Protein 4BHU (pdb70)

CATH classification: 2.60.40.3490

Solvent-accessible surface area: 53343 Å² total

Radius of gyration: 34.55 Å; Cα contacts (8 Å, |Δi|>4): 3605; chains: 10; bounding box: 108×102×121 Å

B-factor: mean 30.97, std 11.99, range [11.9, 98.25]

Sequence (1221 aa):
GPLGSASLFATTITGASTEWSFSDIELTYRPNTLLSSLGVEFTLPSGFTANTKDTNGNALRTTQILNNGKTVRVPLALDLLGAGEFLKLNNKTLPAAGTYTFRAEENKSLSIGNFYAEASSIDVAKRGPLGSASLFATTITGASTEWSFSDIELTYRPNTLLSSLGVEFTLPSGFTANTKDTNGNALRTTQILNNGKTVRVPLALDLLGAGEFLKLNNKTLPAAGTYTFRAENKSLSIGNFYAEASIDVAKRSGPLGSASLFATTITGASTEWSFSDIELTYRPNTLLLSLGVEFTLPSGFTANTKDTNGNALRTTQILNNGKTVRVPLALDLLGAGEFLKLNNKTLPAAGTYTFRAENKSLSIGNFYAEASIDVAKRSTGPLGSASLFATTITGASTEWSFSDIELTYRPNTLLSLGVEFTLPSGFTANTKDTNGNALRTTQILNNGKTVRVPLALDLLGAGEFLKLNNKTLPAAGTYTFRAENKSLSIGNFYAEASIDVAKRSGPLGSASLFATITGASTEWSFSDIELTYRPNTLLSLGVEFTLPSGFTANTKDTNGNALRTTQILNNGKTVRVPLALDLLGAGEFLKLNNKTLPAAGTYTFRAENKSLSIGNFYAEASIDVAKRSTGPLGSASLFATITGASTEWSFSDIELTYRPNTLLSLGVEFTLPSGFTANTKDTNGNALRTTQILNNGKTVRVPLALDLLGAGEFLKLNNKTLPAAGTYTFRAENKSLSIGNFYAEASIDVAKRSTGPLGSASLFATTITGASTEWSFSDIELTYRPNTLLSLGVEFTLPSGFTANTKDTNGNALRTTQILNNGKTVRVPLALDLLGAGEFLKLNNKTLPAAGTYTFRAENKSLSIGNFYAEASIDVAKRGPLGSASLFATTITGASTEWSFSDIELTYRPNTLLSLGVEFTLPSGFTANTKDTNGNALRTTQILNNGKTVRVPLALDLLGAGEFLKLNNKTLPAAGTYTFRAENKSLSIGNFYAEASIDVAKRSASLFATTITGASTEWSFSDIELTYRPDTLLSLGVEFTLPSGFTANTKDTNGNALRTTQILNNGKTVRVPLALDLLGAGEFLKLNNKTLPAAGTYTFRAENKSLSYAEASIDVAKRSASLFATTITGASTEWSFSDIELTYRPNTLLSLGVEFTLPSGFTANTKDTNGNALRTTQILNNGKTVRVPLALDLLGAGEFLKLNNKTLPAAGTYTFRAENKSFYAEASIDVAKR

Foldseek 3Di:
DPWDAKEKEKDFPAPAAAQAWTKMDIKIFFQFQWFFAKWKFWFPQDFADQVKQVNHGADPVQADDRRRIGMDGTAIDHNRPGMDIMGHGGGGHHFDKTKMKDWGDDGTHDVIMYMYIDTHDHD/DPWAAKEKEKDFPAPAAAQAWTKIDIKIFFQFQWFFAKWKFWDPQAFADQVKQVPHGADPVQGDDRRGIGMDGTFTDHNRPGMDIMRHTGRGHHFDKTKMKDWGDDRTHDVIMYMYIDTHDHDD/DDFDAKAKEKDFPAPAAAQFWTKIDIKIFRQAQKWWFKWKFWFPQDFDDQVKQLPHGADPVQADDRRGIGMDGTFIDHNRPDMDIMHHGGRGHDFDKTKMKDDGPTPGRHDDIYMYIDTHDHDDD/DDFDAKAKEKDFPAPAAAQFWTKIDIKIFRQAQKWWFKWKFWFPQDFDDQVKQVPHGADPVQADDRRGIGMDGTFIDHNRPDMDIMHHTGGGHHFDKTKMKDDGPTPGHHDDIYMYIDTHDHDD/DPWDAKEKDKEWPAPAFAQFWTKIDIKIFFQFQWAFAKWKFWDPQDFDDQVKQVPHGQDPVQADDRRGIGMDGTAIDHNRPDMDIMRHTGRGHHFDKTKMKDWGDDRTHDVIMYMDIDTGDHPPD/DPWDAKEKDKDWPAPAAAQFWTKIDIKIFFQFQWAFAKWKFWFPQAFDDQVKQVPHGQDPVQADDRRGIGMDGTAIDHNRPGMDIMRHGGRGHHFDKTKMKDWGDDGTHDVIMYMDIDTHDHPPD/DDFDAKAKEKDFPAPAAAQAWTKIDIKIFRQAQKWWFKWKFWDPQDFDDQVKQVPHGADPVQADDRRGIGMDGTAIDHNRPGMDIMRHGGRGHAFDKTKMKDDGPTPGRHDDIYMYIDTHDHD/DDFDAKAKEKDFPAPAAAQFWTKIDIKIFRQAQKWWFKWKFWDPQDFDDQVKQVPHGADPVQADDRRGIGMDGTAIDHNSPDMDIMGHTGGGHHFDKTKMKDDGPTPGHHDDIYMYIDTGDHD/DKEWDKDWDAPAAAFDWTKIDIKIFDVDFADFAKWKFWFPQDFADQVKQVPHGADPVQADPRRGIGMGGQDPVRRGDRMDIMRHGGTGHHFDKTKMWDDGDDPVIYIDIDTHHHD/DKEKDKDWDAPAAAQDWTKIDIKIFLVDFADAAKWKFWFPQDFADQCKAVPHGADPVQADPRRGIGMGGQDPVNRGDRMDIMGHGDGGHHFDKTKMWDDGVCGIYMDIDTGDHD

Organism: Bacillus subtilis (strain 168) (NCBI:txid224308)

GO terms:
  GO:0005576 extracellular region (C, EXP)

Secondary structure (DSSP, 8-state):
--B---EEEEEE-S---TTSEEEEEEEEE---SEEEE--EEPPTT----TT----SPPPGGGEETTTTEE--SSEEEETT-----EEEEEE--SSEEEEEEEE--SSEE---EEEEEEEEPP-/--B---EEEEEE-S---TTSEEEEEEEEE---SEEEE--EEPPTT----TT----SPPPGGGEEGGGTEE--SSEEEETT-----EEEEEE--SSEEEEEEEE--SSEE---EEEEEEEEPPP-/--B---EEEEEE-S---TTSEEEEEEEEE---SEEEE--EE--TT----TT----SPPPGGGEETTTTEE--TTEEEETT-----EEEEEE--SSEEEEEEE---EEEE----EEEEEEEPPPP-/--B---EEEEEE-S---TTSEEEEEEEEE---SEEEE--EEPPTT----TT----SPPPGGGEETTTTEE--TTEEEETT-----EEEEEE--SSEEEEEEE---EEEE----EEEEEEEPPP-/--B---EEEEEE-S---TTSEEEEEEEEE---SEEEE--EEPPTT----TT----SPPPGGGEETTTTEE--SSEEEETT-----EEEEEE--SSEEEEEEEE--SSEE---EEEEEEEEPPS--/--B---EEEEEE-S---TTSEEEEEEEEE---SEEEE--EEPPTT----TT----SPPPGGGEETTTTEE--SSEEEETT-----EEEEEE--SSEEEEEEEE--SSEE---EEEEEEEEPPS--/--B---EEEEEE-S---TTSEEEEEEEEE---SEEEE--EEPPTT----TT----SPPPGGGEETTTTEE--TTEEEETT-----EEEEEE--SSEEEEEEE---EEEE----EEEEEEEPP-/--B---EEEEEE-S---TTSEEEEEEEEE---SEEEE--EEPPTT----TT----SPPPGGGEETTTTEE--TTEEEETT-----EEEEEE--SSEEEEEEE---EEEE----EEEEEEEPP-/--EEEEEE-S---TT-EEEEEEEEE-SSPPPS---EEPPTT----TT----SPPPGGGEETTTTEE-----TTTTT-S---EEEEEE--SSEEEEEEE-------EEEEEEEPP-/--EEEEEE-S---TT-EEEEEEEEE-SS---S---EEPPTT----TT----SPPPGGGEETTTTEE-----TTTTT-S---EEEEEEP-SSEEEEEEE------EEEEEEEPP-

Nearest PDB structures (foldseek):
  4bhu-assembly1_C  TM=9.791E-01  e=5.771E-20  Bacillus subtilis subsp. subtilis NCIB 3610 = ATCC 6051 = DSM 10
  5mkd-assembly4_D  TM=8.952E-01  e=5.011E-12  Bacillus subtilis
  5mkd-assembly3_C  TM=8.638E-01  e=1.071E-11  Bacillus subtilis
  3s3p-assembly1_A  TM=5.030E-01  e=2.161E-02  Homo sapiens
  6a8p-assembly2_B  TM=4.887E-01  e=6.394E-02  Homo sapiens

InterPro domains:
  IPR034650 YuaB-like [PF17735] (51-170)
  IPR034650 YuaB-like [cd14670] (47-166)
  IPR038480 YuaB-like superfamily [G3DSA:2.60.40.3490] (43-172)

Structure (mmCIF, N/CA/C/O backbone):
data_4BHU
#
_entry.id   4BHU
#
_cell.length_a   69.700
_cell.length_b   95.980
_cell.length_c   259.810
_cell.angle_alpha   90.00
_cell.angle_beta   90.00
_cell.angle_gamma   90.00
#
_symmetry.space_group_name_H-M   'P 21 21 21'
#
loop_
_entity.id
_entity.type
_entity.pdbx_description
1 polymer 'UNCHARACTERIZED PROTEIN YUAB'
2 polymer 'UNCHARACTERIZED PROTEIN YUAB'
3 non-polymer GLYCEROL
4 non-polymer 'CHLORIDE ION'
5 water water
#
loop_
_atom_site.group_PDB
_atom_site.id
_atom_site.type_symbol
_atom_site.label_atom_id
_atom_site.label_alt_id
_atom_site.label_comp_id
_atom_site.label_asym_id
_atom_site.label_entity_id
_atom_site.label_seq_id
_atom_site.pdbx_PDB_ins_code
_atom_site.Cartn_x
_atom_site.Cartn_y
_atom_site.Cartn_z
_atom_site.occupancy
_atom_site.B_iso_or_equiv
_atom_site.auth_seq_id
_atom_site.auth_comp_id
_atom_site.auth_asym_id
_atom_site.auth_atom_id
_atom_site.pdbx_PDB_model_num
ATOM 1 N N . GLY A 1 1 ? 21.004 -8.909 100.740 1.00 21.42 43 GLY A N 1
ATOM 2 C CA . GLY A 1 1 ? 21.352 -7.508 100.409 1.00 18.16 43 GLY A CA 1
ATOM 3 C C . GLY A 1 1 ? 22.709 -7.237 99.752 1.00 18.77 43 GLY A C 1
ATOM 4 O O . GLY A 1 1 ? 23.502 -8.145 99.524 1.00 17.72 43 GLY A O 1
ATOM 7 N N . PRO A 1 2 ? 22.990 -5.966 99.438 1.00 17.03 44 PRO A N 1
ATOM 8 C CA . PRO A 1 2 ? 24.164 -5.584 98.637 1.00 16.96 44 PRO A CA 1
ATOM 9 C C . PRO A 1 2 ? 25.470 -5.471 99.411 1.00 18.51 44 PRO A C 1
ATOM 10 O O . PRO A 1 2 ? 26.527 -5.302 98.795 1.00 19.67 44 PRO A O 1
ATOM 21 N N . LEU A 1 3 ? 25.425 -5.581 100.734 1.00 15.03 45 LEU A N 1
ATOM 22 C CA . LEU A 1 3 ? 26.659 -5.517 101.512 1.00 20.30 45 LEU A CA 1
ATOM 23 C C . LEU A 1 3 ? 27.235 -6.909 101.833 1.00 17.86 45 LEU A C 1
ATOM 24 O O . LEU A 1 3 ? 26.572 -7.919 101.654 1.00 16.28 45 LEU A O 1
ATOM 40 N N . GLY A 1 4 ? 28.466 -6.933 102.337 1.00 16.26 46 GLY A N 1
ATOM 41 C CA . GLY A 1 4 ? 29.103 -8.171 102.742 1.00 22.57 46 GLY A CA 1
ATOM 42 C C . GLY A 1 4 ? 28.716 -8.655 104.125 1.00 19.14 46 GLY A C 1
ATOM 43 O O . GLY A 1 4 ? 27.805 -8.132 104.757 1.00 15.77 46 GLY A O 1
ATOM 47 N N . SER A 1 5 ? 29.440 -9.662 104.596 1.00 16.03 47 SER A N 1
ATOM 48 C CA . SER A 1 5 ? 29.208 -10.251 105.907 1.00 19.26 47 SER A CA 1
ATOM 49 C C . SER A 1 5 ? 29.588 -9.297 107.057 1.00 17.90 47 SER A C 1
ATOM 50 O O . SER A 1 5 ? 30.501 -8.483 106.938 1.00 14.64 47 SER A O 1
ATOM 58 N N . ALA A 1 6 ? 28.904 -9.454 108.186 1.00 15.56 48 ALA A N 1
ATOM 59 C CA . ALA A 1 6 ? 29.292 -8.786 109.409 1.00 15.13 48 ALA A CA 1
ATOM 60 C C . ALA A 1 6 ? 30.767 -9.125 109.674 1.00 17.57 48 ALA A C 1
ATOM 61 O O . ALA A 1 6 ? 31.280 -10.193 109.246 1.00 16.98 48 ALA A O 1
ATOM 68 N N . SER A 1 7 ? 31.462 -8.224 110.348 1.00 15.30 49 SER A N 1
ATOM 69 C CA . SER A 1 7 ? 32.836 -8.488 110.756 1.00 19.37 49 SER A CA 1
ATOM 70 C C . SER A 1 7 ? 33.052 -8.210 112.228 1.00 18.12 49 SER A C 1
ATOM 71 O O . SER A 1 7 ? 32.400 -7.350 112.828 1.00 18.05 49 SER A O 1
ATOM 79 N N . LEU A 1 8 ? 34.004 -8.943 112.797 1.00 17.86 50 LEU A N 1
ATOM 80 C CA . LEU A 1 8 ? 34.415 -8.744 114.181 1.00 15.51 50 LEU A CA 1
ATOM 81 C C . LEU A 1 8 ? 35.925 -8.805 114.229 1.00 18.37 50 LEU A C 1
ATOM 82 O O . LEU A 1 8 ? 36.516 -9.698 113.646 1.00 15.64 50 LEU A O 1
ATOM 98 N N . PHE A 1 9 ? 36.517 -7.821 114.891 1.00 16.87 51 PHE A N 1
ATOM 99 C CA . PHE A 1 9 ? 37.933 -7.813 115.204 1.00 20.98 51 PHE A CA 1
ATOM 100 C C . PHE A 1 9 ? 38.056 -7.915 116.716 1.00 19.39 51 PHE A C 1
ATOM 101 O O . PHE A 1 9 ? 37.298 -7.289 117.454 1.00 17.55 51 PHE A O 1
ATOM 118 N N . ALA A 1 10 ? 39.012 -8.712 117.180 1.00 18.19 52 ALA A N 1
ATOM 119 C CA . ALA A 1 10 ? 39.220 -8.884 118.605 1.00 19.14 52 ALA A CA 1
ATOM 120 C C . ALA A 1 10 ? 40.716 -8.785 118.869 1.00 24.13 52 ALA A C 1
ATOM 121 O O . ALA A 1 10 ? 41.510 -9.526 118.277 1.00 20.11 52 ALA A O 1
ATOM 128 N N A THR A 1 11 ? 41.116 -7.863 119.731 0.38 20.33 53 THR A N 1
ATOM 129 N N B THR A 1 11 ? 41.078 -7.884 119.779 0.62 20.26 53 THR A N 1
ATOM 130 C CA A THR A 1 11 ? 42.527 -7.743 120.044 0.38 23.93 53 THR A CA 1
ATOM 131 C CA B THR A 1 11 ? 42.470 -7.566 120.047 0.62 23.95 53 THR A CA 1
ATOM 132 C C A THR A 1 11 ? 42.763 -7.295 121.476 0.38 23.95 53 THR A C 1
ATOM 133 C C B THR A 1 11 ? 42.713 -7.326 121.538 0.62 23.95 53 THR A C 1
ATOM 134 O O A THR A 1 11 ? 41.994 -6.532 122.055 0.38 21.16 53 THR A O 1
ATOM 135 O O B THR A 1 11 ? 41.892 -6.730 122.224 0.62 20.72 53 THR A O 1
ATOM 156 N N . ILE A 1 12 ? 43.852 -7.805 122.034 1.00 23.37 54 ILE A N 1
ATOM 157 C CA . ILE A 1 12 ? 44.334 -7.392 123.334 1.00 20.90 54 ILE A CA 1
ATOM 158 C C . ILE A 1 12 ? 45.112 -6.119 123.131 1.00 24.68 54 ILE A C 1
ATOM 159 O O . ILE A 1 12 ? 46.179 -6.105 122.476 1.00 25.83 54 ILE A O 1
ATOM 176 N N . THR A 1 13 ? 44.577 -5.045 123.688 1.00 24.16 55 THR A N 1
ATOM 177 C CA . THR A 1 13 ? 45.147 -3.722 123.469 1.00 28.38 55 THR A CA 1
ATOM 178 C C . THR A 1 13 ? 46.045 -3.271 124.632 1.00 31.65 55 THR A C 1
ATOM 179 O O . THR A 1 13 ? 46.802 -2.334 124.492 1.00 27.43 55 THR A O 1
ATOM 190 N N . GLY A 1 14 ? 45.942 -3.910 125.787 1.00 24.92 56 GLY A N 1
ATOM 191 C CA . GLY A 1 14 ? 46.816 -3.550 126.888 1.00 31.30 56 GLY A CA 1
ATOM 192 C C . GLY A 1 14 ? 48.240 -3.998 126.592 1.00 26.94 56 GLY A C 1
ATOM 193 O O . GLY A 1 14 ? 48.488 -4.806 125.686 1.00 30.08 56 GLY A O 1
ATOM 197 N N . ALA A 1 15 ? 49.178 -3.506 127.385 1.00 31.09 57 ALA A N 1
ATOM 198 C CA . ALA A 1 15 ? 50.589 -3.810 127.188 1.00 26.88 57 ALA A CA 1
ATOM 199 C C . ALA A 1 15 ? 50.897 -5.295 127.396 1.00 32.67 57 ALA A C 1
ATOM 200 O O . ALA A 1 15 ? 51.712 -5.861 126.666 1.00 35.10 57 ALA A O 1
ATOM 207 N N . SER A 1 16 ? 50.232 -5.937 128.361 1.00 27.17 58 SER A N 1
ATOM 208 C CA . SER A 1 16 ? 50.425 -7.376 128.590 1.00 32.75 58 SER A CA 1
ATOM 209 C C . SER A 1 16 ? 49.418 -8.257 127.847 1.00 28.43 58 SER A C 1
ATOM 210 O O . SER A 1 16 ? 48.218 -7.914 127.767 1.00 28.55 58 SER A O 1
ATOM 244 N N . THR A 1 18 ? 49.840 -11.660 128.685 1.00 29.60 60 THR A N 1
ATOM 245 C CA . THR A 1 18 ? 50.175 -12.869 129.439 1.00 25.91 60 THR A CA 1
ATOM 246 C C . THR A 1 18 ? 49.100 -13.273 130.430 1.00 22.64 60 THR A C 1
ATOM 247 O O . THR A 1 18 ? 48.545 -12.442 131.156 1.00 25.87 60 THR A O 1
ATOM 258 N N . GLU A 1 19 ? 48.838 -14.574 130.493 1.00 27.79 61 GLU A N 1
ATOM 259 C CA . GLU A 1 19 ? 47.861 -15.113 131.424 1.00 26.61 61 GLU A CA 1
ATOM 260 C C . GLU A 1 19 ? 48.023 -14.565 132.847 1.00 29.71 61 GLU A C 1
ATOM 261 O O . GLU A 1 19 ? 49.134 -14.398 133.338 1.00 30.94 61 GLU A O 1
ATOM 273 N N . TRP A 1 20 ? 46.888 -14.347 133.506 1.00 29.25 62 TRP A N 1
ATOM 274 C CA . TRP A 1 20 ? 46.808 -13.862 134.891 1.00 30.89 62 TRP A CA 1
ATOM 275 C C . TRP A 1 20 ? 47.380 -12.459 135.145 1.00 33.44 62 TRP A C 1
ATOM 276 O O . TRP A 1 20 ? 47.601 -12.084 136.292 1.00 38.80 62 TRP A O 1
ATOM 297 N N . SER A 1 21 ? 47.607 -11.683 134.090 1.00 30.13 63 SER A N 1
ATOM 298 C CA . SER A 1 21 ? 48.034 -10.297 134.252 1.00 29.84 63 SER A CA 1
ATOM 299 C C . SER A 1 21 ? 46.882 -9.377 133.820 1.00 28.83 63 SER A C 1
ATOM 300 O O . SER A 1 21 ? 45.970 -9.812 133.134 1.00 28.98 63 SER A O 1
ATOM 308 N N . PHE A 1 22 ? 46.914 -8.121 134.237 1.00 28.55 64 PHE A N 1
ATOM 309 C CA . PHE A 1 22 ? 45.878 -7.173 133.845 1.00 28.70 64 PHE A CA 1
ATOM 310 C C . PHE A 1 22 ? 46.094 -6.683 132.423 1.00 30.00 64 PHE A C 1
ATOM 311 O O . PHE A 1 22 ? 47.226 -6.420 131.996 1.00 26.53 64 PHE A O 1
ATOM 328 N N . SER A 1 23 ? 44.992 -6.528 131.697 1.00 27.28 65 SER A N 1
ATOM 329 C CA . SER A 1 23 ? 45.050 -5.996 130.351 1.00 21.16 65 SER A CA 1
ATOM 330 C C . SER A 1 23 ? 43.648 -5.551 129.911 1.00 21.48 65 SER A C 1
ATOM 331 O O . SER A 1 23 ? 42.697 -5.596 130.705 1.00 22.56 65 SER A O 1
ATOM 339 N N . ASP A 1 24 ? 43.558 -5.081 128.674 1.00 24.03 66 ASP A N 1
ATOM 340 C CA . ASP A 1 24 ? 42.306 -4.587 128.082 1.00 21.79 66 ASP A CA 1
ATOM 341 C C . ASP A 1 24 ? 42.118 -5.315 126.756 1.00 22.95 66 ASP A C 1
ATOM 342 O O . ASP A 1 24 ? 43.106 -5.631 126.064 1.00 22.15 66 ASP A O 1
ATOM 351 N N . ILE A 1 25 ? 40.850 -5.559 126.413 1.00 20.89 67 ILE A N 1
ATOM 352 C CA . ILE A 1 25 ? 40.472 -6.232 125.185 1.00 19.80 67 ILE A CA 1
ATOM 353 C C . ILE A 1 25 ? 39.495 -5.323 124.466 1.00 19.99 67 ILE A C 1
ATOM 354 O O . ILE A 1 25 ? 38.573 -4.781 125.097 1.00 21.88 67 ILE A O 1
ATOM 370 N N . GLU A 1 26 ? 39.695 -5.145 123.163 1.00 16.94 68 GLU A N 1
ATOM 371 C CA . GLU A 1 26 ? 38.762 -4.346 122.359 1.00 18.40 68 GLU A CA 1
ATOM 372 C C . GLU A 1 26 ? 38.154 -5.225 121.282 1.00 20.46 68 GLU A C 1
ATOM 373 O O . GLU A 1 26 ? 38.866 -5.949 120.559 1.00 17.95 68 GLU A O 1
ATOM 385 N N . LEU A 1 27 ? 36.827 -5.170 121.187 1.00 18.40 69 LEU A N 1
ATOM 386 C CA . LEU A 1 27 ? 36.063 -5.991 120.247 1.00 18.01 69 LEU A CA 1
ATOM 387 C C . LEU A 1 27 ? 35.290 -5.040 119.353 1.00 17.68 69 LEU A C 1
ATOM 388 O O . LEU A 1 27 ? 34.452 -4.267 119.843 1.00 18.86 69 LEU A O 1
ATOM 404 N N . THR A 1 28 ? 35.579 -5.067 118.061 1.00 17.57 70 THR A N 1
ATOM 405 C CA . THR A 1 28 ? 34.999 -4.109 117.133 1.00 17.93 70 THR A CA 1
ATOM 406 C C . THR A 1 28 ? 34.114 -4.855 116.168 1.00 16.77 70 THR A C 1
ATOM 407 O O . THR A 1 28 ? 34.599 -5.638 115.332 1.00 16.86 70 THR A O 1
ATOM 418 N N . TYR A 1 29 ? 32.815 -4.611 116.279 1.00 15.71 71 TYR A N 1
ATOM 419 C CA . TYR A 1 29 ? 31.843 -5.285 115.445 1.00 15.15 71 TYR A CA 1
ATOM 420 C C . TYR A 1 29 ? 31.242 -4.328 114.421 1.00 15.15 71 TYR A C 1
ATOM 421 O O . TYR A 1 29 ? 30.767 -3.227 114.776 1.00 16.67 71 TYR A O 1
ATOM 439 N N . ARG A 1 30 ? 31.214 -4.771 113.170 1.00 13.61 72 ARG A N 1
ATOM 440 C CA . ARG A 1 30 ? 30.537 -4.048 112.094 1.00 13.21 72 ARG A CA 1
ATOM 441 C C . ARG A 1 30 ? 29.447 -4.926 111.486 1.00 16.03 72 ARG A C 1
ATOM 442 O O . ARG A 1 30 ? 29.739 -5.952 110.848 1.00 16.87 72 ARG A O 1
ATOM 463 N N . PRO A 1 31 ? 28.188 -4.552 111.697 1.00 16.02 73 PRO A N 1
ATOM 464 C CA . PRO A 1 31 ? 27.102 -5.423 111.218 1.00 12.77 73 PRO A CA 1
ATOM 465 C C . PRO A 1 31 ? 27.089 -5.586 109.703 1.00 13.82 73 PRO A C 1
ATOM 466 O O . PRO A 1 31 ? 26.680 -6.650 109.209 1.00 14.04 73 PRO A O 1
ATOM 477 N N . ASN A 1 32 ? 27.481 -4.535 108.990 1.00 14.65 74 ASN A N 1
ATOM 478 C CA . ASN A 1 32 ? 27.478 -4.521 107.522 1.00 15.25 74 ASN A CA 1
ATOM 479 C C . ASN A 1 32 ? 26.101 -4.884 106.959 1.00 15.00 74 ASN A C 1
ATOM 480 O O . ASN A 1 32 ? 25.954 -5.761 106.105 1.00 13.79 74 ASN A O 1
ATOM 491 N N . THR A 1 33 ? 25.087 -4.218 107.488 1.00 14.88 75 THR A N 1
ATOM 492 C CA . THR A 1 33 ? 23.705 -4.427 107.051 1.00 15.30 75 THR A CA 1
ATOM 493 C C . THR A 1 33 ? 23.177 -3.191 106.310 1.00 17.72 75 THR A C 1
ATOM 494 O O . THR A 1 33 ? 23.590 -2.051 106.570 1.00 13.63 75 THR A O 1
ATOM 505 N N . LEU A 1 34 ? 22.247 -3.416 105.392 1.00 14.52 76 LEU A N 1
ATOM 506 C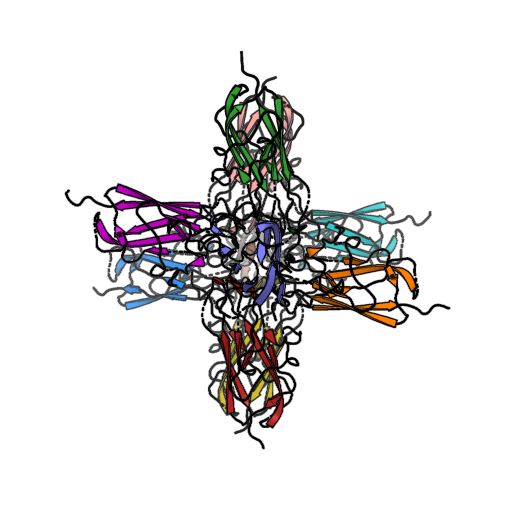 CA . LEU A 1 34 ? 21.604 -2.319 104.677 1.00 14.64 76 LEU A CA 1
ATOM 507 C C . LEU A 1 34 ? 20.856 -1.417 105.670 1.00 15.97 76 LEU A C 1
ATOM 508 O O . LEU A 1 34 ? 20.885 -0.180 105.575 1.00 15.18 76 LEU A O 1
ATOM 524 N N . LEU A 1 35 ? 20.225 -2.068 106.642 1.00 16.72 77 LEU A N 1
ATOM 525 C CA . LEU A 1 35 ? 19.493 -1.416 107.724 1.00 14.70 77 LEU A CA 1
ATOM 526 C C . LEU A 1 35 ? 19.350 -2.393 108.893 1.00 15.90 77 LEU A C 1
ATOM 527 O O . LEU A 1 35 ? 19.092 -3.573 108.691 1.00 15.14 77 LEU A O 1
ATOM 543 N N . SER A 1 36 ? 19.533 -1.876 110.098 1.00 15.20 78 SER A N 1
ATOM 544 C CA A SER A 1 36 ? 19.301 -2.617 111.318 0.50 16.30 78 SER A CA 1
ATOM 545 C CA B SER A 1 36 ? 19.301 -2.616 111.320 0.50 16.31 78 SER A CA 1
ATOM 546 C C . SER A 1 36 ? 18.544 -1.739 112.304 1.00 19.15 78 SER A C 1
ATOM 547 O O . SER A 1 36 ? 18.874 -0.536 112.470 1.00 15.52 78 SER A O 1
ATOM 562 N N . LEU A 1 37 ? 17.541 -2.337 112.942 1.00 18.10 79 LEU A N 1
ATOM 563 C CA . LEU A 1 37 ? 16.768 -1.696 114.015 1.00 15.70 79 LEU A CA 1
ATOM 564 C C . LEU A 1 37 ? 16.600 -2.647 115.192 1.00 18.55 79 LEU A C 1
ATOM 565 O O . LEU A 1 37 ? 15.698 -2.467 116.031 1.00 19.39 79 LEU A O 1
ATOM 581 N N . GLY A 1 38 ? 17.421 -3.678 115.243 1.00 15.43 80 GLY A N 1
ATOM 582 C CA . GLY A 1 38 ? 17.162 -4.781 116.147 1.00 16.21 80 GLY A CA 1
ATOM 583 C C . GLY A 1 38 ? 18.205 -4.960 117.232 1.00 17.52 80 GLY A C 1
ATOM 584 O O . GLY A 1 38 ? 18.969 -4.042 117.573 1.00 18.56 80 GLY A O 1
ATOM 588 N N . VAL A 1 39 ? 18.210 -6.150 117.807 1.00 15.97 81 VAL A N 1
ATOM 589 C CA . VAL A 1 39 ? 19.116 -6.482 118.892 1.00 14.19 81 VAL A CA 1
ATOM 590 C C . VAL A 1 39 ? 20.460 -6.911 118.368 1.00 16.50 81 VAL A C 1
ATOM 591 O O . VAL A 1 39 ? 20.549 -7.693 117.417 1.00 18.33 81 VAL A O 1
ATOM 621 N N . GLU A 1 41 ? 24.081 -8.509 119.996 1.00 15.93 83 GLU A N 1
ATOM 622 C CA . GLU A 1 41 ? 24.726 -9.035 121.193 1.00 18.76 83 GLU A CA 1
ATOM 623 C C . GLU A 1 41 ? 26.139 -9.498 120.923 1.00 17.81 83 GLU A C 1
ATOM 624 O O . GLU A 1 41 ? 26.409 -10.136 119.897 1.00 19.71 83 GLU A O 1
ATOM 636 N N . PHE A 1 42 ? 27.023 -9.207 121.877 1.00 16.03 84 PHE A N 1
ATOM 637 C CA . PHE A 1 42 ? 28.349 -9.815 121.950 1.00 15.98 84 PHE A CA 1
ATOM 638 C C . PHE A 1 42 ? 28.218 -11.008 122.886 1.00 19.76 84 PHE A C 1
ATOM 639 O O . PHE A 1 42 ? 27.490 -10.925 123.867 1.00 19.56 84 PHE A O 1
ATOM 656 N N . THR A 1 43 ? 28.900 -12.100 122.577 1.00 19.13 85 THR A N 1
ATOM 657 C CA . THR A 1 43 ? 28.987 -13.254 123.481 1.00 18.22 85 THR A CA 1
ATOM 658 C C . THR A 1 43 ? 30.449 -13.481 123.857 1.00 20.19 85 THR A C 1
ATOM 659 O O . THR A 1 43 ? 31.279 -13.696 122.982 1.00 21.11 85 THR A O 1
ATOM 670 N N . LEU A 1 44 ? 30.761 -13.437 125.154 1.00 19.83 86 LEU A N 1
ATOM 671 C CA . LEU A 1 44 ? 32.140 -13.549 125.609 1.00 21.74 86 LEU A CA 1
ATOM 672 C C . LEU A 1 44 ? 32.427 -14.978 126.046 1.00 26.52 86 LEU A C 1
ATOM 673 O O . LEU A 1 44 ? 31.578 -15.622 126.644 1.00 23.50 86 LEU A O 1
ATOM 689 N N . PRO A 1 45 ? 33.623 -15.479 125.736 1.00 20.82 87 PRO A N 1
ATOM 690 C CA . PRO A 1 45 ? 33.908 -16.876 126.106 1.00 26.80 87 PRO A CA 1
ATOM 691 C C . PRO A 1 45 ? 34.225 -16.972 127.587 1.00 26.56 87 PRO A C 1
ATOM 692 O O . PRO A 1 45 ? 34.582 -15.970 128.191 1.00 22.00 87 PRO A O 1
ATOM 703 N N . SER A 1 46 ? 34.090 -18.152 128.178 1.00 25.34 88 SER A N 1
ATOM 704 C CA . SER A 1 46 ? 34.525 -18.360 129.561 1.00 28.67 88 SER A CA 1
ATOM 705 C C . SER A 1 46 ? 35.930 -17.852 129.762 1.00 23.49 88 SER A C 1
ATOM 706 O O . SER A 1 46 ? 36.826 -18.132 128.953 1.00 26.57 88 SER A O 1
ATOM 714 N N . GLY A 1 47 ? 36.114 -17.109 130.848 1.00 26.92 89 GLY A N 1
ATOM 715 C CA . GLY A 1 47 ? 37.386 -16.468 131.127 1.00 28.61 89 GLY A CA 1
ATOM 716 C C . GLY A 1 47 ? 37.280 -14.959 131.022 1.00 28.91 89 GLY A C 1
ATOM 717 O O . GLY A 1 47 ? 38.174 -14.231 131.471 1.00 29.75 89 GLY A O 1
ATOM 721 N N . PHE A 1 48 ? 36.179 -14.480 130.437 1.00 23.39 90 PHE A N 1
ATOM 722 C CA . PHE A 1 48 ? 35.970 -13.043 130.249 1.00 22.09 90 PHE A CA 1
ATOM 723 C C . PHE A 1 48 ? 34.523 -12.730 130.529 1.00 25.67 90 PHE A C 1
ATOM 724 O O . PHE A 1 48 ? 33.629 -13.432 130.039 1.00 25.80 90 PHE A O 1
ATOM 741 N N . THR A 1 49 ? 34.296 -11.689 131.309 1.00 24.60 91 THR A N 1
ATOM 742 C CA . THR A 1 49 ? 32.960 -11.176 131.583 1.00 26.42 91 THR A CA 1
ATOM 743 C C . THR A 1 49 ? 32.981 -9.657 131.545 1.00 26.15 91 THR A C 1
ATOM 744 O O . THR A 1 49 ? 34.032 -9.036 131.719 1.00 25.26 91 THR A O 1
ATOM 755 N N . ALA A 1 50 ? 31.814 -9.061 131.333 1.00 22.61 92 ALA A N 1
ATOM 756 C CA . ALA A 1 50 ? 31.672 -7.624 131.266 1.00 26.36 92 ALA A CA 1
ATOM 757 C C . ALA A 1 50 ? 31.012 -7.095 132.540 1.00 24.26 92 ALA A C 1
ATOM 758 O O . ALA A 1 50 ? 30.258 -7.804 133.187 1.00 27.79 92 ALA A O 1
ATOM 765 N N . ASN A 1 51 ? 31.311 -5.855 132.902 1.00 25.65 93 ASN A N 1
ATOM 766 C CA . ASN A 1 51 ? 30.612 -5.170 134.000 1.00 26.33 93 ASN A CA 1
ATOM 767 C C . ASN A 1 51 ? 30.359 -3.720 133.618 1.00 24.44 93 ASN A C 1
ATOM 768 O O . ASN A 1 51 ? 30.681 -3.315 132.502 1.00 24.27 93 ASN A O 1
ATOM 779 N N . THR A 1 52 ? 29.767 -2.922 134.507 1.00 27.44 94 THR A N 1
ATOM 780 C CA . THR A 1 52 ? 29.363 -1.559 134.144 1.00 26.15 94 THR A CA 1
ATOM 781 C C . THR A 1 52 ? 30.501 -0.545 134.016 1.00 28.61 94 THR A C 1
ATOM 782 O O . THR A 1 52 ? 30.257 0.610 133.684 1.00 28.41 94 THR A O 1
ATOM 793 N N . LYS A 1 53 ? 31.737 -0.964 134.243 1.00 27.78 95 LYS A N 1
ATOM 794 C CA . LYS A 1 53 ? 32.863 -0.087 133.955 1.00 29.32 95 LYS A CA 1
ATOM 795 C C . LYS A 1 53 ? 33.435 -0.359 132.565 1.00 30.24 95 LYS A C 1
ATOM 796 O O . LYS A 1 53 ? 34.314 0.367 132.106 1.00 31.26 95 LYS A O 1
ATOM 815 N N . ASP A 1 54 ? 32.946 -1.403 131.889 1.00 23.89 96 ASP A N 1
ATOM 816 C CA . ASP A 1 54 ? 33.328 -1.624 130.500 1.00 21.16 96 ASP A CA 1
ATOM 817 C C . ASP A 1 54 ? 32.499 -0.717 129.642 1.00 19.58 96 ASP A C 1
ATOM 818 O O . ASP A 1 54 ? 31.482 -0.208 130.109 1.00 24.38 96 ASP A O 1
ATOM 827 N N . THR A 1 55 ? 32.907 -0.490 128.390 1.00 19.14 97 THR A N 1
ATOM 828 C CA . THR A 1 55 ? 32.236 0.509 127.556 1.00 22.61 97 THR A CA 1
ATOM 829 C C . THR A 1 55 ? 31.803 -0.003 126.170 1.00 22.15 97 THR A C 1
ATOM 830 O O . THR A 1 55 ? 32.436 -0.886 125.597 1.00 21.52 97 THR A O 1
ATOM 858 N N . ASN A 1 57 ? 31.157 1.834 122.574 1.00 20.88 99 ASN A N 1
ATOM 859 C CA . ASN A 1 57 ? 31.397 3.097 121.866 1.00 21.51 99 ASN A CA 1
ATOM 860 C C . ASN A 1 57 ? 31.696 4.247 122.839 1.00 26.03 99 ASN A C 1
ATOM 861 O O . ASN A 1 57 ? 31.234 5.365 122.661 1.00 27.92 99 ASN A O 1
ATOM 872 N N . GLY A 1 58 ? 32.453 3.934 123.883 1.00 27.67 100 GLY A N 1
ATOM 873 C CA . GLY A 1 58 ? 32.894 4.934 124.843 1.00 34.47 100 GLY A CA 1
ATOM 874 C C . GLY A 1 58 ? 31.962 5.181 126.021 1.00 34.43 100 GLY A C 1
ATOM 875 O O . GLY A 1 58 ? 32.338 5.862 126.972 1.00 35.38 100 GLY A O 1
ATOM 879 N N . ASN A 1 59 ? 30.744 4.659 125.953 1.00 26.40 101 ASN A N 1
ATOM 880 C CA . ASN A 1 59 ? 29.768 4.823 127.029 1.00 31.41 101 ASN A CA 1
ATOM 881 C C . ASN A 1 59 ? 29.759 3.610 127.959 1.00 30.15 101 ASN A C 1
ATOM 882 O O . ASN A 1 59 ? 29.745 2.472 127.496 1.00 24.46 101 ASN A O 1
ATOM 893 N N . ALA A 1 60 ? 29.765 3.854 129.266 1.00 26.45 102 ALA A N 1
ATOM 894 C CA . ALA A 1 60 ? 29.634 2.780 130.239 1.00 25.95 102 ALA A CA 1
ATOM 895 C C . ALA A 1 60 ? 28.417 1.905 129.937 1.00 24.86 102 ALA A C 1
ATOM 896 O O . ALA A 1 60 ? 27.351 2.394 129.567 1.00 23.71 102 ALA A O 1
ATOM 903 N N . LEU A 1 61 ? 28.599 0.610 130.099 1.00 23.02 103 LEU A N 1
ATOM 904 C CA . LEU A 1 61 ? 27.534 -0.343 129.886 1.00 23.90 103 LEU A CA 1
ATOM 905 C C . LEU A 1 61 ? 26.557 -0.147 131.005 1.00 31.22 103 LEU A C 1
ATOM 906 O O . LEU A 1 61 ? 26.956 0.057 132.147 1.00 26.66 103 LEU A O 1
ATOM 922 N N . ARG A 1 62 ? 25.278 -0.192 130.673 1.00 29.55 104 ARG A N 1
ATOM 923 C CA . ARG A 1 62 ? 24.240 -0.228 131.693 1.00 28.73 104 ARG A CA 1
ATOM 924 C C . ARG A 1 62 ? 24.007 -1.660 132.179 1.00 30.27 104 ARG A C 1
ATOM 925 O O . ARG A 1 62 ? 24.223 -2.626 131.437 1.00 25.49 104 ARG A O 1
ATOM 946 N N . THR A 1 63 ? 23.585 -1.802 133.433 1.00 28.21 105 THR A N 1
ATOM 947 C CA . THR A 1 63 ? 23.256 -3.115 133.973 1.00 31.89 105 THR A CA 1
ATOM 948 C C . THR A 1 63 ? 22.277 -3.887 133.081 1.00 24.08 105 THR A C 1
ATOM 949 O O . THR A 1 63 ? 22.396 -5.099 132.941 1.00 25.79 105 THR A O 1
ATOM 960 N N . THR A 1 64 ? 21.324 -3.190 132.469 1.00 26.26 106 THR A N 1
ATOM 961 C CA . THR A 1 64 ? 20.327 -3.857 131.632 1.00 31.88 106 THR A CA 1
ATOM 962 C C . THR A 1 64 ? 20.928 -4.432 130.350 1.00 29.58 106 THR A C 1
ATOM 963 O O . THR A 1 64 ? 20.334 -5.303 129.707 1.00 28.23 106 THR A O 1
ATOM 974 N N . GLN A 1 65 ? 22.122 -3.970 130.005 1.00 26.92 107 GLN A N 1
ATOM 975 C CA . GLN A 1 65 ? 22.820 -4.484 128.831 1.00 24.18 107 GLN A CA 1
ATOM 976 C C . GLN A 1 65 ? 23.640 -5.733 129.092 1.00 25.89 107 GLN A C 1
ATOM 977 O O . GLN A 1 65 ? 24.074 -6.390 128.158 1.00 24.32 107 GLN A O 1
ATOM 991 N N . ILE A 1 66 ? 23.901 -6.039 130.355 1.00 22.60 108 ILE A N 1
ATOM 992 C CA . ILE A 1 66 ? 24.750 -7.144 130.687 1.00 23.52 108 ILE A CA 1
ATOM 993 C C . ILE A 1 66 ? 23.902 -8.318 131.164 1.00 28.00 108 ILE A C 1
ATOM 994 O O . ILE A 1 66 ? 23.204 -8.218 132.165 1.00 29.24 108 ILE A O 1
ATOM 1010 N N . LEU A 1 67 ? 23.966 -9.426 130.427 1.00 26.59 109 LEU A N 1
ATOM 1011 C CA . LEU A 1 67 ? 23.064 -10.539 130.640 1.00 30.19 109 LEU A CA 1
ATOM 1012 C C . LEU A 1 67 ? 23.840 -11.825 130.818 1.00 27.53 109 LEU A C 1
ATOM 1013 O O . LEU A 1 67 ? 25.047 -11.898 130.540 1.00 24.37 109 LEU A O 1
ATOM 1029 N N . ASN A 1 68 ? 23.140 -12.840 131.312 1.00 27.55 110 ASN A N 1
ATOM 1030 C CA . ASN A 1 68 ? 23.696 -14.177 131.454 1.00 22.66 110 ASN A CA 1
ATOM 1031 C C . ASN A 1 68 ? 24.990 -14.181 132.264 1.00 30.43 110 ASN A C 1
ATOM 1032 O O . ASN A 1 68 ? 26.017 -14.743 131.857 1.00 28.11 110 ASN A O 1
ATOM 1043 N N . ASN A 1 69 ? 24.920 -13.543 133.422 1.00 28.90 111 ASN A N 1
ATOM 1044 C CA . ASN A 1 69 ? 26.045 -13.531 134.342 1.00 33.06 111 ASN A CA 1
ATOM 1045 C C . ASN A 1 69 ? 27.293 -12.928 133.690 1.00 34.75 111 ASN A C 1
ATOM 1046 O O . ASN A 1 69 ? 28.399 -13.390 133.921 1.00 30.59 111 ASN A O 1
ATOM 1057 N N . GLY A 1 70 ? 27.109 -11.900 132.865 1.00 29.58 112 GLY A N 1
ATOM 1058 C CA . GLY A 1 70 ? 28.235 -11.145 132.336 1.00 25.70 112 GLY A CA 1
ATOM 1059 C C . GLY A 1 70 ? 28.848 -11.693 131.066 1.00 25.90 112 GLY A C 1
ATOM 1060 O O . GLY A 1 70 ? 29.827 -11.147 130.554 1.00 24.58 112 GLY A O 1
ATOM 1064 N N . LYS A 1 71 ? 28.295 -12.788 130.568 1.00 23.99 113 LYS A N 1
ATOM 1065 C CA . LYS A 1 71 ? 28.743 -13.399 129.326 1.00 24.80 113 LYS A CA 1
ATOM 1066 C C . LYS A 1 71 ? 28.184 -12.696 128.068 1.00 22.90 113 LYS A C 1
ATOM 1067 O O . LYS A 1 71 ? 28.725 -12.828 126.974 1.00 24.41 113 LYS A O 1
ATOM 1086 N N . THR A 1 72 ? 27.091 -11.966 128.226 1.00 20.94 114 THR A N 1
ATOM 1087 C CA . THR A 1 72 ? 26.394 -11.385 127.091 1.00 19.80 114 THR A CA 1
ATOM 1088 C C . THR A 1 72 ? 26.265 -9.878 127.267 1.00 21.67 114 THR A C 1
ATOM 1089 O O . THR A 1 72 ? 25.871 -9.395 128.328 1.00 21.33 114 THR A O 1
ATOM 1100 N N . VAL A 1 73 ? 26.623 -9.138 126.223 1.00 20.32 115 VAL A N 1
ATOM 1101 C CA . VAL A 1 73 ? 26.434 -7.703 126.201 1.00 20.01 115 VAL A CA 1
ATOM 1102 C C . VAL A 1 73 ? 25.501 -7.336 125.047 1.00 19.58 115 VAL A C 1
ATOM 1103 O O . VAL A 1 73 ? 25.799 -7.602 123.893 1.00 20.23 115 VAL A O 1
ATOM 1116 N N . ARG A 1 74 ? 24.367 -6.726 125.389 1.00 19.21 116 ARG A N 1
ATOM 1117 C CA . ARG A 1 74 ? 23.321 -6.399 124.434 1.00 18.17 116 ARG A CA 1
ATOM 1118 C C . ARG A 1 74 ? 23.192 -4.891 124.190 1.00 20.93 116 ARG A C 1
ATOM 1119 O O . ARG A 1 74 ? 23.243 -4.059 125.111 1.00 21.26 116 ARG A O 1
ATOM 1140 N N . VAL A 1 75 ? 23.041 -4.544 122.924 1.00 18.60 117 VAL A N 1
ATOM 1141 C CA . VAL A 1 75 ? 22.485 -3.265 122.530 1.00 16.51 117 VAL A CA 1
ATOM 1142 C C . VAL A 1 75 ? 21.078 -3.574 122.035 1.00 20.04 117 VAL A C 1
ATOM 1143 O O . VAL A 1 75 ? 20.912 -4.245 120.998 1.00 18.38 117 VAL A O 1
ATOM 1156 N N . PRO A 1 76 ? 20.059 -3.117 122.776 1.00 21.02 118 PRO A N 1
ATOM 1157 C CA . PRO A 1 76 ? 18.708 -3.615 122.472 1.00 19.08 118 PRO A CA 1
ATOM 1158 C C . PRO A 1 76 ? 18.113 -3.029 121.209 1.00 20.69 118 PRO A C 1
ATOM 1159 O O . PRO A 1 76 ? 17.249 -3.664 120.642 1.00 18.63 118 PRO A O 1
ATOM 1170 N N . LEU A 1 77 ? 18.562 -1.845 120.794 1.00 18.48 119 LEU A N 1
ATOM 1171 C CA . LEU A 1 77 ? 18.160 -1.253 119.516 1.00 18.24 119 LEU A CA 1
ATOM 1172 C C . LEU A 1 77 ? 19.439 -0.735 118.859 1.00 19.42 119 LEU A C 1
ATOM 1173 O O . LEU A 1 77 ? 19.951 0.338 119.199 1.00 16.76 119 LEU A O 1
ATOM 1189 N N . ALA A 1 78 ? 19.961 -1.527 117.930 1.00 17.00 120 ALA A N 1
ATOM 1190 C CA . ALA A 1 78 ? 21.296 -1.316 117.388 1.00 19.45 120 ALA A CA 1
ATOM 1191 C C . ALA A 1 78 ? 21.217 -0.863 115.943 1.00 19.38 120 ALA A C 1
ATOM 1192 O O . ALA A 1 78 ? 20.976 -1.667 115.034 1.00 18.66 120 ALA A O 1
ATOM 1199 N N . LEU A 1 79 ? 21.408 0.428 115.728 1.00 15.09 121 LEU A N 1
ATOM 1200 C CA . LEU A 1 79 ? 21.227 1.009 114.413 1.00 18.33 121 LEU A CA 1
ATOM 1201 C C . LEU A 1 79 ? 22.338 0.658 113.428 1.00 17.54 121 LEU A C 1
ATOM 1202 O O . LEU A 1 79 ? 23.506 0.602 113.770 1.00 18.35 121 LEU A O 1
ATOM 1218 N N . ASP A 1 80 ? 21.956 0.471 112.179 1.00 15.24 122 ASP A N 1
ATOM 1219 C CA . ASP A 1 80 ? 22.904 0.443 111.090 1.00 16.97 122 ASP A CA 1
ATOM 1220 C C . ASP A 1 80 ? 22.197 0.968 109.868 1.00 13.92 122 ASP A C 1
ATOM 1221 O O . ASP A 1 80 ? 20.986 0.826 109.735 1.00 14.16 122 ASP A O 1
ATOM 1230 N N . LEU A 1 81 ? 22.952 1.618 109.000 1.00 14.98 123 LEU A N 1
ATOM 1231 C CA . LEU A 1 81 ? 22.461 2.069 107.720 1.00 15.08 123 LEU A CA 1
ATOM 1232 C C . LEU A 1 81 ? 23.628 1.943 106.739 1.00 14.96 123 LEU A C 1
ATOM 1233 O O . LEU A 1 81 ? 24.675 2.589 106.917 1.00 15.07 123 LEU A O 1
ATOM 1249 N N . LEU A 1 82 ? 23.424 1.117 105.726 1.00 16.20 124 LEU A N 1
ATOM 1250 C CA . LEU A 1 82 ? 24.419 0.807 104.716 1.00 16.72 124 LEU A CA 1
ATOM 1251 C C . LEU A 1 82 ? 25.797 0.548 105.294 1.00 17.48 124 LEU A C 1
ATOM 1252 O O . LEU A 1 82 ? 26.794 1.027 104.759 1.00 18.54 124 LEU A O 1
ATOM 1268 N N . GLY A 1 83 ? 25.868 -0.197 106.393 1.00 16.36 125 GLY A N 1
ATOM 1269 C CA . GLY A 1 83 ? 27.157 -0.614 106.936 1.00 15.55 125 GLY A CA 1
ATOM 1270 C C . GLY A 1 83 ? 27.945 0.492 107.624 1.00 19.81 125 GLY A C 1
ATOM 1271 O O . GLY A 1 83 ? 29.111 0.302 107.906 1.00 20.65 125 GLY A O 1
ATOM 1275 N N . ALA A 1 84 ? 27.325 1.646 107.877 1.00 15.85 126 ALA A N 1
ATOM 1276 C CA . ALA A 1 84 ? 27.986 2.762 108.559 1.00 18.39 126 ALA A CA 1
ATOM 1277 C C . ALA A 1 84 ? 28.091 2.531 110.078 1.00 20.81 126 ALA A C 1
ATOM 1278 O O . ALA A 1 84 ? 28.903 3.160 110.753 1.00 20.41 126 ALA A O 1
ATOM 1285 N N . GLY A 1 85 ? 27.310 1.594 110.599 1.00 18.17 127 GLY A N 1
ATOM 1286 C CA . GLY A 1 85 ? 27.284 1.340 112.029 1.00 20.54 127 GLY A CA 1
ATOM 1287 C C . GLY A 1 85 ? 28.475 0.577 112.548 1.00 19.17 127 GLY A C 1
ATOM 1288 O O . GLY A 1 85 ? 29.119 -0.182 111.808 1.00 17.04 127 GLY A O 1
ATOM 1292 N N . GLU A 1 86 ? 28.785 0.778 113.821 1.00 17.49 128 GLU A N 1
ATOM 1293 C CA . GLU A 1 86 ? 29.915 0.089 114.436 1.00 19.43 128 GLU A CA 1
ATOM 1294 C C . GLU A 1 86 ? 29.694 0.016 115.925 1.00 23.52 128 GLU A C 1
ATOM 1295 O O . GLU A 1 86 ? 29.227 0.975 116.533 1.00 20.16 128 GLU A O 1
ATOM 1307 N N . PHE A 1 87 ? 30.027 -1.131 116.503 1.00 18.33 129 PHE A N 1
ATOM 1308 C CA . PHE A 1 87 ? 29.921 -1.329 117.931 1.00 18.56 129 PHE A CA 1
ATOM 1309 C C . PHE A 1 87 ? 31.240 -1.830 118.474 1.00 17.65 129 PHE A C 1
ATOM 1310 O O . PHE A 1 87 ? 31.667 -2.937 118.168 1.00 17.20 129 PHE A O 1
ATOM 1354 N N . LEU A 1 89 ? 33.125 -2.717 121.799 1.00 16.15 131 LEU A N 1
ATOM 1355 C CA . LEU A 1 89 ? 33.052 -3.063 123.217 1.00 16.95 131 LEU A CA 1
ATOM 1356 C C . LEU A 1 89 ? 34.478 -3.136 123.761 1.00 19.83 131 LEU A C 1
ATOM 1357 O O . LEU A 1 89 ? 35.301 -3.901 123.245 1.00 18.83 131 LEU A O 1
ATOM 1373 N N . LYS A 1 90 ? 34.761 -2.347 124.792 1.00 16.64 132 LYS A N 1
ATOM 1374 C CA . LYS A 1 90 ? 36.078 -2.356 125.441 1.00 21.15 132 LYS A CA 1
ATOM 1375 C C . LYS A 1 90 ? 35.941 -2.959 126.816 1.00 18.97 132 LYS A C 1
ATOM 1376 O O . LYS A 1 90 ? 35.185 -2.450 127.666 1.00 21.47 132 LYS A O 1
ATOM 1395 N N . LEU A 1 91 ? 36.657 -4.060 127.005 1.00 17.56 133 LEU A N 1
ATOM 1396 C CA . LEU A 1 91 ? 36.720 -4.768 128.254 1.00 20.08 133 LEU A CA 1
ATOM 1397 C C . LEU A 1 91 ? 37.987 -4.261 128.948 1.00 21.83 133 LEU A C 1
ATOM 1398 O O . LEU A 1 91 ? 39.096 -4.536 128.500 1.00 20.27 133 LEU A O 1
ATOM 1414 N N . ASN A 1 92 ? 37.791 -3.504 130.017 1.00 21.82 134 ASN A N 1
ATOM 1415 C CA . ASN A 1 92 ? 38.848 -2.733 130.665 1.00 24.76 134 ASN A CA 1
ATOM 1416 C C . ASN A 1 92 ? 39.322 -3.361 131.968 1.00 24.33 134 ASN A C 1
ATOM 1417 O O . ASN A 1 92 ? 38.511 -3.845 132.752 1.00 23.63 134 ASN A O 1
ATOM 1428 N N . ASN A 1 93 ? 40.634 -3.333 132.201 1.00 22.77 135 ASN A N 1
ATOM 1429 C CA . ASN A 1 93 ? 41.192 -3.767 133.482 1.00 24.87 135 ASN A CA 1
ATOM 1430 C C . ASN A 1 93 ? 40.797 -5.187 133.820 1.00 27.16 135 ASN A C 1
ATOM 1431 O O . ASN A 1 93 ? 40.341 -5.469 134.916 1.00 29.04 135 ASN A O 1
ATOM 1442 N N . LYS A 1 94 ? 40.992 -6.087 132.871 1.00 24.18 136 LYS A N 1
ATOM 1443 C CA . LYS A 1 94 ? 40.643 -7.488 133.062 1.00 24.68 136 LYS A CA 1
ATOM 1444 C C . LYS A 1 94 ? 41.881 -8.280 133.439 1.00 25.32 136 LYS A C 1
ATOM 1445 O O . LYS A 1 94 ? 42.968 -8.013 132.946 1.00 25.04 136 LYS A O 1
ATOM 1464 N N . THR A 1 95 ? 41.702 -9.259 134.309 1.00 27.75 137 THR A N 1
ATOM 1465 C CA . THR A 1 95 ? 42.747 -10.235 134.575 1.00 29.54 137 THR A CA 1
ATOM 1466 C C . THR A 1 95 ? 42.630 -11.311 133.528 1.00 26.32 137 THR A C 1
ATOM 1467 O O . THR A 1 95 ? 41.625 -12.008 133.480 1.00 29.52 137 THR A O 1
ATOM 1478 N N . LEU A 1 96 ? 43.624 -11.420 132.657 1.00 21.48 138 LEU A N 1
ATOM 1479 C CA . LEU A 1 96 ? 43.556 -12.400 131.593 1.00 25.32 138 LEU A CA 1
ATOM 1480 C C . LEU A 1 96 ? 43.495 -13.823 132.169 1.00 31.25 138 LEU A C 1
ATOM 1481 O O . LEU A 1 96 ? 44.115 -14.114 133.183 1.00 29.58 138 LEU A O 1
ATOM 1497 N N . PRO A 1 97 ? 42.717 -14.705 131.528 1.00 30.61 139 PRO A N 1
ATOM 1498 C CA . PRO A 1 97 ? 42.624 -16.103 131.974 1.00 31.50 139 PRO A CA 1
ATOM 1499 C C . PRO A 1 97 ? 43.823 -16.951 131.554 1.00 29.15 139 PRO A C 1
ATOM 1500 O O . PRO A 1 97 ? 44.819 -16.454 131.027 1.00 27.69 139 PRO A O 1
ATOM 1511 N N . ALA A 1 98 ? 43.709 -18.254 131.759 1.00 31.03 140 ALA A N 1
ATOM 1512 C CA . ALA A 1 98 ? 44.804 -19.148 131.436 1.00 30.84 140 ALA A CA 1
ATOM 1513 C C . ALA A 1 98 ? 45.156 -19.056 129.967 1.00 34.18 140 ALA A C 1
ATOM 1514 O O . ALA A 1 98 ? 44.282 -18.819 129.114 1.00 30.35 140 ALA A O 1
ATOM 1521 N N . ALA A 1 99 ? 46.444 -19.250 129.681 1.00 30.21 141 ALA A N 1
ATOM 1522 C CA . ALA A 1 99 ? 46.947 -19.227 128.319 1.00 33.03 141 ALA A CA 1
ATOM 1523 C C . ALA A 1 99 ? 46.143 -20.134 127.389 1.00 31.45 141 ALA A C 1
ATOM 1524 O O . ALA A 1 99 ? 45.725 -21.230 127.764 1.00 32.65 141 ALA A O 1
ATOM 1531 N N . GLY A 1 100 ? 45.939 -19.669 126.162 1.00 31.48 142 GLY A N 1
ATOM 1532 C CA . GLY A 1 100 ? 45.152 -20.400 125.188 1.00 32.20 142 GLY A CA 1
ATOM 1533 C C . GLY A 1 100 ? 44.487 -19.435 124.213 1.00 29.81 142 GLY A C 1
ATOM 1534 O O . GLY A 1 100 ? 44.730 -18.226 124.255 1.00 27.51 142 GLY A O 1
ATOM 1538 N N . THR A 1 101 ? 43.642 -19.977 123.342 1.00 27.81 143 THR A N 1
ATOM 1539 C CA . THR A 1 101 ? 42.925 -19.165 122.357 1.00 27.33 143 THR A CA 1
ATOM 1540 C C . THR A 1 101 ? 41.476 -18.980 122.816 1.00 27.35 143 THR A C 1
ATOM 1541 O O . THR A 1 101 ? 40.844 -19.906 123.304 1.00 30.54 143 THR A O 1
ATOM 1552 N N . TYR A 1 102 ? 40.969 -17.763 122.680 1.00 23.22 144 TYR A N 1
ATOM 1553 C CA . TYR A 1 102 ? 39.666 -17.419 123.199 1.00 23.54 144 TYR A CA 1
ATOM 1554 C C . TYR A 1 102 ? 38.903 -16.757 122.077 1.00 22.19 144 TYR A C 1
ATOM 1555 O O . TYR A 1 102 ? 39.414 -15.807 121.479 1.00 24.37 144 TYR A O 1
ATOM 1573 N N . THR A 1 103 ? 37.698 -17.244 121.809 1.00 21.95 145 THR A N 1
ATOM 1574 C CA . THR A 1 103 ? 36.922 -16.775 120.660 1.00 21.69 145 THR A CA 1
ATOM 1575 C C . THR A 1 103 ? 35.690 -15.985 121.098 1.00 20.66 145 THR A C 1
ATOM 1576 O O . THR A 1 103 ? 34.910 -16.443 121.915 1.00 20.81 145 THR A O 1
ATOM 1587 N N . PHE A 1 104 ? 35.578 -14.770 120.566 1.00 18.49 146 PHE A N 1
ATOM 1588 C CA . PHE A 1 104 ? 34.468 -13.874 120.826 1.00 17.66 146 PHE A CA 1
ATOM 1589 C C . PHE A 1 104 ? 33.530 -13.906 119.631 1.00 20.30 146 PHE A C 1
ATOM 1590 O O . PHE A 1 104 ? 33.941 -14.210 118.514 1.00 17.80 146 PHE A O 1
ATOM 1607 N N . ARG A 1 105 ? 32.271 -13.587 119.886 1.00 16.38 147 ARG A N 1
ATOM 1608 C CA . ARG A 1 105 ? 31.251 -13.575 118.855 1.00 17.29 147 ARG A CA 1
ATOM 1609 C C . ARG A 1 105 ? 30.373 -12.326 119.024 1.00 19.22 147 ARG A C 1
ATOM 1610 O O . ARG A 1 105 ? 30.139 -11.874 120.138 1.00 16.88 147 ARG A O 1
ATOM 1631 N N . ALA A 1 106 ? 29.901 -11.787 117.905 1.00 16.86 148 ALA A N 1
ATOM 1632 C CA . ALA A 1 106 ? 28.936 -10.704 117.924 1.00 16.79 148 ALA A CA 1
ATOM 1633 C C . ALA A 1 106 ? 27.962 -10.969 116.789 1.00 18.31 148 ALA A C 1
ATOM 1634 O O . ALA A 1 106 ? 28.341 -11.539 115.748 1.00 18.44 148 ALA A O 1
ATOM 1641 N N . GLU A 1 107 ? 26.723 -10.541 116.985 1.00 19.12 149 GLU A N 1
ATOM 1642 C CA A GLU A 1 107 ? 25.658 -10.847 116.042 0.49 20.81 149 GLU A CA 1
ATOM 1643 C CA B GLU A 1 107 ? 25.671 -10.792 116.011 0.51 20.82 149 GLU A CA 1
ATOM 1644 C C . GLU A 1 107 ? 24.480 -9.869 116.131 1.00 17.66 149 GLU A C 1
ATOM 1645 O O . GLU A 1 107 ? 24.097 -9.445 117.223 1.00 19.46 149 GLU A O 1
ATOM 1668 N N . ASN A 1 108 ? 23.902 -9.555 114.979 1.00 17.72 150 ASN A N 1
ATOM 1669 C CA . ASN A 1 108 ? 22.563 -8.939 114.937 1.00 13.93 150 ASN A CA 1
ATOM 1670 C C . ASN A 1 108 ? 21.546 -10.061 114.971 1.00 18.53 150 ASN A C 1
ATOM 1671 O O . ASN A 1 108 ? 21.565 -10.930 114.088 1.00 21.24 150 ASN A O 1
ATOM 1682 N N . LYS A 1 109 ? 20.690 -10.056 115.989 1.00 16.36 151 LYS A N 1
ATOM 1683 C CA . LYS A 1 109 ? 19.766 -11.154 116.255 1.00 21.55 151 LYS A CA 1
ATOM 1684 C C . LYS A 1 109 ? 18.350 -10.920 115.784 1.00 22.55 151 LYS A C 1
ATOM 1685 O O . LYS A 1 109 ? 17.530 -11.842 115.795 1.00 20.12 151 LYS A O 1
ATOM 1704 N N . SER A 1 110 ? 18.069 -9.699 115.352 1.00 17.51 152 SER A N 1
ATOM 1705 C CA . SER A 1 110 ? 16.745 -9.321 114.901 1.00 16.86 152 SER A CA 1
ATOM 1706 C C . SER A 1 110 ? 16.784 -8.065 114.024 1.00 17.40 152 SER A C 1
ATOM 1707 O O . SER A 1 110 ? 17.753 -7.323 114.032 1.00 15.37 152 SER A O 1
ATOM 1715 N N . LEU A 1 111 ? 15.724 -7.892 113.244 1.00 16.51 153 LEU A N 1
ATOM 1716 C CA . LEU A 1 111 ? 15.432 -6.684 112.474 1.00 17.33 153 LEU A CA 1
ATOM 1717 C C . LEU A 1 111 ? 16.635 -6.103 111.718 1.00 16.23 153 LEU A C 1
ATOM 1718 O O . LEU A 1 111 ? 17.016 -4.949 111.927 1.00 16.89 153 LEU A O 1
ATOM 1734 N N . SER A 1 112 ? 17.223 -6.918 110.846 1.00 14.31 154 SER A N 1
ATOM 1735 C CA . SER A 1 112 ? 18.391 -6.514 110.087 1.00 13.32 154 SER A CA 1
ATOM 1736 C C . SER A 1 112 ? 18.271 -7.079 108.705 1.00 17.86 154 SER A C 1
ATOM 1737 O O . SER A 1 112 ? 17.821 -8.206 108.530 1.00 14.84 154 SER A O 1
ATOM 1745 N N . ILE A 1 113 ? 18.726 -6.309 107.734 1.00 14.22 155 ILE A N 1
ATOM 1746 C CA . ILE A 1 113 ? 18.845 -6.773 106.352 1.00 14.92 155 ILE A CA 1
ATOM 1747 C C . ILE A 1 113 ? 20.294 -7.074 106.064 1.00 16.93 155 ILE A C 1
ATOM 1748 O O . ILE A 1 113 ? 21.143 -6.231 106.281 1.00 14.78 155 ILE A O 1
ATOM 1764 N N . GLY A 1 114 ? 20.566 -8.280 105.580 1.00 16.29 156 GLY A N 1
ATOM 1765 C CA . GLY A 1 114 ? 21.906 -8.664 105.230 1.00 15.54 156 GLY A CA 1
ATOM 1766 C C . GLY A 1 114 ? 22.064 -10.138 104.921 1.00 15.46 156 GLY A C 1
ATOM 1767 O O . GLY A 1 114 ? 21.122 -10.913 105.000 1.00 14.86 156 GLY A O 1
ATOM 1771 N N . ASN A 1 115 ? 23.298 -10.530 104.579 1.00 13.33 157 ASN A N 1
ATOM 1772 C CA . ASN A 1 115 ? 23.534 -11.881 104.108 1.00 15.66 157 ASN A CA 1
ATOM 1773 C C . ASN A 1 115 ? 24.086 -12.821 105.148 1.00 16.62 157 ASN A C 1
ATOM 1774 O O . ASN A 1 115 ? 23.981 -14.035 105.012 1.00 17.78 157 ASN A O 1
ATOM 1811 N N . PHE A 1 117 ? 24.785 -12.442 109.537 1.00 15.31 159 PHE A N 1
ATOM 1812 C CA . PHE A 1 117 ? 24.580 -11.521 110.635 1.00 17.35 159 PHE A CA 1
ATOM 1813 C C . PHE A 1 117 ? 25.426 -11.758 111.858 1.00 20.38 159 PHE A C 1
ATOM 1814 O O . PHE A 1 117 ? 25.134 -11.199 112.898 1.00 20.62 159 PHE A O 1
ATOM 1831 N N . TYR A 1 118 ? 26.391 -12.665 111.793 1.00 19.29 160 TYR A N 1
ATOM 1832 C CA . TYR A 1 118 ? 27.259 -12.875 112.937 1.00 17.46 160 TYR A CA 1
ATOM 1833 C C . TYR A 1 118 ? 28.683 -12.957 112.493 1.00 16.73 160 TYR A C 1
ATOM 1834 O O . TYR A 1 118 ? 28.954 -13.141 111.314 1.00 15.21 160 TYR A O 1
ATOM 1852 N N . ALA A 1 119 ? 29.595 -12.795 113.450 1.00 18.48 161 ALA A N 1
ATOM 1853 C CA . ALA A 1 119 ? 31.021 -12.875 113.169 1.00 15.92 161 ALA A CA 1
ATOM 1854 C C . ALA A 1 119 ? 31.729 -13.271 114.447 1.00 21.84 161 ALA A C 1
ATOM 1855 O O . ALA A 1 119 ? 31.229 -13.037 115.559 1.00 18.15 161 ALA A O 1
ATOM 1862 N N . GLU A 1 120 ? 32.903 -13.862 114.258 1.00 20.85 162 GLU A N 1
ATOM 1863 C CA . GLU A 1 120 ? 33.724 -14.368 115.355 1.00 23.61 162 GLU A CA 1
ATOM 1864 C C . GLU A 1 120 ? 35.156 -13.929 115.132 1.00 19.17 162 GLU A C 1
ATOM 1865 O O . GLU A 1 120 ? 35.578 -13.730 113.997 1.00 19.22 162 GLU A O 1
ATOM 1877 N N . ALA A 1 121 ? 35.867 -13.722 116.232 1.00 20.39 163 ALA A N 1
ATOM 1878 C CA . ALA A 1 121 ? 37.288 -13.377 116.201 1.00 21.87 163 ALA A CA 1
ATOM 1879 C C . ALA A 1 121 ? 37.925 -13.867 117.492 1.00 20.27 163 ALA A C 1
ATOM 1880 O O . ALA A 1 121 ? 37.275 -13.930 118.532 1.00 21.79 163 ALA A O 1
ATOM 1887 N N . SER A 1 122 ? 39.207 -14.182 117.435 1.00 23.59 164 SER A N 1
ATOM 1888 C CA A SER A 1 122 ? 39.855 -14.752 118.602 0.63 23.21 164 SER A CA 1
ATOM 1889 C CA B SER A 1 122 ? 39.914 -14.812 118.547 0.37 23.23 164 SER A CA 1
ATOM 1890 C C . SER A 1 122 ? 41.089 -13.967 119.030 1.00 22.60 164 SER A C 1
ATOM 1891 O O . SER A 1 122 ? 41.624 -13.137 118.281 1.00 22.13 164 SER A O 1
ATOM 1906 N N . ILE A 1 123 ? 41.502 -14.204 120.276 1.00 21.60 165 ILE A N 1
ATOM 1907 C CA . ILE A 1 123 ? 42.753 -13.630 120.791 1.00 22.20 165 ILE A CA 1
ATOM 1908 C C . ILE A 1 123 ? 43.551 -14.792 121.377 1.00 23.90 165 ILE A C 1
ATOM 1909 O O . ILE A 1 123 ? 42.979 -15.834 121.756 1.00 22.01 165 ILE A O 1
ATOM 1925 N N . ASP A 1 124 ? 44.862 -14.598 121.442 1.00 25.86 166 ASP A N 1
ATOM 1926 C CA . ASP A 1 124 ? 45.784 -15.551 122.072 1.00 28.26 166 ASP A CA 1
ATOM 1927 C C . ASP A 1 124 ? 46.363 -14.949 123.358 1.00 21.36 166 ASP A C 1
ATOM 1928 O O . ASP A 1 124 ? 47.019 -13.916 123.319 1.00 24.19 166 ASP A O 1
ATOM 1937 N N . VAL A 1 125 ? 46.078 -15.597 124.479 1.00 25.94 167 VAL A N 1
ATOM 1938 C CA . VAL A 1 125 ? 46.656 -15.253 125.770 1.00 27.07 167 VAL A CA 1
ATOM 1939 C C . VAL A 1 125 ? 47.948 -16.079 125.951 1.00 28.23 167 VAL A C 1
ATOM 1940 O O . VAL A 1 125 ? 47.923 -17.306 125.892 1.00 31.09 167 VAL A O 1
ATOM 1953 N N . ALA A 1 126 ? 49.062 -15.392 126.152 1.00 30.49 168 ALA A N 1
ATOM 1954 C CA . ALA A 1 126 ? 50.378 -16.039 126.197 1.00 31.75 168 ALA A CA 1
ATOM 1955 C C . ALA A 1 126 ? 50.671 -16.738 127.521 1.00 34.55 168 ALA A C 1
ATOM 1956 O O . ALA A 1 126 ? 50.165 -16.364 128.584 1.00 32.17 168 ALA A O 1
ATOM 1963 N N . LYS A 1 127 ? 51.520 -17.749 127.444 1.00 35.81 169 LYS A N 1
ATOM 1964 C CA . LYS A 1 127 ? 51.964 -18.461 128.626 1.00 38.21 169 LYS A CA 1
ATOM 1965 C C . LYS A 1 127 ? 52.938 -17.620 129.463 1.00 39.24 169 LYS A C 1
ATOM 1966 O O . LYS A 1 127 ? 53.693 -16.811 128.929 1.00 37.02 169 LYS A O 1
ATOM 1985 N N . ARG A 1 128 ? 52.847 -17.807 130.779 1.00 43.73 170 ARG A N 1
ATOM 1986 C CA . ARG A 1 128 ? 53.913 -17.523 131.766 1.00 59.91 170 ARG A CA 1
ATOM 1987 C C . ARG A 1 128 ? 53.615 -16.279 132.583 1.00 53.94 170 ARG A C 1
ATOM 1988 O O . ARG A 1 128 ? 52.996 -16.386 133.649 1.00 55.72 170 ARG A O 1
ATOM 2009 N N . GLY B 1 1 ? 12.086 -5.622 91.255 1.00 28.58 43 GLY B N 1
ATOM 2010 C CA . GLY B 1 1 ? 11.815 -4.730 92.370 1.00 14.35 43 GLY B CA 1
ATOM 2011 C C . GLY B 1 1 ? 10.493 -4.919 93.041 1.00 17.10 43 GLY B C 1
ATOM 2012 O O . GLY B 1 1 ? 9.694 -5.774 92.623 1.00 17.12 43 GLY B O 1
ATOM 2015 N N . PRO B 1 2 ? 10.217 -4.083 94.064 1.00 19.85 44 PRO B N 1
ATOM 2016 C CA . PRO B 1 2 ? 9.052 -4.267 94.942 1.00 18.12 44 PRO B CA 1
ATOM 2017 C C . PRO B 1 2 ? 7.758 -3.664 94.421 1.00 16.30 44 PRO B C 1
ATOM 2018 O O . PRO B 1 2 ? 6.719 -3.869 95.057 1.00 15.94 44 PRO B O 1
ATOM 2029 N N . LEU B 1 3 ? 7.783 -2.978 93.282 1.00 13.92 45 LEU B N 1
ATOM 2030 C CA . LEU B 1 3 ? 6.536 -2.473 92.693 1.00 16.30 45 LEU B CA 1
ATOM 2031 C C . LEU B 1 3 ? 5.985 -3.420 91.616 1.00 19.71 45 LEU B C 1
ATOM 2032 O O . LEU B 1 3 ? 6.669 -4.345 91.142 1.00 16.52 45 LEU B O 1
ATOM 2048 N N . GLY B 1 4 ? 4.745 -3.174 91.207 1.00 19.01 46 GLY B N 1
ATOM 2049 C CA . GLY B 1 4 ? 4.136 -3.970 90.155 1.00 19.31 46 GLY B CA 1
ATOM 2050 C C . GLY B 1 4 ? 4.455 -3.484 88.760 1.00 18.71 46 GLY B C 1
ATOM 2051 O O . GLY B 1 4 ? 5.326 -2.635 88.563 1.00 15.32 46 GLY B O 1
ATOM 2055 N N . SER B 1 5 ? 3.739 -4.020 87.775 1.00 14.63 47 SER B N 1
ATOM 2056 C CA . SER B 1 5 ? 3.957 -3.651 86.380 1.00 15.64 47 SER B CA 1
ATOM 2057 C C . SER B 1 5 ? 3.618 -2.178 86.047 1.00 14.46 47 SER B C 1
ATOM 2058 O O . SER B 1 5 ? 2.766 -1.555 86.678 1.00 15.70 47 SER B O 1
ATOM 2066 N N . ALA B 1 6 ? 4.271 -1.673 85.015 1.00 15.27 48 ALA B N 1
ATOM 2067 C CA . ALA B 1 6 ? 3.924 -0.412 84.386 1.00 16.56 48 ALA B CA 1
ATOM 2068 C C . ALA B 1 6 ? 2.474 -0.504 83.979 1.00 17.06 48 ALA B C 1
ATOM 2069 O O . ALA B 1 6 ? 1.969 -1.587 83.665 1.00 16.40 48 ALA B O 1
ATOM 2076 N N . SER B 1 7 ? 1.783 0.622 84.009 1.00 17.29 49 SER B N 1
ATOM 2077 C CA . SER B 1 7 ? 0.407 0.645 83.535 1.00 16.83 49 SER B CA 1
ATOM 2078 C C . SER B 1 7 ? 0.189 1.719 82.486 1.00 15.84 49 SER B C 1
ATOM 2079 O O . SER B 1 7 ? 0.872 2.749 82.475 1.00 18.14 49 SER B O 1
ATOM 2087 N N . LEU B 1 8 ? -0.772 1.474 81.596 1.00 16.35 50 LEU B N 1
ATOM 2088 C CA . LEU B 1 8 ? -1.187 2.509 80.626 1.00 16.26 50 LEU B CA 1
ATOM 2089 C C . LEU B 1 8 ? -2.707 2.502 80.554 1.00 17.48 50 LEU B C 1
ATOM 2090 O O . LEU B 1 8 ? -3.320 1.437 80.495 1.00 18.55 50 LEU B O 1
ATOM 2106 N N . PHE B 1 9 ? -3.281 3.699 80.629 1.00 16.65 51 PHE B N 1
ATOM 2107 C CA . PHE B 1 9 ? -4.700 3.926 80.387 1.00 20.15 51 PHE B CA 1
ATOM 2108 C C . PHE B 1 9 ? -4.817 4.774 79.134 1.00 19.69 51 PHE B C 1
ATOM 2109 O O . PHE B 1 9 ? -4.086 5.738 78.982 1.00 18.45 51 PHE B O 1
ATOM 2126 N N . ALA B 1 10 ? -5.764 4.423 78.271 1.00 20.70 52 ALA B N 1
ATOM 2127 C CA . ALA B 1 10 ? -6.033 5.138 77.032 1.00 20.03 52 ALA B CA 1
ATOM 2128 C C . ALA B 1 10 ? -7.543 5.378 76.949 1.00 23.46 52 ALA B C 1
ATOM 2129 O O . ALA B 1 10 ? -8.341 4.428 77.036 1.00 23.41 52 ALA B O 1
ATOM 2136 N N A THR B 1 11 ? -7.929 6.635 76.812 0.37 23.78 53 THR B N 1
ATOM 2137 N N B THR B 1 11 ? -7.919 6.645 76.784 0.63 23.74 53 THR B N 1
ATOM 2138 C CA A THR B 1 11 ? -9.334 6.954 76.670 0.37 25.44 53 THR B CA 1
ATOM 2139 C CA B THR B 1 11 ? -9.319 7.072 76.824 0.63 25.33 53 THR B CA 1
ATOM 2140 C C A THR B 1 11 ? -9.524 8.129 75.738 0.37 26.44 53 THR B C 1
ATOM 2141 C C B THR B 1 11 ? -9.580 8.212 75.837 0.63 26.47 53 THR B C 1
ATOM 2142 O O A THR B 1 11 ? -8.680 9.020 75.640 0.37 24.39 53 THR B O 1
ATOM 2143 O O B THR B 1 11 ? -8.821 9.186 75.802 0.63 24.07 53 THR B O 1
ATOM 2164 N N . ILE B 1 12 ? -10.652 8.104 75.048 1.00 27.50 54 ILE B N 1
ATOM 2165 C CA . ILE B 1 12 ? -11.099 9.232 74.227 1.00 26.86 54 ILE B CA 1
ATOM 2166 C C . ILE B 1 12 ? -11.849 10.160 75.166 1.00 25.51 54 ILE B C 1
ATOM 2167 O O . ILE B 1 12 ? -12.871 9.783 75.715 1.00 27.54 54 ILE B O 1
ATOM 2184 N N . THR B 1 13 ? -11.320 11.352 75.396 1.00 24.28 55 THR B N 1
ATOM 2185 C CA . THR B 1 13 ? -11.886 12.243 76.393 1.00 26.61 55 THR B CA 1
ATOM 2186 C C . THR B 1 13 ? -12.706 13.385 75.798 1.00 36.16 55 THR B C 1
ATOM 2187 O O . THR B 1 13 ? -13.303 14.172 76.541 1.00 33.68 55 THR B O 1
ATOM 2198 N N . GLY B 1 14 ? -12.718 13.498 74.473 1.00 30.81 56 GLY B N 1
ATOM 2199 C CA . GLY B 1 14 ? -13.545 14.507 73.819 1.00 33.97 56 GLY B CA 1
ATOM 2200 C C . GLY B 1 14 ? -14.979 14.008 73.743 1.00 31.49 56 GLY B C 1
ATOM 2201 O O . GLY B 1 14 ? -15.246 12.849 74.035 1.00 35.26 56 GLY B O 1
ATOM 2205 N N . ALA B 1 15 ? -15.903 14.870 73.337 1.00 43.29 57 ALA B N 1
ATOM 2206 C CA . ALA B 1 15 ? -17.314 14.497 73.272 1.00 40.59 57 ALA B CA 1
ATOM 2207 C C . ALA B 1 15 ? -17.558 13.359 72.291 1.00 36.69 57 ALA B C 1
ATOM 2208 O O . ALA B 1 15 ? -18.390 12.457 72.546 1.00 37.97 57 ALA B O 1
ATOM 2215 N N . SER B 1 16 ? -16.827 13.362 71.180 1.00 28.98 58 SER B N 1
ATOM 2216 C CA . SER B 1 16 ? -17.085 12.348 70.169 1.00 27.71 58 SER B CA 1
ATOM 2217 C C . SER B 1 16 ? -16.125 11.148 70.195 1.00 28.81 58 SER B C 1
ATOM 2218 O O . SER B 1 16 ? -14.914 11.291 70.417 1.00 31.24 58 SER B O 1
ATOM 2253 N N . THR B 1 18 ? -16.656 9.003 67.498 1.00 31.95 60 THR B N 1
ATOM 2254 C CA . THR B 1 18 ? -17.027 8.488 66.181 1.00 27.15 60 THR B CA 1
ATOM 2255 C C . THR B 1 18 ? -15.949 8.691 65.126 1.00 24.36 60 THR B C 1
ATOM 2256 O O . THR B 1 18 ? -15.289 9.724 65.085 1.00 28.28 60 THR B O 1
ATOM 2267 N N . GLU B 1 19 ? -15.780 7.698 64.260 1.00 24.63 61 GLU B N 1
ATOM 2268 C CA . GLU B 1 19 ? -14.801 7.796 63.184 1.00 27.02 61 GLU B CA 1
ATOM 2269 C C . GLU B 1 19 ? -14.968 9.105 62.414 1.00 32.93 61 GLU B C 1
ATOM 2270 O O . GLU B 1 19 ? -16.088 9.544 62.135 1.00 34.79 61 GLU B O 1
ATOM 2282 N N . TRP B 1 20 ? -13.843 9.696 62.055 1.00 29.15 62 TRP B N 1
ATOM 2283 C CA . TRP B 1 20 ? -13.789 10.918 61.255 1.00 36.11 62 TRP B CA 1
ATOM 2284 C C . TRP B 1 20 ? -14.452 12.115 61.907 1.00 37.59 62 TRP B C 1
ATOM 2285 O O . TRP B 1 20 ? -14.957 12.980 61.197 1.00 39.19 62 TRP B O 1
ATOM 2306 N N . SER B 1 21 ? -14.481 12.158 63.236 1.00 33.05 63 SER B N 1
ATOM 2307 C CA . SER B 1 21 ? -14.944 13.339 63.970 1.00 33.96 63 SER B CA 1
ATOM 2308 C C . SER B 1 21 ? -13.833 13.838 64.893 1.00 36.76 63 SER B C 1
ATOM 2309 O O . SER B 1 21 ? -12.899 13.075 65.206 1.00 28.61 63 SER B O 1
ATOM 2317 N N . PHE B 1 22 ? -13.908 15.107 65.309 1.00 32.14 64 PHE B N 1
ATOM 2318 C CA . PHE B 1 22 ? -12.864 15.684 66.153 1.00 29.28 64 PHE B CA 1
ATOM 2319 C C . PHE B 1 22 ? -13.021 15.186 67.583 1.00 34.43 64 PHE B C 1
ATOM 2320 O O . PHE B 1 22 ? -14.140 15.001 68.093 1.00 27.78 64 PHE B O 1
ATOM 2337 N N . SER B 1 23 ? -11.891 14.938 68.235 1.00 28.06 65 SER B N 1
ATOM 2338 C CA . SER B 1 23 ? -11.931 14.543 69.621 1.00 25.61 65 SER B CA 1
ATOM 2339 C C . SER B 1 23 ? -10.531 14.641 70.237 1.00 28.90 65 SER B C 1
ATOM 2340 O O . SER B 1 23 ? -9.578 15.085 69.580 1.00 28.74 65 SER B O 1
ATOM 2348 N N . ASP B 1 24 ? -10.423 14.251 71.507 1.00 28.41 66 ASP B N 1
ATOM 2349 C CA . ASP B 1 24 ? -9.147 14.301 72.228 1.00 27.00 66 ASP B CA 1
ATOM 2350 C C . ASP B 1 24 ? -8.920 12.908 72.817 1.00 28.12 66 ASP B C 1
ATOM 2351 O O . ASP B 1 24 ? -9.878 12.216 73.183 1.00 24.13 66 ASP B O 1
ATOM 2360 N N . ILE B 1 25 ? -7.657 12.497 72.873 1.00 24.16 67 ILE B N 1
ATOM 2361 C CA . ILE B 1 25 ? -7.287 11.217 73.463 1.00 23.79 67 ILE B CA 1
ATOM 2362 C C . ILE B 1 25 ? -6.282 11.502 74.582 1.00 21.38 67 ILE B C 1
ATOM 2363 O O . ILE B 1 25 ? -5.435 12.382 74.457 1.00 24.29 67 ILE B O 1
ATOM 2379 N N . GLU B 1 26 ? -6.390 10.757 75.677 1.00 20.29 68 GLU B N 1
ATOM 2380 C CA . GLU B 1 26 ? -5.534 10.969 76.834 1.00 22.99 68 GLU B CA 1
ATOM 2381 C C . GLU B 1 26 ? -4.916 9.628 77.168 1.00 21.99 68 GLU B C 1
ATOM 2382 O O . GLU B 1 26 ? -5.633 8.634 77.362 1.00 22.23 68 GLU B O 1
ATOM 2394 N N . LEU B 1 27 ? -3.584 9.596 77.194 1.00 18.33 69 LEU B N 1
ATOM 2395 C CA . LEU B 1 27 ? -2.830 8.384 77.455 1.00 18.86 69 LEU B CA 1
ATOM 2396 C C . LEU B 1 27 ? -2.034 8.568 78.742 1.00 22.03 69 LEU B C 1
ATOM 2397 O O . LEU B 1 27 ? -1.168 9.428 78.812 1.00 21.31 69 LEU B O 1
ATOM 2413 N N . THR B 1 28 ? -2.344 7.777 79.765 1.00 18.18 70 THR B N 1
ATOM 2414 C CA . THR B 1 28 ? -1.740 7.972 81.072 1.00 17.25 70 THR B CA 1
ATOM 2415 C C . THR B 1 28 ? -0.848 6.792 81.423 1.00 21.65 70 THR B C 1
ATOM 2416 O O . THR B 1 28 ? -1.322 5.649 81.583 1.00 17.65 70 THR B O 1
ATOM 2427 N N . TYR B 1 29 ? 0.449 7.070 81.481 1.00 19.10 71 TYR B N 1
ATOM 2428 C CA . TYR B 1 29 ? 1.437 6.048 81.749 1.00 17.91 71 TYR B CA 1
ATOM 2429 C C . TYR B 1 29 ? 2.070 6.187 83.130 1.00 15.81 71 TYR B C 1
ATOM 2430 O O . TYR B 1 29 ? 2.527 7.260 83.519 1.00 17.15 71 TYR B O 1
ATOM 2448 N N . ARG B 1 30 ? 2.065 5.081 83.872 1.00 17.00 72 ARG B N 1
ATOM 2449 C CA . ARG B 1 30 ? 2.734 4.985 85.157 1.00 15.40 72 ARG B CA 1
ATOM 2450 C C . ARG B 1 30 ? 3.797 3.887 85.065 1.00 14.15 72 ARG B C 1
ATOM 2451 O O . ARG B 1 30 ? 3.468 2.691 84.918 1.00 15.92 72 ARG B O 1
ATOM 2472 N N . PRO B 1 31 ? 5.064 4.296 85.053 1.00 15.59 73 PRO B N 1
ATOM 2473 C CA . PRO B 1 31 ? 6.161 3.321 84.941 1.00 17.88 73 PRO B CA 1
ATOM 2474 C C . PRO B 1 31 ? 6.173 2.327 86.083 1.00 15.77 73 PRO B C 1
ATOM 2475 O O . PRO B 1 31 ? 6.596 1.178 85.884 1.00 15.04 73 PRO B O 1
ATOM 2486 N N . ASN B 1 32 ? 5.731 2.763 87.258 1.00 14.21 74 ASN B N 1
ATOM 2487 C CA . ASN B 1 32 ? 5.751 1.933 88.472 1.00 14.97 74 ASN B CA 1
ATOM 2488 C C . ASN B 1 32 ? 7.103 1.259 88.711 1.00 14.95 74 ASN B C 1
ATOM 2489 O O . ASN B 1 32 ? 7.203 0.041 88.831 1.00 13.74 74 ASN B O 1
ATOM 2500 N N . THR B 1 33 ? 8.126 2.096 88.777 1.00 13.95 75 THR B N 1
ATOM 2501 C CA . THR B 1 33 ? 9.499 1.664 88.962 1.00 13.50 75 THR B CA 1
ATOM 2502 C C . THR B 1 33 ? 10.040 2.193 90.281 1.00 16.23 75 THR B C 1
ATOM 2503 O O . THR B 1 33 ? 9.685 3.286 90.733 1.00 14.30 75 THR B O 1
ATOM 2514 N N . LEU B 1 34 ? 10.924 1.436 90.910 1.00 16.96 76 LEU B N 1
ATOM 2515 C CA . LEU B 1 34 ? 11.612 1.938 92.099 1.00 14.61 76 LEU B CA 1
ATOM 2516 C C . LEU B 1 34 ? 12.360 3.274 91.805 1.00 16.39 76 LEU B C 1
ATOM 2517 O O . LEU B 1 34 ? 12.344 4.217 92.594 1.00 15.79 76 LEU B O 1
ATOM 2533 N N . LEU B 1 35 ? 13.007 3.324 90.652 1.00 15.28 77 LEU B N 1
ATOM 2534 C CA . LEU B 1 35 ? 13.779 4.465 90.202 1.00 15.61 77 LEU B CA 1
ATOM 2535 C C . LEU B 1 35 ? 13.895 4.373 88.676 1.00 17.18 77 LEU B C 1
ATOM 2536 O O . LEU B 1 35 ? 14.119 3.275 88.125 1.00 16.18 77 LEU B O 1
ATOM 2552 N N . SER B 1 36 ? 13.683 5.506 88.001 1.00 15.68 78 SER B N 1
ATOM 2553 C CA A SER B 1 36 ? 13.969 5.637 86.585 0.46 15.98 78 SER B CA 1
ATOM 2554 C CA B SER B 1 36 ? 13.950 5.631 86.576 0.54 15.97 78 SER B CA 1
ATOM 2555 C C . SER B 1 36 ? 14.694 6.940 86.293 1.00 17.01 78 SER B C 1
ATOM 2556 O O . SER B 1 36 ? 14.358 8.008 86.866 1.00 15.86 78 SER B O 1
ATOM 2569 N N . LEU B 1 37 ? 15.664 6.857 85.383 1.00 16.63 79 LEU B N 1
ATOM 2570 C CA . LEU B 1 37 ? 16.460 7.983 84.957 1.00 17.58 79 LEU B CA 1
ATOM 2571 C C . LEU B 1 37 ? 16.616 7.932 83.443 1.00 18.29 79 LEU B C 1
ATOM 2572 O O . LEU B 1 37 ? 17.477 8.609 82.860 1.00 18.55 79 LEU B O 1
ATOM 2588 N N . GLY B 1 38 ? 15.775 7.138 82.792 1.00 14.23 80 GLY B N 1
ATOM 2589 C CA . GLY B 1 38 ? 15.984 6.818 81.402 1.00 16.12 80 GLY B CA 1
ATOM 2590 C C . GLY B 1 38 ? 14.985 7.350 80.405 1.00 18.80 80 GLY B C 1
ATOM 2591 O O . GLY B 1 38 ? 14.203 8.245 80.684 1.00 18.24 80 GLY B O 1
ATOM 2595 N N . VAL B 1 39 ? 15.036 6.766 79.220 1.00 18.52 81 VAL B N 1
ATOM 2596 C CA . VAL B 1 39 ? 14.134 7.112 78.142 1.00 17.58 81 VAL B CA 1
ATOM 2597 C C . VAL B 1 39 ? 12.776 6.439 78.326 1.00 18.82 81 VAL B C 1
ATOM 2598 O O . VAL B 1 39 ? 12.703 5.266 78.686 1.00 19.31 81 VAL B O 1
ATOM 2628 N N . GLU B 1 41 ? 9.076 6.185 76.054 1.00 18.74 83 GLU B N 1
ATOM 2629 C CA . GLU B 1 41 ? 8.446 6.467 74.756 1.00 20.88 83 GLU B CA 1
ATOM 2630 C C . GLU B 1 41 ? 7.031 5.909 74.686 1.00 22.70 83 GLU B C 1
ATOM 2631 O O . GLU B 1 41 ? 6.750 4.740 75.054 1.00 17.45 83 GLU B O 1
ATOM 2643 N N . PHE B 1 42 ? 6.148 6.753 74.180 1.00 18.45 84 PHE B N 1
ATOM 2644 C CA . PHE B 1 42 ? 4.865 6.320 73.707 1.00 18.76 84 PHE B CA 1
ATOM 2645 C C . PHE B 1 42 ? 4.998 5.963 72.234 1.00 20.52 84 PHE B C 1
ATOM 2646 O O . PHE B 1 42 ? 5.668 6.681 71.477 1.00 18.70 84 PHE B O 1
ATOM 2663 N N . THR B 1 43 ? 4.315 4.897 71.840 1.00 19.55 85 THR B N 1
ATOM 2664 C CA . THR B 1 43 ? 4.206 4.462 70.456 1.00 21.35 85 THR B CA 1
ATOM 2665 C C . THR B 1 43 ? 2.738 4.528 70.032 1.00 22.15 85 THR B C 1
ATOM 2666 O O . THR B 1 43 ? 1.857 3.880 70.615 1.00 20.56 85 THR B O 1
ATOM 2677 N N . LEU B 1 44 ? 2.464 5.342 69.024 1.00 23.31 86 LEU B N 1
ATOM 2678 C CA . LEU B 1 44 ? 1.083 5.545 68.576 1.00 23.18 86 LEU B CA 1
ATOM 2679 C C . LEU B 1 44 ? 0.765 4.649 67.379 1.00 27.53 86 LEU B C 1
ATOM 2680 O O . LEU B 1 44 ? 1.583 4.514 66.462 1.00 26.59 86 LEU B O 1
ATOM 2696 N N . PRO B 1 45 ? -0.425 4.039 67.372 1.00 22.83 87 PRO B N 1
ATOM 2697 C CA . PRO B 1 45 ? -0.798 3.195 66.236 1.00 27.88 87 PRO B CA 1
ATOM 2698 C C . PRO B 1 45 ? -1.162 4.020 65.005 1.00 29.69 87 PRO B C 1
ATOM 2699 O O . PRO B 1 45 ? -1.503 5.200 65.115 1.00 26.26 87 PRO B O 1
ATOM 2710 N N . SER B 1 46 ? -1.076 3.389 63.839 1.00 32.11 88 SER B N 1
ATOM 2711 C CA . SER B 1 46 ? -1.458 4.041 62.601 1.00 34.59 88 SER B CA 1
ATOM 2712 C C . SER B 1 46 ? -2.870 4.586 62.769 1.00 26.16 88 SER B C 1
ATOM 2713 O O . SER B 1 46 ? -3.760 3.897 63.249 1.00 27.07 88 SER B O 1
ATOM 2721 N N . GLY B 1 47 ? -3.043 5.850 62.425 1.00 30.37 89 GLY B N 1
ATOM 2722 C CA . GLY B 1 47 ? -4.315 6.513 62.603 1.00 32.03 89 GLY B CA 1
ATOM 2723 C C . GLY B 1 47 ? -4.166 7.693 63.537 1.00 32.26 89 GLY B C 1
ATOM 2724 O O . GLY B 1 47 ? -5.027 8.572 63.561 1.00 30.73 89 GLY B O 1
ATOM 2728 N N . PHE B 1 48 ? -3.078 7.695 64.321 1.00 25.72 90 PHE B N 1
ATOM 2729 C CA . PHE B 1 48 ? -2.790 8.773 65.268 1.00 29.31 90 PHE B CA 1
ATOM 2730 C C . PHE B 1 48 ? -1.337 9.141 65.196 1.00 29.82 90 PHE B C 1
ATOM 2731 O O . PHE B 1 48 ? -0.486 8.263 65.162 1.00 28.87 90 PHE B O 1
ATOM 2748 N N . THR B 1 49 ? -1.049 10.436 65.202 1.00 26.67 91 THR B N 1
ATOM 2749 C CA . THR B 1 49 ? 0.320 10.913 65.266 1.00 28.43 91 THR B CA 1
ATOM 2750 C C . THR B 1 49 ? 0.352 12.116 66.200 1.00 30.41 91 THR B C 1
ATOM 2751 O O . THR B 1 49 ? -0.693 12.727 66.476 1.00 27.93 91 THR B O 1
ATOM 2762 N N . ALA B 1 50 ? 1.546 12.455 66.682 1.00 26.26 92 ALA B N 1
ATOM 2763 C CA . ALA B 1 50 ? 1.714 13.563 67.609 1.00 28.38 92 ALA B CA 1
ATOM 2764 C C . ALA B 1 50 ? 2.268 14.778 66.885 1.00 31.52 92 ALA B C 1
ATOM 2765 O O . ALA B 1 50 ? 2.998 14.628 65.925 1.00 28.91 92 ALA B O 1
ATOM 2772 N N . ASN B 1 51 ? 1.938 15.970 67.368 1.00 27.80 93 ASN B N 1
ATOM 2773 C CA . ASN B 1 51 ? 2.624 17.192 66.938 1.00 29.22 93 ASN B CA 1
ATOM 2774 C C . ASN B 1 51 ? 2.800 18.133 68.117 1.00 27.49 93 ASN B C 1
ATOM 2775 O O . ASN B 1 51 ? 2.509 17.760 69.256 1.00 25.95 93 ASN B O 1
ATOM 2786 N N . THR B 1 52 ? 3.275 19.358 67.869 1.00 30.19 94 THR B N 1
ATOM 2787 C CA . THR B 1 52 ? 3.645 20.253 68.953 1.00 26.68 94 THR B CA 1
ATOM 2788 C C . THR B 1 52 ? 2.459 20.957 69.607 1.00 26.30 94 THR B C 1
ATOM 2789 O O . THR B 1 52 ? 2.654 21.737 70.527 1.00 29.18 94 THR B O 1
ATOM 2800 N N . LYS B 1 53 ? 1.243 20.667 69.169 1.00 28.99 95 LYS B N 1
ATOM 2801 C CA . LYS B 1 53 ? 0.079 21.143 69.903 1.00 26.24 95 LYS B CA 1
ATOM 2802 C C . LYS B 1 53 ? -0.404 20.091 70.904 1.00 29.34 95 LYS B C 1
ATOM 2803 O O . LYS B 1 53 ? -1.315 20.323 71.697 1.00 29.24 95 LYS B O 1
ATOM 2822 N N . ASP B 1 54 ? 0.220 18.928 70.884 1.00 24.36 96 ASP B N 1
ATOM 2823 C CA . ASP B 1 54 ? -0.110 17.920 71.880 1.00 29.48 96 ASP B CA 1
ATOM 2824 C C . ASP B 1 54 ? 0.720 18.191 73.127 1.00 25.63 96 ASP B C 1
ATOM 2825 O O . ASP B 1 54 ? 1.671 18.970 73.074 1.00 25.39 96 ASP B O 1
ATOM 2834 N N . THR B 1 55 ? 0.351 17.586 74.261 1.00 23.63 97 THR B N 1
ATOM 2835 C CA . THR B 1 55 ? 1.015 17.889 75.516 1.00 23.57 97 THR B CA 1
ATOM 2836 C C . THR B 1 55 ? 1.443 16.644 76.310 1.00 22.29 97 THR B C 1
ATOM 2837 O O . THR B 1 55 ? 0.828 15.579 76.219 1.00 20.18 97 THR B O 1
ATOM 2865 N N . ASN B 1 57 ? 2.112 15.966 80.216 1.00 20.06 99 ASN B N 1
ATOM 2866 C CA . ASN B 1 57 ? 1.874 16.564 81.527 1.00 21.51 99 ASN B CA 1
ATOM 2867 C C . ASN B 1 57 ? 1.538 18.056 81.431 1.00 27.26 99 ASN B C 1
ATOM 2868 O O . ASN B 1 57 ? 1.983 18.859 82.243 1.00 25.44 99 ASN B O 1
ATOM 2879 N N . GLY B 1 58 ? 0.731 18.411 80.441 1.00 27.24 100 GLY B N 1
ATOM 2880 C CA . GLY B 1 58 ? 0.265 19.782 80.308 1.00 30.80 100 GLY B CA 1
ATOM 2881 C C . GLY B 1 58 ? 1.197 20.698 79.527 1.00 28.97 100 GLY B C 1
ATOM 2882 O O . GLY B 1 58 ? 0.824 21.822 79.194 1.00 33.67 100 GLY B O 1
ATOM 2886 N N . ASN B 1 59 ? 2.405 20.226 79.228 1.00 26.70 101 ASN B N 1
ATOM 2887 C CA . ASN B 1 59 ? 3.363 21.010 78.443 1.00 29.85 101 ASN B CA 1
ATOM 2888 C C . ASN B 1 59 ? 3.386 20.639 76.962 1.00 30.17 101 ASN B C 1
ATOM 2889 O O . ASN B 1 59 ? 3.377 19.453 76.595 1.00 24.83 101 ASN B O 1
ATOM 2900 N N . ALA B 1 60 ? 3.419 21.651 76.097 1.00 27.61 102 ALA B N 1
ATOM 2901 C CA . ALA B 1 60 ? 3.520 21.381 74.669 1.00 27.33 102 ALA B CA 1
ATOM 2902 C C . ALA B 1 60 ? 4.733 20.492 74.383 1.00 23.25 102 ALA B C 1
ATOM 2903 O O . ALA B 1 60 ? 5.813 20.677 74.964 1.00 23.25 102 ALA B O 1
ATOM 2910 N N . LEU B 1 61 ? 4.548 19.519 73.505 1.00 22.93 103 LEU B N 1
ATOM 2911 C CA . LEU B 1 61 ? 5.644 18.666 73.066 1.00 24.69 103 LEU B CA 1
ATOM 2912 C C . LEU B 1 61 ? 6.646 19.506 72.282 1.00 30.45 103 LEU B C 1
ATOM 2913 O O . LEU B 1 61 ? 6.249 20.432 71.567 1.00 26.58 103 LEU B O 1
ATOM 2929 N N . ARG B 1 62 ? 7.933 19.213 72.450 1.00 30.12 104 ARG B N 1
ATOM 2930 C CA . ARG B 1 62 ? 8.966 19.842 71.639 1.00 27.74 104 ARG B CA 1
ATOM 2931 C C . ARG B 1 62 ? 9.237 18.972 70.443 1.00 30.43 104 ARG B C 1
ATOM 2932 O O . ARG B 1 62 ? 9.067 17.736 70.472 1.00 25.68 104 ARG B O 1
ATOM 2953 N N . THR B 1 63 ? 9.660 19.612 69.365 1.00 27.05 105 THR B N 1
ATOM 2954 C CA . THR B 1 63 ? 9.922 18.901 68.126 1.00 27.47 105 THR B CA 1
ATOM 2955 C C . THR B 1 63 ? 10.880 17.720 68.350 1.00 24.49 105 THR B C 1
ATOM 2956 O O . THR B 1 63 ? 10.732 16.669 67.745 1.00 29.21 105 THR B O 1
ATOM 2967 N N . THR B 1 64 ? 11.841 17.892 69.245 1.00 28.29 106 THR B N 1
ATOM 2968 C CA . THR B 1 64 ? 12.829 16.858 69.512 1.00 24.91 106 THR B CA 1
ATOM 2969 C C . THR B 1 64 ? 12.238 15.650 70.249 1.00 28.12 106 THR B C 1
ATOM 2970 O O . THR B 1 64 ? 12.857 14.588 70.306 1.00 28.34 106 THR B O 1
ATOM 2981 N N . GLN B 1 65 ? 11.033 15.803 70.796 1.00 27.03 107 GLN B N 1
ATOM 2982 C CA . GLN B 1 65 ? 10.345 14.687 71.464 1.00 27.16 107 GLN B CA 1
ATOM 2983 C C . GLN B 1 65 ? 9.536 13.837 70.506 1.00 26.97 107 GLN B C 1
ATOM 2984 O O . GLN B 1 65 ? 9.110 12.727 70.839 1.00 25.48 107 GLN B O 1
ATOM 2998 N N . ILE B 1 66 ? 9.278 14.370 69.322 1.00 23.78 108 ILE B N 1
ATOM 2999 C CA . ILE B 1 66 ? 8.434 13.683 68.369 1.00 23.20 108 ILE B CA 1
ATOM 3000 C C . ILE B 1 66 ? 9.314 13.031 67.309 1.00 28.55 108 ILE B C 1
ATOM 3001 O O . ILE B 1 66 ? 10.052 13.723 66.602 1.00 33.17 108 ILE B O 1
ATOM 3017 N N . LEU B 1 67 ? 9.229 11.706 67.210 1.00 26.10 109 LEU B N 1
ATOM 3018 C CA . LEU B 1 67 ? 10.115 10.931 66.363 1.00 26.35 109 LEU B CA 1
ATOM 3019 C C . LEU B 1 67 ? 9.315 10.043 65.425 1.00 27.80 109 LEU B C 1
ATOM 3020 O O . LEU B 1 67 ? 8.112 9.877 65.593 1.00 28.88 109 LEU B O 1
ATOM 3036 N N . ASN B 1 68 ? 10.001 9.468 64.442 1.00 29.11 110 ASN B N 1
ATOM 3037 C CA . ASN B 1 68 ? 9.422 8.466 63.553 1.00 34.26 110 ASN B CA 1
ATOM 3038 C C . ASN B 1 68 ? 8.146 8.979 62.902 1.00 31.46 110 ASN B C 1
ATOM 3039 O O . ASN B 1 68 ? 7.100 8.324 62.918 1.00 32.41 110 ASN B O 1
ATOM 3050 N N . ASN B 1 69 ? 8.252 10.175 62.344 1.00 35.11 111 ASN B N 1
ATOM 3051 C CA . ASN B 1 69 ? 7.137 10.834 61.667 1.00 37.28 111 ASN B CA 1
ATOM 3052 C C . ASN B 1 69 ? 5.866 10.911 62.486 1.00 33.96 111 ASN B C 1
ATOM 3053 O O . ASN B 1 69 ? 4.784 10.659 61.967 1.00 30.83 111 ASN B O 1
ATOM 3064 N N . GLY B 1 70 ? 5.992 11.271 63.760 1.00 32.36 112 GLY B N 1
ATOM 3065 C CA . GLY B 1 70 ? 4.822 11.542 64.588 1.00 27.74 112 GLY B CA 1
ATOM 3066 C C . GLY B 1 70 ? 4.263 10.337 65.318 1.00 27.01 112 GLY B C 1
ATOM 3067 O O . GLY B 1 70 ? 3.259 10.436 66.039 1.00 25.79 112 GLY B O 1
ATOM 3071 N N . LYS B 1 71 ? 4.912 9.195 65.122 1.00 24.21 113 LYS B N 1
ATOM 3072 C CA . LYS B 1 71 ? 4.472 7.915 65.653 1.00 26.48 113 LYS B CA 1
ATOM 3073 C C . LYS B 1 71 ? 4.998 7.705 67.078 1.00 23.12 113 LYS B C 1
ATOM 3074 O O . LYS B 1 71 ? 4.417 6.945 67.867 1.00 24.73 113 LYS B O 1
ATOM 3093 N N . THR B 1 72 ? 6.088 8.384 67.402 1.00 22.65 114 THR B N 1
ATOM 3094 C CA . THR B 1 72 ? 6.765 8.177 68.670 1.00 23.50 114 THR B CA 1
ATOM 3095 C C . THR B 1 72 ? 6.906 9.494 69.409 1.00 22.25 114 THR B C 1
ATOM 3096 O O . THR B 1 72 ? 7.278 10.519 68.832 1.00 26.75 114 THR B O 1
ATOM 3107 N N . VAL B 1 73 ? 6.576 9.466 70.699 1.00 19.27 115 VAL B N 1
ATOM 3108 C CA . VAL B 1 73 ? 6.786 10.607 71.569 1.00 20.74 115 VAL B CA 1
ATOM 3109 C C . VAL B 1 73 ? 7.714 10.176 72.689 1.00 23.25 115 VAL B C 1
ATOM 3110 O O . VAL B 1 73 ? 7.418 9.195 73.410 1.00 21.15 115 VAL B O 1
ATOM 3123 N N . ARG B 1 74 ? 8.842 10.876 72.811 1.00 21.87 116 ARG B N 1
ATOM 3124 C CA . ARG B 1 74 ? 9.872 10.525 73.780 1.00 19.95 116 ARG B CA 1
ATOM 3125 C C . ARG B 1 74 ? 10.026 11.525 74.913 1.00 18.98 116 ARG B C 1
ATOM 3126 O O . ARG B 1 74 ? 10.017 12.738 74.699 1.00 23.00 116 ARG B O 1
ATOM 3147 N N . VAL B 1 75 ? 10.208 11.012 76.126 1.00 19.03 117 VAL B N 1
ATOM 3148 C CA . VAL B 1 75 ? 10.737 11.802 77.232 1.00 18.57 117 VAL B CA 1
ATOM 3149 C C . VAL B 1 75 ? 12.146 11.277 77.471 1.00 20.30 117 VAL B C 1
ATOM 3150 O O . VAL B 1 75 ? 12.319 10.137 77.913 1.00 19.98 117 VAL B O 1
ATOM 3163 N N . PRO B 1 76 ? 13.172 12.080 77.142 1.00 19.08 118 PRO B N 1
ATOM 3164 C CA . PRO B 1 76 ? 14.520 11.510 77.091 1.00 18.36 118 PRO B CA 1
ATOM 3165 C C . PRO B 1 76 ? 15.119 11.211 78.470 1.00 20.79 118 PRO B C 1
ATOM 3166 O O . PRO B 1 76 ? 16.011 10.355 78.579 1.00 19.93 118 PRO B O 1
ATOM 3177 N N . LEU B 1 77 ? 14.666 11.929 79.497 1.00 18.23 119 LEU B N 1
ATOM 3178 C CA . LEU B 1 77 ? 15.043 11.626 80.863 1.00 17.78 119 LEU B CA 1
ATOM 3179 C C . LEU B 1 77 ? 13.764 11.678 81.689 1.00 21.96 119 LEU B C 1
ATOM 3180 O O . LEU B 1 77 ? 13.283 12.764 82.021 1.00 18.84 119 LEU B O 1
ATOM 3196 N N . ALA B 1 78 ? 13.241 10.490 81.992 1.00 15.82 120 ALA B N 1
ATOM 3197 C CA . ALA B 1 78 ? 11.886 10.283 82.522 1.00 18.80 120 ALA B CA 1
ATOM 3198 C C . ALA B 1 78 ? 11.997 9.820 83.959 1.00 16.87 120 ALA B C 1
ATOM 3199 O O . ALA B 1 78 ? 12.271 8.663 84.216 1.00 18.83 120 ALA B O 1
ATOM 3206 N N . LEU B 1 79 ? 11.803 10.734 84.899 1.00 17.55 121 LEU B N 1
ATOM 3207 C CA . LEU B 1 79 ? 11.998 10.441 86.305 1.00 17.31 121 LEU B CA 1
ATOM 3208 C C . LEU B 1 79 ? 10.874 9.583 86.890 1.00 19.77 121 LEU B C 1
ATOM 3209 O O . LEU B 1 79 ? 9.701 9.782 86.593 1.00 17.85 121 LEU B O 1
ATOM 3225 N N . ASP B 1 80 ? 11.258 8.651 87.754 1.00 16.09 122 ASP B N 1
ATOM 3226 C CA . ASP B 1 80 ? 10.324 7.960 88.613 1.00 18.62 122 ASP B CA 1
ATOM 3227 C C . ASP B 1 80 ? 11.055 7.654 89.905 1.00 18.30 122 ASP B C 1
ATOM 3228 O O . ASP B 1 80 ? 12.275 7.444 89.932 1.00 15.43 122 ASP B O 1
ATOM 3237 N N . LEU B 1 81 ? 10.294 7.656 90.983 1.00 13.29 123 LEU B N 1
ATOM 3238 C CA . LEU B 1 81 ? 10.784 7.249 92.276 1.00 16.15 123 LEU B CA 1
ATOM 3239 C C . LEU B 1 81 ? 9.651 6.561 92.989 1.00 15.93 123 LEU B C 1
ATOM 3240 O O . LEU B 1 81 ? 8.597 7.158 93.210 1.00 15.63 123 LEU B O 1
ATOM 3256 N N . LEU B 1 82 ? 9.841 5.289 93.315 1.00 15.86 124 LEU B N 1
ATOM 3257 C CA . LEU B 1 82 ? 8.788 4.496 93.957 1.00 14.73 124 LEU B CA 1
ATOM 3258 C C . LEU B 1 82 ? 7.389 4.650 93.323 1.00 17.01 124 LEU B C 1
ATOM 3259 O O . LEU B 1 82 ? 6.369 4.706 94.030 1.00 15.97 124 LEU B O 1
ATOM 3275 N N . GLY B 1 83 ? 7.331 4.633 92.005 1.00 15.84 125 GLY B N 1
ATOM 3276 C CA . GLY B 1 83 ? 6.053 4.660 91.316 1.00 17.59 125 GLY B CA 1
ATOM 3277 C C . GLY B 1 83 ? 5.295 5.980 91.391 1.00 17.67 125 GLY B C 1
ATOM 3278 O O . GLY B 1 83 ? 4.117 6.040 91.030 1.00 20.16 125 GLY B O 1
ATOM 3282 N N . ALA B 1 84 ? 5.953 7.044 91.841 1.00 19.03 126 ALA B N 1
ATOM 3283 C CA . ALA B 1 84 ? 5.286 8.351 91.946 1.00 18.35 126 ALA B CA 1
ATOM 3284 C C . ALA B 1 84 ? 5.180 9.060 90.604 1.00 20.17 126 ALA B C 1
ATOM 3285 O O . ALA B 1 84 ? 4.358 9.943 90.438 1.00 20.35 126 ALA B O 1
ATOM 3292 N N . GLY B 1 85 ? 5.970 8.641 89.633 1.00 18.51 127 GLY B N 1
ATOM 3293 C CA . GLY B 1 85 ? 6.000 9.307 88.339 1.00 19.36 127 GLY B CA 1
ATOM 3294 C C . GLY B 1 85 ? 4.786 8.987 87.492 1.00 20.72 127 GLY B C 1
ATOM 3295 O O . GLY B 1 85 ? 4.207 7.904 87.594 1.00 17.40 127 GLY B O 1
ATOM 3299 N N . GLU B 1 86 ? 4.414 9.934 86.639 1.00 18.11 128 GLU B N 1
ATOM 3300 C CA . GLU B 1 86 ? 3.310 9.748 85.735 1.00 18.81 128 GLU B CA 1
ATOM 3301 C C . GLU B 1 86 ? 3.541 10.590 84.506 1.00 22.65 128 GLU B C 1
ATOM 3302 O O . GLU B 1 86 ? 4.050 11.706 84.590 1.00 22.27 128 GLU B O 1
ATOM 3314 N N . PHE B 1 87 ? 3.179 10.039 83.355 1.00 18.24 129 PHE B N 1
ATOM 3315 C CA . PHE B 1 87 ? 3.348 10.727 82.080 1.00 18.30 129 PHE B CA 1
ATOM 3316 C C . PHE B 1 87 ? 2.016 10.674 81.324 1.00 20.54 129 PHE B C 1
ATOM 3317 O O . PHE B 1 87 ? 1.555 9.599 80.911 1.00 19.72 129 PHE B O 1
ATOM 3361 N N . LEU B 1 89 ? 0.159 11.923 78.117 1.00 21.31 131 LEU B N 1
ATOM 3362 C CA . LEU B 1 89 ? 0.216 12.459 76.768 1.00 20.48 131 LEU B CA 1
ATOM 3363 C C . LEU B 1 89 ? -1.213 12.732 76.322 1.00 19.96 131 LEU B C 1
ATOM 3364 O O . LEU B 1 89 ? -2.002 11.818 76.232 1.00 20.87 131 LEU B O 1
ATOM 3380 N N . LYS B 1 90 ? -1.527 13.985 76.016 1.00 23.18 132 LYS B N 1
ATOM 3381 C CA . LYS B 1 90 ? -2.853 14.325 75.534 1.00 22.59 132 LYS B CA 1
ATOM 3382 C C . LYS B 1 90 ? -2.731 14.641 74.046 1.00 20.75 132 LYS B C 1
ATOM 3383 O O . LYS B 1 90 ? -1.912 15.482 73.637 1.00 20.97 132 LYS B O 1
ATOM 3402 N N . LEU B 1 91 ? -3.479 13.900 73.240 1.00 23.97 133 LEU B N 1
ATOM 3403 C CA . LEU B 1 91 ? -3.535 14.157 71.812 1.00 23.18 133 LEU B CA 1
ATOM 3404 C C . LEU B 1 91 ? -4.767 15.052 71.598 1.00 25.31 133 LEU B C 1
ATOM 3405 O O . LEU B 1 91 ? -5.902 14.602 71.770 1.00 23.13 133 LEU B O 1
ATOM 3421 N N . ASN B 1 92 ? -4.518 16.314 71.263 1.00 25.40 134 ASN B N 1
ATOM 3422 C CA . ASN B 1 92 ? -5.564 17.339 71.232 1.00 29.26 134 ASN B CA 1
ATOM 3423 C C . ASN B 1 92 ? -6.145 17.567 69.854 1.00 30.23 134 ASN B C 1
ATOM 3424 O O . ASN B 1 92 ? -5.416 17.699 68.865 1.00 28.18 134 ASN B O 1
ATOM 3435 N N . ASN B 1 93 ? -7.469 17.630 69.807 1.00 27.90 135 ASN B N 1
ATOM 3436 C CA . ASN B 1 93 ? -8.181 18.021 68.597 1.00 31.72 135 ASN B CA 1
ATOM 3437 C C . ASN B 1 93 ? -7.778 17.224 67.363 1.00 29.62 135 ASN B C 1
ATOM 3438 O O . ASN B 1 93 ? -7.365 17.793 66.351 1.00 29.62 135 ASN B O 1
ATOM 3449 N N . LYS B 1 94 ? -7.948 15.909 67.441 1.00 28.48 136 LYS B N 1
ATOM 3450 C CA . LYS B 1 94 ? -7.562 15.010 66.372 1.00 27.80 136 LYS B CA 1
ATOM 3451 C C . LYS B 1 94 ? -8.794 14.557 65.629 1.00 27.60 136 LYS B C 1
ATOM 3452 O O . LYS B 1 94 ? -9.870 14.445 66.213 1.00 28.59 136 LYS B O 1
ATOM 3471 N N . THR B 1 95 ? -8.627 14.261 64.347 1.00 23.73 137 THR B N 1
ATOM 3472 C CA . THR B 1 95 ? -9.662 13.596 63.596 1.00 27.76 137 THR B CA 1
ATOM 3473 C C . THR B 1 95 ? -9.500 12.108 63.834 1.00 31.33 137 THR B C 1
ATOM 3474 O O . THR B 1 95 ? -8.491 11.531 63.427 1.00 32.80 137 THR B O 1
ATOM 3485 N N . LEU B 1 96 ? -10.463 11.500 64.511 1.00 25.10 138 LEU B N 1
ATOM 3486 C CA . LEU B 1 96 ? -10.434 10.069 64.769 1.00 28.44 138 LEU B CA 1
ATOM 3487 C C . LEU B 1 96 ? -10.399 9.345 63.439 1.00 34.07 138 LEU B C 1
ATOM 3488 O O . LEU B 1 96 ? -11.019 9.799 62.477 1.00 35.22 138 LEU B O 1
ATOM 3504 N N . PRO B 1 97 ? -9.656 8.227 63.368 1.00 32.34 139 PRO B N 1
ATOM 3505 C CA . PRO B 1 97 ? -9.576 7.476 62.114 1.00 32.00 139 PRO B CA 1
ATOM 3506 C C . PRO B 1 97 ? -10.769 6.540 61.944 1.00 33.58 139 PRO B C 1
ATOM 3507 O O . PRO B 1 97 ? -11.742 6.639 62.697 1.00 30.60 139 PRO B O 1
ATOM 3518 N N . ALA B 1 98 ? -10.676 5.621 60.987 1.00 29.76 140 ALA B N 1
ATOM 3519 C CA . ALA B 1 98 ? -11.769 4.697 60.695 1.00 36.04 140 ALA B CA 1
ATOM 3520 C C . ALA B 1 98 ? -12.119 3.844 61.903 1.00 36.83 140 ALA B C 1
ATOM 3521 O O . ALA B 1 98 ? -11.257 3.528 62.727 1.00 32.51 140 ALA B O 1
ATOM 3528 N N . ALA B 1 99 ? -13.388 3.460 61.979 1.00 31.85 141 ALA B N 1
ATOM 3529 C CA . ALA B 1 99 ? -13.909 2.708 63.104 1.00 31.98 141 ALA B CA 1
ATOM 3530 C C . ALA B 1 99 ? -13.084 1.469 63.352 1.00 34.65 141 ALA B C 1
ATOM 3531 O O . ALA B 1 99 ? -12.621 0.817 62.412 1.00 31.31 141 ALA B O 1
ATOM 3538 N N . GLY B 1 100 ? -12.901 1.144 64.626 1.00 31.77 142 GLY B N 1
ATOM 3539 C CA . GLY B 1 100 ? -12.158 -0.050 64.996 1.00 31.98 142 GLY B CA 1
ATOM 3540 C C . GLY B 1 100 ? -11.445 0.112 66.323 1.00 31.04 142 GLY B C 1
ATOM 3541 O O . GLY B 1 100 ? -11.624 1.114 67.016 1.00 29.99 142 GLY B O 1
ATOM 3545 N N . THR B 1 101 ? -10.629 -0.880 66.672 1.00 29.23 143 THR B N 1
ATOM 3546 C CA . THR B 1 101 ? -9.860 -0.840 67.910 1.00 29.91 143 THR B CA 1
ATOM 3547 C C . THR B 1 101 ? -8.416 -0.432 67.645 1.00 26.37 143 THR B C 1
ATOM 3548 O O . THR B 1 101 ? -7.747 -0.993 66.758 1.00 27.74 143 THR B O 1
ATOM 3559 N N . TYR B 1 102 ? -7.932 0.542 68.420 1.00 24.10 144 TYR B N 1
ATOM 3560 C CA . TYR B 1 102 ? -6.567 1.069 68.275 1.00 25.77 144 TYR B CA 1
ATOM 3561 C C . TYR B 1 102 ? -5.786 0.931 69.574 1.00 25.47 144 TYR B C 1
ATOM 3562 O O . TYR B 1 102 ? -6.268 1.342 70.631 1.00 23.30 144 TYR B O 1
ATOM 3580 N N . THR B 1 103 ? -4.591 0.354 69.468 1.00 25.70 145 THR B N 1
ATOM 3581 C CA . THR B 1 103 ? -3.766 0.046 70.629 1.00 22.61 145 THR B CA 1
ATOM 3582 C C . THR B 1 103 ? -2.559 0.943 70.730 1.00 22.67 145 THR B C 1
ATOM 3583 O O . THR B 1 103 ? -1.767 1.065 69.791 1.00 22.59 145 THR B O 1
ATOM 3594 N N . PHE B 1 104 ? -2.432 1.556 71.899 1.00 21.26 146 PHE B N 1
ATOM 3595 C CA . PHE B 1 104 ? -1.311 2.417 72.243 1.00 18.58 146 PHE B CA 1
ATOM 3596 C C . PHE B 1 104 ? -0.341 1.703 73.187 1.00 17.88 146 PHE B C 1
ATOM 3597 O O . PHE B 1 104 ? -0.728 0.792 73.929 1.00 19.65 146 PHE B O 1
ATOM 3614 N N . ARG B 1 105 ? 0.915 2.113 73.133 1.00 20.02 147 ARG B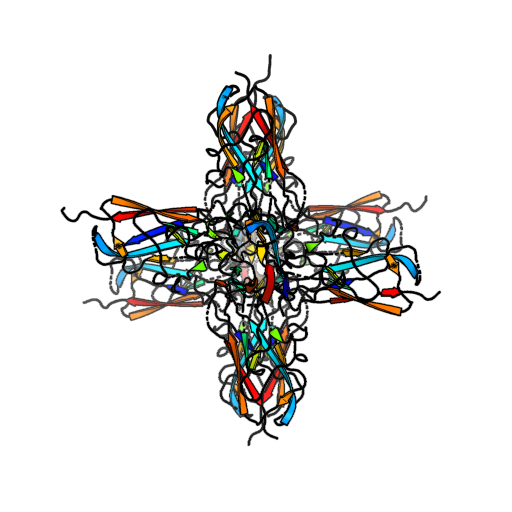 N 1
ATOM 3615 C CA . ARG B 1 105 ? 1.951 1.496 73.953 1.00 20.44 147 ARG B CA 1
ATOM 3616 C C . ARG B 1 105 ? 2.818 2.581 74.578 1.00 19.02 147 ARG B C 1
ATOM 3617 O O . ARG B 1 105 ? 3.016 3.647 73.988 1.00 17.38 147 ARG B O 1
ATOM 3638 N N . ALA B 1 106 ? 3.330 2.298 75.778 1.00 17.34 148 ALA B N 1
ATOM 3639 C CA . ALA B 1 106 ? 4.286 3.143 76.446 1.00 20.01 148 ALA B CA 1
ATOM 3640 C C . ALA B 1 106 ? 5.274 2.251 77.191 1.00 19.42 148 ALA B C 1
ATOM 3641 O O . ALA B 1 106 ? 4.908 1.177 77.662 1.00 17.40 148 ALA B O 1
ATOM 3648 N N . GLU B 1 107 ? 6.517 2.700 77.289 1.00 18.25 149 GLU B N 1
ATOM 3649 C CA . GLU B 1 107 ? 7.592 1.836 77.778 1.00 22.49 149 GLU B CA 1
ATOM 3650 C C . GLU B 1 107 ? 8.750 2.684 78.284 1.00 22.34 149 GLU B C 1
ATOM 3651 O O . GLU B 1 107 ? 9.096 3.675 77.662 1.00 19.57 149 GLU B O 1
ATOM 3663 N N . ASN B 1 108 ? 9.347 2.253 79.388 1.00 19.62 150 ASN B N 1
ATOM 3664 C CA . ASN B 1 108 ? 10.654 2.750 79.836 1.00 16.26 150 ASN B CA 1
ATOM 3665 C C . ASN B 1 108 ? 11.726 1.911 79.179 1.00 19.72 150 ASN B C 1
ATOM 3666 O O . ASN B 1 108 ? 11.775 0.696 79.372 1.00 18.89 150 ASN B O 1
ATOM 3677 N N . LYS B 1 109 ? 12.555 2.553 78.369 1.00 18.10 151 LYS B N 1
ATOM 3678 C CA . LYS B 1 109 ? 13.478 1.836 77.486 1.00 19.75 151 LYS B CA 1
ATOM 3679 C C . LYS B 1 109 ? 14.896 1.732 78.023 1.00 23.85 151 LYS B C 1
ATOM 3680 O O . LYS B 1 109 ? 15.725 0.999 77.476 1.00 20.12 151 LYS B O 1
ATOM 3699 N N . SER B 1 110 ? 15.188 2.471 79.085 1.00 17.16 152 SER B N 1
ATOM 3700 C CA . SER B 1 110 ? 16.501 2.425 79.663 1.00 17.08 152 SER B CA 1
ATOM 3701 C C . SER B 1 110 ? 16.470 2.909 81.091 1.00 18.23 152 SER B C 1
ATOM 3702 O O . SER B 1 110 ? 15.487 3.520 81.540 1.00 18.96 152 SER B O 1
ATOM 3710 N N . LEU B 1 111 ? 17.551 2.622 81.793 1.00 14.77 153 LEU B N 1
ATOM 3711 C CA . LEU B 1 111 ? 17.825 3.132 83.152 1.00 16.85 153 LEU B CA 1
ATOM 3712 C C . LEU B 1 111 ? 16.607 3.136 84.091 1.00 18.74 153 LEU B C 1
ATOM 3713 O O . LEU B 1 111 ? 16.279 4.162 84.676 1.00 15.05 153 LEU B O 1
ATOM 3729 N N . SER B 1 112 ? 16.001 1.965 84.262 1.00 16.03 154 SER B N 1
ATOM 3730 C CA . SER B 1 112 ? 14.853 1.783 85.148 1.00 12.58 154 SER B CA 1
ATOM 3731 C C . SER B 1 112 ? 14.929 0.499 85.917 1.00 17.38 154 SER B C 1
ATOM 3732 O O . SER B 1 112 ? 15.364 -0.531 85.387 1.00 18.05 154 SER B O 1
ATOM 3740 N N . ILE B 1 113 ? 14.517 0.548 87.177 1.00 14.89 155 ILE B N 1
ATOM 3741 C CA . ILE B 1 113 ? 14.427 -0.657 87.994 1.00 14.18 155 ILE B CA 1
ATOM 3742 C C . ILE B 1 113 ? 12.952 -1.062 88.071 1.00 15.66 155 ILE B C 1
ATOM 3743 O O . ILE B 1 113 ? 12.114 -0.281 88.483 1.00 14.04 155 ILE B O 1
ATOM 3759 N N . GLY B 1 114 ? 12.653 -2.281 87.663 1.00 16.86 156 GLY B N 1
ATOM 3760 C CA . GLY B 1 114 ? 11.276 -2.747 87.649 1.00 17.68 156 GLY B CA 1
ATOM 3761 C C . GLY B 1 114 ? 11.117 -4.149 87.102 1.00 17.20 156 GLY B C 1
ATOM 3762 O O . GLY B 1 114 ? 12.081 -4.755 86.616 1.00 17.10 156 GLY B O 1
ATOM 3766 N N . ASN B 1 115 ? 9.887 -4.666 87.185 1.00 14.99 157 ASN B N 1
ATOM 3767 C CA . ASN B 1 115 ? 9.606 -6.050 86.790 1.00 15.76 157 ASN B CA 1
ATOM 3768 C C . ASN B 1 115 ? 9.046 -6.180 85.392 1.00 18.27 157 ASN B C 1
ATOM 3769 O O . ASN B 1 115 ? 9.192 -7.227 84.739 1.00 16.90 157 ASN B O 1
ATOM 3806 N N . PHE B 1 117 ? 8.391 -3.231 82.105 1.00 15.48 159 PHE B N 1
ATOM 3807 C CA . PHE B 1 117 ? 8.626 -1.834 81.748 1.00 18.37 159 PHE B CA 1
ATOM 3808 C C . PHE B 1 117 ? 7.788 -1.294 80.597 1.00 22.65 159 PHE B C 1
ATOM 3809 O O . PHE B 1 117 ? 8.109 -0.210 80.059 1.00 25.12 159 PHE B O 1
ATOM 3826 N N . TYR B 1 118 ? 6.776 -2.039 80.179 1.00 18.98 160 TYR B N 1
ATOM 3827 C CA . TYR B 1 118 ? 5.931 -1.573 79.092 1.00 18.51 160 TYR B CA 1
ATOM 3828 C C . TYR B 1 118 ? 4.498 -1.882 79.433 1.00 20.24 160 TYR B C 1
ATOM 3829 O O . TYR B 1 118 ? 4.210 -2.709 80.300 1.00 17.09 160 TYR B O 1
ATOM 3847 N N . ALA B 1 119 ? 3.606 -1.173 78.759 1.00 19.49 161 ALA B N 1
ATOM 3848 C CA . ALA B 1 119 ? 2.179 -1.327 78.980 1.00 18.32 161 ALA B CA 1
ATOM 3849 C C . ALA B 1 119 ? 1.474 -0.931 77.693 1.00 21.06 161 ALA B C 1
ATOM 3850 O O . ALA B 1 119 ? 1.986 -0.109 76.911 1.00 19.03 161 ALA B O 1
ATOM 3857 N N . GLU B 1 120 ? 0.305 -1.531 77.482 1.00 21.41 162 GLU B N 1
ATOM 3858 C CA . GLU B 1 120 ? -0.521 -1.222 76.321 1.00 21.39 162 GLU B CA 1
ATOM 3859 C C . GLU B 1 120 ? -1.942 -1.006 76.769 1.00 22.94 162 GLU B C 1
ATOM 3860 O O . GLU B 1 120 ? -2.364 -1.509 77.807 1.00 21.20 162 GLU B O 1
ATOM 3872 N N . ALA B 1 121 ? -2.680 -0.239 75.982 1.00 21.20 163 ALA B N 1
ATOM 3873 C CA . ALA B 1 121 ? -4.081 0.006 76.268 1.00 21.97 163 ALA B CA 1
ATOM 3874 C C . ALA B 1 121 ? -4.759 0.417 74.966 1.00 21.05 163 ALA B C 1
ATOM 3875 O O . ALA B 1 121 ? -4.130 0.978 74.080 1.00 19.98 163 ALA B O 1
ATOM 3882 N N . SER B 1 122 ? -6.048 0.153 74.865 1.00 22.81 164 SER B N 1
ATOM 3883 C CA . SER B 1 122 ? -6.730 0.426 73.606 1.00 26.54 164 SER B CA 1
ATOM 3884 C C . SER B 1 122 ? -7.940 1.347 73.746 1.00 27.68 164 SER B C 1
ATOM 3885 O O . SER B 1 122 ? -8.463 1.609 74.855 1.00 22.36 164 SER B O 1
ATOM 3893 N N . ILE B 1 123 ? -8.326 1.899 72.600 1.00 25.92 165 ILE B N 1
ATOM 3894 C CA . ILE B 1 123 ? -9.583 2.631 72.494 1.00 24.77 165 ILE B CA 1
ATOM 3895 C C . ILE B 1 123 ? -10.411 2.035 71.358 1.00 27.51 165 ILE B C 1
ATOM 3896 O O . ILE B 1 123 ? -9.875 1.417 70.440 1.00 25.17 165 ILE B O 1
ATOM 3912 N N . ASP B 1 124 ? -11.723 2.227 71.439 1.00 28.81 166 ASP B N 1
ATOM 3913 C CA . ASP B 1 124 ? -12.639 1.834 70.372 1.00 30.96 166 ASP B CA 1
ATOM 3914 C C . ASP B 1 124 ? -13.236 3.068 69.692 1.00 29.72 166 ASP B C 1
ATOM 3915 O O . ASP B 1 124 ? -13.837 3.927 70.347 1.00 29.87 166 ASP B O 1
ATOM 3924 N N . VAL B 1 125 ? -13.048 3.154 68.380 1.00 29.37 167 VAL B N 1
ATOM 3925 C CA . VAL B 1 125 ? -13.581 4.255 67.588 1.00 30.57 167 VAL B CA 1
ATOM 3926 C C . VAL B 1 125 ? -14.856 3.742 66.892 1.00 32.46 167 VAL B C 1
ATOM 3927 O O . VAL B 1 125 ? -14.842 2.677 66.246 1.00 31.42 167 VAL B O 1
ATOM 3940 N N . ALA B 1 126 ? -15.957 4.465 67.083 1.00 32.14 168 ALA B N 1
ATOM 3941 C CA . ALA B 1 126 ? -17.282 3.963 66.673 1.00 34.58 168 ALA B CA 1
ATOM 3942 C C . ALA B 1 126 ? -17.616 4.259 65.206 1.00 34.94 168 ALA B C 1
ATOM 3943 O O . ALA B 1 126 ? -17.129 5.231 64.643 1.00 28.65 168 ALA B O 1
ATOM 3950 N N . LYS B 1 127 ? -18.439 3.402 64.599 1.00 37.23 169 LYS B N 1
ATOM 3951 C CA . LYS B 1 127 ? -18.930 3.631 63.238 1.00 38.37 169 LYS B CA 1
ATOM 3952 C C . LYS B 1 127 ? -19.896 4.808 63.210 1.00 34.15 169 LYS B C 1
ATOM 3953 O O . LYS B 1 127 ? -20.714 4.974 64.110 1.00 37.53 169 LYS B O 1
ATOM 3972 N N . ARG B 1 128 ? -19.786 5.623 62.167 1.00 34.61 170 ARG B N 1
ATOM 3973 C CA . ARG B 1 128 ? -20.815 6.595 61.840 1.00 38.80 170 ARG B CA 1
ATOM 3974 C C . ARG B 1 128 ? -22.116 5.860 61.568 1.00 37.10 170 ARG B C 1
ATOM 3975 O O . ARG B 1 128 ? -22.108 4.784 60.976 1.00 44.18 170 ARG B O 1
ATOM 3996 N N . SER B 1 129 ? -23.232 6.447 61.988 1.00 46.06 171 SER B N 1
ATOM 3997 C CA . SER B 1 129 ? -24.551 5.933 61.628 1.00 49.77 171 SER B CA 1
ATOM 3998 C C . SER B 1 129 ? -24.697 5.857 60.116 1.00 53.63 171 SER B C 1
ATOM 3999 O O . SER B 1 129 ? -24.633 6.881 59.437 1.00 56.28 171 SER B O 1
ATOM 4007 N N . GLY C 1 1 ? 1.629 10.407 97.821 1.00 35.02 43 GLY C N 1
ATOM 4008 C CA . GLY C 1 1 ? 0.405 11.173 97.922 1.00 34.35 43 GLY C CA 1
ATOM 4009 C C . GLY C 1 1 ? 0.775 12.633 97.759 1.00 29.64 43 GLY C C 1
ATOM 4010 O O . GLY C 1 1 ? 1.573 12.950 96.886 1.00 26.17 43 GLY C O 1
ATOM 4013 N N . PRO C 1 2 ? 0.227 13.508 98.616 1.00 24.52 44 PRO C N 1
ATOM 4014 C CA . PRO C 1 2 ? 0.531 14.938 98.524 1.00 22.13 44 PRO C CA 1
ATOM 4015 C C . PRO C 1 2 ? 2.013 15.211 98.821 1.00 23.88 44 PRO C C 1
ATOM 4016 O O . PRO C 1 2 ? 2.683 14.458 99.555 1.00 20.40 44 PRO C O 1
ATOM 4027 N N . LEU C 1 3 ? 2.497 16.293 98.245 1.00 19.16 45 LEU C N 1
ATOM 4028 C CA . LEU C 1 3 ? 3.888 16.689 98.381 1.00 21.77 45 LEU C CA 1
ATOM 4029 C C . LEU C 1 3 ? 4.083 17.874 99.340 1.00 20.54 45 LEU C C 1
ATOM 4030 O O . LEU C 1 3 ? 3.153 18.630 99.645 1.00 19.40 45 LEU C O 1
ATOM 4046 N N . GLY C 1 4 ? 5.316 18.009 99.823 1.00 17.21 46 GLY C N 1
ATOM 4047 C CA . GLY C 1 4 ? 5.702 19.113 100.676 1.00 20.63 46 GLY C CA 1
ATOM 4048 C C . GLY C 1 4 ? 6.126 20.293 99.823 1.00 19.25 46 GLY C C 1
ATOM 4049 O O . GLY C 1 4 ? 6.016 20.247 98.590 1.00 20.89 46 GLY C O 1
ATOM 4053 N N . SER C 1 5 ? 6.616 21.339 100.484 1.00 18.35 47 SER C N 1
ATOM 4054 C CA . SER C 1 5 ? 7.069 22.551 99.817 1.00 17.11 47 SER C CA 1
ATOM 4055 C C . SER C 1 5 ? 8.535 22.875 100.094 1.00 16.16 47 SER C C 1
ATOM 4056 O O . SER C 1 5 ? 9.073 22.517 101.136 1.00 14.72 47 SER C O 1
ATOM 4064 N N . ALA C 1 6 ? 9.155 23.566 99.147 1.00 16.19 48 ALA C N 1
ATOM 4065 C CA . ALA C 1 6 ? 10.530 24.037 99.285 1.00 14.16 48 ALA C CA 1
ATOM 4066 C C . ALA C 1 6 ? 10.649 25.060 100.405 1.00 17.53 48 ALA C C 1
ATOM 4067 O O . ALA C 1 6 ? 9.672 25.692 100.805 1.00 14.35 48 ALA C O 1
ATOM 4074 N N . SER C 1 7 ? 11.854 25.213 100.932 1.00 14.29 49 SER C N 1
ATOM 4075 C CA . SER C 1 7 ? 12.147 26.176 101.978 1.00 14.60 49 SER C CA 1
ATOM 4076 C C . SER C 1 7 ? 13.412 26.960 101.615 1.00 17.25 49 SER C C 1
ATOM 4077 O O . SER C 1 7 ? 14.293 26.466 100.899 1.00 15.28 49 SER C O 1
ATOM 4085 N N . LEU C 1 8 ? 13.434 28.227 102.026 1.00 14.96 50 LEU C N 1
ATOM 4086 C CA . LEU C 1 8 ? 14.586 29.092 101.922 1.00 14.09 50 LEU C CA 1
ATOM 4087 C C . LEU C 1 8 ? 14.776 29.785 103.256 1.00 19.09 50 LEU C C 1
ATOM 4088 O O . LEU C 1 8 ? 13.778 30.216 103.882 1.00 15.81 50 LEU C O 1
ATOM 4104 N N . PHE C 1 9 ? 16.041 29.862 103.695 1.00 13.07 51 PHE C N 1
ATOM 4105 C CA . PHE C 1 9 ? 16.446 30.714 104.781 1.00 14.87 51 PHE C CA 1
ATOM 4106 C C . PHE C 1 9 ? 17.471 31.730 104.300 1.00 21.37 51 PHE C C 1
ATOM 4107 O O . PHE C 1 9 ? 18.330 31.410 103.471 1.00 18.50 51 PHE C O 1
ATOM 4124 N N . ALA C 1 10 ? 17.377 32.949 104.828 1.00 16.94 52 ALA C N 1
ATOM 4125 C CA . ALA C 1 10 ? 18.330 34.017 104.517 1.00 17.72 52 ALA C CA 1
ATOM 4126 C C . ALA C 1 10 ? 18.853 34.581 105.833 1.00 22.50 52 ALA C C 1
ATOM 4127 O O . ALA C 1 10 ? 18.073 35.024 106.688 1.00 19.44 52 ALA C O 1
ATOM 4134 N N A THR C 1 11 ? 20.157 34.468 106.069 0.27 20.02 53 THR C N 1
ATOM 4135 N N B THR C 1 11 ? 20.182 34.610 105.941 0.73 19.72 53 THR C N 1
ATOM 4136 C CA A THR C 1 11 ? 20.737 35.068 107.262 0.27 22.44 53 THR C CA 1
ATOM 4137 C CA B THR C 1 11 ? 20.871 34.887 107.181 0.73 22.19 53 THR C CA 1
ATOM 4138 C C A THR C 1 11 ? 22.000 35.831 106.935 0.27 21.00 53 THR C C 1
ATOM 4139 C C B THR C 1 11 ? 22.049 35.835 106.897 0.73 20.93 53 THR C C 1
ATOM 4140 O O A THR C 1 11 ? 22.806 35.431 106.097 0.27 21.67 53 THR C O 1
ATOM 4141 O O B THR C 1 11 ? 22.854 35.569 106.008 0.73 21.67 53 THR C O 1
ATOM 4162 N N . ILE C 1 12 ? 22.144 36.955 107.614 1.00 22.55 54 ILE C N 1
ATOM 4163 C CA . ILE C 1 12 ? 23.352 37.766 107.540 1.00 21.33 54 ILE C CA 1
ATOM 4164 C C . ILE C 1 12 ? 24.329 37.073 108.493 1.00 24.37 54 ILE C C 1
ATOM 4165 O O . ILE C 1 12 ? 24.056 37.016 109.687 1.00 25.19 54 ILE C O 1
ATOM 4182 N N . THR C 1 13 ? 25.445 36.540 107.981 1.00 22.18 55 THR C N 1
ATOM 4183 C CA . THR C 1 13 ? 26.339 35.743 108.817 1.00 23.57 55 THR C CA 1
ATOM 4184 C C . THR C 1 13 ? 27.597 36.512 109.241 1.00 28.78 55 THR C C 1
ATOM 4185 O O . THR C 1 13 ? 28.312 36.072 110.134 1.00 31.14 55 THR C O 1
ATOM 4196 N N . GLY C 1 14 ? 27.884 37.621 108.571 1.00 25.50 56 GLY C N 1
ATOM 4197 C CA . GLY C 1 14 ? 28.968 38.508 108.975 1.00 26.66 56 GLY C CA 1
ATOM 4198 C C . GLY C 1 14 ? 28.688 39.125 110.338 1.00 28.90 56 GLY C C 1
ATOM 4199 O O . GLY C 1 14 ? 27.560 39.093 110.822 1.00 31.24 56 GLY C O 1
ATOM 4203 N N . ALA C 1 15 ? 29.703 39.724 110.946 1.00 28.72 57 ALA C N 1
ATOM 4204 C CA . ALA C 1 15 ? 29.529 40.336 112.261 1.00 36.67 57 ALA C CA 1
ATOM 4205 C C . ALA C 1 15 ? 28.538 41.509 112.227 1.00 35.27 57 ALA C C 1
ATOM 4206 O O . ALA C 1 15 ? 27.781 41.694 113.182 1.00 34.32 57 ALA C O 1
ATOM 4213 N N . SER C 1 16 ? 28.545 42.291 111.145 1.00 31.93 58 SER C N 1
ATOM 4214 C CA . SER C 1 16 ? 27.644 43.452 111.054 1.00 28.72 58 SER C CA 1
ATOM 4215 C C . SER C 1 16 ? 26.336 43.186 110.293 1.00 25.43 58 SER C C 1
ATOM 4216 O O . SER C 1 16 ? 26.312 42.469 109.304 1.00 25.81 58 SER C O 1
ATOM 4251 N N . THR C 1 18 ? 24.448 46.144 109.792 1.00 26.39 60 THR C N 1
ATOM 4252 C CA . THR C 1 18 ? 24.128 47.550 109.621 1.00 23.18 60 THR C CA 1
ATOM 4253 C C . THR C 1 18 ? 24.347 48.057 108.212 1.00 22.58 60 THR C C 1
ATOM 4254 O O . THR C 1 18 ? 25.352 47.758 107.588 1.00 22.99 60 THR C O 1
ATOM 4265 N N . GLU C 1 19 ? 23.423 48.890 107.737 1.00 22.52 61 GLU C N 1
ATOM 4266 C CA . GLU C 1 19 ? 23.556 49.510 106.423 1.00 20.78 61 GLU C CA 1
ATOM 4267 C C . GLU C 1 19 ? 24.948 50.120 106.208 1.00 23.16 61 GLU C C 1
ATOM 4268 O O . GLU C 1 19 ? 25.522 50.701 107.132 1.00 24.44 61 GLU C O 1
ATOM 4280 N N . TRP C 1 20 ? 25.469 49.953 104.988 1.00 20.87 62 TRP C N 1
ATOM 4281 C CA . TRP C 1 20 ? 26.734 50.524 104.508 1.00 23.93 62 TRP C CA 1
ATOM 4282 C C . TRP C 1 20 ? 27.985 49.873 105.087 1.00 25.51 62 TRP C C 1
ATOM 4283 O O . TRP C 1 20 ? 29.090 50.281 104.749 1.00 29.21 62 TRP C O 1
ATOM 4304 N N . SER C 1 21 ? 27.826 48.874 105.947 1.00 23.04 63 SER C N 1
ATOM 4305 C CA . SER C 1 21 ? 28.976 48.124 106.446 1.00 26.27 63 SER C CA 1
ATOM 4306 C C . SER C 1 21 ? 29.191 46.858 105.614 1.00 28.84 63 SER C C 1
ATOM 4307 O O . SER C 1 21 ? 28.283 46.415 104.903 1.00 23.39 63 SER C O 1
ATOM 4315 N N . PHE C 1 22 ? 30.386 46.281 105.710 1.00 22.26 64 PHE C N 1
ATOM 4316 C CA . PHE C 1 22 ? 30.682 45.033 105.024 1.00 24.12 64 PHE C CA 1
ATOM 4317 C C . PHE C 1 22 ? 30.146 43.876 105.833 1.00 26.03 64 PHE C C 1
ATOM 4318 O O . PHE C 1 22 ? 30.178 43.886 107.067 1.00 25.61 64 PHE C O 1
ATOM 4335 N N . SER C 1 23 ? 29.599 42.891 105.130 1.00 25.74 65 SER C N 1
ATOM 4336 C CA . SER C 1 23 ? 29.120 41.703 105.783 1.00 18.79 65 SER C CA 1
ATOM 4337 C C . SER C 1 23 ? 28.951 40.566 104.782 1.00 20.38 65 SER C C 1
ATOM 4338 O O . SER C 1 23 ? 29.297 40.686 103.607 1.00 19.27 65 SER C O 1
ATOM 4346 N N . ASP C 1 24 ? 28.433 39.450 105.280 1.00 21.23 66 ASP C N 1
ATOM 4347 C CA . ASP C 1 24 ? 28.196 38.267 104.450 1.00 19.05 66 ASP C CA 1
ATOM 4348 C C . ASP C 1 24 ? 26.732 37.854 104.634 1.00 19.11 66 ASP C C 1
ATOM 4349 O O . ASP C 1 24 ? 26.194 37.960 105.731 1.00 20.57 66 ASP C O 1
ATOM 4358 N N . ILE C 1 25 ? 26.129 37.341 103.569 1.00 18.85 67 ILE C N 1
ATOM 4359 C CA . ILE C 1 25 ? 24.754 36.859 103.593 1.00 15.95 67 ILE C CA 1
ATOM 4360 C C . ILE C 1 25 ? 24.741 35.409 103.073 1.00 20.91 67 ILE C C 1
ATOM 4361 O O . ILE C 1 25 ? 25.349 35.119 102.055 1.00 18.43 67 ILE C O 1
ATOM 4377 N N . GLU C 1 26 ? 24.043 34.509 103.750 1.00 19.91 68 GLU C N 1
ATOM 4378 C CA . GLU C 1 26 ? 24.007 33.126 103.301 1.00 21.09 68 GLU C CA 1
ATOM 4379 C C . GLU C 1 26 ? 22.531 32.736 103.085 1.00 16.99 68 GLU C C 1
ATOM 4380 O O . GLU C 1 26 ? 21.696 32.950 103.960 1.00 18.00 68 GLU C O 1
ATOM 4392 N N . LEU C 1 27 ? 22.244 32.215 101.895 1.00 15.90 69 LEU C N 1
ATOM 4393 C CA . LEU C 1 27 ? 20.901 31.734 101.541 1.00 17.33 69 LEU C CA 1
ATOM 4394 C C . LEU C 1 27 ? 20.926 30.204 101.454 1.00 17.69 69 LEU C C 1
ATOM 4395 O O . LEU C 1 27 ? 21.699 29.625 100.663 1.00 19.60 69 LEU C O 1
ATOM 4411 N N . THR C 1 28 ? 20.110 29.562 102.278 1.00 15.38 70 THR C N 1
ATOM 4412 C CA . THR C 1 28 ? 20.046 28.109 102.330 1.00 16.09 70 THR C CA 1
ATOM 4413 C C . THR C 1 28 ? 18.715 27.619 101.739 1.00 19.17 70 THR C C 1
ATOM 4414 O O . THR C 1 28 ? 17.651 27.890 102.294 1.00 16.01 70 THR C O 1
ATOM 4425 N N . TYR C 1 29 ? 18.796 26.903 100.626 1.00 15.05 71 TYR C N 1
ATOM 4426 C CA . TYR C 1 29 ? 17.631 26.471 99.859 1.00 14.19 71 TYR C CA 1
ATOM 4427 C C . TYR C 1 29 ? 17.520 24.955 99.872 1.00 18.34 71 TYR C C 1
ATOM 4428 O O . TYR C 1 29 ? 18.484 24.259 99.550 1.00 14.86 71 TYR C O 1
ATOM 4446 N N . ARG C 1 30 ? 16.326 24.483 100.221 1.00 16.27 72 ARG C N 1
ATOM 4447 C CA . ARG C 1 30 ? 15.969 23.081 100.142 1.00 16.15 72 ARG C CA 1
ATOM 4448 C C . ARG C 1 30 ? 14.766 22.959 99.237 1.00 14.37 72 ARG C C 1
ATOM 4449 O O . ARG C 1 30 ? 13.663 23.391 99.607 1.00 15.63 72 ARG C O 1
ATOM 4470 N N . PRO C 1 31 ? 14.982 22.452 98.032 1.00 15.65 73 PRO C N 1
ATOM 4471 C CA . PRO C 1 31 ? 13.859 22.266 97.110 1.00 16.69 73 PRO C CA 1
ATOM 4472 C C . PRO C 1 31 ? 12.857 21.260 97.651 1.00 15.58 73 PRO C C 1
ATOM 4473 O O . PRO C 1 31 ? 11.660 21.358 97.322 1.00 17.25 73 PRO C O 1
ATOM 4484 N N . ASN C 1 32 ? 13.301 20.337 98.493 1.00 13.29 74 ASN C N 1
ATOM 4485 C CA . ASN C 1 32 ? 12.388 19.466 99.237 1.00 14.90 74 ASN C CA 1
ATOM 4486 C C . ASN C 1 32 ? 11.502 18.635 98.326 1.00 18.43 74 ASN C C 1
ATOM 4487 O O . ASN C 1 32 ? 10.272 18.611 98.474 1.00 15.18 74 ASN C O 1
ATOM 4498 N N . THR C 1 33 ? 12.131 17.934 97.395 1.00 15.06 75 THR C N 1
ATOM 4499 C CA . THR C 1 33 ? 11.392 17.122 96.462 1.00 16.22 75 THR C CA 1
ATOM 4500 C C . THR C 1 33 ? 11.745 15.649 96.622 1.00 14.74 75 THR C C 1
ATOM 4501 O O . THR C 1 33 ? 12.773 15.269 97.218 1.00 15.48 75 THR C O 1
ATOM 4512 N N . LEU C 1 34 ? 10.913 14.806 96.034 1.00 16.24 76 LEU C N 1
ATOM 4513 C CA A LEU C 1 34 ? 11.184 13.382 96.029 0.10 17.13 76 LEU C CA 1
ATOM 4514 C CA B LEU C 1 34 ? 11.189 13.389 96.028 0.90 16.94 76 LEU C CA 1
ATOM 4515 C C . LEU C 1 34 ? 12.401 13.097 95.154 1.00 16.38 76 LEU C C 1
ATOM 4516 O O . LEU C 1 34 ? 13.313 12.388 95.573 1.00 17.11 76 LEU C O 1
ATOM 4545 N N . LEU C 1 35 ? 12.412 13.673 93.957 1.00 17.72 77 LEU C N 1
ATOM 4546 C CA . LEU C 1 35 ? 13.495 13.511 92.985 1.00 17.61 77 LEU C CA 1
ATOM 4547 C C . LEU C 1 35 ? 13.474 14.695 92.024 1.00 17.81 77 LEU C C 1
ATOM 4548 O O . LEU C 1 35 ? 12.440 15.001 91.426 1.00 17.91 77 LEU C O 1
ATOM 4564 N N . SER C 1 36 ? 14.605 15.381 91.887 1.00 13.67 78 SER C N 1
ATOM 4565 C CA . SER C 1 36 ? 14.743 16.476 90.930 1.00 16.38 78 SER C CA 1
ATOM 4566 C C . SER C 1 36 ? 16.103 16.407 90.253 1.00 17.35 78 SER C C 1
ATOM 4567 O O . SER C 1 36 ? 17.111 16.066 90.868 1.00 16.65 78 SER C O 1
ATOM 4575 N N . LEU C 1 37 ? 16.119 16.771 88.990 1.00 16.81 79 LEU C N 1
ATOM 4576 C CA . LEU C 1 37 ? 17.331 16.796 88.205 1.00 17.45 79 LEU C CA 1
ATOM 4577 C C . LEU C 1 37 ? 17.250 17.946 87.201 1.00 15.99 79 LEU C C 1
ATOM 4578 O O . LEU C 1 37 ? 16.373 17.961 86.313 1.00 16.26 79 LEU C O 1
ATOM 4594 N N . GLY C 1 38 ? 18.126 18.941 87.351 1.00 16.21 80 GLY C N 1
ATOM 4595 C CA . GLY C 1 38 ? 18.162 20.039 86.413 1.00 16.01 80 GLY C CA 1
ATOM 4596 C C . GLY C 1 38 ? 18.333 21.395 87.081 1.00 16.76 80 GLY C C 1
ATOM 4597 O O . GLY C 1 38 ? 18.924 21.492 88.142 1.00 13.22 80 GLY C O 1
ATOM 4601 N N . VAL C 1 39 ? 17.745 22.430 86.473 1.00 18.79 81 VAL C N 1
ATOM 4602 C CA . VAL C 1 39 ? 18.012 23.809 86.868 1.00 19.15 81 VAL C CA 1
ATOM 4603 C C . VAL C 1 39 ? 17.322 24.228 88.163 1.00 18.62 81 VAL C C 1
ATOM 4604 O O . VAL C 1 39 ? 16.120 24.023 88.319 1.00 17.27 81 VAL C O 1
ATOM 4634 N N . GLU C 1 41 ? 17.359 27.925 90.604 1.00 18.89 83 GLU C N 1
ATOM 4635 C CA . GLU C 1 41 ? 17.734 29.322 90.389 1.00 22.05 83 GLU C CA 1
ATOM 4636 C C . GLU C 1 41 ? 17.435 30.195 91.610 1.00 21.59 83 GLU C C 1
ATOM 4637 O O . GLU C 1 41 ? 16.328 30.154 92.132 1.00 19.38 83 GLU C O 1
ATOM 4649 N N . PHE C 1 42 ? 18.414 30.995 92.031 1.00 18.12 84 PHE C N 1
ATOM 4650 C CA . PHE C 1 42 ? 18.231 32.011 93.060 1.00 16.90 84 PHE C CA 1
ATOM 4651 C C . PHE C 1 42 ? 18.032 33.379 92.399 1.00 17.36 84 PHE C C 1
ATOM 4652 O O . PHE C 1 42 ? 18.658 33.672 91.387 1.00 18.66 84 PHE C O 1
ATOM 4669 N N . THR C 1 43 ? 17.174 34.202 92.997 1.00 17.30 85 THR C N 1
ATOM 4670 C CA . THR C 1 43 ? 16.919 35.576 92.541 1.00 20.54 85 THR C CA 1
ATOM 4671 C C . THR C 1 43 ? 17.198 36.511 93.708 1.00 18.71 85 THR C C 1
ATOM 4672 O O . THR C 1 43 ? 16.675 36.306 94.800 1.00 18.10 85 THR C O 1
ATOM 4683 N N . LEU C 1 44 ? 18.030 37.526 93.477 1.00 16.27 86 LEU C N 1
ATOM 4684 C CA . LEU C 1 44 ? 18.455 38.428 94.531 1.00 18.32 86 LEU C CA 1
ATOM 4685 C C . LEU C 1 44 ? 17.696 39.751 94.352 1.00 20.02 86 LEU C C 1
ATOM 4686 O O . LEU C 1 44 ? 17.483 40.187 93.232 1.00 18.32 86 LEU C O 1
ATOM 4702 N N . PRO C 1 45 ? 17.324 40.388 95.456 1.00 17.45 87 PRO C N 1
ATOM 4703 C CA . PRO C 1 45 ? 16.564 41.642 95.356 1.00 22.50 87 PRO C CA 1
ATOM 4704 C C . PRO C 1 45 ? 17.503 42.820 95.079 1.00 21.22 87 PRO C C 1
ATOM 4705 O O . PRO C 1 45 ? 18.710 42.724 95.330 1.00 18.67 87 PRO C O 1
ATOM 4716 N N . SER C 1 46 ? 16.966 43.910 94.534 1.00 21.52 88 SER C N 1
ATOM 4717 C CA . SER C 1 46 ? 17.760 45.107 94.359 1.00 21.45 88 SER C CA 1
ATOM 4718 C C . SER C 1 46 ? 18.466 45.456 95.659 1.00 20.95 88 SER C C 1
ATOM 4719 O O . SER C 1 46 ? 17.846 45.430 96.737 1.00 20.99 88 SER C O 1
ATOM 4727 N N . GLY C 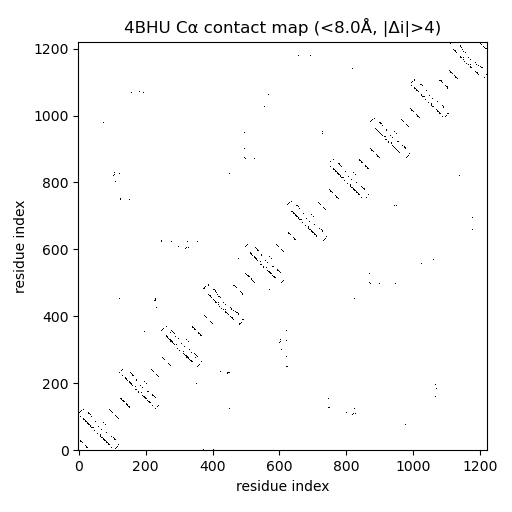1 47 ? 19.749 45.786 95.522 1.00 22.82 89 GLY C N 1
ATOM 4728 C CA . GLY C 1 47 ? 20.654 46.074 96.626 1.00 22.62 89 GLY C CA 1
ATOM 4729 C C . GLY C 1 47 ? 21.689 44.982 96.855 1.00 24.23 89 GLY C C 1
ATOM 4730 O O . GLY C 1 47 ? 22.658 45.167 97.621 1.00 22.36 89 GLY C O 1
ATOM 4734 N N . PHE C 1 48 ? 21.481 43.831 96.209 1.00 17.72 90 PHE C N 1
ATOM 4735 C CA . PHE C 1 48 ? 22.420 42.698 96.291 1.00 22.29 90 PHE C CA 1
ATOM 4736 C C . PHE C 1 48 ? 22.627 42.124 94.902 1.00 23.18 90 PHE C C 1
ATOM 4737 O O . PHE C 1 48 ? 21.666 41.954 94.144 1.00 23.45 90 PHE C O 1
ATOM 4754 N N . THR C 1 49 ? 23.877 41.821 94.565 1.00 22.39 91 THR C N 1
ATOM 4755 C CA . THR C 1 49 ? 24.183 41.146 93.320 1.00 22.63 91 THR C CA 1
ATOM 4756 C C . THR C 1 49 ? 25.297 40.124 93.538 1.00 22.74 91 THR C C 1
ATOM 4757 O O . THR C 1 49 ? 26.041 40.190 94.522 1.00 19.93 91 THR C O 1
ATOM 4768 N N . ALA C 1 50 ? 25.397 39.162 92.630 1.00 20.97 92 ALA C N 1
ATOM 4769 C CA . ALA C 1 50 ? 26.394 38.112 92.772 1.00 18.73 92 ALA C CA 1
ATOM 4770 C C . ALA C 1 50 ? 27.539 38.376 91.832 1.00 21.16 92 ALA C C 1
ATOM 4771 O O . ALA C 1 50 ? 27.341 38.896 90.740 1.00 21.30 92 ALA C O 1
ATOM 4778 N N . ASN C 1 51 ? 28.721 37.943 92.244 1.00 19.20 93 ASN C N 1
ATOM 4779 C CA . ASN C 1 51 ? 29.883 37.868 91.359 1.00 23.91 93 ASN C CA 1
ATOM 4780 C C . ASN C 1 51 ? 30.709 36.621 91.665 1.00 24.59 93 ASN C C 1
ATOM 4781 O O . ASN C 1 51 ? 30.340 35.812 92.540 1.00 22.24 93 ASN C O 1
ATOM 4792 N N . THR C 1 52 ? 31.818 36.453 90.955 1.00 21.36 94 THR C N 1
ATOM 4793 C CA . THR C 1 52 ? 32.552 35.194 91.041 1.00 24.54 94 THR C CA 1
ATOM 4794 C C . THR C 1 52 ? 33.333 35.040 92.322 1.00 19.94 94 THR C C 1
ATOM 4795 O O . THR C 1 52 ? 33.995 34.022 92.508 1.00 24.16 94 THR C O 1
ATOM 4806 N N . LYS C 1 53 ? 33.253 36.012 93.225 1.00 19.00 95 LYS C N 1
ATOM 4807 C CA . LYS C 1 53 ? 33.795 35.810 94.571 1.00 19.96 95 LYS C CA 1
ATOM 4808 C C . LYS C 1 53 ? 32.765 35.256 95.560 1.00 21.16 95 LYS C C 1
ATOM 4809 O O . LYS C 1 53 ? 33.098 34.893 96.690 1.00 20.59 95 LYS C O 1
ATOM 4828 N N . ASP C 1 54 ? 31.512 35.201 95.126 1.00 18.96 96 ASP C N 1
ATOM 4829 C CA . ASP C 1 54 ? 30.457 34.566 95.921 1.00 17.10 96 ASP C CA 1
ATOM 4830 C C . ASP C 1 54 ? 30.541 33.060 95.679 1.00 17.31 96 ASP C C 1
ATOM 4831 O O . ASP C 1 54 ? 31.197 32.624 94.728 1.00 18.74 96 ASP C O 1
ATOM 4840 N N . THR C 1 55 ? 29.922 32.277 96.549 1.00 18.43 97 THR C N 1
ATOM 4841 C CA . THR C 1 55 ? 30.077 30.829 96.476 1.00 16.60 97 THR C CA 1
ATOM 4842 C C . THR C 1 55 ? 28.742 30.082 96.505 1.00 15.23 97 THR C C 1
ATOM 4843 O O . THR C 1 55 ? 27.765 30.560 97.080 1.00 15.19 97 THR C O 1
ATOM 4871 N N . ASN C 1 57 ? 27.656 26.256 97.819 1.00 15.93 99 ASN C N 1
ATOM 4872 C CA . ASN C 1 57 ? 28.152 25.099 98.575 1.00 13.70 99 ASN C CA 1
ATOM 4873 C C . ASN C 1 57 ? 29.680 25.203 98.701 1.00 19.14 99 ASN C C 1
ATOM 4874 O O . ASN C 1 57 ? 30.426 24.216 98.555 1.00 18.00 99 ASN C O 1
ATOM 4885 N N . GLY C 1 58 ? 30.133 26.434 98.951 1.00 17.29 100 GLY C N 1
ATOM 4886 C CA . GLY C 1 58 ? 31.542 26.680 99.289 1.00 20.68 100 GLY C CA 1
ATOM 4887 C C . GLY C 1 58 ? 32.485 26.838 98.107 1.00 22.87 100 GLY C C 1
ATOM 4888 O O . GLY C 1 58 ? 33.668 27.126 98.304 1.00 21.06 100 GLY C O 1
ATOM 4892 N N . ASN C 1 59 ? 31.981 26.684 96.885 1.00 18.42 101 ASN C N 1
ATOM 4893 C CA . ASN C 1 59 ? 32.803 26.817 95.687 1.00 19.67 101 ASN C CA 1
ATOM 4894 C C . ASN C 1 59 ? 32.479 28.098 94.943 1.00 19.72 101 ASN C C 1
ATOM 4895 O O . ASN C 1 59 ? 31.334 28.385 94.715 1.00 17.01 101 ASN C O 1
ATOM 4906 N N . ALA C 1 60 ? 33.493 28.855 94.535 1.00 18.36 102 ALA C N 1
ATOM 4907 C CA . ALA C 1 60 ? 33.264 30.063 93.735 1.00 21.27 102 ALA C CA 1
ATOM 4908 C C . ALA C 1 60 ? 32.295 29.871 92.556 1.00 19.56 102 ALA C C 1
ATOM 4909 O O . ALA C 1 60 ? 32.389 28.944 91.761 1.00 18.78 102 ALA C O 1
ATOM 4916 N N . LEU C 1 61 ? 31.371 30.793 92.427 1.00 17.64 103 LEU C N 1
ATOM 4917 C CA . LEU C 1 61 ? 30.490 30.833 91.279 1.00 16.99 103 LEU C CA 1
ATOM 4918 C C . LEU C 1 61 ? 31.261 31.022 89.991 1.00 24.74 103 LEU C C 1
ATOM 4919 O O . LEU C 1 61 ? 32.270 31.715 89.970 1.00 22.13 103 LEU C O 1
ATOM 4935 N N . ARG C 1 62 ? 30.793 30.362 88.940 1.00 19.87 104 ARG C N 1
ATOM 4936 C CA . ARG C 1 62 ? 31.267 30.595 87.583 1.00 22.96 104 ARG C CA 1
ATOM 4937 C C . ARG C 1 62 ? 30.460 31.684 86.915 1.00 24.94 104 ARG C C 1
ATOM 4938 O O . ARG C 1 62 ? 29.277 31.894 87.229 1.00 22.69 104 ARG C O 1
ATOM 4959 N N . THR C 1 63 ? 31.097 32.389 85.984 1.00 23.21 105 THR C N 1
ATOM 4960 C CA . THR C 1 63 ? 30.437 33.455 85.240 1.00 21.55 105 THR C CA 1
ATOM 4961 C C . THR C 1 63 ? 29.168 32.994 84.540 1.00 21.63 105 THR C C 1
ATOM 4962 O O . THR C 1 63 ? 28.176 33.735 84.458 1.00 23.72 105 THR C O 1
ATOM 4973 N N . THR C 1 64 ? 29.174 31.768 84.045 1.00 24.22 106 THR C N 1
ATOM 4974 C CA . THR C 1 64 ? 27.993 31.238 83.349 1.00 28.62 106 THR C CA 1
ATOM 4975 C C . THR C 1 64 ? 26.771 31.011 84.253 1.00 28.53 106 THR C C 1
ATOM 4976 O O . THR C 1 64 ? 25.652 30.893 83.759 1.00 27.58 106 THR C O 1
ATOM 4987 N N . GLN C 1 65 ? 26.993 30.936 85.562 1.00 24.12 107 GLN C N 1
ATOM 4988 C CA . GLN C 1 65 ? 25.919 30.758 86.531 1.00 24.03 107 GLN C CA 1
ATOM 4989 C C . GLN C 1 65 ? 25.296 32.076 86.964 1.00 24.64 107 GLN C C 1
ATOM 4990 O O . GLN C 1 65 ? 24.274 32.086 87.643 1.00 21.31 107 GLN C O 1
ATOM 5004 N N . ILE C 1 66 ? 25.960 33.188 86.664 1.00 22.96 108 ILE C N 1
ATOM 5005 C CA . ILE C 1 66 ? 25.455 34.498 87.071 1.00 23.15 108 ILE C CA 1
ATOM 5006 C C . ILE C 1 66 ? 24.840 35.181 85.864 1.00 24.73 108 ILE C C 1
ATOM 5007 O O . ILE C 1 66 ? 25.518 35.413 84.874 1.00 24.06 108 ILE C O 1
ATOM 5023 N N . LEU C 1 67 ? 23.544 35.455 85.958 1.00 21.75 109 LEU C N 1
ATOM 5024 C CA . LEU C 1 67 ? 22.740 36.002 84.881 1.00 23.47 109 LEU C CA 1
ATOM 5025 C C . LEU C 1 67 ? 21.980 37.281 85.296 1.00 23.63 109 LEU C C 1
ATOM 5026 O O . LEU C 1 67 ? 21.844 37.595 86.483 1.00 22.91 109 LEU C O 1
ATOM 5042 N N . ASN C 1 68 ? 21.471 38.006 84.306 1.00 25.40 110 ASN C N 1
ATOM 5043 C CA . ASN C 1 68 ? 20.690 39.225 84.547 1.00 24.83 110 ASN C CA 1
ATOM 5044 C C . ASN C 1 68 ? 21.433 40.233 85.408 1.00 26.77 110 ASN C C 1
ATOM 5045 O O . ASN C 1 68 ? 20.942 40.669 86.451 1.00 25.29 110 ASN C O 1
ATOM 5056 N N . ASN C 1 69 ? 22.624 40.599 84.952 1.00 29.45 111 ASN C N 1
ATOM 5057 C CA . ASN C 1 69 ? 23.512 41.505 85.680 1.00 36.67 111 ASN C CA 1
ATOM 5058 C C . ASN C 1 69 ? 23.644 41.272 87.194 1.00 31.23 111 ASN C C 1
ATOM 5059 O O . ASN C 1 69 ? 23.601 42.206 88.005 1.00 27.26 111 ASN C O 1
ATOM 5070 N N . GLY C 1 70 ? 23.839 40.014 87.559 1.00 25.11 112 GLY C N 1
ATOM 5071 C CA . GLY C 1 70 ? 24.169 39.663 88.925 1.00 23.55 112 GLY C CA 1
ATOM 5072 C C . GLY C 1 70 ? 22.967 39.391 89.804 1.00 18.83 112 GLY C C 1
ATOM 5073 O O . GLY C 1 70 ? 23.131 39.128 90.986 1.00 19.41 112 GLY C O 1
ATOM 5077 N N . LYS C 1 71 ? 21.765 39.466 89.230 1.00 17.77 113 LYS C N 1
ATOM 5078 C CA . LYS C 1 71 ? 20.530 39.251 89.958 1.00 20.11 113 LYS C CA 1
ATOM 5079 C C . LYS C 1 71 ? 20.113 37.774 90.067 1.00 17.01 113 LYS C C 1
ATOM 5080 O O . LYS C 1 71 ? 19.331 37.403 90.938 1.00 21.55 113 LYS C O 1
ATOM 5099 N N . THR C 1 72 ? 20.588 36.962 89.151 1.00 18.96 114 THR C N 1
ATOM 5100 C CA . THR C 1 72 ? 20.185 35.553 89.102 1.00 20.46 114 THR C CA 1
ATOM 5101 C C . THR C 1 72 ? 21.418 34.650 89.230 1.00 18.51 114 THR C C 1
ATOM 5102 O O . THR C 1 72 ? 22.424 34.889 88.572 1.00 20.71 114 THR C O 1
ATOM 5113 N N . VAL C 1 73 ? 21.316 33.613 90.063 1.00 19.97 115 VAL C N 1
ATOM 5114 C CA . VAL C 1 73 ? 22.375 32.622 90.209 1.00 18.25 115 VAL C CA 1
ATOM 5115 C C . VAL C 1 73 ? 21.745 31.248 89.973 1.00 20.89 115 VAL C C 1
ATOM 5116 O O . VAL C 1 73 ? 20.777 30.875 90.650 1.00 18.12 115 VAL C O 1
ATOM 5129 N N . ARG C 1 74 ? 22.243 30.561 88.950 1.00 18.04 116 ARG C N 1
ATOM 5130 C CA . ARG C 1 74 ? 21.724 29.259 88.530 1.00 19.67 116 ARG C CA 1
ATOM 5131 C C . ARG C 1 74 ? 22.641 28.092 88.937 1.00 18.80 116 ARG C C 1
ATOM 5132 O O . ARG C 1 74 ? 23.851 28.188 88.817 1.00 19.55 116 ARG C O 1
ATOM 5153 N N . VAL C 1 75 ? 22.041 26.990 89.387 1.00 18.99 117 VAL C N 1
ATOM 5154 C CA . VAL C 1 75 ? 22.723 25.688 89.483 1.00 19.56 117 VAL C CA 1
ATOM 5155 C C . VAL C 1 75 ? 22.110 24.870 88.322 1.00 20.12 117 VAL C C 1
ATOM 5156 O O . VAL C 1 75 ? 20.964 24.432 88.394 1.00 17.51 117 VAL C O 1
ATOM 5169 N N . PRO C 1 76 ? 22.840 24.729 87.217 1.00 18.20 118 PRO C N 1
ATOM 5170 C CA . PRO C 1 76 ? 22.190 24.150 86.027 1.00 23.63 118 PRO C CA 1
ATOM 5171 C C . PRO C 1 76 ? 21.874 22.646 86.092 1.00 20.49 118 PRO C C 1
ATOM 5172 O O . PRO C 1 76 ? 20.919 22.201 85.458 1.00 18.91 118 PRO C O 1
ATOM 5183 N N . LEU C 1 77 ? 22.620 21.886 86.878 1.00 16.78 119 LEU C N 1
ATOM 5184 C CA . LEU C 1 77 ? 22.378 20.429 86.973 1.00 15.43 119 LEU C CA 1
ATOM 5185 C C . LEU C 1 77 ? 22.383 20.019 88.443 1.00 15.23 119 LEU C C 1
ATOM 5186 O O . LEU C 1 77 ? 23.258 19.273 88.906 1.00 19.51 119 LEU C O 1
ATOM 5202 N N . ALA C 1 78 ? 21.401 20.551 89.180 1.00 16.22 120 ALA C N 1
ATOM 5203 C CA . ALA C 1 78 ? 21.164 20.208 90.560 1.00 18.16 120 ALA C CA 1
ATOM 5204 C C . ALA C 1 78 ? 20.530 18.828 90.627 1.00 14.98 120 ALA C C 1
ATOM 5205 O O . ALA C 1 78 ? 19.890 18.381 89.670 1.00 18.36 120 ALA C O 1
ATOM 5212 N N . LEU C 1 79 ? 20.704 18.188 91.775 1.00 14.87 121 LEU C N 1
ATOM 5213 C CA . LEU C 1 79 ? 20.109 16.880 92.054 1.00 16.48 121 LEU C CA 1
ATOM 5214 C C . LEU C 1 79 ? 19.463 16.962 93.435 1.00 14.44 121 LEU C C 1
ATOM 5215 O O . LEU C 1 79 ? 20.021 17.578 94.359 1.00 15.97 121 LEU C O 1
ATOM 5231 N N . ASP C 1 80 ? 18.275 16.374 93.563 1.00 14.30 122 ASP C N 1
ATOM 5232 C CA . ASP C 1 80 ? 17.595 16.263 94.829 1.00 14.24 122 ASP C CA 1
ATOM 5233 C C . ASP C 1 80 ? 17.014 14.861 94.893 1.00 14.22 122 ASP C C 1
ATOM 5234 O O . ASP C 1 80 ? 16.576 14.314 93.869 1.00 16.38 122 ASP C O 1
ATOM 5243 N N . LEU C 1 81 ? 16.992 14.326 96.100 1.00 14.18 123 LEU C N 1
ATOM 5244 C CA . LEU C 1 81 ? 16.449 12.997 96.404 1.00 16.28 123 LEU C CA 1
ATOM 5245 C C . LEU C 1 81 ? 15.922 13.028 97.841 1.00 18.64 123 LEU C C 1
ATOM 5246 O O . LEU C 1 81 ? 16.647 13.383 98.774 1.00 15.67 123 LEU C O 1
ATOM 5262 N N . LEU C 1 82 ? 14.636 12.726 98.017 1.00 16.77 124 LEU C N 1
ATOM 5263 C CA . LEU C 1 82 ? 14.034 12.605 99.342 1.00 15.19 124 LEU C CA 1
ATOM 5264 C C . LEU C 1 82 ? 14.168 13.846 100.215 1.00 17.57 124 LEU C C 1
ATOM 5265 O O . LEU C 1 82 ? 14.159 13.773 101.432 1.00 18.92 124 LEU C O 1
ATOM 5281 N N . GLY C 1 83 ? 14.232 15.012 99.591 1.00 15.69 125 GLY C N 1
ATOM 5282 C CA . GLY C 1 83 ? 14.356 16.242 100.331 1.00 17.99 125 GLY C CA 1
ATOM 5283 C C . GLY C 1 83 ? 15.710 16.401 101.010 1.00 20.17 125 GLY C C 1
ATOM 5284 O O . GLY C 1 83 ? 15.855 17.254 101.892 1.00 19.68 125 GLY C O 1
ATOM 5288 N N . ALA C 1 84 ? 16.701 15.610 100.592 1.00 17.38 126 ALA C N 1
ATOM 5289 C CA . ALA C 1 84 ? 18.053 15.720 101.174 1.00 17.45 126 ALA C CA 1
ATOM 5290 C C . ALA C 1 84 ? 18.978 16.749 100.521 1.00 17.33 126 ALA C C 1
ATOM 5291 O O . ALA C 1 84 ? 20.008 17.099 101.104 1.00 20.49 126 ALA C O 1
ATOM 5298 N N . GLY C 1 85 ? 18.636 17.208 99.316 1.00 15.75 127 GLY C N 1
ATOM 5299 C CA . GLY C 1 85 ? 19.439 18.200 98.614 1.00 15.29 127 GLY C CA 1
ATOM 5300 C C . GLY C 1 85 ? 19.430 19.543 99.310 1.00 19.24 127 GLY C C 1
ATOM 5301 O O . GLY C 1 85 ? 18.431 19.922 99.913 1.00 14.24 127 GLY C O 1
ATOM 5305 N N . GLU C 1 86 ? 20.547 20.261 99.263 1.00 14.13 128 GLU C N 1
ATOM 5306 C CA . GLU C 1 86 ? 20.574 21.592 99.836 1.00 13.51 128 GLU C CA 1
ATOM 5307 C C . GLU C 1 86 ? 21.585 22.420 99.104 1.00 19.04 128 GLU C C 1
ATOM 5308 O O . GLU C 1 86 ? 22.678 21.942 98.802 1.00 16.49 128 GLU C O 1
ATOM 5320 N N . PHE C 1 87 ? 21.215 23.670 98.841 1.00 14.30 129 PHE C N 1
ATOM 5321 C CA . PHE C 1 87 ? 22.094 24.617 98.192 1.00 15.63 129 PHE C CA 1
ATOM 5322 C C . PHE C 1 87 ? 22.305 25.835 99.077 1.00 19.35 129 PHE C C 1
ATOM 5323 O O . PHE C 1 87 ? 21.357 26.421 99.570 1.00 18.81 129 PHE C O 1
ATOM 5367 N N . LEU C 1 89 ? 23.991 29.518 98.953 1.00 18.45 131 LEU C N 1
ATOM 5368 C CA . LEU C 1 89 ? 24.602 30.621 98.219 1.00 16.09 131 LEU C CA 1
ATOM 5369 C C . LEU C 1 89 ? 25.092 31.611 99.244 1.00 18.89 131 LEU C C 1
ATOM 5370 O O . LEU C 1 89 ? 24.319 32.103 100.047 1.00 17.59 131 LEU C O 1
ATOM 5386 N N . LYS C 1 90 ? 26.393 31.844 99.249 1.00 17.73 132 LYS C N 1
ATOM 5387 C CA . LYS C 1 90 ? 26.994 32.779 100.177 1.00 18.79 132 LYS C CA 1
ATOM 5388 C C . LYS C 1 90 ? 27.508 34.007 99.426 1.00 18.40 132 LYS C C 1
ATOM 5389 O O . LYS C 1 90 ? 28.311 33.908 98.502 1.00 17.64 132 LYS C O 1
ATOM 5408 N N . LEU C 1 91 ? 26.988 35.157 99.826 1.00 21.58 133 LEU C N 1
ATOM 5409 C CA . LEU C 1 91 ? 27.342 36.440 99.236 1.00 17.71 133 LEU C CA 1
ATOM 5410 C C . LEU C 1 91 ? 28.394 37.014 100.157 1.00 18.35 133 LEU C C 1
ATOM 5411 O O . LEU C 1 91 ? 28.107 37.360 101.306 1.00 17.79 133 LEU C O 1
ATOM 5427 N N . ASN C 1 92 ? 29.633 37.028 99.669 1.00 21.11 134 ASN C N 1
ATOM 5428 C CA . ASN C 1 92 ? 30.788 37.345 100.492 1.00 19.67 134 ASN C CA 1
ATOM 5429 C C . ASN C 1 92 ? 31.238 38.796 100.421 1.00 20.29 134 ASN C C 1
ATOM 5430 O O . ASN C 1 92 ? 31.475 39.337 99.327 1.00 23.84 134 ASN C O 1
ATOM 5441 N N . ASN C 1 93 ? 31.432 39.371 101.602 1.00 23.42 135 ASN C N 1
ATOM 5442 C CA . ASN C 1 93 ? 32.026 40.690 101.743 1.00 22.86 135 ASN C CA 1
ATOM 5443 C C . ASN C 1 93 ? 31.269 41.724 100.920 1.00 26.39 135 ASN C C 1
ATOM 5444 O O . ASN C 1 93 ? 31.841 42.436 100.104 1.00 23.95 135 ASN C O 1
ATOM 5455 N N . LYS C 1 94 ? 29.959 41.778 101.132 1.00 24.93 136 LYS C N 1
ATOM 5456 C CA . LYS C 1 94 ? 29.112 42.733 100.446 1.00 21.22 136 LYS C CA 1
ATOM 5457 C C . LYS C 1 94 ? 29.020 43.974 101.290 1.00 19.13 136 LYS C C 1
ATOM 5458 O O . LYS C 1 94 ? 29.004 43.899 102.513 1.00 20.80 136 LYS C O 1
ATOM 5477 N N . THR C 1 95 ? 28.886 45.110 100.628 1.00 21.64 137 THR C N 1
ATOM 5478 C CA . THR C 1 95 ? 28.483 46.323 101.316 1.00 25.41 137 THR C CA 1
ATOM 5479 C C . THR C 1 95 ? 26.965 46.327 101.420 1.00 20.79 137 THR C C 1
ATOM 5480 O O . THR C 1 95 ? 26.273 46.362 100.417 1.00 23.18 137 THR C O 1
ATOM 5491 N N . LEU C 1 96 ? 26.459 46.263 102.641 1.00 19.57 138 LEU C N 1
ATOM 5492 C CA . LEU C 1 96 ? 25.042 46.212 102.845 1.00 22.16 138 LEU C CA 1
ATOM 5493 C C . LEU C 1 96 ? 24.407 47.501 102.347 1.00 25.64 138 LEU C C 1
ATOM 5494 O O . LEU C 1 96 ? 24.984 48.604 102.485 1.00 22.64 138 LEU C O 1
ATOM 5510 N N . PRO C 1 97 ? 23.226 47.362 101.742 1.00 22.07 139 PRO C N 1
ATOM 5511 C CA . PRO C 1 97 ? 22.477 48.513 101.225 1.00 21.49 139 PRO C CA 1
ATOM 5512 C C . PRO C 1 97 ? 21.737 49.254 102.345 1.00 22.73 139 PRO C C 1
ATOM 5513 O O . PRO C 1 97 ? 21.939 48.950 103.518 1.00 19.98 139 PRO C O 1
ATOM 5524 N N . ALA C 1 98 ? 20.870 50.201 101.974 1.00 22.37 140 ALA C N 1
ATOM 5525 C CA . ALA C 1 98 ? 20.074 50.961 102.934 1.00 22.03 140 ALA C CA 1
ATOM 5526 C C . ALA C 1 98 ? 19.259 50.082 103.845 1.00 23.93 140 ALA C C 1
ATOM 5527 O O . ALA C 1 98 ? 18.741 49.051 103.431 1.00 20.29 140 ALA C O 1
ATOM 5534 N N . ALA C 1 99 ? 19.105 50.522 105.085 1.00 20.86 141 ALA C N 1
ATOM 5535 C CA . ALA C 1 99 ? 18.287 49.822 106.036 1.00 24.70 141 ALA C CA 1
ATOM 5536 C C . ALA C 1 99 ? 16.897 49.544 105.465 1.00 23.96 141 ALA C C 1
ATOM 5537 O O . ALA C 1 99 ? 16.285 50.381 104.790 1.00 20.96 141 ALA C O 1
ATOM 5544 N N . GLY C 1 100 ? 16.418 48.337 105.713 1.00 23.28 142 GLY C N 1
ATOM 5545 C CA . GLY C 1 100 ? 15.113 47.914 105.235 1.00 24.89 142 GLY C CA 1
ATOM 5546 C C . GLY C 1 100 ? 15.093 46.388 105.213 1.00 25.84 142 GLY C C 1
ATOM 5547 O O . GLY C 1 100 ? 16.056 45.733 105.636 1.00 23.73 142 GLY C O 1
ATOM 5551 N N . THR C 1 101 ? 13.999 45.833 104.713 1.00 23.19 143 THR C N 1
ATOM 5552 C CA . THR C 1 101 ? 13.840 44.380 104.577 1.00 22.06 143 THR C CA 1
ATOM 5553 C C . THR C 1 101 ? 14.053 43.968 103.128 1.00 21.48 143 THR C C 1
ATOM 5554 O O . THR C 1 101 ? 13.525 44.617 102.207 1.00 21.53 143 THR C O 1
ATOM 5565 N N . TYR C 1 102 ? 14.839 42.907 102.918 1.00 18.80 144 TYR C N 1
ATOM 5566 C CA . TYR C 1 102 ? 15.227 42.462 101.591 1.00 16.28 144 TYR C CA 1
ATOM 5567 C C . TYR C 1 102 ? 14.854 41.000 101.410 1.00 18.30 144 TYR C C 1
ATOM 5568 O O . TYR C 1 102 ? 15.208 40.182 102.241 1.00 16.46 144 TYR C O 1
ATOM 5586 N N . THR C 1 103 ? 14.124 40.710 100.336 1.00 19.44 145 THR C N 1
ATOM 5587 C CA . THR C 1 103 ? 13.536 39.376 100.107 1.00 19.23 145 THR C CA 1
ATOM 5588 C C . THR C 1 103 ? 14.243 38.655 98.975 1.00 18.73 145 THR C C 1
ATOM 5589 O O . THR C 1 103 ? 14.426 39.224 97.909 1.00 19.40 145 THR C O 1
ATOM 5600 N N . PHE C 1 104 ? 14.690 37.422 99.254 1.00 19.53 146 PHE C N 1
ATOM 5601 C CA . PHE C 1 104 ? 15.371 36.557 98.277 1.00 14.97 146 PHE C CA 1
ATOM 5602 C C . PHE C 1 104 ? 14.425 35.446 97.859 1.00 15.33 146 PHE C C 1
ATOM 5603 O O . PHE C 1 104 ? 13.538 35.083 98.616 1.00 16.01 146 PHE C O 1
ATOM 5620 N N . ARG C 1 105 ? 14.606 34.937 96.650 1.00 18.65 147 ARG C N 1
ATOM 5621 C CA . ARG C 1 105 ? 13.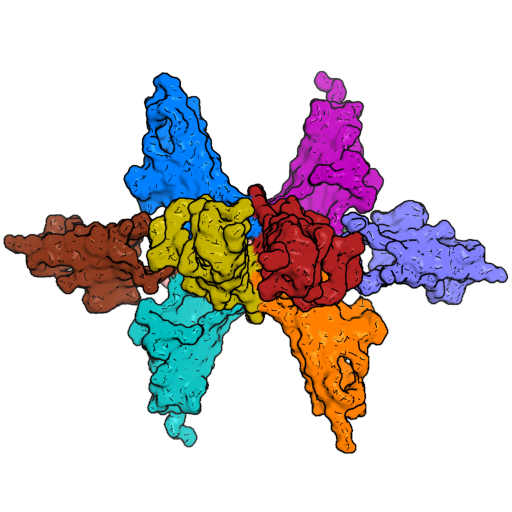810 33.831 96.157 1.00 17.90 147 ARG C CA 1
ATOM 5622 C C . ARG C 1 105 ? 14.687 32.714 95.617 1.00 16.84 147 ARG C C 1
ATOM 5623 O O . ARG C 1 105 ? 15.764 32.959 95.098 1.00 15.82 147 ARG C O 1
ATOM 5644 N N . ALA C 1 106 ? 14.196 31.486 95.720 1.00 15.59 148 ALA C N 1
ATOM 5645 C CA . ALA C 1 106 ? 14.846 30.356 95.083 1.00 16.27 148 ALA C CA 1
ATOM 5646 C C . ALA C 1 106 ? 13.767 29.477 94.500 1.00 16.75 148 ALA C C 1
ATOM 5647 O O . ALA C 1 106 ? 12.711 29.293 95.131 1.00 16.83 148 ALA C O 1
ATOM 5654 N N . GLU C 1 107 ? 14.006 29.001 93.279 1.00 16.46 149 GLU C N 1
ATOM 5655 C CA . GLU C 1 107 ? 13.015 28.279 92.512 1.00 18.77 149 GLU C CA 1
ATOM 5656 C C . GLU C 1 107 ? 13.574 27.060 91.810 1.00 16.24 149 GLU C C 1
ATOM 5657 O O . GLU C 1 107 ? 14.700 27.049 91.341 1.00 17.22 149 GLU C O 1
ATOM 5669 N N . ASN C 1 108 ? 12.736 26.041 91.753 1.00 18.03 150 ASN C N 1
ATOM 5670 C CA . ASN C 1 108 ? 13.040 24.771 91.127 1.00 14.39 150 ASN C CA 1
ATOM 5671 C C . ASN C 1 108 ? 12.492 24.781 89.710 1.00 14.98 150 ASN C C 1
ATOM 5672 O O . ASN C 1 108 ? 11.288 24.808 89.489 1.00 18.28 150 ASN C O 1
ATOM 5683 N N . LYS C 1 109 ? 13.383 24.791 88.738 1.00 14.87 151 LYS C N 1
ATOM 5684 C CA . LYS C 1 109 ? 12.986 24.743 87.342 1.00 18.11 151 LYS C CA 1
ATOM 5685 C C . LYS C 1 109 ? 13.461 23.456 86.676 1.00 17.79 151 LYS C C 1
ATOM 5686 O O . LYS C 1 109 ? 13.728 23.426 85.471 1.00 18.38 151 LYS C O 1
ATOM 5705 N N . SER C 1 110 ? 13.551 22.395 87.461 1.00 15.55 152 SER C N 1
ATOM 5706 C CA . SER C 1 110 ? 14.160 21.144 86.974 1.00 16.47 152 SER C CA 1
ATOM 5707 C C . SER C 1 110 ? 13.120 20.115 86.571 1.00 19.72 152 SER C C 1
ATOM 5708 O O . SER C 1 110 ? 11.939 20.354 86.734 1.00 16.78 152 SER C O 1
ATOM 5716 N N . LEU C 1 111 ? 13.556 18.969 86.047 1.00 18.05 153 LEU C N 1
ATOM 5717 C CA . LEU C 1 111 ? 12.678 17.808 85.994 1.00 18.19 153 LEU C CA 1
ATOM 5718 C C . LEU C 1 111 ? 12.465 17.382 87.439 1.00 18.85 153 LEU C C 1
ATOM 5719 O O . LEU C 1 111 ? 13.413 17.193 88.176 1.00 18.08 153 LEU C O 1
ATOM 5735 N N . SER C 1 112 ? 11.217 17.220 87.855 1.00 16.14 154 SER C N 1
ATOM 5736 C CA . SER C 1 112 ? 10.963 17.021 89.255 1.00 17.17 154 SER C CA 1
ATOM 5737 C C . SER C 1 112 ? 9.714 16.218 89.527 1.00 19.26 154 SER C C 1
ATOM 5738 O O . SER C 1 112 ? 8.657 16.432 88.902 1.00 19.71 154 SER C O 1
ATOM 5746 N N . ILE C 1 113 ? 9.866 15.312 90.481 1.00 16.12 155 ILE C N 1
ATOM 5747 C CA . ILE C 1 113 ? 8.750 14.744 91.206 1.00 20.37 155 ILE C CA 1
ATOM 5748 C C . ILE C 1 113 ? 8.728 15.498 92.518 1.00 21.24 155 ILE C C 1
ATOM 5749 O O . ILE C 1 113 ? 9.541 15.275 93.416 1.00 16.19 155 ILE C O 1
ATOM 5765 N N . GLY C 1 114 ? 7.810 16.450 92.616 1.00 20.67 156 GLY C N 1
ATOM 5766 C CA . GLY C 1 114 ? 7.919 17.407 93.686 1.00 17.61 156 GLY C CA 1
ATOM 5767 C C . GLY C 1 114 ? 7.195 18.693 93.375 1.00 19.48 156 GLY C C 1
ATOM 5768 O O . GLY C 1 114 ? 6.784 18.919 92.240 1.00 20.51 156 GLY C O 1
ATOM 5772 N N . ASN C 1 115 ? 7.016 19.502 94.414 1.00 16.77 157 ASN C N 1
ATOM 5773 C CA . ASN C 1 115 ? 6.391 20.814 94.287 1.00 18.30 157 ASN C CA 1
ATOM 5774 C C . ASN C 1 115 ? 7.450 21.844 93.913 1.00 18.92 157 ASN C C 1
ATOM 5775 O O . ASN C 1 115 ? 8.329 22.146 94.705 1.00 19.60 157 ASN C O 1
ATOM 5813 N N . PHE C 1 117 ? 7.097 24.974 93.334 1.00 18.92 159 PHE C N 1
ATOM 5814 C CA . PHE C 1 117 ? 6.804 26.360 93.708 1.00 21.10 159 PHE C CA 1
ATOM 5815 C C . PHE C 1 117 ? 7.995 27.012 94.415 1.00 20.64 159 PHE C C 1
ATOM 5816 O O . PHE C 1 117 ? 8.660 26.376 95.232 1.00 17.43 159 PHE C O 1
ATOM 5833 N N . TYR C 1 118 ? 8.247 28.286 94.122 1.00 17.39 160 TYR C N 1
ATOM 5834 C CA . TYR C 1 118 ? 9.414 28.962 94.696 1.00 19.74 160 TYR C CA 1
ATOM 5835 C C . TYR C 1 118 ? 9.337 29.111 96.212 1.00 17.79 160 TYR C C 1
ATOM 5836 O O . TYR C 1 118 ? 8.264 29.017 96.810 1.00 16.88 160 TYR C O 1
ATOM 5854 N N . ALA C 1 119 ? 10.494 29.323 96.841 1.00 17.14 161 ALA C N 1
ATOM 5855 C CA . ALA C 1 119 ? 10.586 29.609 98.264 1.00 14.37 161 ALA C CA 1
ATOM 5856 C C . ALA C 1 119 ? 11.191 31.017 98.446 1.00 17.51 161 ALA C C 1
ATOM 5857 O O . ALA C 1 119 ? 11.990 31.444 97.624 1.00 17.80 161 ALA C O 1
ATOM 5864 N N . GLU C 1 120 ? 10.791 31.701 99.514 1.00 18.35 162 GLU C N 1
ATOM 5865 C CA . GLU C 1 120 ? 11.287 33.053 99.810 1.00 19.35 162 GLU C CA 1
ATOM 5866 C C . GLU C 1 120 ? 11.694 33.191 101.260 1.00 19.45 162 GLU C C 1
ATOM 5867 O O . GLU C 1 120 ? 11.232 32.448 102.127 1.00 20.55 162 GLU C O 1
ATOM 5879 N N . ALA C 1 121 ? 12.585 34.155 101.511 1.00 20.47 163 ALA C N 1
ATOM 5880 C CA . ALA C 1 121 ? 13.067 34.460 102.850 1.00 18.46 163 ALA C CA 1
ATOM 5881 C C . ALA C 1 121 ? 13.628 35.876 102.843 1.00 20.92 163 ALA C C 1
ATOM 5882 O O . ALA C 1 121 ? 14.091 36.362 101.819 1.00 20.37 163 ALA C O 1
ATOM 5889 N N . SER C 1 122 ? 13.642 36.525 103.991 1.00 22.18 164 SER C N 1
ATOM 5890 C CA . SER C 1 122 ? 14.079 37.920 104.018 1.00 20.94 164 SER C CA 1
ATOM 5891 C C . SER C 1 122 ? 15.135 38.165 105.084 1.00 23.60 164 SER C C 1
ATOM 5892 O O . SER C 1 122 ? 15.307 37.364 105.994 1.00 20.51 164 SER C O 1
ATOM 5900 N N . ILE C 1 123 ? 15.884 39.264 104.949 1.00 19.59 165 ILE C N 1
ATOM 5901 C CA . ILE C 1 123 ? 16.782 39.690 106.014 1.00 18.61 165 ILE C CA 1
ATOM 5902 C C . ILE C 1 123 ? 16.389 41.147 106.324 1.00 21.98 165 ILE C C 1
ATOM 5903 O O . ILE C 1 123 ? 15.806 41.823 105.484 1.00 20.19 165 ILE C O 1
ATOM 5919 N N . ASP C 1 124 ? 16.721 41.609 107.517 1.00 21.57 166 ASP C N 1
ATOM 5920 C CA . ASP C 1 124 ? 16.581 43.025 107.874 1.00 24.06 166 ASP C CA 1
ATOM 5921 C C . ASP C 1 124 ? 17.968 43.627 107.996 1.00 23.44 166 ASP C C 1
ATOM 5922 O O . ASP C 1 124 ? 18.788 43.160 108.785 1.00 21.08 166 ASP C O 1
ATOM 5931 N N . VAL C 1 125 ? 18.231 44.661 107.210 1.00 22.55 167 VAL C N 1
ATOM 5932 C CA . VAL C 1 125 ? 19.447 45.446 107.356 1.00 21.56 167 VAL C CA 1
ATOM 5933 C C . VAL C 1 125 ? 19.116 46.580 108.324 1.00 27.14 167 VAL C C 1
ATOM 5934 O O . VAL C 1 125 ? 18.164 47.330 108.097 1.00 22.97 167 VAL C O 1
ATOM 5947 N N . ALA C 1 126 ? 19.907 46.696 109.391 1.00 24.81 168 ALA C N 1
ATOM 5948 C CA . ALA C 1 126 ? 19.689 47.675 110.448 1.00 29.52 168 ALA C CA 1
ATOM 5949 C C . ALA C 1 126 ? 20.151 49.097 110.080 1.00 26.11 168 ALA C C 1
ATOM 5950 O O . ALA C 1 126 ? 21.040 49.283 109.252 1.00 24.08 168 ALA C O 1
ATOM 5957 N N . LYS C 1 127 ? 19.520 50.090 110.698 1.00 25.82 169 LYS C N 1
ATOM 5958 C CA . LYS C 1 127 ? 19.950 51.475 110.561 1.00 27.34 169 LYS C CA 1
ATOM 5959 C C . LYS C 1 127 ? 21.240 51.672 111.333 1.00 28.25 169 LYS C C 1
ATOM 5960 O O . LYS C 1 127 ? 21.422 51.093 112.391 1.00 29.63 169 LYS C O 1
ATOM 5979 N N . ARG C 1 128 ? 22.143 52.489 110.828 1.00 31.71 170 ARG C N 1
ATOM 5980 C CA . ARG C 1 128 ? 23.277 52.832 111.673 1.00 36.33 170 ARG C CA 1
ATOM 5981 C C . ARG C 1 128 ? 22.883 53.712 112.876 1.00 29.62 170 ARG C C 1
ATOM 5982 O O . ARG C 1 128 ? 21.953 54.523 112.826 1.00 31.17 170 ARG C O 1
ATOM 6003 N N . SER C 1 129 ? 23.562 53.475 113.984 1.00 32.60 171 SER C N 1
ATOM 6004 C CA . SER C 1 129 ? 23.199 54.099 115.243 1.00 35.70 171 SER C CA 1
ATOM 6005 C C . SER C 1 129 ? 23.781 55.502 115.314 1.00 34.21 171 SER C C 1
ATOM 6006 O O . SER C 1 129 ? 24.719 55.846 114.582 1.00 34.17 171 SER C O 1
ATOM 6014 N N . THR C 1 130 ? 23.228 56.304 116.211 1.00 37.68 172 THR C N 1
ATOM 6015 C CA . THR C 1 130 ? 23.652 57.689 116.378 1.00 39.70 172 THR C CA 1
ATOM 6016 C C . THR C 1 130 ? 24.052 57.970 117.830 1.00 37.71 172 THR C C 1
ATOM 6017 O O . THR C 1 130 ? 23.809 57.122 118.710 1.00 38.81 172 THR C O 1
ATOM 6028 N N . GLY D 1 1 ? 33.700 -0.494 103.312 1.00 52.69 43 GLY D N 1
ATOM 6029 C CA . GLY D 1 1 ? 32.891 -1.598 103.810 1.00 43.87 43 GLY D CA 1
ATOM 6030 C C . GLY D 1 1 ? 32.684 -2.670 102.751 1.00 37.87 43 GLY D C 1
ATOM 6031 O O . GLY D 1 1 ? 32.456 -2.344 101.588 1.00 40.59 43 GLY D O 1
ATOM 6034 N N . PRO D 1 2 ? 32.756 -3.951 103.147 1.00 32.35 44 PRO D N 1
ATOM 6035 C CA . PRO D 1 2 ? 32.654 -5.032 102.162 1.00 33.55 44 PRO D CA 1
ATOM 6036 C C . PRO D 1 2 ? 31.294 -5.074 101.486 1.00 31.77 44 PRO D C 1
ATOM 6037 O O . PRO D 1 2 ? 30.286 -4.806 102.162 1.00 24.82 44 PRO D O 1
ATOM 6048 N N . LEU D 1 3 ? 31.290 -5.445 100.200 1.00 34.31 45 LEU D N 1
ATOM 6049 C CA . LEU D 1 3 ? 30.067 -5.570 99.393 1.00 29.42 45 LEU D CA 1
ATOM 6050 C C . LEU D 1 3 ? 29.666 -7.011 99.094 1.00 25.41 45 LEU D C 1
ATOM 6051 O O . LEU D 1 3 ? 30.477 -7.922 99.171 1.00 25.92 45 LEU D O 1
ATOM 6067 N N . GLY D 1 4 ? 28.384 -7.215 98.765 1.00 21.46 46 GLY D N 1
ATOM 6068 C CA . GLY D 1 4 ? 27.851 -8.549 98.538 1.00 23.90 46 GLY D CA 1
ATOM 6069 C C . GLY D 1 4 ? 28.101 -9.035 97.114 1.00 21.85 46 GLY D C 1
ATOM 6070 O O . GLY D 1 4 ? 28.678 -8.325 96.309 1.00 26.63 46 GLY D O 1
ATOM 6074 N N . SER D 1 5 ? 27.706 -10.266 96.832 1.00 20.82 47 SER D N 1
ATOM 6075 C CA . SER D 1 5 ? 27.898 -10.866 95.510 1.00 22.38 47 SER D CA 1
ATOM 6076 C C . SER D 1 5 ? 26.617 -10.944 94.712 1.00 17.05 47 SER D C 1
ATOM 6077 O O . SER D 1 5 ? 25.554 -11.164 95.280 1.00 16.98 47 SER D O 1
ATOM 6085 N N . ALA D 1 6 ? 26.751 -10.840 93.398 1.00 15.91 48 ALA D N 1
ATOM 6086 C CA . ALA D 1 6 ? 25.660 -11.082 92.463 1.00 17.66 48 ALA D CA 1
ATOM 6087 C C . ALA D 1 6 ? 25.089 -12.502 92.583 1.00 20.41 48 ALA D C 1
ATOM 6088 O O . ALA D 1 6 ? 25.766 -13.442 93.008 1.00 16.87 48 ALA D O 1
ATOM 6095 N N . SER D 1 7 ? 23.847 -12.670 92.178 1.00 16.25 49 SER D N 1
ATOM 6096 C CA . SER D 1 7 ? 23.210 -13.985 92.168 1.00 17.22 49 SER D CA 1
ATOM 6097 C C . SER D 1 7 ? 22.514 -14.258 90.850 1.00 17.54 49 SER D C 1
ATOM 6098 O O . SER D 1 7 ? 21.993 -13.343 90.209 1.00 16.32 49 SER D O 1
ATOM 6106 N N . LEU D 1 8 ? 22.555 -15.532 90.435 1.00 15.92 50 LEU D N 1
ATOM 6107 C CA . LEU D 1 8 ? 21.873 -15.977 89.230 1.00 17.55 50 LEU D CA 1
ATOM 6108 C C . LEU D 1 8 ? 21.164 -17.280 89.573 1.00 18.55 50 LEU D C 1
ATOM 6109 O O . LEU D 1 8 ? 21.721 -18.156 90.256 1.00 15.77 50 LEU D O 1
ATOM 6125 N N . PHE D 1 9 ? 19.916 -17.373 89.141 1.00 16.69 51 PHE D N 1
ATOM 6126 C CA . PHE D 1 9 ? 19.165 -18.591 89.217 1.00 17.82 51 PHE D CA 1
ATOM 6127 C C . PHE D 1 9 ? 18.799 -19.030 87.810 1.00 17.16 51 PHE D C 1
ATOM 6128 O O . PHE D 1 9 ? 18.422 -18.230 86.975 1.00 16.71 51 PHE D O 1
ATOM 6145 N N . ALA D 1 10 ? 18.936 -20.315 87.555 1.00 19.57 52 ALA D N 1
ATOM 6146 C CA . ALA D 1 10 ? 18.580 -20.891 86.267 1.00 18.17 52 ALA D CA 1
ATOM 6147 C C . ALA D 1 10 ? 17.670 -22.072 86.527 1.00 22.05 52 ALA D C 1
ATOM 6148 O O . ALA D 1 10 ? 18.030 -23.005 87.228 1.00 18.41 52 ALA D O 1
ATOM 6155 N N A THR D 1 11 ? 16.445 -22.015 86.027 0.47 22.72 53 THR D N 1
ATOM 6156 N N B THR D 1 11 ? 16.505 -22.012 85.901 0.53 22.73 53 THR D N 1
ATOM 6157 C CA A THR D 1 11 ? 15.536 -23.137 86.205 0.47 26.27 53 THR D CA 1
ATOM 6158 C CA B THR D 1 11 ? 15.427 -22.939 86.150 0.53 26.22 53 THR D CA 1
ATOM 6159 C C A THR D 1 11 ? 14.714 -23.405 84.952 0.47 25.49 53 THR D C 1
ATOM 6160 C C B THR D 1 11 ? 14.792 -23.388 84.826 0.53 25.43 53 THR D C 1
ATOM 6161 O O A THR D 1 11 ? 14.272 -22.488 84.249 0.47 25.19 53 THR D O 1
ATOM 6162 O O B THR D 1 11 ? 14.540 -22.561 83.944 0.53 24.64 53 THR D O 1
ATOM 6183 N N . ILE D 1 12 ? 14.545 -24.690 84.683 1.00 29.53 54 ILE D N 1
ATOM 6184 C CA . ILE D 1 12 ? 13.670 -25.168 83.625 1.00 27.61 54 ILE D CA 1
ATOM 6185 C C . ILE D 1 12 ? 12.298 -25.063 84.246 1.00 28.84 54 ILE D C 1
ATOM 6186 O O . ILE D 1 12 ? 12.014 -25.726 85.235 1.00 34.80 54 ILE D O 1
ATOM 6203 N N . THR D 1 13 ? 11.467 -24.192 83.691 1.00 27.98 55 THR D N 1
ATOM 6204 C CA . THR D 1 13 ? 10.133 -23.962 84.231 1.00 33.56 55 THR D CA 1
ATOM 6205 C C . THR D 1 13 ? 8.993 -24.685 83.501 1.00 37.85 55 THR D C 1
ATOM 6206 O O . THR D 1 13 ? 7.872 -24.706 83.996 1.00 35.41 55 THR D O 1
ATOM 6217 N N . GLY D 1 14 ? 9.259 -25.255 82.330 1.00 33.09 56 GLY D N 1
ATOM 6218 C CA . GLY D 1 14 ? 8.225 -25.992 81.620 1.00 32.11 56 GLY D CA 1
ATOM 6219 C C . GLY D 1 14 ? 8.092 -27.371 82.208 1.00 36.21 56 GLY D C 1
ATOM 6220 O O . GLY D 1 14 ? 8.983 -27.823 82.941 1.00 30.66 56 GLY D O 1
ATOM 6224 N N . ALA D 1 15 ? 6.999 -28.060 81.888 1.00 34.54 57 ALA D N 1
ATOM 6225 C CA . ALA D 1 15 ? 6.749 -29.378 82.465 1.00 37.28 57 ALA D CA 1
ATOM 6226 C C . ALA D 1 15 ? 7.872 -30.362 82.167 1.00 35.37 57 ALA D C 1
ATOM 6227 O O . ALA D 1 15 ? 8.211 -31.202 82.999 1.00 35.98 57 ALA D O 1
ATOM 6234 N N . SER D 1 16 ? 8.464 -30.265 80.983 1.00 32.27 58 SER D N 1
ATOM 6235 C CA . SER D 1 16 ? 9.493 -31.225 80.596 1.00 32.74 58 SER D CA 1
ATOM 6236 C C . SER D 1 16 ? 10.921 -30.745 80.869 1.00 28.96 58 SER D C 1
ATOM 6237 O O . SER D 1 16 ? 11.249 -29.597 80.586 1.00 27.79 58 SER D O 1
ATOM 6271 N N . THR D 1 18 ? 13.372 -33.068 79.848 1.00 28.30 60 THR D N 1
ATOM 6272 C CA . THR D 1 18 ? 14.004 -34.128 79.073 1.00 29.47 60 THR D CA 1
ATOM 6273 C C . THR D 1 18 ? 14.655 -33.659 77.786 1.00 22.67 60 THR D C 1
ATOM 6274 O O . THR D 1 18 ? 14.106 -32.825 77.065 1.00 31.42 60 THR D O 1
ATOM 6285 N N . GLU D 1 19 ? 15.829 -34.204 77.506 1.00 26.41 61 GLU D N 1
ATOM 6286 C CA . GLU D 1 19 ? 16.559 -33.906 76.284 1.00 29.51 61 GLU D CA 1
ATOM 6287 C C . GLU D 1 19 ? 15.674 -34.012 75.033 1.00 35.11 61 GLU D C 1
ATOM 6288 O O . GLU D 1 19 ? 14.827 -34.903 74.924 1.00 33.65 61 GLU D O 1
ATOM 6300 N N . TRP D 1 20 ? 15.893 -33.097 74.094 1.00 27.70 62 TRP D N 1
ATOM 6301 C CA . TRP D 1 20 ? 15.176 -33.062 72.814 1.00 30.03 62 TRP D CA 1
ATOM 6302 C C . TRP D 1 20 ? 13.641 -32.907 72.937 1.00 34.00 62 TRP D C 1
ATOM 6303 O O . TRP D 1 20 ? 12.879 -33.308 72.045 1.00 40.45 62 TRP D O 1
ATOM 6324 N N . SER D 1 21 ? 13.179 -32.340 74.045 1.00 31.72 63 SER D N 1
ATOM 6325 C CA . SER D 1 21 ? 11.779 -31.947 74.173 1.00 31.61 63 SER D CA 1
ATOM 6326 C C . SER D 1 21 ? 11.644 -30.425 74.344 1.00 34.03 63 SER D C 1
ATOM 6327 O O . SER D 1 21 ? 12.613 -29.753 74.710 1.00 30.84 63 SER D O 1
ATOM 6335 N N . PHE D 1 22 ? 10.451 -29.894 74.079 1.00 34.30 64 PHE D N 1
ATOM 6336 C CA . PHE D 1 22 ? 10.175 -28.465 74.256 1.00 34.69 64 PHE D CA 1
ATOM 6337 C C . PHE D 1 22 ? 10.022 -28.118 75.736 1.00 37.60 64 PHE D C 1
ATOM 6338 O O . PHE D 1 22 ? 9.354 -28.833 76.492 1.00 36.25 64 PHE D O 1
ATOM 6355 N N . SER D 1 23 ? 10.616 -27.004 76.149 1.00 31.39 65 SER D N 1
ATOM 6356 C CA . SER D 1 23 ? 10.389 -26.490 77.496 1.00 30.50 65 SER D CA 1
ATOM 6357 C C . SER D 1 23 ? 10.719 -24.996 77.538 1.00 28.23 65 SER D C 1
ATOM 6358 O O . SER D 1 23 ? 10.994 -24.390 76.513 1.00 30.87 65 SER D O 1
ATOM 6366 N N . ASP D 1 24 ? 10.680 -24.423 78.738 1.00 28.85 66 ASP D N 1
ATOM 6367 C CA . ASP D 1 24 ? 11.018 -23.023 78.947 1.00 26.70 66 ASP D CA 1
ATOM 6368 C C . ASP D 1 24 ? 12.130 -22.966 79.996 1.00 25.76 66 ASP D C 1
ATOM 6369 O O . ASP D 1 24 ? 12.156 -23.779 80.926 1.00 24.14 66 ASP D O 1
ATOM 6378 N N . ILE D 1 25 ? 13.032 -22.002 79.845 1.00 22.56 67 ILE D N 1
ATOM 6379 C CA . ILE D 1 25 ? 14.095 -21.792 80.802 1.00 24.22 67 ILE D CA 1
ATOM 6380 C C . ILE D 1 25 ? 14.046 -20.318 81.241 1.00 25.20 67 ILE D C 1
ATOM 6381 O O . ILE D 1 25 ? 13.989 -19.426 80.398 1.00 24.62 67 ILE D O 1
ATOM 6397 N N . GLU D 1 26 ? 14.048 -20.089 82.554 1.00 22.24 68 GLU D N 1
ATOM 6398 C CA . GLU D 1 26 ? 14.106 -18.735 83.109 1.00 21.20 68 GLU D CA 1
ATOM 6399 C C . GLU D 1 26 ? 15.404 -18.502 83.887 1.00 18.68 68 GLU D C 1
ATOM 6400 O O . GLU D 1 26 ? 15.840 -19.365 84.680 1.00 22.19 68 GLU D O 1
ATOM 6412 N N . LEU D 1 27 ? 16.036 -17.366 83.617 1.00 19.70 69 LEU D N 1
ATOM 6413 C CA . LEU D 1 27 ? 17.313 -16.980 84.231 1.00 16.64 69 LEU D CA 1
ATOM 6414 C C . LEU D 1 27 ? 17.050 -15.685 84.991 1.00 22.57 69 LEU D C 1
ATOM 6415 O O . LEU D 1 27 ? 16.645 -14.702 84.374 1.00 23.87 69 LEU D O 1
ATOM 6431 N N . THR D 1 28 ? 17.231 -15.698 86.310 1.00 17.24 70 THR D N 1
ATOM 6432 C CA . THR D 1 28 ? 16.955 -14.529 87.142 1.00 17.16 70 THR D CA 1
ATOM 6433 C C . THR D 1 28 ? 18.259 -14.043 87.755 1.00 17.08 70 THR D C 1
ATOM 6434 O O . THR D 1 28 ? 18.890 -14.768 88.538 1.00 17.19 70 THR D O 1
ATOM 6445 N N . TYR D 1 29 ? 18.646 -12.832 87.373 1.00 16.53 71 TYR D N 1
ATOM 6446 C CA . TYR D 1 29 ? 19.919 -12.231 87.718 1.00 14.58 71 TYR D CA 1
ATOM 6447 C C . TYR D 1 29 ? 19.672 -11.002 88.593 1.00 16.16 71 TYR D C 1
ATOM 6448 O O . TYR D 1 29 ? 18.890 -10.123 88.226 1.00 15.38 71 TYR D O 1
ATOM 6466 N N . ARG D 1 30 ? 20.364 -10.975 89.720 1.00 14.51 72 ARG D N 1
ATOM 6467 C CA . ARG D 1 30 ? 20.484 -9.797 90.557 1.00 17.47 72 ARG D CA 1
ATOM 6468 C C . ARG D 1 30 ? 21.955 -9.407 90.661 1.00 17.62 72 ARG D C 1
ATOM 6469 O O . ARG D 1 30 ? 22.704 -10.084 91.331 1.00 15.30 72 ARG D O 1
ATOM 6490 N N . PRO D 1 31 ? 22.356 -8.299 90.034 1.00 16.68 73 PRO D N 1
ATOM 6491 C CA . PRO D 1 31 ? 23.753 -7.900 90.163 1.00 16.48 73 PRO D CA 1
ATOM 6492 C C . PRO D 1 31 ? 24.146 -7.544 91.621 1.00 15.10 73 PRO D C 1
ATOM 6493 O O . PRO D 1 31 ? 25.330 -7.590 91.970 1.00 16.02 73 PRO D O 1
ATOM 6504 N N . ASN D 1 32 ? 23.158 -7.195 92.441 1.00 15.41 74 ASN D N 1
ATOM 6505 C CA . ASN D 1 32 ? 23.354 -7.010 93.872 1.00 15.00 74 ASN D CA 1
ATOM 6506 C C . ASN D 1 32 ? 24.391 -5.945 94.242 1.00 18.12 74 ASN D C 1
ATOM 6507 O O . ASN D 1 32 ? 25.316 -6.212 94.997 1.00 17.24 74 ASN D O 1
ATOM 6518 N N . THR D 1 33 ? 24.219 -4.751 93.692 1.00 17.33 75 THR D N 1
ATOM 6519 C CA . THR D 1 33 ? 25.161 -3.661 93.896 1.00 15.15 75 THR D CA 1
ATOM 6520 C C . THR D 1 33 ? 24.479 -2.490 94.631 1.00 17.75 75 THR D C 1
ATOM 6521 O O . THR D 1 33 ? 23.247 -2.380 94.672 1.00 16.02 75 THR D O 1
ATOM 6532 N N . LEU D 1 34 ? 25.291 -1.629 95.226 1.00 15.39 76 LEU D N 1
ATOM 6533 C CA . LEU D 1 34 ? 24.797 -0.362 95.787 1.00 14.76 76 LEU D CA 1
ATOM 6534 C C . LEU D 1 34 ? 24.226 0.517 94.685 1.00 17.52 76 LEU D C 1
ATOM 6535 O O . LEU D 1 34 ? 23.160 1.089 94.833 1.00 17.37 76 LEU D O 1
ATOM 6551 N N . LEU D 1 35 ? 24.944 0.624 93.573 1.00 12.44 77 LEU D N 1
ATOM 6552 C CA . LEU D 1 35 ? 24.528 1.477 92.477 1.00 15.17 77 LEU D CA 1
ATOM 6553 C C . LEU D 1 35 ? 25.234 1.027 91.195 1.00 16.73 77 LEU D C 1
ATOM 6554 O O . LEU D 1 35 ? 26.469 0.953 91.167 1.00 17.19 77 LEU D O 1
ATOM 6570 N N . SER D 1 36 ? 24.467 0.745 90.139 1.00 15.25 78 SER D N 1
ATOM 6571 C CA . SER D 1 36 ? 25.035 0.398 88.812 1.00 17.90 78 SER D CA 1
ATOM 6572 C C . SER D 1 36 ? 24.240 1.060 87.706 1.00 18.06 78 SER D C 1
ATOM 6573 O O . SER D 1 36 ? 23.006 1.146 87.767 1.00 16.20 78 SER D O 1
ATOM 6581 N N . LEU D 1 37 ? 24.957 1.531 86.693 1.00 16.71 79 LEU D N 1
ATOM 6582 C CA . LEU D 1 37 ? 24.371 2.070 85.474 1.00 14.59 79 LEU D CA 1
ATOM 6583 C C . LEU D 1 37 ? 25.211 1.623 84.307 1.00 17.10 79 LEU D C 1
ATOM 6584 O O . LEU D 1 37 ? 26.406 1.955 84.255 1.00 16.98 79 LEU D O 1
ATOM 6600 N N . GLY D 1 38 ? 24.592 0.891 83.378 1.00 17.48 80 GLY D N 1
ATOM 6601 C CA . GLY D 1 38 ? 25.259 0.430 82.169 1.00 17.76 80 GLY D CA 1
ATOM 6602 C C . GLY D 1 38 ? 25.005 -1.029 81.806 1.00 16.21 80 GLY D C 1
ATOM 6603 O O . GLY D 1 38 ? 23.954 -1.597 82.090 1.00 15.78 80 GLY D O 1
ATOM 6607 N N . VAL D 1 39 ? 25.997 -1.624 81.166 1.00 17.01 81 VAL D N 1
ATOM 6608 C CA . VAL D 1 39 ? 25.857 -2.909 80.503 1.00 15.98 81 VAL D CA 1
ATOM 6609 C C . VAL D 1 39 ? 25.851 -4.101 81.471 1.00 17.83 81 VAL D C 1
ATOM 6610 O O . VAL D 1 39 ? 26.700 -4.222 82.335 1.00 18.57 81 VAL D O 1
ATOM 6640 N N . GLU D 1 41 ? 25.152 -8.420 81.020 1.00 20.16 83 GLU D N 1
ATOM 6641 C CA . GLU D 1 41 ? 25.151 -9.404 79.933 1.00 22.81 83 GLU D CA 1
ATOM 6642 C C . GLU D 1 41 ? 24.963 -10.812 80.460 1.00 21.38 83 GLU D C 1
ATOM 6643 O O . GLU D 1 41 ? 25.653 -11.220 81.401 1.00 20.03 83 GLU D O 1
ATOM 6655 N N . PHE D 1 42 ? 24.018 -11.532 79.864 1.00 21.56 84 PHE D N 1
ATOM 6656 C CA . PHE D 1 42 ? 23.877 -12.979 80.072 1.00 18.45 84 PHE D CA 1
ATOM 6657 C C . PHE D 1 42 ? 24.641 -13.725 78.977 1.00 20.30 84 PHE D C 1
ATOM 6658 O O . PHE D 1 42 ? 24.678 -13.267 77.842 1.00 20.14 84 PHE D O 1
ATOM 6675 N N . THR D 1 43 ? 25.229 -14.877 79.308 1.00 21.11 85 THR D N 1
ATOM 6676 C CA . THR D 1 43 ? 25.889 -15.715 78.311 1.00 24.80 85 THR D CA 1
ATOM 6677 C C . THR D 1 43 ? 25.347 -17.130 78.441 1.00 20.73 85 THR D C 1
ATOM 6678 O O . THR D 1 43 ? 25.347 -17.707 79.540 1.00 20.41 85 THR D O 1
ATOM 6689 N N . LEU D 1 44 ? 24.849 -17.653 77.327 1.00 17.31 86 LEU D N 1
ATOM 6690 C CA . LEU D 1 44 ? 24.187 -18.968 77.313 1.00 19.75 86 LEU D CA 1
ATOM 6691 C C . LEU D 1 44 ? 25.180 -20.033 76.823 1.00 21.98 86 LEU D C 1
ATOM 6692 O O . LEU D 1 44 ? 25.948 -19.794 75.882 1.00 22.69 86 LEU D O 1
ATOM 6708 N N . PRO D 1 45 ? 25.194 -21.195 77.467 1.00 21.37 87 PRO D N 1
ATOM 6709 C CA . PRO D 1 45 ? 26.095 -22.259 76.989 1.00 21.60 87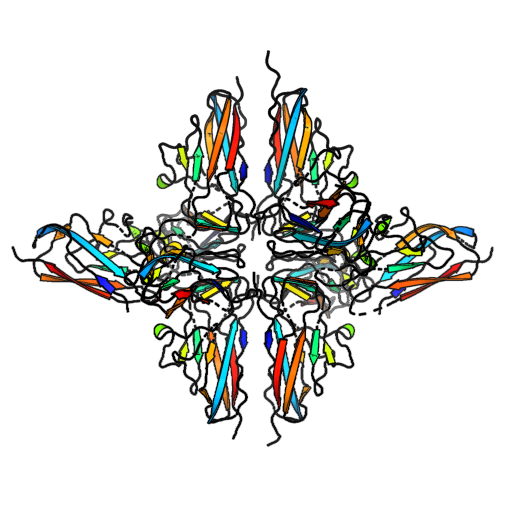 PRO D CA 1
ATOM 6710 C C . PRO D 1 45 ? 25.608 -22.873 75.670 1.00 24.77 87 PRO D C 1
ATOM 6711 O O . PRO D 1 45 ? 24.416 -22.794 75.341 1.00 20.32 87 PRO D O 1
ATOM 6722 N N . SER D 1 46 ? 26.516 -23.454 74.894 1.00 26.53 88 SER D N 1
ATOM 6723 C CA . SER D 1 46 ? 26.104 -24.180 73.687 1.00 30.97 88 SER D CA 1
ATOM 6724 C C . SER D 1 46 ? 24.997 -25.168 74.005 1.00 23.58 88 SER D C 1
ATOM 6725 O O . SER D 1 46 ? 25.060 -25.872 75.005 1.00 27.62 88 SER D O 1
ATOM 6733 N N . GLY D 1 47 ? 23.988 -25.194 73.144 1.00 26.20 89 GLY D N 1
ATOM 6734 C CA . GLY D 1 47 ? 22.764 -25.926 73.403 1.00 28.58 89 GLY D CA 1
ATOM 6735 C C . GLY D 1 47 ? 21.583 -24.996 73.598 1.00 28.72 89 GLY D C 1
ATOM 6736 O O . GLY D 1 47 ? 20.418 -25.413 73.503 1.00 26.70 89 GLY D O 1
ATOM 6740 N N . PHE D 1 48 ? 21.879 -23.723 73.890 1.00 24.02 90 PHE D N 1
ATOM 6741 C CA . PHE D 1 48 ? 20.824 -22.721 74.135 1.00 24.28 90 PHE D CA 1
ATOM 6742 C C . PHE D 1 48 ? 21.189 -21.422 73.447 1.00 24.33 90 PHE D C 1
ATOM 6743 O O . PHE D 1 48 ? 22.316 -20.957 73.572 1.00 27.55 90 PHE D O 1
ATOM 6760 N N . THR D 1 49 ? 20.246 -20.845 72.713 1.00 26.32 91 THR D N 1
ATOM 6761 C CA . THR D 1 49 ? 20.441 -19.572 72.052 1.00 26.19 91 THR D CA 1
ATOM 6762 C C . THR D 1 49 ? 19.178 -18.735 72.215 1.00 23.59 91 THR D C 1
ATOM 6763 O O . THR D 1 49 ? 18.071 -19.255 72.385 1.00 23.74 91 THR D O 1
ATOM 6774 N N . ALA D 1 50 ? 19.355 -17.427 72.171 1.00 24.31 92 ALA D N 1
ATOM 6775 C CA . ALA D 1 50 ? 18.242 -16.485 72.286 1.00 26.63 92 ALA D CA 1
ATOM 6776 C C . ALA D 1 50 ? 17.790 -15.954 70.926 1.00 23.38 92 ALA D C 1
ATOM 6777 O O . ALA D 1 50 ? 18.596 -15.781 70.030 1.00 27.63 92 ALA D O 1
ATOM 6784 N N . ASN D 1 51 ? 16.502 -15.665 70.812 1.00 21.68 93 ASN D N 1
ATOM 6785 C CA . ASN D 1 51 ? 15.942 -14.921 69.681 1.00 25.44 93 ASN D CA 1
ATOM 6786 C C . ASN D 1 51 ? 14.856 -13.984 70.163 1.00 27.20 93 ASN D C 1
ATOM 6787 O O . ASN D 1 51 ? 14.589 -13.880 71.355 1.00 23.05 93 ASN D O 1
ATOM 6798 N N . THR D 1 52 ? 14.174 -13.351 69.221 1.00 26.72 94 THR D N 1
ATOM 6799 C CA . THR D 1 52 ? 13.269 -12.271 69.546 1.00 27.89 94 THR D CA 1
ATOM 6800 C C . THR D 1 52 ? 11.926 -12.748 70.071 1.00 26.99 94 THR D C 1
ATOM 6801 O O . THR D 1 52 ? 11.072 -11.926 70.367 1.00 29.23 94 THR D O 1
ATOM 6812 N N . LYS D 1 53 ? 11.757 -14.058 70.228 1.00 26.74 95 LYS D N 1
ATOM 6813 C CA . LYS D 1 53 ? 10.584 -14.607 70.909 1.00 29.11 95 LYS D CA 1
ATOM 6814 C C . LYS D 1 53 ? 10.843 -14.850 72.406 1.00 25.84 95 LYS D C 1
ATOM 6815 O O . LYS D 1 53 ? 9.920 -15.162 73.186 1.00 24.36 95 LYS D O 1
ATOM 6834 N N . ASP D 1 54 ? 12.099 -14.703 72.797 1.00 23.47 96 ASP D N 1
ATOM 6835 C CA . ASP D 1 54 ? 12.492 -14.755 74.202 1.00 23.10 96 ASP D CA 1
ATOM 6836 C C . ASP D 1 54 ? 12.318 -13.360 74.795 1.00 23.29 96 ASP D C 1
ATOM 6837 O O . ASP D 1 54 ? 12.189 -12.378 74.062 1.00 23.34 96 ASP D O 1
ATOM 6846 N N . THR D 1 55 ? 12.263 -13.268 76.116 1.00 24.94 97 THR D N 1
ATOM 6847 C CA . THR D 1 55 ? 11.902 -12.001 76.748 1.00 21.89 97 THR D CA 1
ATOM 6848 C C . THR D 1 55 ? 12.871 -11.619 77.861 1.00 22.45 97 THR D C 1
ATOM 6849 O O . THR D 1 55 ? 13.524 -12.471 78.472 1.00 20.91 97 THR D O 1
ATOM 6877 N N . ASN D 1 57 ? 12.425 -9.297 81.259 1.00 17.58 99 ASN D N 1
ATOM 6878 C CA . ASN D 1 57 ? 11.417 -8.656 82.121 1.00 19.97 99 ASN D CA 1
ATOM 6879 C C . ASN D 1 57 ? 10.072 -8.533 81.400 1.00 21.18 99 ASN D C 1
ATOM 6880 O O . ASN D 1 57 ? 9.424 -7.482 81.433 1.00 21.27 99 ASN D O 1
ATOM 6891 N N . GLY D 1 58 ? 9.699 -9.612 80.706 1.00 19.88 100 GLY D N 1
ATOM 6892 C CA . GLY D 1 58 ? 8.362 -9.758 80.136 1.00 22.37 100 GLY D CA 1
ATOM 6893 C C . GLY D 1 58 ? 8.244 -9.194 78.726 1.00 25.90 100 GLY D C 1
ATOM 6894 O O . GLY D 1 58 ? 7.201 -9.313 78.108 1.00 27.90 100 GLY D O 1
ATOM 6898 N N . ASN D 1 59 ? 9.304 -8.577 78.214 1.00 20.64 101 ASN D N 1
ATOM 6899 C CA . ASN D 1 59 ? 9.246 -7.898 76.916 1.00 24.99 101 ASN D CA 1
ATOM 6900 C C . ASN D 1 59 ? 10.176 -8.573 75.917 1.00 26.37 101 ASN D C 1
ATOM 6901 O O . ASN D 1 59 ? 11.297 -8.936 76.267 1.00 21.01 101 ASN D O 1
ATOM 6912 N N . ALA D 1 60 ? 9.710 -8.733 74.676 1.00 23.31 102 ALA D N 1
ATOM 6913 C CA . ALA D 1 60 ? 10.517 -9.374 73.616 1.00 21.83 102 ALA D CA 1
ATOM 6914 C C . ALA D 1 60 ? 11.894 -8.762 73.487 1.00 21.84 102 ALA D C 1
ATOM 6915 O O . ALA D 1 60 ? 12.035 -7.546 73.472 1.00 23.35 102 ALA D O 1
ATOM 6922 N N . LEU D 1 61 ? 12.909 -9.614 73.364 1.00 25.76 103 LEU D N 1
ATOM 6923 C CA . LEU D 1 61 ? 14.248 -9.152 73.038 1.00 26.01 103 LEU D CA 1
ATOM 6924 C C . LEU D 1 61 ? 14.275 -8.480 71.658 1.00 31.37 103 LEU D C 1
ATOM 6925 O O . LEU D 1 61 ? 13.601 -8.929 70.715 1.00 26.36 103 LEU D O 1
ATOM 6941 N N . ARG D 1 62 ? 15.042 -7.396 71.568 1.00 27.03 104 ARG D N 1
ATOM 6942 C CA . ARG D 1 62 ? 15.374 -6.771 70.297 1.00 30.61 104 ARG D CA 1
ATOM 6943 C C . ARG D 1 62 ? 16.629 -7.430 69.717 1.00 34.26 104 ARG D C 1
ATOM 6944 O O . ARG D 1 62 ? 17.520 -7.905 70.442 1.00 25.05 104 ARG D O 1
ATOM 6965 N N . THR D 1 63 ? 16.668 -7.499 68.396 1.00 33.58 105 THR D N 1
ATOM 6966 C CA . THR D 1 63 ? 17.815 -8.017 67.668 1.00 32.51 105 THR D CA 1
ATOM 6967 C C . THR D 1 63 ? 19.135 -7.458 68.143 1.00 27.34 105 THR D C 1
ATOM 6968 O O . THR D 1 63 ? 20.116 -8.168 68.229 1.00 28.91 105 THR D O 1
ATOM 6979 N N . THR D 1 64 ? 19.146 -6.170 68.455 1.00 29.45 106 THR D N 1
ATOM 6980 C CA . THR D 1 64 ? 20.335 -5.481 68.906 1.00 26.39 106 THR D CA 1
ATOM 6981 C C . THR D 1 64 ? 20.841 -5.975 70.275 1.00 25.33 106 THR D C 1
ATOM 6982 O O . THR D 1 64 ? 22.001 -5.792 70.614 1.00 27.69 106 THR D O 1
ATOM 6993 N N . GLN D 1 65 ? 19.961 -6.578 71.063 1.00 28.38 107 GLN D N 1
ATOM 6994 C CA . GLN D 1 65 ? 20.341 -7.154 72.357 1.00 27.25 107 GLN D CA 1
ATOM 6995 C C . GLN D 1 65 ? 20.954 -8.541 72.264 1.00 28.61 107 GLN D C 1
ATOM 6996 O O . GLN D 1 65 ? 21.495 -9.040 73.250 1.00 27.33 107 GLN D O 1
ATOM 7010 N N . ILE D 1 66 ? 20.827 -9.184 71.106 1.00 22.72 108 ILE D N 1
ATOM 7011 C CA . ILE D 1 66 ? 21.278 -10.560 70.953 1.00 25.93 108 ILE D CA 1
ATOM 7012 C C . ILE D 1 66 ? 22.555 -10.587 70.120 1.00 27.53 108 ILE D C 1
ATOM 7013 O O . ILE D 1 66 ? 22.574 -10.173 68.969 1.00 29.32 108 ILE D O 1
ATOM 7029 N N . LEU D 1 67 ? 23.633 -11.048 70.721 1.00 27.45 109 LEU D N 1
ATOM 7030 C CA . LEU D 1 67 ? 24.926 -10.991 70.073 1.00 28.59 109 LEU D CA 1
ATOM 7031 C C . LEU D 1 67 ? 25.582 -12.356 70.013 1.00 29.69 109 LEU D C 1
ATOM 7032 O O . LEU D 1 67 ? 25.170 -13.295 70.692 1.00 24.72 109 LEU D O 1
ATOM 7048 N N . ASN D 1 68 ? 26.632 -12.437 69.210 1.00 30.51 110 ASN D N 1
ATOM 7049 C CA . ASN D 1 68 ? 27.463 -13.626 69.137 1.00 29.94 110 ASN D CA 1
ATOM 7050 C C . ASN D 1 68 ? 26.632 -14.846 68.822 1.00 26.85 110 ASN D C 1
ATOM 7051 O O . ASN D 1 68 ? 26.684 -15.851 69.530 1.00 32.69 110 ASN D O 1
ATOM 7062 N N . ASN D 1 69 ? 25.831 -14.731 67.772 1.00 31.40 111 ASN D N 1
ATOM 7063 C CA . ASN D 1 69 ? 25.033 -15.838 67.280 1.00 33.29 111 ASN D CA 1
ATOM 7064 C C . ASN D 1 69 ? 24.057 -16.410 68.285 1.00 35.52 111 ASN D C 1
ATOM 7065 O O . ASN D 1 69 ? 23.854 -17.612 68.335 1.00 34.73 111 ASN D O 1
ATOM 7076 N N . GLY D 1 70 ? 23.426 -15.535 69.060 1.00 27.83 112 GLY D N 1
ATOM 7077 C CA . GLY D 1 70 ? 22.403 -15.944 69.985 1.00 25.20 112 GLY D CA 1
ATOM 7078 C C . GLY D 1 70 ? 22.932 -16.405 71.326 1.00 22.32 112 GLY D C 1
ATOM 7079 O O . GLY D 1 70 ? 22.152 -16.836 72.159 1.00 24.57 112 GLY D O 1
ATOM 7083 N N . LYS D 1 71 ? 24.237 -16.290 71.536 1.00 20.94 113 LYS D N 1
ATOM 7084 C CA . LYS D 1 71 ? 24.857 -16.757 72.756 1.00 22.33 113 LYS D CA 1
ATOM 7085 C C . LYS D 1 71 ? 24.852 -15.692 73.878 1.00 20.32 113 LYS D C 1
ATOM 7086 O O . LYS D 1 71 ? 24.895 -16.021 75.069 1.00 24.92 113 LYS D O 1
ATOM 7105 N N . THR D 1 72 ? 24.793 -14.432 73.481 1.00 22.30 114 THR D N 1
ATOM 7106 C CA . THR D 1 72 ? 24.902 -13.315 74.413 1.00 22.49 114 THR D CA 1
ATOM 7107 C C . THR D 1 72 ? 23.637 -12.455 74.401 1.00 24.23 114 THR D C 1
ATOM 7108 O O . THR D 1 72 ? 23.149 -12.090 73.331 1.00 23.38 114 THR D O 1
ATOM 7119 N N . VAL D 1 73 ? 23.098 -12.142 75.587 1.00 21.22 115 VAL D N 1
ATOM 7120 C CA . VAL D 1 73 ? 21.943 -11.239 75.675 1.00 17.87 115 VAL D CA 1
ATOM 7121 C C . VAL D 1 73 ? 22.301 -10.081 76.581 1.00 20.94 115 VAL D C 1
ATOM 7122 O O . VAL D 1 73 ? 22.609 -10.286 77.751 1.00 18.95 115 VAL D O 1
ATOM 7135 N N . ARG D 1 74 ? 22.270 -8.875 76.014 1.00 19.95 116 ARG D N 1
ATOM 7136 C CA . ARG D 1 74 ? 22.739 -7.681 76.672 1.00 22.09 116 ARG D CA 1
ATOM 7137 C C . ARG D 1 74 ? 21.599 -6.750 77.058 1.00 19.23 116 ARG D C 1
ATOM 7138 O O . ARG D 1 74 ? 20.627 -6.601 76.315 1.00 19.53 116 ARG D O 1
ATOM 7159 N N . VAL D 1 75 ? 21.722 -6.170 78.249 1.00 18.60 117 VAL D N 1
ATOM 7160 C CA . VAL D 1 75 ? 20.890 -5.059 78.681 1.00 18.48 117 VAL D CA 1
ATOM 7161 C C . VAL D 1 75 ? 21.829 -3.845 78.714 1.00 20.01 117 VAL D C 1
ATOM 7162 O O . VAL D 1 75 ? 22.598 -3.679 79.650 1.00 18.60 117 VAL D O 1
ATOM 7175 N N . PRO D 1 76 ? 21.797 -3.005 77.669 1.00 18.54 118 PRO D N 1
ATOM 7176 C CA . PRO D 1 76 ? 22.855 -1.990 77.549 1.00 21.82 118 PRO D CA 1
ATOM 7177 C C . PRO D 1 76 ? 22.799 -0.872 78.606 1.00 22.77 118 PRO D C 1
ATOM 7178 O O . PRO D 1 76 ? 23.818 -0.282 78.942 1.00 15.51 118 PRO D O 1
ATOM 7189 N N . LEU D 1 77 ? 21.614 -0.587 79.130 1.00 17.72 119 LEU D N 1
ATOM 7190 C CA . LEU D 1 77 ? 21.474 0.501 80.081 1.00 16.02 119 LEU D CA 1
ATOM 7191 C C . LEU D 1 77 ? 20.636 0.029 81.262 1.00 17.85 119 LEU D C 1
ATOM 7192 O O . LEU D 1 77 ? 19.557 0.553 81.561 1.00 17.12 119 LEU D O 1
ATOM 7208 N N . ALA D 1 78 ? 21.164 -0.980 81.936 1.00 16.80 120 ALA D N 1
ATOM 7209 C CA . ALA D 1 78 ? 20.607 -1.466 83.179 1.00 17.43 120 ALA D CA 1
ATOM 7210 C C . ALA D 1 78 ? 20.844 -0.431 84.307 1.00 15.76 120 ALA D C 1
ATOM 7211 O O . ALA D 1 78 ? 21.805 0.387 84.276 1.00 15.51 120 ALA D O 1
ATOM 7218 N N . LEU D 1 79 ? 20.000 -0.530 85.326 1.00 13.75 121 LEU D N 1
ATOM 7219 C CA . LEU D 1 79 ? 20.107 0.286 86.523 1.00 15.33 121 LEU D CA 1
ATOM 7220 C C . LEU D 1 79 ? 19.945 -0.620 87.720 1.00 17.09 121 LEU D C 1
ATOM 7221 O O . LEU D 1 79 ? 19.086 -1.522 87.739 1.00 17.04 121 LEU D O 1
ATOM 7237 N N . ASP D 1 80 ? 20.775 -0.403 88.722 1.00 15.23 122 ASP D N 1
ATOM 7238 C CA . ASP D 1 80 ? 20.660 -1.128 89.976 1.00 12.63 122 ASP D CA 1
ATOM 7239 C C . ASP D 1 80 ? 20.807 -0.142 91.118 1.00 15.48 122 ASP D C 1
ATOM 7240 O O . ASP D 1 80 ? 21.564 0.816 91.013 1.00 16.84 122 ASP D O 1
ATOM 7249 N N . LEU D 1 81 ? 20.061 -0.383 92.192 1.00 16.38 123 LEU D N 1
ATOM 7250 C CA . LEU D 1 81 ? 20.118 0.439 93.399 1.00 17.15 123 LEU D CA 1
ATOM 7251 C C . LEU D 1 81 ? 19.831 -0.452 94.586 1.00 18.25 123 LEU D C 1
ATOM 7252 O O . LEU D 1 81 ? 18.809 -1.136 94.618 1.00 16.22 123 LEU D O 1
ATOM 7268 N N . LEU D 1 82 ? 20.780 -0.518 95.517 1.00 16.25 124 LEU D N 1
ATOM 7269 C CA . LEU D 1 82 ? 20.630 -1.270 96.782 1.00 16.70 124 LEU D CA 1
ATOM 7270 C C . LEU D 1 82 ? 20.314 -2.753 96.615 1.00 19.63 124 LEU D C 1
ATOM 7271 O O . LEU D 1 82 ? 19.686 -3.386 97.476 1.00 21.13 124 LEU D O 1
ATOM 7287 N N . GLY D 1 83 ? 20.706 -3.317 95.484 1.00 17.50 125 GLY D N 1
ATOM 7288 C CA . GLY D 1 83 ? 20.441 -4.716 95.224 1.00 17.20 125 GLY D CA 1
ATOM 7289 C C . GLY D 1 83 ? 18.989 -5.022 94.876 1.00 19.53 125 GLY D C 1
ATOM 7290 O O . GLY D 1 83 ? 18.600 -6.164 94.888 1.00 19.25 125 GLY D O 1
ATOM 7294 N N . ALA D 1 84 ? 18.211 -4.003 94.534 1.00 16.77 126 ALA D N 1
ATOM 7295 C CA . ALA D 1 84 ? 16.795 -4.189 94.204 1.00 17.78 126 ALA D CA 1
ATOM 7296 C C . ALA D 1 84 ? 16.552 -4.471 92.721 1.00 18.14 126 ALA D C 1
ATOM 7297 O O . ALA D 1 84 ? 15.483 -4.953 92.343 1.00 19.25 126 ALA D O 1
ATOM 7304 N N . GLY D 1 85 ? 17.529 -4.139 91.880 1.00 16.65 127 GLY D N 1
ATOM 7305 C CA . GLY D 1 85 ? 17.426 -4.446 90.465 1.00 14.80 127 GLY D CA 1
ATOM 7306 C C . GLY D 1 85 ? 17.428 -5.947 90.179 1.00 16.31 127 GLY D C 1
ATOM 7307 O O . GLY D 1 85 ? 18.100 -6.736 90.855 1.00 16.98 127 GLY D O 1
ATOM 7311 N N . GLU D 1 86 ? 16.664 -6.332 89.169 1.00 14.27 128 GLU D N 1
ATOM 7312 C CA . GLU D 1 86 ? 16.500 -7.719 88.776 1.00 17.49 128 GLU D CA 1
ATOM 7313 C C . GLU D 1 86 ? 16.175 -7.822 87.272 1.00 18.17 128 GLU D C 1
ATOM 7314 O O . GLU D 1 86 ? 15.331 -7.092 86.742 1.00 17.29 128 GLU D O 1
ATOM 7326 N N . PHE D 1 87 ? 16.827 -8.783 86.627 1.00 15.87 129 PHE D N 1
ATOM 7327 C CA . PHE D 1 87 ? 16.684 -9.050 85.206 1.00 15.54 129 PHE D CA 1
ATOM 7328 C C . PHE D 1 87 ? 16.309 -10.506 85.033 1.00 21.20 129 PHE D C 1
ATOM 7329 O O . PHE D 1 87 ? 16.993 -11.384 85.535 1.00 17.84 129 PHE D O 1
ATOM 7373 N N . LEU D 1 89 ? 15.516 -13.200 82.212 1.00 20.71 131 LEU D N 1
ATOM 7374 C CA . LEU D 1 89 ? 15.552 -13.610 80.822 1.00 21.61 131 LEU D CA 1
ATOM 7375 C C . LEU D 1 89 ? 14.800 -14.922 80.722 1.00 25.49 131 LEU D C 1
ATOM 7376 O O . LEU D 1 89 ? 15.106 -15.886 81.442 1.00 20.46 131 LEU D O 1
ATOM 7392 N N . LYS D 1 90 ? 13.782 -14.944 79.873 1.00 23.00 132 LYS D N 1
ATOM 7393 C CA . LYS D 1 90 ? 13.000 -16.157 79.686 1.00 22.28 132 LYS D CA 1
ATOM 7394 C C . LYS D 1 90 ? 13.185 -16.662 78.261 1.00 21.96 132 LYS D C 1
ATOM 7395 O O . LYS D 1 90 ? 12.970 -15.908 77.284 1.00 21.15 132 LYS D O 1
ATOM 7414 N N . LEU D 1 91 ? 13.625 -17.910 78.176 1.00 23.80 133 LEU D N 1
ATOM 7415 C CA . LEU D 1 91 ? 13.881 -18.606 76.919 1.00 22.81 133 LEU D CA 1
ATOM 7416 C C . LEU D 1 91 ? 12.657 -19.476 76.718 1.00 21.60 133 LEU D C 1
ATOM 7417 O O . LEU D 1 91 ? 12.429 -20.436 77.453 1.00 19.62 133 LEU D O 1
ATOM 7433 N N . ASN D 1 92 ? 11.839 -19.051 75.763 1.00 25.81 134 ASN D N 1
ATOM 7434 C CA . ASN D 1 92 ? 10.531 -19.617 75.491 1.00 25.67 134 ASN D CA 1
ATOM 7435 C C . ASN D 1 92 ? 10.558 -20.717 74.451 1.00 28.01 134 ASN D C 1
ATOM 7436 O O . ASN D 1 92 ? 11.127 -20.549 73.382 1.00 26.74 134 ASN D O 1
ATOM 7447 N N . ASN D 1 93 ? 9.926 -21.830 74.783 1.00 29.00 135 ASN D N 1
ATOM 7448 C CA . ASN D 1 93 ? 9.684 -22.915 73.830 1.00 30.19 135 ASN D CA 1
ATOM 7449 C C . ASN D 1 93 ? 10.935 -23.377 73.124 1.00 28.27 135 ASN D C 1
ATOM 7450 O O . ASN D 1 93 ? 10.987 -23.394 71.895 1.00 31.72 135 ASN D O 1
ATOM 7461 N N . LYS D 1 94 ? 11.948 -23.762 73.904 1.00 24.70 136 LYS D N 1
ATOM 7462 C CA . LYS D 1 94 ? 13.216 -24.171 73.357 1.00 24.55 136 LYS D CA 1
ATOM 7463 C C . LYS D 1 94 ? 13.226 -25.673 73.319 1.00 24.93 136 LYS D C 1
ATOM 7464 O O . LYS D 1 94 ? 12.612 -26.315 74.153 1.00 25.75 136 LYS D O 1
ATOM 7483 N N . THR D 1 95 ? 13.928 -26.226 72.346 1.00 25.72 137 THR D N 1
ATOM 7484 C CA . THR D 1 95 ? 14.203 -27.643 72.335 1.00 28.50 137 THR D CA 1
ATOM 7485 C C . THR D 1 95 ? 15.421 -27.918 73.214 1.00 25.20 137 THR D C 1
ATOM 7486 O O . THR D 1 95 ? 16.542 -27.467 72.921 1.00 25.01 137 THR D O 1
ATOM 7497 N N . LEU D 1 96 ? 15.213 -28.641 74.303 1.00 26.25 138 LEU D N 1
ATOM 7498 C CA . LEU D 1 96 ? 16.328 -28.949 75.185 1.00 24.07 138 LEU D CA 1
ATOM 7499 C C . LEU D 1 96 ? 17.365 -29.796 74.455 1.00 33.06 138 LEU D C 1
ATOM 7500 O O . LEU D 1 96 ? 17.006 -30.688 73.689 1.00 29.98 138 LEU D O 1
ATOM 7516 N N . PRO D 1 97 ? 18.660 -29.509 74.690 1.00 27.90 139 PRO D N 1
ATOM 7517 C CA . PRO D 1 97 ? 19.744 -30.255 74.059 1.00 32.10 139 PRO D CA 1
ATOM 7518 C C . PRO D 1 97 ? 19.948 -31.594 74.759 1.00 28.08 139 PRO D C 1
ATOM 7519 O O . PRO D 1 97 ? 19.095 -31.978 75.582 1.00 28.75 139 PRO D O 1
ATOM 7530 N N . ALA D 1 98 ? 21.025 -32.294 74.409 1.00 27.41 140 ALA D N 1
ATOM 7531 C CA . ALA D 1 98 ? 21.341 -33.583 75.012 1.00 29.83 140 ALA D CA 1
ATOM 7532 C C . ALA D 1 98 ? 21.458 -33.526 76.536 1.00 34.91 140 ALA D C 1
ATOM 7533 O O . ALA D 1 98 ? 21.832 -32.499 77.130 1.00 29.26 140 ALA D O 1
ATOM 7540 N N . ALA D 1 99 ? 21.178 -34.658 77.165 1.00 27.32 141 ALA D N 1
ATOM 7541 C CA . ALA D 1 99 ? 21.235 -34.766 78.612 1.00 28.01 141 ALA D CA 1
ATOM 7542 C C . ALA D 1 99 ? 22.570 -34.307 79.149 1.00 28.02 141 ALA D C 1
ATOM 7543 O O . ALA D 1 99 ? 23.626 -34.580 78.582 1.00 24.04 141 ALA D O 1
ATOM 7550 N N . GLY D 1 100 ? 22.526 -33.616 80.278 1.00 24.34 142 GLY D N 1
ATOM 7551 C CA . GLY D 1 100 ? 23.731 -33.096 80.875 1.00 27.40 142 GLY D CA 1
ATOM 7552 C C . GLY D 1 100 ? 23.406 -31.870 81.729 1.00 21.56 142 GLY D C 1
ATOM 7553 O O . GLY D 1 100 ? 22.237 -31.484 81.884 1.00 23.50 142 GLY D O 1
ATOM 7557 N N . THR D 1 101 ? 24.462 -31.308 82.298 1.00 26.06 143 THR D N 1
ATOM 7558 C CA . THR D 1 101 ? 24.390 -30.101 83.110 1.00 27.40 143 THR D CA 1
ATOM 7559 C C . THR D 1 101 ? 24.943 -28.920 82.309 1.00 23.22 143 THR D C 1
ATOM 7560 O O . THR D 1 101 ? 26.048 -28.979 81.789 1.00 23.84 143 THR D O 1
ATOM 7571 N N . TYR D 1 102 ? 24.159 -27.851 82.201 1.00 22.66 144 TYR D N 1
ATOM 7572 C CA . TYR D 1 102 ? 24.513 -26.701 81.377 1.00 18.53 144 TYR D CA 1
ATOM 7573 C C . TYR D 1 102 ? 24.589 -25.481 82.282 1.00 22.77 144 TYR D C 1
ATOM 7574 O O . TYR D 1 102 ? 23.677 -25.266 83.085 1.00 21.03 144 TYR D O 1
ATOM 7592 N N . THR D 1 103 ? 25.651 -24.698 82.143 1.00 20.04 145 THR D N 1
ATOM 7593 C CA . THR D 1 103 ? 25.907 -23.583 83.049 1.00 22.75 145 THR D CA 1
ATOM 7594 C C . THR D 1 103 ? 25.748 -22.244 82.347 1.00 21.82 145 THR D C 1
ATOM 7595 O O . THR D 1 103 ? 26.367 -21.979 81.307 1.00 19.94 145 THR D O 1
ATOM 7606 N N . PHE D 1 104 ? 24.896 -21.418 82.943 1.00 19.24 146 PHE D N 1
ATOM 7607 C CA . PHE D 1 104 ? 24.600 -20.079 82.475 1.00 19.45 146 PHE D CA 1
ATOM 7608 C C . PHE D 1 104 ? 25.359 -19.078 83.349 1.00 18.29 146 PHE D C 1
ATOM 7609 O O . PHE D 1 104 ? 25.666 -19.359 84.516 1.00 19.41 146 PHE D O 1
ATOM 7626 N N . ARG D 1 105 ? 25.676 -17.931 82.768 1.00 18.95 147 ARG D N 1
ATOM 7627 C CA . ARG D 1 105 ? 26.367 -16.864 83.468 1.00 18.10 147 ARG D CA 1
ATOM 7628 C C . ARG D 1 105 ? 25.732 -15.509 83.200 1.00 18.16 147 ARG D C 1
ATOM 7629 O O . ARG D 1 105 ? 25.094 -15.272 82.165 1.00 19.01 147 ARG D O 1
ATOM 7650 N N . ALA D 1 106 ? 25.946 -14.601 84.143 1.00 20.02 148 ALA D N 1
ATOM 7651 C CA . ALA D 1 106 ? 25.570 -13.211 83.946 1.00 17.36 148 ALA D CA 1
ATOM 7652 C C . ALA D 1 106 ? 26.654 -12.349 84.563 1.00 17.07 148 ALA D C 1
ATOM 7653 O O . ALA D 1 106 ? 27.216 -12.671 85.621 1.00 19.23 148 ALA D O 1
ATOM 7660 N N . GLU D 1 107 ? 26.934 -11.244 83.891 1.00 20.57 149 GLU D N 1
ATOM 7661 C CA . GLU D 1 107 ? 28.033 -10.407 84.260 1.00 19.65 149 GLU D CA 1
ATOM 7662 C C . GLU D 1 107 ? 27.653 -8.932 84.278 1.00 15.75 149 GLU D C 1
ATOM 7663 O O . GLU D 1 107 ? 26.878 -8.451 83.443 1.00 18.04 149 GLU D O 1
ATOM 7675 N N . ASN D 1 108 ? 28.235 -8.236 85.235 1.00 15.57 150 ASN D N 1
ATOM 7676 C CA . ASN D 1 108 ? 28.027 -6.791 85.408 1.00 17.58 150 ASN D CA 1
ATOM 7677 C C . ASN D 1 108 ? 29.184 -6.044 84.745 1.00 19.61 150 ASN D C 1
ATOM 7678 O O . ASN D 1 108 ? 30.322 -6.085 85.227 1.00 21.69 150 ASN D O 1
ATOM 7689 N N . LYS D 1 109 ? 28.908 -5.407 83.611 1.00 16.72 151 LYS D N 1
ATOM 7690 C CA . LYS D 1 109 ? 29.945 -4.666 82.898 1.00 22.47 151 LYS D CA 1
ATOM 7691 C C . LYS D 1 109 ? 29.656 -3.170 82.918 1.00 21.11 151 LYS D C 1
ATOM 7692 O O . LYS D 1 109 ? 30.096 -2.439 82.031 1.00 20.41 151 LYS D O 1
ATOM 7711 N N . SER D 1 110 ? 28.941 -2.726 83.950 1.00 16.94 152 SER D N 1
ATOM 7712 C CA . SER D 1 110 ? 28.449 -1.359 84.025 1.00 18.20 152 SER D CA 1
ATOM 7713 C C . SER D 1 110 ? 29.358 -0.462 84.893 1.00 21.87 152 SER D C 1
ATOM 7714 O O . SER D 1 110 ? 30.309 -0.942 85.530 1.00 18.26 152 SER D O 1
ATOM 7722 N N . LEU D 1 111 ? 29.087 0.841 84.891 1.00 16.66 153 LEU D N 1
ATOM 7723 C CA . LEU D 1 111 ? 29.572 1.714 85.973 1.00 16.12 153 LEU D CA 1
ATOM 7724 C C . LEU D 1 111 ? 28.947 1.251 87.261 1.00 17.85 153 LEU D C 1
ATOM 7725 O O . LEU D 1 111 ? 27.718 1.153 87.381 1.00 15.81 153 LEU D O 1
ATOM 7741 N N . SER D 1 112 ? 29.771 0.960 88.245 1.00 16.19 154 SER D N 1
ATOM 7742 C CA . SER D 1 112 ? 29.261 0.308 89.426 1.00 17.47 154 SER D CA 1
ATOM 7743 C C . SER D 1 112 ? 30.013 0.572 90.699 1.00 23.04 154 SER D C 1
ATOM 7744 O O . SER D 1 112 ? 31.245 0.543 90.763 1.00 20.48 154 SER D O 1
ATOM 7752 N N . ILE D 1 113 ? 29.234 0.782 91.736 1.00 16.94 155 ILE D N 1
ATOM 7753 C CA . ILE D 1 113 ? 29.706 0.678 93.078 1.00 18.24 155 ILE D CA 1
ATOM 7754 C C . ILE D 1 113 ? 29.166 -0.636 93.586 1.00 20.57 155 ILE D C 1
ATOM 7755 O O . ILE D 1 113 ? 27.968 -0.769 93.937 1.00 19.43 155 ILE D O 1
ATOM 7771 N N . GLY D 1 114 ? 30.044 -1.629 93.612 1.00 18.04 156 GLY D N 1
ATOM 7772 C CA . GLY D 1 114 ? 29.601 -2.977 93.898 1.00 19.49 156 GLY D CA 1
ATOM 7773 C C . GLY D 1 114 ? 30.620 -4.011 93.485 1.00 23.57 156 GLY D C 1
ATOM 7774 O O . GLY D 1 114 ? 31.669 -3.677 92.953 1.00 25.68 156 GLY D O 1
ATOM 7778 N N . ASN D 1 115 ? 30.321 -5.269 93.764 1.00 22.43 157 ASN D N 1
ATOM 7779 C CA . ASN D 1 115 ? 31.180 -6.346 93.309 1.00 26.34 157 ASN D CA 1
ATOM 7780 C C . ASN D 1 115 ? 30.743 -6.754 91.901 1.00 26.50 157 ASN D C 1
ATOM 7781 O O . ASN D 1 115 ? 29.629 -7.215 91.729 1.00 22.31 157 ASN D O 1
ATOM 7819 N N . PHE D 1 117 ? 31.954 -9.149 89.876 1.00 23.39 159 PHE D N 1
ATOM 7820 C CA . PHE D 1 117 ? 32.205 -10.555 89.547 1.00 28.20 159 PHE D CA 1
ATOM 7821 C C . PHE D 1 117 ? 30.966 -11.299 89.030 1.00 27.18 159 PHE D C 1
ATOM 7822 O O . PHE D 1 117 ? 29.863 -11.160 89.582 1.00 23.12 159 PHE D O 1
ATOM 7839 N N . TYR D 1 118 ? 31.140 -12.125 88.002 1.00 25.17 160 TYR D N 1
ATOM 7840 C CA . TYR D 1 118 ? 29.975 -12.785 87.393 1.00 22.06 160 TYR D CA 1
ATOM 7841 C C . TYR D 1 118 ? 29.258 -13.736 88.337 1.00 22.43 160 TYR D C 1
ATOM 7842 O O . TYR D 1 118 ? 29.825 -14.223 89.336 1.00 22.62 160 TYR D O 1
ATOM 7860 N N . ALA D 1 119 ? 28.009 -14.041 87.998 1.00 17.55 161 ALA D N 1
ATOM 7861 C CA . ALA D 1 119 ? 27.255 -15.053 88.718 1.00 19.06 161 ALA D CA 1
ATOM 7862 C C . ALA D 1 119 ? 27.029 -16.199 87.743 1.00 19.13 161 ALA D C 1
ATOM 7863 O O . ALA D 1 119 ? 27.005 -15.986 86.518 1.00 18.75 161 ALA D O 1
ATOM 7870 N N . GLU D 1 120 ? 26.871 -17.396 88.279 1.00 18.61 162 GLU D N 1
ATOM 7871 C CA . GLU D 1 120 ? 26.582 -18.539 87.432 1.00 17.28 162 GLU D CA 1
ATOM 7872 C C . GLU D 1 120 ? 25.543 -19.433 88.075 1.00 22.70 162 GLU D C 1
ATOM 7873 O O . GLU D 1 120 ? 25.298 -19.365 89.277 1.00 22.73 162 GLU D O 1
ATOM 7885 N N . ALA D 1 121 ? 24.894 -20.244 87.249 1.00 20.58 163 ALA D N 1
ATOM 7886 C CA . ALA D 1 121 ? 23.911 -21.205 87.723 1.00 19.50 163 ALA D CA 1
ATOM 7887 C C . ALA D 1 121 ? 23.695 -22.238 86.608 1.00 21.36 163 ALA D C 1
ATOM 7888 O O . ALA D 1 121 ? 23.773 -21.917 85.433 1.00 19.52 163 ALA D O 1
ATOM 7895 N N . SER D 1 122 ? 23.394 -23.465 86.987 1.00 20.33 164 SER D N 1
ATOM 7896 C CA . SER D 1 122 ? 23.236 -24.537 86.003 1.00 21.77 164 SER D CA 1
ATOM 7897 C C . SER D 1 122 ? 21.847 -25.179 86.012 1.00 23.78 164 SER D C 1
ATOM 7898 O O . SER D 1 122 ? 21.087 -25.052 86.977 1.00 18.70 164 SER D O 1
ATOM 7906 N N . ILE D 1 123 ? 21.513 -25.865 84.919 1.00 23.21 165 ILE D N 1
ATOM 7907 C CA . ILE D 1 123 ? 20.315 -26.689 84.858 1.00 18.27 165 ILE D CA 1
ATOM 7908 C C . ILE D 1 123 ? 20.733 -28.118 84.444 1.00 24.44 165 ILE D C 1
ATOM 7909 O O . ILE D 1 123 ? 21.763 -28.319 83.799 1.00 21.57 165 ILE D O 1
ATOM 7925 N N . ASP D 1 124 ? 19.938 -29.089 84.852 1.00 23.94 166 ASP D N 1
ATOM 7926 C CA . ASP D 1 124 ? 20.157 -30.488 84.450 1.00 24.46 166 ASP D CA 1
ATOM 7927 C C . ASP D 1 124 ? 19.090 -30.893 83.459 1.00 23.88 166 ASP D C 1
ATOM 7928 O O . ASP D 1 124 ? 17.895 -30.777 83.724 1.00 25.20 166 ASP D O 1
ATOM 7937 N N . VAL D 1 125 ? 19.531 -31.357 82.302 1.00 26.71 167 VAL D N 1
ATOM 7938 C CA . VAL D 1 125 ? 18.629 -31.910 81.302 1.00 26.83 167 VAL D CA 1
ATOM 7939 C C . VAL D 1 125 ? 18.699 -33.438 81.429 1.00 26.82 167 VAL D C 1
ATOM 7940 O O . VAL D 1 125 ? 19.791 -34.014 81.393 1.00 24.79 167 VAL D O 1
ATOM 7953 N N . ALA D 1 126 ? 17.531 -34.057 81.584 1.00 32.80 168 ALA D N 1
ATOM 7954 C CA . ALA D 1 126 ? 17.415 -35.481 81.861 1.00 34.20 168 ALA D CA 1
ATOM 7955 C C . ALA D 1 126 ? 17.474 -36.346 80.597 1.00 36.17 168 ALA D C 1
ATOM 7956 O O . ALA D 1 126 ? 17.094 -35.911 79.510 1.00 32.01 168 ALA D O 1
ATOM 7963 N N . LYS D 1 127 ? 17.947 -37.581 80.762 1.00 40.72 169 LYS D N 1
ATOM 7964 C CA . LYS D 1 127 ? 18.006 -38.553 79.671 1.00 38.91 169 LYS D CA 1
ATOM 7965 C C . LYS D 1 127 ? 16.619 -39.006 79.237 1.00 42.53 169 LYS D C 1
ATOM 7966 O O . LYS D 1 127 ? 15.668 -39.023 80.023 1.00 42.52 169 LYS D O 1
ATOM 7985 N N . ARG D 1 128 ? 16.504 -39.364 77.969 1.00 43.50 170 ARG D N 1
ATOM 7986 C CA . ARG D 1 128 ? 15.289 -39.993 77.483 1.00 43.21 170 ARG D CA 1
ATOM 7987 C C . ARG D 1 128 ? 15.139 -41.328 78.204 1.00 41.98 170 ARG D C 1
ATOM 7988 O O . ARG D 1 128 ? 16.126 -42.033 78.428 1.00 40.97 170 ARG D O 1
ATOM 8009 N N . SER D 1 129 ? 13.897 -41.634 78.571 1.00 49.16 171 SER D N 1
ATOM 8010 C CA . SER D 1 129 ? 13.537 -42.802 79.373 1.00 56.47 171 SER D CA 1
ATOM 8011 C C . SER D 1 129 ? 14.705 -43.713 79.694 1.00 57.50 171 SER D C 1
ATOM 8012 O O . SER D 1 129 ? 14.535 -44.703 80.402 1.00 67.73 171 SER D O 1
ATOM 8020 N N . GLY E 1 1 ? 23.272 17.800 102.428 1.00 17.93 43 GLY E N 1
ATOM 8021 C CA . GLY E 1 1 ? 23.069 16.429 102.993 1.00 16.54 43 GLY E CA 1
ATOM 8022 C C . GLY E 1 1 ? 23.780 16.003 104.277 1.00 13.35 43 GLY E C 1
ATOM 8023 O O . GLY E 1 1 ? 24.516 16.763 104.896 1.00 16.54 43 GLY E O 1
ATOM 8026 N N . PRO E 1 2 ? 23.600 14.719 104.682 1.00 16.73 44 PRO E N 1
ATOM 8027 C CA . PRO E 1 2 ? 24.080 14.228 105.969 1.00 13.60 44 PRO E CA 1
ATOM 8028 C C . PRO E 1 2 ? 25.557 13.762 105.977 1.00 14.57 44 PRO E C 1
ATOM 8029 O O . PRO E 1 2 ? 26.059 13.394 107.008 1.00 15.47 44 PRO E O 1
ATOM 8040 N N . LEU E 1 3 ? 26.221 13.785 104.844 1.00 16.00 45 LEU E N 1
ATOM 8041 C CA . LEU E 1 3 ? 27.635 13.463 104.799 1.00 14.09 45 LEU E CA 1
ATOM 8042 C C . LEU E 1 3 ? 28.537 14.707 104.849 1.00 17.79 45 LEU E C 1
ATOM 8043 O O . LEU E 1 3 ? 28.099 15.829 104.601 1.00 14.86 45 LEU E O 1
ATOM 8059 N N . GLY E 1 4 ? 29.823 14.462 105.125 1.00 15.47 46 GLY E N 1
ATOM 8060 C CA . GLY E 1 4 ? 30.828 15.509 105.171 1.00 15.51 46 GLY E CA 1
ATOM 8061 C C . GLY E 1 4 ? 31.266 16.012 103.817 1.00 14.95 46 GLY E C 1
ATOM 8062 O O . GLY E 1 4 ? 30.682 15.664 102.799 1.00 13.77 46 GLY E O 1
ATOM 8066 N N . SER E 1 5 ? 32.298 16.858 103.820 1.00 16.43 47 SER E N 1
ATOM 8067 C CA . SER E 1 5 ? 32.835 17.429 102.594 1.00 19.03 47 SER E CA 1
ATOM 8068 C C . SER E 1 5 ? 33.582 16.381 101.767 1.00 14.60 47 SER E C 1
ATOM 8069 O O . SER E 1 5 ? 34.065 15.390 102.293 1.00 14.81 47 SER E O 1
ATOM 8077 N N . ALA E 1 6 ? 33.629 16.601 100.463 1.00 14.08 48 ALA E N 1
ATOM 8078 C CA . ALA E 1 6 ? 34.472 15.837 99.564 1.00 15.26 48 ALA E CA 1
ATOM 8079 C C . ALA E 1 6 ? 35.864 15.853 100.168 1.00 17.32 48 ALA E C 1
ATOM 8080 O O . ALA E 1 6 ? 36.267 16.847 100.798 1.00 15.67 48 ALA E O 1
ATOM 8087 N N . SER E 1 7 ? 36.590 14.753 100.017 1.00 14.79 49 SER E N 1
ATOM 8088 C CA . SER E 1 7 ? 37.991 14.756 100.447 1.00 15.13 49 SER E CA 1
ATOM 8089 C C . SER E 1 7 ? 38.951 14.362 99.331 1.00 15.38 49 SER E C 1
ATOM 8090 O O . SER E 1 7 ? 38.608 13.579 98.438 1.00 15.81 49 SER E O 1
ATOM 8098 N N . LEU E 1 8 ? 40.173 14.881 99.414 1.00 14.34 50 LEU E N 1
ATOM 8099 C CA . LEU E 1 8 ? 41.224 14.538 98.466 1.00 13.63 50 LEU E CA 1
ATOM 8100 C C . LEU E 1 8 ? 42.471 14.289 99.276 1.00 15.97 50 LEU E C 1
ATOM 8101 O O . LEU E 1 8 ? 42.835 15.113 100.111 1.00 15.95 50 LEU E O 1
ATOM 8117 N N . PHE E 1 9 ? 43.120 13.158 99.034 1.00 14.27 51 PHE E N 1
ATOM 8118 C CA . PHE E 1 9 ? 44.410 12.889 99.638 1.00 16.85 51 PHE E CA 1
ATOM 8119 C C . PHE E 1 9 ? 45.434 12.786 98.513 1.00 16.27 51 PHE E C 1
ATOM 8120 O O . PHE E 1 9 ? 45.178 12.138 97.510 1.00 13.50 51 PHE E O 1
ATOM 8137 N N . ALA E 1 10 ? 46.571 13.463 98.659 1.00 15.88 52 ALA E N 1
ATOM 8138 C CA . ALA E 1 10 ? 47.577 13.506 97.604 1.00 17.31 52 ALA E CA 1
ATOM 8139 C C . ALA E 1 10 ? 48.910 13.107 98.236 1.00 21.48 52 ALA E C 1
ATOM 8140 O O . ALA E 1 10 ? 49.271 13.656 99.288 1.00 15.87 52 ALA E O 1
ATOM 8147 N N . THR E 1 11 ? 49.631 12.171 97.611 1.00 17.47 53 THR E N 1
ATOM 8148 C CA . THR E 1 11 ? 50.894 11.718 98.183 1.00 17.21 53 THR E CA 1
ATOM 8149 C C . THR E 1 11 ? 51.847 11.184 97.112 1.00 19.26 53 THR E C 1
ATOM 8150 O O . THR E 1 11 ? 51.421 10.618 96.088 1.00 15.36 53 THR E O 1
ATOM 8161 N N . ILE E 1 12 ? 53.141 11.383 97.350 1.00 15.36 54 ILE E N 1
ATOM 8162 C CA . ILE E 1 12 ? 54.167 10.788 96.475 1.00 17.67 54 ILE E CA 1
ATOM 8163 C C . ILE E 1 12 ? 54.488 9.392 97.026 1.00 16.28 54 ILE E C 1
ATOM 8164 O O . ILE E 1 12 ? 55.034 9.234 98.127 1.00 17.33 54 ILE E O 1
ATOM 8180 N N . THR E 1 13 ? 54.103 8.380 96.273 1.00 16.78 55 THR E N 1
ATOM 8181 C CA . THR E 1 13 ? 54.263 6.997 96.699 1.00 16.03 55 THR E CA 1
ATOM 8182 C C . THR E 1 13 ? 55.601 6.412 96.203 1.00 21.18 55 THR E C 1
ATOM 8183 O O . THR E 1 13 ? 56.057 5.378 96.709 1.00 20.94 55 THR E O 1
ATOM 8194 N N . GLY E 1 14 ? 56.206 7.032 95.197 1.00 18.21 56 GLY E N 1
ATOM 8195 C CA . GLY E 1 14 ? 57.498 6.550 94.727 1.00 21.10 56 GLY E CA 1
ATOM 8196 C C . GLY E 1 14 ? 58.574 6.752 95.784 1.00 19.57 56 GLY E C 1
ATOM 8197 O O . GLY E 1 14 ? 58.447 7.610 96.667 1.00 17.00 56 GLY E O 1
ATOM 8201 N N . ALA E 1 15 ? 59.671 6.013 95.666 1.00 20.38 57 ALA E N 1
ATOM 8202 C CA . ALA E 1 15 ? 60.766 6.130 96.625 1.00 18.18 57 ALA E CA 1
ATOM 8203 C C . ALA E 1 15 ? 61.320 7.554 96.694 1.00 17.96 57 ALA E C 1
ATOM 8204 O O . ALA E 1 15 ? 61.613 8.078 97.771 1.00 19.56 57 ALA E O 1
ATOM 8211 N N . SER E 1 16 ? 61.459 8.203 95.546 1.00 19.95 58 SER E N 1
ATOM 8212 C CA . SER E 1 16 ? 62.041 9.539 95.513 1.00 17.80 58 SER E CA 1
ATOM 8213 C C . SER E 1 16 ? 60.977 10.649 95.583 1.00 19.00 58 SER E C 1
ATOM 8214 O O . SER E 1 16 ? 59.947 10.575 94.892 1.00 19.98 58 SER E O 1
ATOM 8249 N N . THR E 1 18 ? 62.266 13.836 95.343 1.00 17.88 60 THR E N 1
ATOM 8250 C CA . THR E 1 18 ? 63.146 14.920 94.885 1.00 19.00 60 THR E CA 1
ATOM 8251 C C . THR E 1 18 ? 62.904 15.459 93.473 1.00 17.09 60 THR E C 1
ATOM 8252 O O . THR E 1 18 ? 62.645 14.706 92.538 1.00 19.65 60 THR E O 1
ATOM 8263 N N . GLU E 1 19 ? 62.966 16.782 93.354 1.00 18.97 61 GLU E N 1
ATOM 8264 C CA . GLU E 1 19 ? 62.802 17.447 92.065 1.00 20.35 61 GLU E CA 1
ATOM 8265 C C . GLU E 1 19 ? 63.639 16.748 90.969 1.00 27.11 61 GLU E C 1
ATOM 8266 O O . GLU E 1 19 ? 64.780 16.273 91.214 1.00 19.70 61 GLU E O 1
ATOM 8278 N N . TRP E 1 20 ? 63.041 16.659 89.777 1.00 22.80 62 TRP E N 1
ATOM 8279 C CA . TRP E 1 20 ? 63.684 16.145 88.560 1.00 25.96 62 TRP E CA 1
ATOM 8280 C C . TRP E 1 20 ? 64.036 14.675 88.604 1.00 26.80 62 TRP E C 1
ATOM 8281 O O . TRP E 1 20 ? 64.808 14.167 87.785 1.00 32.33 62 TRP E O 1
ATOM 8302 N N . SER E 1 21 ? 63.452 13.951 89.544 1.00 22.86 63 SER E N 1
ATOM 8303 C CA . SER E 1 21 ? 63.654 12.522 89.592 1.00 24.33 63 SER E CA 1
ATOM 8304 C C . SER E 1 21 ? 62.357 11.832 89.217 1.00 24.01 63 SER E C 1
ATOM 8305 O O . SER E 1 21 ? 61.288 12.432 89.322 1.00 23.48 63 SER E O 1
ATOM 8313 N N . PHE E 1 22 ? 62.460 10.590 88.781 1.00 23.87 64 PHE E N 1
ATOM 8314 C CA . PHE E 1 22 ? 61.278 9.772 88.524 1.00 22.45 64 PHE E CA 1
ATOM 8315 C C . PHE E 1 22 ? 60.565 9.385 89.814 1.00 23.94 64 PHE E C 1
ATOM 8316 O O . PHE E 1 22 ? 61.181 8.961 90.782 1.00 20.21 64 PHE E O 1
ATOM 8333 N N . SER E 1 23 ? 59.244 9.500 89.826 1.00 21.09 65 SER E N 1
ATOM 8334 C CA . SER E 1 23 ? 58.496 9.011 90.969 1.00 18.00 65 SER E CA 1
ATOM 8335 C C . SER E 1 23 ? 57.030 8.735 90.572 1.00 20.57 65 SER E C 1
ATOM 8336 O O . SER E 1 23 ? 56.692 8.788 89.382 1.00 19.50 65 SER E O 1
ATOM 8344 N N . ASP E 1 24 ? 56.200 8.434 91.569 1.00 19.70 66 ASP E N 1
ATOM 8345 C CA . ASP E 1 24 ? 54.776 8.094 91.367 1.00 19.12 66 ASP E CA 1
ATOM 8346 C C . ASP E 1 24 ? 53.938 8.935 92.343 1.00 19.44 66 ASP E C 1
ATOM 8347 O O . ASP E 1 24 ? 54.358 9.178 93.469 1.00 15.66 66 ASP E O 1
ATOM 8356 N N . ILE E 1 25 ? 52.744 9.348 91.923 1.00 18.83 67 ILE E N 1
ATOM 8357 C CA . ILE E 1 25 ? 51.875 10.144 92.781 1.00 17.33 67 ILE E CA 1
ATOM 8358 C C . ILE E 1 25 ? 50.515 9.439 92.818 1.00 19.22 67 ILE E C 1
ATOM 8359 O O . ILE E 1 25 ? 50.100 8.859 91.815 1.00 18.35 67 ILE E O 1
ATOM 8375 N N . GLU E 1 26 ? 49.861 9.440 93.972 1.00 15.73 68 GLU E N 1
ATOM 8376 C CA . GLU E 1 26 ? 48.504 8.868 94.064 1.00 16.49 68 GLU E CA 1
ATOM 8377 C C . GLU E 1 26 ? 47.559 9.909 94.618 1.00 14.73 68 GLU E C 1
ATOM 8378 O O . GLU E 1 26 ? 47.848 10.525 95.640 1.00 16.58 68 GLU E O 1
ATOM 8390 N N . LEU E 1 27 ? 46.435 10.090 93.926 1.00 16.10 69 LEU E N 1
ATOM 8391 C CA . LEU E 1 27 ? 45.436 11.109 94.283 1.00 14.54 69 LEU E CA 1
ATOM 8392 C C . LEU E 1 27 ? 44.118 10.367 94.568 1.00 14.97 69 LEU E C 1
ATOM 8393 O O . LEU E 1 27 ? 43.560 9.745 93.666 1.00 19.45 69 LEU E O 1
ATOM 8409 N N . THR E 1 28 ? 43.674 10.378 95.825 1.00 16.26 70 THR E N 1
ATOM 8410 C CA . THR E 1 28 ? 42.511 9.566 96.251 1.00 13.94 70 THR E CA 1
ATOM 8411 C C . THR E 1 28 ? 41.382 10.537 96.567 1.00 13.77 70 THR E C 1
ATOM 8412 O O . THR E 1 28 ? 41.473 11.319 97.526 1.00 14.63 70 THR E O 1
ATOM 8423 N N . TYR E 1 29 ? 40.359 10.529 95.719 1.00 15.48 71 TYR E N 1
ATOM 8424 C CA . TYR E 1 29 ? 39.248 11.478 95.846 1.00 14.68 71 TYR E CA 1
ATOM 8425 C C . TYR E 1 29 ? 37.992 10.731 96.291 1.00 13.16 71 TYR E C 1
ATOM 8426 O O . TYR E 1 29 ? 37.625 9.698 95.693 1.00 15.47 71 TYR E O 1
ATOM 8444 N N . ARG E 1 30 ? 37.374 11.230 97.354 1.00 14.44 72 ARG E N 1
ATOM 8445 C CA . ARG E 1 30 ? 36.083 10.714 97.829 1.00 14.41 72 ARG E CA 1
ATOM 8446 C C . ARG E 1 30 ? 35.040 11.841 97.823 1.00 14.44 72 ARG E C 1
ATOM 8447 O O . ARG E 1 30 ? 35.115 12.780 98.616 1.00 13.60 72 ARG E O 1
ATOM 8468 N N . PRO E 1 31 ? 34.065 11.757 96.905 1.00 17.10 73 PRO E N 1
ATOM 8469 C CA . PRO E 1 31 ? 33.053 12.818 96.779 1.00 15.38 73 PRO E CA 1
ATOM 8470 C C . PRO E 1 31 ? 32.280 13.032 98.064 1.00 15.44 73 PRO E C 1
ATOM 8471 O O . PRO E 1 31 ? 31.847 14.151 98.359 1.00 15.45 73 PRO E O 1
ATOM 8482 N N . ASN E 1 32 ? 32.101 11.956 98.819 1.00 14.09 74 ASN E N 1
ATOM 8483 C CA . ASN E 1 32 ? 31.320 11.989 100.046 1.00 13.39 74 ASN E CA 1
ATOM 8484 C C . ASN E 1 32 ? 29.935 12.640 99.838 1.00 14.65 74 ASN E C 1
ATOM 8485 O O . ASN E 1 32 ? 29.558 13.556 100.544 1.00 13.58 74 ASN E O 1
ATOM 8496 N N . THR E 1 33 ? 29.218 12.116 98.853 1.00 15.32 75 THR E N 1
ATOM 8497 C CA . THR E 1 33 ? 27.881 12.570 98.505 1.00 13.93 75 THR E CA 1
ATOM 8498 C C . THR E 1 33 ? 26.836 11.507 98.796 1.00 15.13 75 THR E C 1
ATOM 8499 O O . THR E 1 33 ? 27.102 10.314 98.703 1.00 14.34 75 THR E O 1
ATOM 8510 N N . LEU E 1 34 ? 25.629 11.953 99.126 1.00 17.30 76 LEU E N 1
ATOM 8511 C CA . LEU E 1 34 ? 24.510 11.055 99.277 1.00 14.31 76 LEU E CA 1
ATOM 8512 C C . LEU E 1 34 ? 24.299 10.260 97.977 1.00 15.18 76 LEU E C 1
ATOM 8513 O O . LEU E 1 34 ? 24.054 9.063 98.006 1.00 15.52 76 LEU E O 1
ATOM 8529 N N . LEU E 1 35 ? 24.397 10.958 96.850 1.00 13.71 77 LEU E N 1
ATOM 8530 C CA . LEU E 1 35 ? 24.223 10.408 95.505 1.00 16.51 77 LEU E CA 1
ATOM 8531 C C . LEU E 1 35 ? 24.932 11.308 94.497 1.00 18.81 77 LEU E C 1
ATOM 8532 O O . LEU E 1 35 ? 24.839 12.557 94.572 1.00 15.17 77 LEU E O 1
ATOM 8548 N N . SER E 1 36 ? 25.668 10.691 93.569 1.00 15.15 78 SER E N 1
ATOM 8549 C CA . SER E 1 36 ? 26.221 11.415 92.441 1.00 15.69 78 SER E CA 1
ATOM 8550 C C . SER E 1 36 ? 26.022 10.601 91.190 1.00 16.54 78 SER E C 1
ATOM 8551 O O . SER E 1 36 ? 26.182 9.382 91.218 1.00 16.65 78 SER E O 1
ATOM 8559 N N . LEU E 1 37 ? 25.748 11.317 90.104 1.00 14.75 79 LEU E N 1
ATOM 8560 C CA . LEU E 1 37 ? 25.503 10.769 88.785 1.00 15.53 79 LEU E CA 1
ATOM 8561 C C . LEU E 1 37 ? 26.142 11.680 87.751 1.00 16.77 79 LEU E C 1
ATOM 8562 O O . LEU E 1 37 ? 25.842 11.590 86.555 1.00 16.87 79 LEU E O 1
ATOM 8578 N N . GLY E 1 38 ? 27.023 12.565 88.215 1.00 14.47 80 GLY E N 1
ATOM 8579 C CA . GLY E 1 38 ? 27.500 13.659 87.395 1.00 15.65 80 GLY E CA 1
ATOM 8580 C C . GLY E 1 38 ? 28.929 13.585 86.886 1.00 15.15 80 GLY E C 1
ATOM 8581 O O . GLY E 1 38 ? 29.575 12.542 86.915 1.00 17.24 80 GLY E O 1
ATOM 8585 N N . VAL E 1 39 ? 29.404 14.721 86.415 1.00 15.95 81 VAL E N 1
ATOM 8586 C CA . VAL E 1 39 ? 30.785 14.864 85.944 1.00 16.41 81 VAL E CA 1
ATOM 8587 C C . VAL E 1 39 ? 31.712 14.996 87.129 1.00 16.29 81 VAL E C 1
ATOM 8588 O O . VAL E 1 39 ? 31.427 15.724 88.074 1.00 16.65 81 VAL E O 1
ATOM 8618 N N . GLU E 1 41 ? 35.935 15.739 87.893 1.00 19.26 83 GLU E N 1
ATOM 8619 C CA . GLU E 1 41 ? 37.219 15.954 87.263 1.00 19.39 83 GLU E CA 1
ATOM 8620 C C . GLU E 1 41 ? 38.336 16.290 88.241 1.00 18.17 83 GLU E C 1
ATOM 8621 O O . GLU E 1 41 ? 38.124 16.975 89.250 1.00 18.86 83 GLU E O 1
ATOM 8633 N N . PHE E 1 42 ? 39.523 15.786 87.912 1.00 18.57 84 PHE E N 1
ATOM 8634 C CA . PHE E 1 42 ? 40.752 16.133 88.609 1.00 18.25 84 PHE E CA 1
ATOM 8635 C C . PHE E 1 42 ? 41.415 17.265 87.843 1.00 18.59 84 PHE E C 1
ATOM 8636 O O . PHE E 1 42 ? 41.366 17.286 86.617 1.00 17.71 84 PHE E O 1
ATOM 8653 N N . THR E 1 43 ? 42.043 18.176 88.565 1.00 18.93 85 THR E N 1
ATOM 8654 C CA . THR E 1 43 ? 42.808 19.243 87.946 1.00 20.28 85 THR E CA 1
ATOM 8655 C C . THR E 1 43 ? 44.227 19.157 88.501 1.00 17.36 85 THR E C 1
ATOM 8656 O O . THR E 1 43 ? 44.432 19.209 89.701 1.00 17.48 85 THR E O 1
ATOM 8667 N N . LEU E 1 44 ? 45.196 19.033 87.605 1.00 21.79 86 LEU E N 1
ATOM 8668 C CA . LEU E 1 44 ? 46.601 18.889 87.982 1.00 21.07 86 LEU E CA 1
ATOM 8669 C C . LEU E 1 44 ? 47.301 20.244 87.812 1.00 22.66 86 LEU E C 1
ATOM 8670 O O . LEU E 1 44 ? 47.061 20.918 86.838 1.00 18.39 86 LEU E O 1
ATOM 8686 N N . PRO E 1 45 ? 48.201 20.619 88.742 1.00 21.95 87 PRO E N 1
ATOM 8687 C CA . PRO E 1 45 ? 48.934 21.887 88.649 1.00 23.86 87 PRO E CA 1
ATOM 8688 C C . PRO E 1 45 ? 50.062 21.786 87.631 1.00 24.84 87 PRO E C 1
ATOM 8689 O O . PRO E 1 45 ? 50.508 20.669 87.329 1.00 22.68 87 PRO E O 1
ATOM 8700 N N . SER E 1 46 ? 50.485 22.928 87.093 1.00 25.14 88 SER E N 1
ATOM 8701 C CA . SER E 1 46 ? 51.562 22.965 86.113 1.00 25.25 88 SER E CA 1
ATOM 8702 C C . SER E 1 46 ? 52.706 22.209 86.727 1.00 20.28 88 SER E C 1
ATOM 8703 O O . SER E 1 46 ? 52.974 22.373 87.915 1.00 23.77 88 SER E O 1
ATOM 8711 N N . GLY E 1 47 ? 53.362 21.394 85.921 1.00 22.92 89 GLY E N 1
ATOM 8712 C CA . GLY E 1 47 ? 54.403 20.504 86.406 1.00 26.87 89 GLY E CA 1
ATOM 8713 C C . GLY E 1 47 ? 53.984 19.050 86.349 1.00 31.85 89 GLY E C 1
ATOM 8714 O O . GLY E 1 47 ? 54.834 18.158 86.337 1.00 24.16 89 GLY E O 1
ATOM 8718 N N . PHE E 1 48 ? 52.669 18.790 86.310 1.00 20.81 90 PHE E N 1
ATOM 8719 C CA . PHE E 1 48 ? 52.174 17.412 86.267 1.00 23.43 90 PHE E CA 1
ATOM 8720 C C . PHE E 1 48 ? 51.152 17.294 85.136 1.00 22.96 90 PHE E C 1
ATOM 8721 O O . PHE E 1 48 ? 50.323 18.177 84.979 1.00 26.52 90 PHE E O 1
ATOM 8738 N N . THR E 1 49 ? 51.238 16.234 84.347 1.00 23.07 91 THR E N 1
ATOM 8739 C CA . THR E 1 49 ? 50.226 15.939 83.344 1.00 27.67 91 THR E CA 1
ATOM 8740 C C . THR E 1 49 ? 49.875 14.471 83.391 1.00 24.82 91 THR E C 1
ATOM 8741 O O . THR E 1 49 ? 50.668 13.650 83.844 1.00 24.11 91 THR E O 1
ATOM 8752 N N . ALA E 1 50 ? 48.689 14.141 82.879 1.00 20.96 92 ALA E N 1
ATOM 8753 C CA . ALA E 1 50 ? 48.221 12.779 82.767 1.00 22.20 92 ALA E CA 1
ATOM 8754 C C . ALA E 1 50 ? 48.356 12.268 81.335 1.00 20.72 92 ALA E C 1
ATOM 8755 O O . ALA E 1 50 ? 48.274 13.041 80.383 1.00 24.18 92 ALA E O 1
ATOM 8762 N N . ASN E 1 51 ? 48.533 10.965 81.205 1.00 20.89 93 ASN E N 1
ATOM 8763 C CA . ASN E 1 51 ? 48.550 10.273 79.917 1.00 24.31 93 ASN E CA 1
ATOM 8764 C C . ASN E 1 51 ? 47.955 8.903 80.093 1.00 23.42 93 ASN E C 1
ATOM 8765 O O . ASN E 1 51 ? 47.533 8.542 81.204 1.00 25.78 93 ASN E O 1
ATOM 8776 N N . THR E 1 52 ? 47.893 8.117 79.013 1.00 23.28 94 THR E N 1
ATOM 8777 C CA . THR E 1 52 ? 47.188 6.852 79.054 1.00 22.51 94 THR E CA 1
ATOM 8778 C C . THR E 1 52 ? 47.947 5.741 79.767 1.00 26.10 94 THR E C 1
ATOM 8779 O O . THR E 1 52 ? 47.436 4.657 79.861 1.00 25.80 94 THR E O 1
ATOM 8790 N N . LYS E 1 53 ? 49.132 6.011 80.308 1.00 25.97 95 LYS E N 1
ATOM 8791 C CA . LYS E 1 53 ? 49.760 5.027 81.194 1.00 24.16 95 LYS E CA 1
ATOM 8792 C C . LYS E 1 53 ? 49.416 5.281 82.672 1.00 22.35 95 LYS E C 1
ATOM 8793 O O . LYS E 1 53 ? 49.725 4.476 83.551 1.00 25.25 95 LYS E O 1
ATOM 8812 N N . ASP E 1 54 ? 48.732 6.381 82.929 1.00 20.26 96 ASP E N 1
ATOM 8813 C CA . ASP E 1 54 ? 48.157 6.627 84.243 1.00 21.05 96 ASP E CA 1
ATOM 8814 C C . ASP E 1 54 ? 46.831 5.866 84.404 1.00 23.41 96 ASP E C 1
ATOM 8815 O O . ASP E 1 54 ? 46.229 5.418 83.419 1.00 24.40 96 ASP E O 1
ATOM 8824 N N . THR E 1 55 ? 46.387 5.664 85.636 1.00 22.43 97 THR E N 1
ATOM 8825 C CA . THR E 1 55 ? 45.186 4.857 85.853 1.00 24.24 97 THR E CA 1
ATOM 8826 C C . THR E 1 55 ? 44.183 5.509 86.789 1.00 23.89 97 THR E C 1
ATOM 8827 O O . THR E 1 55 ? 44.565 6.248 87.697 1.00 21.27 97 THR E O 1
ATOM 8855 N N . ASN E 1 57 ? 41.221 4.090 89.329 1.00 17.61 99 ASN E N 1
ATOM 8856 C CA . ASN E 1 57 ? 40.771 2.858 89.956 1.00 20.64 99 ASN E CA 1
ATOM 8857 C C . ASN E 1 57 ? 41.344 1.626 89.259 1.00 26.00 99 ASN E C 1
ATOM 8858 O O . ASN E 1 57 ? 40.657 0.629 89.065 1.00 24.58 99 ASN E O 1
ATOM 8869 N N . GLY E 1 58 ? 42.612 1.727 88.889 1.00 23.12 100 GLY E N 1
ATOM 8870 C CA . GLY E 1 58 ? 43.345 0.599 88.328 1.00 29.89 100 GLY E CA 1
ATOM 8871 C C . GLY E 1 58 ? 43.155 0.404 86.839 1.00 29.15 100 GLY E C 1
ATOM 8872 O O . GLY E 1 58 ? 43.786 -0.467 86.246 1.00 31.92 100 GLY E O 1
ATOM 8876 N N . ASN E 1 59 ? 42.290 1.194 86.224 1.00 24.08 101 ASN E N 1
ATOM 8877 C CA . ASN E 1 59 ? 42.087 1.120 84.774 1.00 30.87 101 ASN E CA 1
ATOM 8878 C C . ASN E 1 59 ? 42.834 2.219 84.057 1.00 26.86 101 ASN E C 1
ATOM 8879 O O . ASN E 1 59 ? 42.770 3.365 84.476 1.00 25.84 101 ASN E O 1
ATOM 8890 N N . ALA E 1 60 ? 43.498 1.882 82.952 1.00 25.41 102 ALA E N 1
ATOM 8891 C CA . ALA E 1 60 ? 44.157 2.888 82.113 1.00 26.77 102 ALA E CA 1
ATOM 8892 C C . ALA E 1 60 ? 43.225 4.046 81.720 1.00 24.34 102 ALA E C 1
ATOM 8893 O O . ALA E 1 60 ? 42.078 3.838 81.334 1.00 23.05 102 ALA E O 1
ATOM 8900 N N . LEU E 1 61 ? 43.730 5.262 81.835 1.00 24.27 103 LEU E N 1
ATOM 8901 C CA . LEU E 1 61 ? 43.015 6.433 81.391 1.00 24.69 103 LEU E CA 1
ATOM 8902 C C . LEU E 1 61 ? 42.794 6.314 79.891 1.00 28.41 103 LEU E C 1
ATOM 8903 O O . LEU E 1 61 ? 43.650 5.803 79.161 1.00 26.31 103 LEU E O 1
ATOM 8919 N N . ARG E 1 62 ? 41.631 6.757 79.442 1.00 26.69 104 ARG E N 1
ATOM 8920 C CA . ARG E 1 62 ? 41.352 6.833 78.021 1.00 28.52 104 ARG E CA 1
ATOM 8921 C C . ARG E 1 62 ? 41.639 8.246 77.529 1.00 24.94 104 ARG E C 1
ATOM 8922 O O . ARG E 1 62 ? 41.509 9.244 78.271 1.00 22.12 104 ARG E O 1
ATOM 8943 N N . THR E 1 63 ? 42.012 8.371 76.263 1.00 25.78 105 THR E N 1
ATOM 8944 C CA . THR E 1 63 ? 42.324 9.691 75.724 1.00 27.37 105 THR E CA 1
ATOM 8945 C C . THR E 1 63 ? 41.113 10.621 75.813 1.00 25.72 105 THR E C 1
ATOM 8946 O O . THR E 1 63 ? 41.267 11.825 75.935 1.00 26.31 105 THR E O 1
ATOM 8957 N N . THR E 1 64 ? 39.899 10.073 75.762 1.00 25.61 106 THR E N 1
ATOM 8958 C CA . THR E 1 64 ? 38.727 10.937 75.882 1.00 27.17 106 THR E CA 1
ATOM 8959 C C . THR E 1 64 ? 38.560 11.529 77.290 1.00 29.33 106 THR E C 1
ATOM 8960 O O . THR E 1 64 ? 37.828 12.499 77.477 1.00 29.29 106 THR E O 1
ATOM 8971 N N . GLN E 1 65 ? 39.264 10.973 78.268 1.00 23.72 107 GLN E N 1
ATOM 8972 C CA . GLN E 1 65 ? 39.176 11.463 79.644 1.00 25.90 107 GLN E CA 1
ATOM 8973 C C . GLN E 1 65 ? 40.211 12.529 79.949 1.00 26.04 107 GLN E C 1
ATOM 8974 O O . GLN E 1 65 ? 40.127 13.211 80.968 1.00 23.55 107 GLN E O 1
ATOM 8988 N N . ILE E 1 66 ? 41.205 12.664 79.077 1.00 24.77 108 ILE E N 1
ATOM 8989 C CA . ILE E 1 66 ? 42.316 13.563 79.359 1.00 23.76 108 ILE E CA 1
ATOM 8990 C C . ILE E 1 66 ? 42.199 14.812 78.511 1.00 22.86 108 ILE E C 1
ATOM 8991 O O . ILE E 1 66 ? 42.218 14.734 77.286 1.00 28.18 108 ILE E O 1
ATOM 9007 N N . LEU E 1 67 ? 42.119 15.960 79.164 1.00 24.48 109 LEU E N 1
ATOM 9008 C CA . LEU E 1 67 ? 41.793 17.209 78.493 1.00 23.94 109 LEU E CA 1
ATOM 9009 C C . LEU E 1 67 ? 42.756 18.295 78.893 1.00 26.52 109 LEU E C 1
ATOM 9010 O O . LEU E 1 67 ? 43.571 18.113 79.785 1.00 25.04 109 LEU E O 1
ATOM 9026 N N . ASN E 1 68 ? 42.630 19.440 78.233 1.00 27.27 110 ASN E N 1
ATOM 9027 C CA . ASN E 1 68 ? 43.417 20.619 78.556 1.00 29.25 110 ASN E CA 1
ATOM 9028 C C . ASN E 1 68 ? 44.914 20.310 78.677 1.00 29.85 110 ASN E C 1
ATOM 9029 O O . ASN E 1 68 ? 45.533 20.610 79.681 1.00 24.91 110 ASN E O 1
ATOM 9040 N N . ASN E 1 69 ? 45.472 19.677 77.658 1.00 30.08 111 ASN E N 1
ATOM 9041 C CA . ASN E 1 69 ? 46.909 19.479 77.606 1.00 35.03 111 ASN E CA 1
ATOM 9042 C C . ASN E 1 69 ? 47.421 18.618 78.758 1.00 34.17 111 ASN E C 1
ATOM 9043 O O . ASN E 1 69 ? 48.507 18.851 79.300 1.00 32.02 111 ASN E O 1
ATOM 9054 N N . GLY E 1 70 ? 46.624 17.622 79.122 1.00 26.14 112 GLY E N 1
ATOM 9055 C CA . GLY E 1 70 ? 46.972 16.684 80.167 1.00 23.46 112 GLY E CA 1
ATOM 9056 C C . GLY E 1 70 ? 46.755 17.172 81.586 1.00 21.07 112 GLY E C 1
ATOM 9057 O O . GLY E 1 70 ? 47.074 16.445 82.522 1.00 23.84 112 GLY E O 1
ATOM 9061 N N . LYS E 1 71 ? 46.170 18.353 81.751 1.00 19.46 113 LYS E N 1
ATOM 9062 C CA . LYS E 1 71 ? 45.945 18.952 83.063 1.00 21.91 113 LYS E CA 1
ATOM 9063 C C . LYS E 1 71 ? 44.604 18.544 83.712 1.00 23.56 113 LYS E C 1
ATOM 9064 O O . LYS E 1 71 ? 44.402 18.733 84.924 1.00 20.59 113 LYS E O 1
ATOM 9083 N N . THR E 1 72 ? 43.698 18.007 82.899 1.00 21.92 114 THR E N 1
ATOM 9084 C CA . THR E 1 72 ? 42.363 17.677 83.377 1.00 20.30 114 THR E CA 1
ATOM 9085 C C . THR E 1 72 ? 42.089 16.214 83.097 1.00 19.60 114 THR E C 1
ATOM 9086 O O . THR E 1 72 ? 42.274 15.744 81.989 1.00 21.29 114 THR E O 1
ATOM 9097 N N . VAL E 1 73 ? 41.607 15.483 84.101 1.00 18.99 115 VAL E N 1
ATOM 9098 C CA . VAL E 1 73 ? 41.185 14.119 83.895 1.00 16.97 115 VAL E CA 1
ATOM 9099 C C . VAL E 1 73 ? 39.703 14.052 84.302 1.00 20.55 115 VAL E C 1
ATOM 9100 O O . VAL E 1 73 ? 39.369 14.294 85.462 1.00 17.52 115 VAL E O 1
ATOM 9113 N N . ARG E 1 74 ? 38.833 13.734 83.352 1.00 19.16 116 ARG E N 1
ATOM 9114 C CA . ARG E 1 74 ? 37.397 13.859 83.586 1.00 19.91 116 ARG E CA 1
ATOM 9115 C C . ARG E 1 74 ? 36.669 12.524 83.424 1.00 27.34 116 ARG E C 1
ATOM 9116 O O . ARG E 1 74 ? 36.950 11.767 82.497 1.00 29.38 116 ARG E O 1
ATOM 9137 N N . VAL E 1 75 ? 35.745 12.241 84.347 1.00 22.89 117 VAL E N 1
ATOM 9138 C CA . VAL E 1 75 ? 34.801 11.131 84.221 1.00 23.40 117 VAL E CA 1
ATOM 9139 C C . VAL E 1 75 ? 33.395 11.738 84.006 1.00 22.45 117 VAL E C 1
ATOM 9140 O O . VAL E 1 75 ? 32.935 12.481 84.851 1.00 20.31 117 VAL E O 1
ATOM 9153 N N . PRO E 1 76 ? 32.743 11.476 82.859 1.00 20.46 118 PRO E N 1
ATOM 9154 C CA . PRO E 1 76 ? 31.484 12.166 82.542 1.00 21.53 118 PRO E CA 1
ATOM 9155 C C . PRO E 1 76 ? 30.297 11.709 83.375 1.00 19.56 118 PRO E C 1
ATOM 9156 O O . PRO E 1 76 ? 29.291 12.409 83.483 1.00 23.65 118 PRO E O 1
ATOM 9167 N N . LEU E 1 77 ? 30.382 10.501 83.899 1.00 18.55 119 LEU E N 1
ATOM 9168 C CA . LEU E 1 77 ? 29.288 9.964 84.711 1.00 18.65 119 LEU E CA 1
ATOM 9169 C C . LEU E 1 77 ? 29.908 9.212 85.860 1.00 16.81 119 LEU E C 1
ATOM 9170 O O . LEU E 1 77 ? 30.264 8.033 85.751 1.00 21.21 119 LEU E O 1
ATOM 9186 N N . ALA E 1 78 ? 30.040 9.928 86.963 1.00 15.27 120 ALA E N 1
ATOM 9187 C CA . ALA E 1 78 ? 30.770 9.486 88.144 1.00 18.64 120 ALA E CA 1
ATOM 9188 C C . ALA E 1 78 ? 29.834 9.127 89.282 1.00 19.50 120 ALA E C 1
ATOM 9189 O O . ALA E 1 78 ? 29.189 9.991 89.871 1.00 18.70 120 ALA E O 1
ATOM 9196 N N . LEU E 1 79 ? 29.751 7.844 89.598 1.00 16.84 121 LEU E N 1
ATOM 9197 C CA . LEU E 1 79 ? 28.813 7.374 90.607 1.00 17.69 121 LEU E CA 1
ATOM 9198 C C . LEU E 1 79 ? 29.296 7.576 92.044 1.00 18.98 121 LEU E C 1
ATOM 9199 O O . LEU E 1 79 ? 30.472 7.444 92.357 1.00 19.45 121 LEU E O 1
ATOM 9215 N N . ASP E 1 80 ? 28.352 7.880 92.920 1.00 15.42 122 ASP E N 1
ATOM 9216 C CA . ASP E 1 80 ? 28.546 7.769 94.353 1.00 15.49 122 ASP E CA 1
ATOM 9217 C C . ASP E 1 80 ? 27.192 7.427 94.977 1.00 13.68 122 ASP E C 1
ATOM 9218 O O . ASP E 1 80 ? 26.154 7.845 94.462 1.00 13.77 122 ASP E O 1
ATOM 9227 N N . LEU E 1 81 ? 27.243 6.711 96.084 1.00 14.48 123 LEU E N 1
ATOM 9228 C CA . LEU E 1 81 ? 26.065 6.394 96.895 1.00 16.49 123 LEU E CA 1
ATOM 9229 C C . LEU E 1 81 ? 26.491 6.399 98.336 1.00 16.24 123 LEU E C 1
ATOM 9230 O O . LEU E 1 81 ? 27.347 5.611 98.756 1.00 18.06 123 LEU E O 1
ATOM 9246 N N . LEU E 1 82 ? 25.912 7.306 99.111 1.00 14.22 124 LEU E N 1
ATOM 9247 C CA . LEU E 1 82 ? 26.251 7.441 100.528 1.00 14.89 124 LEU E CA 1
ATOM 9248 C C . LEU E 1 82 ? 27.761 7.411 100.810 1.00 18.54 124 LEU E C 1
ATOM 9249 O O . LEU E 1 82 ? 28.202 6.803 101.775 1.00 15.39 124 LEU E O 1
ATOM 9265 N N . GLY E 1 83 ? 28.536 8.079 99.976 1.00 15.42 125 GLY E N 1
ATOM 9266 C CA . GLY E 1 83 ? 29.954 8.226 100.258 1.00 16.65 125 GLY E CA 1
ATOM 9267 C C . GLY E 1 83 ? 30.779 6.977 100.040 1.00 19.92 125 GLY E C 1
ATOM 9268 O O . GLY E 1 83 ? 31.963 6.955 100.404 1.00 19.08 125 GLY E O 1
ATOM 9272 N N . ALA E 1 84 ? 30.185 5.947 99.432 1.00 16.15 126 ALA E N 1
ATOM 9273 C CA . ALA E 1 84 ? 30.945 4.708 99.134 1.00 16.01 126 ALA E CA 1
ATOM 9274 C C . ALA E 1 84 ? 31.878 4.831 97.919 1.00 20.15 126 ALA E C 1
ATOM 9275 O O . ALA E 1 84 ? 32.766 4.005 97.703 1.00 19.37 126 ALA E O 1
ATOM 9282 N N . GLY E 1 85 ? 31.678 5.847 97.114 1.00 15.95 127 GLY E N 1
ATOM 9283 C CA . GLY E 1 85 ? 32.485 6.011 95.921 1.00 19.84 127 GLY E CA 1
ATOM 9284 C C . GLY E 1 85 ? 33.879 6.522 96.214 1.00 16.86 127 GLY E C 1
ATOM 9285 O O . GLY E 1 85 ? 34.104 7.243 97.202 1.00 12.99 127 GLY E O 1
ATOM 9289 N N . GLU E 1 86 ? 34.806 6.168 95.324 1.00 15.92 128 GLU E N 1
ATOM 9290 C CA . GLU E 1 86 ? 36.188 6.631 95.408 1.00 16.35 128 GLU E CA 1
ATOM 9291 C C . GLU E 1 86 ? 36.805 6.653 94.016 1.00 17.83 128 GLU E C 1
ATOM 9292 O O . GLU E 1 86 ? 36.547 5.732 93.208 1.00 19.45 128 GLU E O 1
ATOM 9304 N N . PHE E 1 87 ? 37.624 7.677 93.737 1.00 16.43 129 PHE E N 1
ATOM 9305 C CA . PHE E 1 87 ? 38.353 7.778 92.495 1.00 16.22 129 PHE E CA 1
ATOM 9306 C C . PHE E 1 87 ? 39.835 7.957 92.809 1.00 16.58 129 PHE E C 1
ATOM 9307 O O . PHE E 1 87 ? 40.224 8.985 93.332 1.00 15.21 129 PHE E O 1
ATOM 9351 N N . LEU E 1 89 ? 43.390 8.225 91.333 1.00 18.76 131 LEU E N 1
ATOM 9352 C CA . LEU E 1 89 ? 44.176 8.494 90.149 1.00 18.46 131 LEU E CA 1
ATOM 9353 C C . LEU E 1 89 ? 45.650 8.253 90.471 1.00 18.65 131 LEU E C 1
ATOM 9354 O O . LEU E 1 89 ? 46.208 8.911 91.359 1.00 18.08 131 LEU E O 1
ATOM 9370 N N . LYS E 1 90 ? 46.237 7.294 89.771 1.00 17.70 132 LYS E N 1
ATOM 9371 C CA . LYS E 1 90 ? 47.670 7.027 89.905 1.00 20.81 132 LYS E CA 1
ATOM 9372 C C . LYS E 1 90 ? 48.414 7.668 88.739 1.00 18.99 132 LYS E C 1
ATOM 9373 O O . LYS E 1 90 ? 48.172 7.338 87.565 1.00 18.24 132 LYS E O 1
ATOM 9392 N N . LEU E 1 91 ? 49.305 8.594 89.075 1.00 19.84 133 LEU E N 1
ATOM 9393 C CA . LEU E 1 91 ? 50.210 9.213 88.113 1.00 17.15 133 LEU E CA 1
ATOM 9394 C C . LEU E 1 91 ? 51.534 8.451 88.181 1.00 22.50 133 LEU E C 1
ATOM 9395 O O . LEU E 1 91 ? 52.269 8.549 89.164 1.00 18.08 133 LEU E O 1
ATOM 9411 N N . ASN E 1 92 ? 51.797 7.685 87.135 1.00 20.62 134 ASN E N 1
ATOM 9412 C CA . ASN E 1 92 ? 52.855 6.692 87.131 1.00 22.09 134 ASN E CA 1
ATOM 9413 C C . ASN E 1 92 ? 54.097 7.180 86.430 1.00 22.61 134 ASN E C 1
ATOM 9414 O O . ASN E 1 92 ? 54.041 7.738 85.318 1.00 22.32 134 ASN E O 1
ATOM 9425 N N . ASN E 1 93 ? 55.221 6.974 87.107 1.00 26.94 135 ASN E N 1
ATOM 9426 C CA . ASN E 1 93 ? 56.530 7.279 86.550 1.00 26.85 135 ASN E CA 1
ATOM 9427 C C . ASN E 1 93 ? 56.616 8.651 85.937 1.00 26.37 135 ASN E C 1
ATOM 9428 O O . ASN E 1 93 ? 56.911 8.785 84.760 1.00 28.29 135 ASN E O 1
ATOM 9439 N N . LYS E 1 94 ? 56.373 9.677 86.753 1.00 20.19 136 LYS E N 1
ATOM 9440 C CA . LYS E 1 94 ? 56.479 11.049 86.326 1.00 21.92 136 LYS E CA 1
ATOM 9441 C C . LYS E 1 94 ? 57.838 11.571 86.718 1.00 25.33 136 LYS E C 1
ATOM 9442 O O . LYS E 1 94 ? 58.438 11.107 87.692 1.00 22.26 136 LYS E O 1
ATOM 9461 N N . THR E 1 95 ? 58.289 12.568 85.983 1.00 22.98 137 THR E N 1
ATOM 9462 C CA . THR E 1 95 ? 59.431 13.342 86.399 1.00 22.45 137 THR E CA 1
ATOM 9463 C C . THR E 1 95 ? 58.927 14.454 87.281 1.00 20.78 137 THR E C 1
ATOM 9464 O O . THR E 1 95 ? 58.213 15.339 86.827 1.00 22.09 137 THR E O 1
ATOM 9475 N N . LEU E 1 96 ? 59.310 14.430 88.550 1.00 18.09 138 LEU E N 1
ATOM 9476 C CA . LEU E 1 96 ? 58.879 15.478 89.460 1.00 18.50 138 LEU E CA 1
ATOM 9477 C C . LEU E 1 96 ? 59.459 16.777 88.969 1.00 24.65 138 LEU E C 1
ATOM 9478 O O . LEU E 1 96 ? 60.589 16.794 88.454 1.00 27.39 138 LEU E O 1
ATOM 9494 N N . PRO E 1 97 ? 58.692 17.863 89.112 1.00 23.55 139 PRO E N 1
ATOM 9495 C CA . PRO E 1 97 ? 59.102 19.189 88.655 1.00 26.32 139 PRO E CA 1
ATOM 9496 C C . PRO E 1 97 ? 59.966 19.876 89.708 1.00 24.20 139 PRO E C 1
ATOM 9497 O O . PRO E 1 97 ? 60.406 19.228 90.667 1.00 20.99 139 PRO E O 1
ATOM 9508 N N . ALA E 1 98 ? 60.226 21.164 89.526 1.00 26.77 140 ALA E N 1
ATOM 9509 C CA . ALA E 1 98 ? 61.081 21.899 90.452 1.00 26.01 140 ALA E CA 1
ATOM 9510 C C . ALA E 1 98 ? 60.557 21.799 91.876 1.00 27.95 140 ALA E C 1
ATOM 9511 O O . ALA E 1 98 ? 59.340 21.692 92.096 1.00 26.79 140 ALA E O 1
ATOM 9518 N N . ALA E 1 99 ? 61.474 21.850 92.847 1.00 22.45 141 ALA E N 1
ATOM 9519 C CA . ALA E 1 99 ? 61.114 21.808 94.267 1.00 22.48 141 ALA E CA 1
ATOM 9520 C C . ALA E 1 99 ? 60.067 22.845 94.603 1.00 25.29 141 ALA E C 1
ATOM 9521 O O . ALA E 1 99 ? 60.109 23.976 94.098 1.00 21.20 141 ALA E O 1
ATOM 9528 N N . GLY E 1 100 ? 59.164 22.492 95.513 1.00 20.11 142 GLY E N 1
ATOM 9529 C CA . GLY E 1 100 ? 58.080 23.390 95.868 1.00 21.49 142 GLY E CA 1
ATOM 9530 C C . GLY E 1 100 ? 56.840 22.624 96.280 1.00 23.60 142 GLY E C 1
ATOM 9531 O O . GLY E 1 100 ? 56.880 21.407 96.381 1.00 20.46 142 GLY E O 1
ATOM 9535 N N . THR E 1 101 ? 55.750 23.350 96.512 1.00 23.35 143 THR E N 1
ATOM 9536 C CA . THR E 1 101 ? 54.512 22.750 96.976 1.00 24.17 143 THR E CA 1
ATOM 9537 C C . THR E 1 101 ? 53.544 22.791 95.817 1.00 26.45 143 THR E C 1
ATOM 9538 O O . THR E 1 101 ? 53.382 23.833 95.192 1.00 23.84 143 THR E O 1
ATOM 9549 N N . TYR E 1 102 ? 52.899 21.658 95.527 1.00 21.42 144 TYR E N 1
ATOM 9550 C CA . TYR E 1 102 ? 52.041 21.554 94.362 1.00 18.05 144 TYR E CA 1
ATOM 9551 C C . TYR E 1 102 ? 50.661 21.104 94.813 1.00 23.40 144 TYR E C 1
ATOM 9552 O O . TYR E 1 102 ? 50.557 20.131 95.572 1.00 17.71 144 TYR E O 1
ATOM 9570 N N . THR E 1 103 ? 49.624 21.802 94.350 1.00 16.80 145 THR E N 1
ATOM 9571 C CA . THR E 1 103 ? 48.263 21.537 94.837 1.00 15.62 145 THR E CA 1
ATOM 9572 C C . THR E 1 103 ? 47.394 20.923 93.746 1.00 18.49 145 THR E C 1
ATOM 9573 O O . THR E 1 103 ? 47.302 21.451 92.644 1.00 20.17 145 THR E O 1
ATOM 9584 N N . PHE E 1 104 ? 46.756 19.810 94.084 1.00 16.77 146 PHE E N 1
ATOM 9585 C CA . PHE E 1 104 ? 45.860 19.096 93.191 1.00 16.46 146 PHE E CA 1
ATOM 9586 C C . PHE E 1 104 ? 44.416 19.338 93.628 1.00 16.96 146 PHE E C 1
ATOM 9587 O O . PHE E 1 104 ? 44.187 19.646 94.768 1.00 14.92 146 PHE E O 1
ATOM 9604 N N . ARG E 1 105 ? 43.477 19.174 92.709 1.00 18.30 147 ARG E N 1
ATOM 9605 C CA . ARG E 1 105 ? 42.058 19.438 92.999 1.00 14.78 147 ARG E CA 1
ATOM 9606 C C . ARG E 1 105 ? 41.236 18.339 92.354 1.00 15.89 147 ARG E C 1
ATOM 9607 O O . ARG E 1 105 ? 41.599 17.802 91.309 1.00 16.30 147 ARG E O 1
ATOM 9628 N N . ALA E 1 106 ? 40.129 17.972 92.997 1.00 16.10 148 ALA E N 1
ATOM 9629 C CA . ALA E 1 106 ? 39.164 17.094 92.357 1.00 14.93 148 ALA E CA 1
ATOM 9630 C C . ALA E 1 106 ? 37.801 17.619 92.740 1.00 16.24 148 ALA E C 1
ATOM 9631 O O . ALA E 1 106 ? 37.631 18.137 93.844 1.00 15.50 148 ALA E O 1
ATOM 9638 N N . GLU E 1 107 ? 36.839 17.474 91.838 1.00 19.61 149 GLU E N 1
ATOM 9639 C CA . GLU E 1 107 ? 35.495 17.944 92.149 1.00 19.21 149 GLU E CA 1
ATOM 9640 C C . GLU E 1 107 ? 34.388 17.248 91.364 1.00 19.21 149 GLU E C 1
ATOM 9641 O O . GLU E 1 107 ? 34.583 16.782 90.252 1.00 17.55 149 GLU E O 1
ATOM 9653 N N . ASN E 1 108 ? 33.203 17.256 91.952 1.00 18.47 150 ASN E N 1
ATOM 9654 C CA . ASN E 1 108 ? 32.010 16.818 91.258 1.00 14.80 150 ASN E CA 1
ATOM 9655 C C . ASN E 1 108 ? 31.341 18.059 90.708 1.00 16.98 150 ASN E C 1
ATOM 9656 O O . ASN E 1 108 ? 30.996 18.955 91.469 1.00 16.67 150 ASN E O 1
ATOM 9667 N N . LYS E 1 109 ? 31.188 18.128 89.399 1.00 16.99 151 LYS E N 1
ATOM 9668 C CA . LYS E 1 109 ? 30.736 19.372 88.759 1.00 20.33 151 LYS E CA 1
ATOM 9669 C C . LYS E 1 109 ? 29.261 19.406 88.441 1.00 21.79 151 LYS E C 1
ATOM 9670 O O . LYS E 1 109 ? 28.746 20.443 88.046 1.00 22.18 151 LYS E O 1
ATOM 9689 N N . SER E 1 110 ? 28.588 18.280 88.599 1.00 16.73 152 SER E N 1
ATOM 9690 C CA . SER E 1 110 ? 27.145 18.201 88.299 1.00 18.76 152 SER E CA 1
ATOM 9691 C C . SER E 1 110 ? 26.500 17.046 89.035 1.00 19.29 152 SER E C 1
ATOM 9692 O O . SER E 1 110 ? 27.201 16.168 89.562 1.00 15.69 152 SER E O 1
ATOM 9700 N N . LEU E 1 111 ? 25.169 17.090 89.074 1.00 16.44 153 LEU E N 1
ATOM 9701 C CA . LEU E 1 111 ? 24.316 15.991 89.534 1.00 16.05 153 LEU E CA 1
ATOM 9702 C C . LEU E 1 111 ? 24.864 15.288 90.772 1.00 17.82 153 LEU E C 1
ATOM 9703 O O . LEU E 1 111 ? 25.111 14.092 90.757 1.00 17.44 153 LEU E O 1
ATOM 9719 N N . SER E 1 112 ? 25.029 16.046 91.849 1.00 15.67 154 SER E N 1
ATOM 9720 C CA . SER E 1 112 ? 25.478 15.515 93.120 1.00 15.38 154 SER E CA 1
ATOM 9721 C C . SER E 1 112 ? 24.730 16.158 94.262 1.00 14.13 154 SER E C 1
ATOM 9722 O O . SER E 1 112 ? 24.394 17.362 94.229 1.00 15.63 154 SER E O 1
ATOM 9730 N N . ILE E 1 113 ? 24.461 15.356 95.280 1.00 14.80 155 ILE E N 1
ATOM 9731 C CA . ILE E 1 113 ? 23.899 15.837 96.523 1.00 14.62 155 ILE E CA 1
ATOM 9732 C C . ILE E 1 113 ? 24.971 15.851 97.583 1.00 18.72 155 ILE E C 1
ATOM 9733 O O . ILE E 1 113 ? 25.629 14.827 97.846 1.00 16.52 155 ILE E O 1
ATOM 9749 N N . GLY E 1 114 ? 25.159 17.014 98.197 1.00 16.00 156 GLY E N 1
ATOM 9750 C CA . GLY E 1 114 ? 26.168 17.151 99.218 1.00 15.94 156 GLY E CA 1
ATOM 9751 C C . GLY E 1 114 ? 26.458 18.584 99.629 1.00 18.54 156 GLY E C 1
ATOM 9752 O O . GLY E 1 114 ? 25.863 19.548 99.099 1.00 17.94 156 GLY E O 1
ATOM 9756 N N . ASN E 1 115 ? 27.380 18.737 100.582 1.00 13.54 157 ASN E N 1
ATOM 9757 C CA . ASN E 1 115 ? 27.581 20.046 101.212 1.00 14.48 157 ASN E CA 1
ATOM 9758 C C . ASN E 1 115 ? 28.730 20.845 100.633 1.00 18.41 157 ASN E C 1
ATOM 9759 O O . ASN E 1 115 ? 28.754 22.084 100.722 1.00 17.96 157 ASN E O 1
ATOM 9796 N N . PHE E 1 117 ? 31.601 20.168 97.189 1.00 13.45 159 PHE E N 1
ATOM 9797 C CA . PHE E 1 117 ? 31.735 19.262 96.068 1.00 15.42 159 PHE E CA 1
ATOM 9798 C C . PHE E 1 117 ? 33.147 19.222 95.475 1.00 16.44 159 PHE E C 1
ATOM 9799 O O . PHE E 1 117 ? 33.343 18.682 94.382 1.00 16.93 159 PHE E O 1
ATOM 9816 N N . TYR E 1 118 ? 34.095 19.833 96.163 1.00 15.57 160 TYR E N 1
ATOM 9817 C CA . TYR E 1 118 ? 35.484 19.827 95.690 1.00 18.38 160 TYR E CA 1
ATOM 9818 C C . TYR E 1 118 ? 36.402 19.692 96.878 1.00 14.87 160 TYR E C 1
ATOM 9819 O O . TYR E 1 118 ? 36.022 19.971 98.019 1.00 15.56 160 TYR E O 1
ATOM 9837 N N . ALA E 1 119 ? 37.625 19.252 96.600 1.00 16.79 161 ALA E N 1
ATOM 9838 C CA . ALA E 1 119 ? 38.654 19.138 97.610 1.00 16.87 161 ALA E CA 1
ATOM 9839 C C . ALA E 1 119 ? 40.012 19.381 96.942 1.00 16.50 161 ALA E C 1
ATOM 9840 O O . ALA E 1 119 ? 40.162 19.189 95.745 1.00 14.85 161 ALA E O 1
ATOM 9847 N N . GLU E 1 120 ? 40.962 19.827 97.747 1.00 18.19 162 GLU E N 1
ATOM 9848 C CA . GLU E 1 120 ? 42.318 20.116 97.289 1.00 18.03 162 GLU E CA 1
ATOM 9849 C C . GLU E 1 120 ? 43.275 19.495 98.284 1.00 19.19 162 GLU E C 1
ATOM 9850 O O . GLU E 1 120 ? 42.964 19.355 99.474 1.00 18.19 162 GLU E O 1
ATOM 9862 N N . ALA E 1 121 ? 44.444 19.108 97.787 1.00 20.40 163 ALA E N 1
ATOM 9863 C CA . ALA E 1 121 ? 45.474 18.548 98.649 1.00 15.98 163 ALA E CA 1
ATOM 9864 C C . ALA E 1 121 ? 46.811 18.785 97.953 1.00 16.03 163 ALA E C 1
ATOM 9865 O O . ALA E 1 121 ? 46.874 18.810 96.720 1.00 16.75 163 ALA E O 1
ATOM 9872 N N . SER E 1 122 ? 47.861 18.932 98.743 1.00 17.58 164 SER E N 1
ATOM 9873 C CA . SER E 1 122 ? 49.152 19.288 98.193 1.00 18.72 164 SER E CA 1
ATOM 9874 C C . SER E 1 122 ? 50.236 18.227 98.476 1.00 19.11 164 SER E C 1
ATOM 9875 O O . SER E 1 122 ? 50.073 17.363 99.351 1.00 19.19 164 SER E O 1
ATOM 9883 N N . ILE E 1 123 ? 51.310 18.278 97.690 1.00 19.71 165 ILE E N 1
ATOM 9884 C CA . ILE E 1 123 ? 52.511 17.483 97.946 1.00 18.78 165 ILE E CA 1
ATOM 9885 C C . ILE E 1 123 ? 53.707 18.453 97.940 1.00 19.93 165 ILE E C 1
ATOM 9886 O O . ILE E 1 123 ? 53.637 19.512 97.332 1.00 20.10 165 ILE E O 1
ATOM 9902 N N . ASP E 1 124 ? 54.788 18.076 98.618 1.00 21.05 166 ASP E N 1
ATOM 9903 C CA . ASP E 1 124 ? 56.023 18.862 98.612 1.00 22.82 166 ASP E CA 1
ATOM 9904 C C . ASP E 1 124 ? 57.096 18.075 97.880 1.00 20.00 166 ASP E C 1
ATOM 9905 O O . ASP E 1 124 ? 57.384 16.951 98.240 1.00 19.51 166 ASP E O 1
ATOM 9914 N N . VAL E 1 125 ? 57.662 18.690 96.851 1.00 20.55 167 VAL E N 1
ATOM 9915 C CA . VAL E 1 125 ? 58.793 18.151 96.115 1.00 18.76 167 VAL E CA 1
ATOM 9916 C C . VAL E 1 125 ? 60.057 18.781 96.696 1.00 21.38 167 VAL E C 1
ATOM 9917 O O . VAL E 1 125 ? 60.172 20.021 96.816 1.00 19.94 167 VAL E O 1
ATOM 9930 N N . ALA E 1 126 ? 60.988 17.921 97.066 1.00 22.89 168 ALA E N 1
ATOM 9931 C CA . ALA E 1 126 ? 62.155 18.323 97.846 1.00 22.15 168 ALA E CA 1
ATOM 9932 C C . ALA E 1 126 ? 63.284 18.823 96.936 1.00 23.90 168 ALA E C 1
ATOM 9933 O O . ALA E 1 126 ? 63.343 18.491 95.765 1.00 19.36 168 ALA E O 1
ATOM 9940 N N . LYS E 1 127 ? 64.170 19.630 97.497 1.00 25.43 169 LYS E N 1
ATOM 9941 C CA . LYS E 1 127 ? 65.347 20.110 96.764 1.00 28.63 169 LYS E CA 1
ATOM 9942 C C . LYS E 1 127 ? 66.422 19.039 96.587 1.00 24.09 169 LYS E C 1
ATOM 9943 O O . LYS E 1 127 ? 66.554 18.105 97.403 1.00 24.23 169 LYS E O 1
ATOM 9962 N N . ARG E 1 128 ? 67.210 19.166 95.520 1.00 23.84 170 ARG E N 1
ATOM 9963 C CA . ARG E 1 128 ? 68.303 18.238 95.283 1.00 21.21 170 ARG E CA 1
ATOM 9964 C C . ARG E 1 128 ? 69.422 18.424 96.307 1.00 20.96 170 ARG E C 1
ATOM 9965 O O . ARG E 1 128 ? 70.230 17.524 96.519 1.00 19.94 170 ARG E O 1
ATOM 9986 N N . SER E 1 129 ? 69.509 19.620 96.870 1.00 21.47 171 SER E N 1
ATOM 9987 C CA . SER E 1 129 ? 70.489 19.909 97.907 1.00 24.60 171 SER E CA 1
ATOM 9988 C C . SER E 1 129 ? 69.818 20.449 99.165 1.00 24.72 171 SER E C 1
ATOM 9989 O O . SER E 1 129 ? 69.024 21.391 99.086 1.00 29.71 171 SER E O 1
ATOM 9997 N N . THR E 1 130 ? 70.132 19.859 100.319 1.00 24.69 172 THR E N 1
ATOM 9998 C CA . THR E 1 130 ? 69.477 20.177 101.605 1.00 25.58 172 THR E CA 1
ATOM 9999 C C . THR E 1 130 ? 70.464 20.242 102.765 1.00 24.40 172 THR E C 1
ATOM 10000 O O . THR E 1 130 ? 71.650 19.916 102.546 1.00 30.11 172 THR E O 1
ATOM 10011 N N . GLY F 1 1 ? 10.108 16.672 106.039 1.00 19.88 43 GLY F N 1
ATOM 10012 C CA . GLY F 1 1 ? 10.304 15.923 104.778 1.00 17.67 43 GLY F CA 1
ATOM 10013 C C . GLY F 1 1 ? 9.661 16.398 103.485 1.00 15.16 43 GLY F C 1
ATOM 10014 O O . GLY F 1 1 ? 8.971 17.418 103.443 1.00 18.41 43 GLY F O 1
ATOM 10017 N N . PRO F 1 2 ? 9.874 15.631 102.392 1.00 15.49 44 PRO F N 1
ATOM 10018 C CA . PRO F 1 2 ? 9.404 16.003 101.060 1.00 14.61 44 PRO F CA 1
ATOM 10019 C C . PRO F 1 2 ? 7.911 15.711 100.791 1.00 14.89 44 PRO F C 1
ATOM 10020 O O . PRO F 1 2 ? 7.390 16.039 99.717 1.00 16.92 44 PRO F O 1
ATOM 10031 N N . LEU F 1 3 ? 7.215 15.083 101.731 1.00 16.16 45 LEU F N 1
ATOM 10032 C CA . LEU F 1 3 ? 5.794 14.783 101.502 1.00 16.78 45 LEU F CA 1
ATOM 10033 C C . LEU F 1 3 ? 4.908 15.786 102.208 1.00 17.46 45 LEU F C 1
ATOM 10034 O O . LEU F 1 3 ? 5.362 16.535 103.066 1.00 15.31 45 LEU F O 1
ATOM 10050 N N . GLY F 1 4 ? 3.628 15.734 101.875 1.00 16.86 46 GLY F N 1
ATOM 10051 C CA . GLY F 1 4 ? 2.637 16.618 102.448 1.00 16.30 46 GLY F CA 1
ATOM 10052 C C . GLY F 1 4 ? 2.208 16.218 103.834 1.00 16.34 46 GLY F C 1
ATOM 10053 O O . GLY F 1 4 ? 2.763 15.283 104.442 1.00 14.99 46 GLY F O 1
ATOM 10057 N N . SER F 1 5 ? 1.188 16.919 104.323 1.00 17.67 47 SER F N 1
ATOM 10058 C CA . SER F 1 5 ? 0.623 16.645 105.631 1.00 16.12 47 SER F CA 1
ATOM 10059 C C . SER F 1 5 ? -0.124 15.296 105.664 1.00 13.98 47 SER F C 1
ATOM 10060 O O . SER F 1 5 ? -0.641 14.829 104.668 1.00 15.53 47 SER F O 1
ATOM 10068 N N . ALA F 1 6 ? -0.213 14.723 106.849 1.00 14.84 48 ALA F N 1
ATOM 10069 C CA . ALA F 1 6 ? -1.044 13.553 107.073 1.00 14.57 48 ALA F CA 1
ATOM 10070 C C . ALA F 1 6 ? -2.453 13.933 106.648 1.00 15.29 48 ALA F C 1
ATOM 10071 O O . ALA F 1 6 ? -2.847 15.088 106.797 1.00 15.19 48 ALA F O 1
ATOM 10078 N N . SER F 1 7 ? -3.203 12.971 106.119 1.00 14.29 49 SER F N 1
ATOM 10079 C CA . SER F 1 7 ? -4.600 13.236 105.743 1.00 17.27 49 SER F CA 1
ATOM 10080 C C . SER F 1 7 ? -5.545 12.234 106.386 1.00 16.54 49 SER F C 1
ATOM 10081 O O . SER F 1 7 ? -5.195 11.077 106.657 1.00 14.76 49 SER F O 1
ATOM 10089 N N . LEU F 1 8 ? -6.769 12.680 106.630 1.00 15.50 50 LEU F N 1
ATOM 10090 C CA . LEU F 1 8 ? -7.788 11.789 107.148 1.00 15.29 50 LEU F CA 1
ATOM 10091 C C . LEU F 1 8 ? -9.042 12.093 106.356 1.00 18.15 50 LEU F C 1
ATOM 10092 O O . LEU F 1 8 ? -9.368 13.268 106.172 1.00 15.73 50 LEU F O 1
ATOM 10108 N N . PHE F 1 9 ? -9.712 11.028 105.908 1.00 15.58 51 PHE F N 1
ATOM 10109 C CA . PHE F 1 9 ? -11.010 11.109 105.257 1.00 17.35 51 PHE F CA 1
ATOM 10110 C C . PHE F 1 9 ? -12.012 10.354 106.119 1.00 16.22 51 PHE F C 1
ATOM 10111 O O . PHE F 1 9 ? -11.730 9.248 106.588 1.00 15.62 51 PHE F O 1
ATOM 10128 N N . ALA F 1 10 ? -13.173 10.961 106.340 1.00 16.66 52 ALA F N 1
ATOM 10129 C CA . ALA F 1 10 ? -14.201 10.353 107.171 1.00 15.15 52 ALA F CA 1
ATOM 10130 C C . ALA F 1 10 ? -15.522 10.443 106.429 1.00 17.45 52 ALA F C 1
ATOM 10131 O O . ALA F 1 10 ? -15.899 11.522 105.909 1.00 16.00 52 ALA F O 1
ATOM 10138 N N . THR F 1 11 ? -16.206 9.313 106.360 1.00 16.49 53 THR F N 1
ATOM 10139 C CA . THR F 1 11 ? -17.479 9.257 105.638 1.00 16.84 53 THR F CA 1
ATOM 10140 C C . THR F 1 11 ? -18.406 8.194 106.199 1.00 18.93 53 THR F C 1
ATOM 10141 O O . THR F 1 11 ? -17.962 7.150 106.695 1.00 17.38 53 THR F O 1
ATOM 10152 N N . ILE F 1 12 ? -19.712 8.490 106.173 1.00 16.58 54 ILE F N 1
ATOM 10153 C CA . ILE F 1 12 ? -20.736 7.488 106.494 1.00 16.04 54 ILE F CA 1
ATOM 10154 C C . ILE F 1 12 ? -21.033 6.672 105.226 1.00 13.67 54 ILE F C 1
ATOM 10155 O O . ILE F 1 12 ? -21.544 7.206 104.239 1.00 17.01 54 ILE F O 1
ATOM 10171 N N . THR F 1 13 ? -20.645 5.404 105.224 1.00 15.95 55 THR F N 1
ATOM 10172 C CA . THR F 1 13 ? -20.800 4.543 104.062 1.00 18.36 55 THR F CA 1
ATOM 10173 C C . THR F 1 13 ? -22.139 3.786 104.080 1.00 17.41 55 THR F C 1
ATOM 10174 O O . THR F 1 13 ? -22.592 3.288 103.056 1.00 20.02 55 THR F O 1
ATOM 10185 N N . GLY F 1 14 ? -22.754 3.683 105.246 1.00 17.08 56 GLY F N 1
ATOM 10186 C CA . GLY F 1 14 ? -24.019 2.994 105.353 1.00 20.61 56 GLY F CA 1
ATOM 10187 C C . GLY F 1 14 ? -25.113 3.783 104.659 1.00 18.34 56 GLY F C 1
ATOM 10188 O O . GLY F 1 14 ? -25.015 4.999 104.500 1.00 16.93 56 GLY F O 1
ATOM 10192 N N . ALA F 1 15 ? -26.176 3.091 104.259 1.00 17.93 57 ALA F N 1
ATOM 10193 C CA . ALA F 1 15 ? -27.292 3.742 103.586 1.00 18.69 57 ALA F CA 1
ATOM 10194 C C . ALA F 1 15 ? -27.869 4.932 104.382 1.00 18.00 57 ALA F C 1
ATOM 10195 O O . ALA F 1 15 ? -28.160 5.990 103.815 1.00 20.28 57 ALA F O 1
ATOM 10202 N N . SER F 1 16 ? -27.993 4.798 105.697 1.00 18.62 58 SER F N 1
ATOM 10203 C CA . SER F 1 16 ? -28.578 5.869 106.505 1.00 18.62 58 SER F CA 1
ATOM 10204 C C . SER F 1 16 ? -27.515 6.793 107.095 1.00 20.20 58 SER F C 1
ATOM 10205 O O . SER F 1 16 ? -26.453 6.326 107.575 1.00 20.07 58 SER F O 1
ATOM 10239 N N . THR F 1 18 ? -28.829 9.150 109.225 1.00 19.16 60 THR F N 1
ATOM 10240 C CA . THR F 1 18 ? -29.735 9.749 110.199 1.00 16.80 60 THR F CA 1
ATOM 10241 C C . THR F 1 18 ? -29.482 9.342 111.641 1.00 14.54 60 THR F C 1
ATOM 10242 O O . THR F 1 18 ? -29.184 8.173 111.942 1.00 18.56 60 THR F O 1
ATOM 10253 N N . GLU F 1 19 ? -29.591 10.316 112.536 1.00 18.79 61 GLU F N 1
ATOM 10254 C CA . GLU F 1 19 ? -29.441 10.077 113.972 1.00 20.94 61 GLU F CA 1
ATOM 10255 C C . GLU F 1 19 ? -30.290 8.892 114.431 1.00 27.39 61 GLU F C 1
ATOM 10256 O O . GLU F 1 19 ? -31.418 8.695 113.946 1.00 22.56 61 GLU F O 1
ATOM 10268 N N . TRP F 1 20 ? -29.701 8.075 115.309 1.00 22.16 62 TRP F N 1
ATOM 10269 C CA . TRP F 1 20 ? -30.343 6.957 115.989 1.00 23.26 62 TRP F CA 1
ATOM 10270 C C . TRP F 1 20 ? -30.681 5.806 115.077 1.00 26.49 62 TRP F C 1
ATOM 10271 O O . TRP F 1 20 ? -31.516 4.949 115.397 1.00 30.31 62 TRP F O 1
ATOM 10292 N N . SER F 1 21 ? -30.053 5.774 113.914 1.00 20.96 63 SER F N 1
ATOM 10293 C CA . SER F 1 21 ? -30.223 4.647 113.037 1.00 16.85 63 SER F CA 1
ATOM 10294 C C . SER F 1 21 ? -28.918 3.897 112.943 1.00 23.01 63 SER F C 1
ATOM 10295 O O . SER F 1 21 ? -27.863 4.481 113.229 1.00 19.89 63 SER F O 1
ATOM 10303 N N . PHE F 1 22 ? -28.996 2.632 112.544 1.00 20.16 64 PHE F N 1
ATOM 10304 C CA . PHE F 1 22 ? -27.795 1.823 112.266 1.00 20.92 64 PHE F CA 1
ATOM 10305 C C . PHE F 1 22 ? -27.085 2.265 110.978 1.00 22.45 64 PHE F C 1
ATOM 10306 O O . PHE F 1 22 ? -27.722 2.534 109.968 1.00 18.17 64 PHE F O 1
ATOM 10323 N N . SER F 1 23 ? -25.756 2.300 110.996 1.00 18.84 65 SER F N 1
ATOM 10324 C CA . SER F 1 23 ? -25.033 2.655 109.797 1.00 15.79 65 SER F CA 1
ATOM 10325 C C . SER F 1 23 ? -23.576 2.214 109.956 1.00 16.48 65 SER F C 1
ATOM 10326 O O . SER F 1 23 ? -23.230 1.581 110.960 1.00 18.81 65 SER F O 1
ATOM 10334 N N . ASP F 1 24 ? -22.763 2.565 108.968 1.00 16.22 66 ASP F N 1
ATOM 10335 C CA . ASP F 1 24 ? -21.334 2.214 108.925 1.00 16.13 66 ASP F CA 1
ATOM 10336 C C . ASP F 1 24 ? -20.522 3.482 108.665 1.00 19.05 66 ASP F C 1
ATOM 10337 O O . ASP F 1 24 ? -20.951 4.349 107.904 1.00 16.15 66 ASP F O 1
ATOM 10346 N N . ILE F 1 25 ? -19.354 3.591 109.288 1.00 16.99 67 ILE F N 1
ATOM 10347 C CA . ILE F 1 25 ? -18.482 4.741 109.077 1.00 17.34 67 ILE F CA 1
ATOM 10348 C C . ILE F 1 25 ? -17.108 4.216 108.651 1.00 16.33 67 ILE F C 1
ATOM 10349 O O . ILE F 1 25 ? -16.684 3.174 109.151 1.00 16.67 67 ILE F O 1
ATOM 10365 N N . GLU F 1 26 ? -16.455 4.905 107.708 1.00 18.09 68 GLU F N 1
ATOM 10366 C CA . GLU F 1 26 ? -15.083 4.555 107.299 1.00 17.41 68 GLU F CA 1
ATOM 10367 C C . GLU F 1 26 ? -14.173 5.745 107.477 1.00 15.68 68 GLU F C 1
ATOM 10368 O O . GLU F 1 26 ? -14.476 6.836 106.996 1.00 15.26 68 GLU F O 1
ATOM 10380 N N . LEU F 1 27 ? -13.043 5.514 108.143 1.00 15.28 69 LEU F N 1
ATOM 10381 C CA . LEU F 1 27 ? -12.055 6.546 108.406 1.00 14.77 69 LEU F CA 1
ATOM 10382 C C . LEU F 1 27 ? -10.779 6.094 107.739 1.00 16.95 69 LEU F C 1
ATOM 10383 O O . LEU F 1 27 ? -10.273 5.031 108.082 1.00 18.10 69 LEU F O 1
ATOM 10399 N N . THR F 1 28 ? -10.292 6.868 106.777 1.00 15.57 70 THR F N 1
ATOM 10400 C CA . THR F 1 28 ? -9.114 6.494 105.996 1.00 15.32 70 THR F CA 1
ATOM 10401 C C . THR F 1 28 ? -7.995 7.472 106.307 1.00 15.08 70 THR F C 1
ATOM 10402 O O . THR F 1 28 ? -8.061 8.651 105.944 1.00 14.64 70 THR F O 1
ATOM 10413 N N . TYR F 1 29 ? -6.982 6.960 107.006 1.00 17.40 71 TYR F N 1
ATOM 10414 C CA . TYR F 1 29 ? -5.835 7.742 107.444 1.00 15.90 71 TYR F CA 1
ATOM 10415 C C . TYR F 1 29 ? -4.563 7.404 106.635 1.00 14.14 71 TYR F C 1
ATOM 10416 O O . TYR F 1 29 ? -4.188 6.225 106.491 1.00 15.24 71 TYR F O 1
ATOM 10434 N N . ARG F 1 30 ? -3.906 8.459 106.144 1.00 15.66 72 ARG F N 1
ATOM 10435 C CA . ARG F 1 30 ? -2.636 8.348 105.443 1.00 14.97 72 ARG F CA 1
ATOM 10436 C C . ARG F 1 30 ? -1.634 9.247 106.121 1.00 14.92 72 ARG F C 1
ATOM 10437 O O . ARG F 1 30 ? -1.749 10.473 106.029 1.00 14.02 72 ARG F O 1
ATOM 10458 N N . PRO F 1 31 ? -0.653 8.648 106.810 1.00 15.44 73 PRO F N 1
ATOM 10459 C CA . PRO F 1 31 ? 0.384 9.425 107.526 1.00 13.56 73 PRO F CA 1
ATOM 10460 C C . PRO F 1 31 ? 1.163 10.384 106.654 1.00 14.43 73 PRO F C 1
ATOM 10461 O O . PRO F 1 31 ? 1.596 11.464 107.153 1.00 14.71 73 PRO F O 1
ATOM 10472 N N . ASN F 1 32 ? 1.354 9.988 105.392 1.00 14.18 74 ASN F N 1
ATOM 10473 C CA . ASN F 1 32 ? 2.142 10.742 104.417 1.00 15.14 74 ASN F CA 1
ATOM 10474 C C . ASN F 1 32 ? 3.508 11.134 104.974 1.00 15.92 74 ASN F C 1
ATOM 10475 O O . ASN F 1 32 ? 3.881 12.330 104.982 1.00 14.35 74 ASN F O 1
ATOM 10486 N N . THR F 1 33 ? 4.213 10.112 105.451 1.00 14.38 75 THR F N 1
ATOM 10487 C CA . THR F 1 33 ? 5.540 10.267 106.059 1.00 13.74 75 THR F CA 1
ATOM 10488 C C . THR F 1 33 ? 6.576 9.571 105.188 1.00 16.71 75 THR F C 1
ATOM 10489 O O . THR F 1 33 ? 6.266 8.562 104.530 1.00 15.06 75 THR F O 1
ATOM 10500 N N . LEU F 1 34 ? 7.809 10.087 105.189 1.00 15.38 76 LEU F N 1
ATOM 10501 C CA . LEU F 1 34 ? 8.897 9.446 104.487 1.00 13.76 76 LEU F CA 1
ATOM 10502 C C . LEU F 1 34 ? 9.102 8.040 105.063 1.00 12.27 76 LEU F C 1
ATOM 10503 O O . LEU F 1 34 ? 9.343 7.075 104.339 1.00 14.43 76 LEU F O 1
ATOM 10519 N N . LEU F 1 35 ? 9.019 7.960 106.384 1.00 15.33 77 LEU F N 1
ATOM 10520 C CA . LEU F 1 35 ? 9.171 6.710 107.132 1.00 14.25 77 LEU F CA 1
ATOM 10521 C C . LEU F 1 35 ? 8.431 6.853 108.448 1.00 18.11 77 LEU F C 1
ATOM 10522 O O . LEU F 1 35 ? 8.506 7.909 109.108 1.00 16.26 77 LEU F O 1
ATOM 10538 N N . SER F 1 36 ? 7.701 5.799 108.818 1.00 17.20 78 SER F N 1
ATOM 10539 C CA . SER F 1 36 ? 7.152 5.660 110.151 1.00 13.85 78 SER F CA 1
ATOM 10540 C C . SER F 1 36 ? 7.365 4.266 110.691 1.00 16.19 78 SER F C 1
ATOM 10541 O O . SER F 1 36 ? 7.193 3.280 109.974 1.00 15.70 78 SER F O 1
ATOM 10549 N N . LEU F 1 37 ? 7.633 4.214 111.992 1.00 16.03 79 LEU F N 1
ATOM 10550 C CA . LEU F 1 37 ? 7.859 2.982 112.723 1.00 15.66 79 LEU F CA 1
ATOM 10551 C C . LEU F 1 37 ? 7.195 3.055 114.077 1.00 16.36 79 LEU F C 1
ATOM 10552 O O . LEU F 1 37 ? 7.452 2.231 114.962 1.00 17.18 79 LEU F O 1
ATOM 10568 N N . GLY F 1 38 ? 6.335 4.044 114.266 1.00 15.86 80 GLY F N 1
ATOM 10569 C CA . GLY F 1 38 ? 5.911 4.372 115.604 1.00 15.83 80 GLY F CA 1
ATOM 10570 C C . GLY F 1 38 ? 4.459 4.037 115.921 1.00 18.71 80 GLY F C 1
ATOM 10571 O O . GLY F 1 38 ? 3.841 3.208 115.260 1.00 18.82 80 GLY F O 1
ATOM 10575 N N . VAL F 1 39 ? 3.958 4.677 116.961 1.00 14.95 81 VAL F N 1
ATOM 10576 C CA . VAL F 1 39 ? 2.574 4.527 117.391 1.00 19.30 81 VAL F CA 1
ATOM 10577 C C . VAL F 1 39 ? 1.654 5.385 116.523 1.00 14.69 81 VAL F C 1
ATOM 10578 O O . VAL F 1 39 ? 1.960 6.514 116.201 1.00 18.98 81 VAL F O 1
ATOM 10608 N N . GLU F 1 41 ? -2.550 6.390 116.336 1.00 18.45 83 GLU F N 1
ATOM 10609 C CA . GLU F 1 41 ? -3.861 6.162 116.952 1.00 18.67 83 GLU F CA 1
ATOM 10610 C C . GLU F 1 41 ? -4.961 7.044 116.424 1.00 19.69 83 GLU F C 1
ATOM 10611 O O . GLU F 1 41 ? -4.714 8.198 116.038 1.00 17.30 83 GLU F O 1
ATOM 10623 N N . PHE F 1 42 ? -6.163 6.458 116.379 1.00 21.71 84 PHE F N 1
ATOM 10624 C CA . PHE F 1 42 ? -7.393 7.150 116.006 1.00 18.84 84 PHE F CA 1
ATOM 10625 C C . PHE F 1 42 ? -8.050 7.550 117.301 1.00 21.63 84 PHE F C 1
ATOM 10626 O O . PHE F 1 42 ? -8.048 6.762 118.258 1.00 18.96 84 PHE F O 1
ATOM 10643 N N . THR F 1 43 ? -8.604 8.760 117.348 1.00 18.03 85 THR F N 1
ATOM 10644 C CA . THR F 1 43 ? -9.380 9.176 118.486 1.00 18.95 85 THR F CA 1
ATOM 10645 C C . THR F 1 43 ? -10.804 9.426 117.978 1.00 19.54 85 THR F C 1
ATOM 10646 O O . THR F 1 43 ? -11.002 10.174 117.022 1.00 19.80 85 THR F O 1
ATOM 10657 N N . LEU F 1 44 ? -11.778 8.774 118.599 1.00 19.68 86 LEU F N 1
ATOM 10658 C CA . LEU F 1 44 ? -13.172 8.899 118.171 1.00 21.14 86 LEU F CA 1
ATOM 10659 C C . LEU F 1 44 ? -13.935 9.844 119.089 1.00 26.42 86 LEU F C 1
ATOM 10660 O O . LEU F 1 44 ? -13.776 9.790 120.310 1.00 22.70 86 LEU F O 1
ATOM 10676 N N . PRO F 1 45 ? -14.802 10.691 118.513 1.00 22.50 87 PRO F N 1
ATOM 10677 C CA . PRO F 1 45 ? -15.525 11.647 119.354 1.00 25.18 87 PRO F CA 1
ATOM 10678 C C . PRO F 1 45 ? -16.646 10.970 120.155 1.00 24.42 87 PRO F C 1
ATOM 10679 O O . PRO F 1 45 ? -17.133 9.922 119.746 1.00 24.11 87 PRO F O 1
ATOM 10690 N N . SER F 1 46 ? -17.064 11.566 121.265 1.00 26.58 88 SER F N 1
ATOM 10691 C CA . SER F 1 46 ? -18.185 11.018 122.022 1.00 27.22 88 SER F CA 1
ATOM 10692 C C . SER F 1 46 ? -19.354 10.840 121.070 1.00 24.03 88 SER F C 1
ATOM 10693 O O . SER F 1 46 ? -19.630 11.722 120.249 1.00 23.18 88 SER F O 1
ATOM 10701 N N . GLY F 1 47 ? -19.985 9.673 121.164 1.00 26.00 89 GLY F N 1
ATOM 10702 C CA . GLY F 1 47 ? -21.023 9.234 120.233 1.00 30.64 89 GLY F CA 1
ATOM 10703 C C . GLY F 1 47 ? -20.624 8.010 119.415 1.00 30.80 89 GLY F C 1
ATOM 10704 O O . GLY F 1 47 ? -21.482 7.319 118.860 1.00 24.34 89 GLY F O 1
ATOM 10708 N N . PHE F 1 48 ? -19.312 7.725 119.344 1.00 24.69 90 PHE F N 1
ATOM 10709 C CA . PHE F 1 48 ? -18.789 6.625 118.533 1.00 21.30 90 PHE F CA 1
ATOM 10710 C C . PHE F 1 48 ? -17.740 5.872 119.347 1.00 23.80 90 PHE F C 1
ATOM 10711 O O . PHE F 1 48 ? -16.886 6.495 119.974 1.00 26.62 90 PHE F O 1
ATOM 10728 N N . THR F 1 49 ? -17.784 4.550 119.327 1.00 23.50 91 THR F N 1
ATOM 10729 C CA . THR F 1 49 ? -16.754 3.753 119.972 1.00 24.89 91 THR F CA 1
ATOM 10730 C C . THR F 1 49 ? -16.420 2.561 119.107 1.00 27.43 91 THR F C 1
ATOM 10731 O O . THR F 1 49 ? -17.232 2.127 118.292 1.00 25.12 91 THR F O 1
ATOM 10742 N N . ALA F 1 50 ? -15.218 2.020 119.298 1.00 22.00 92 ALA F N 1
ATOM 10743 C CA . ALA F 1 50 ? -14.778 0.857 118.555 1.00 22.31 92 ALA F CA 1
ATOM 10744 C C . ALA F 1 50 ? -14.973 -0.404 119.398 1.00 18.84 92 ALA F C 1
ATOM 10745 O O . ALA F 1 50 ? -14.958 -0.331 120.619 1.00 25.51 92 ALA F O 1
ATOM 10752 N N . ASN F 1 51 ? -15.150 -1.531 118.737 1.00 22.09 93 ASN F N 1
ATOM 10753 C CA . ASN F 1 51 ? -15.113 -2.845 119.374 1.00 27.15 93 ASN F CA 1
ATOM 10754 C C . ASN F 1 51 ? -14.535 -3.861 118.404 1.00 24.74 93 ASN F C 1
ATOM 10755 O O . ASN F 1 51 ? -14.100 -3.500 117.308 1.00 23.41 93 ASN F O 1
ATOM 10766 N N . THR F 1 52 ? -14.523 -5.138 118.783 1.00 22.01 94 THR F N 1
ATOM 10767 C CA . THR F 1 52 ? -13.807 -6.136 118.007 1.00 24.31 94 THR F CA 1
ATOM 10768 C C . THR F 1 52 ? -14.507 -6.590 116.718 1.00 22.65 94 THR F C 1
ATOM 10769 O O . THR F 1 52 ? -13.952 -7.383 115.967 1.00 26.46 94 THR F O 1
ATOM 10780 N N . LYS F 1 53 ? -15.682 -6.040 116.421 1.00 23.70 95 LYS F N 1
ATOM 10781 C CA . LYS F 1 53 ? -16.311 -6.299 115.129 1.00 22.58 95 LYS F CA 1
ATOM 10782 C C . LYS F 1 53 ? -15.994 -5.188 114.128 1.00 23.61 95 LYS F C 1
ATOM 10783 O O . LYS F 1 53 ? -16.352 -5.283 112.961 1.00 24.50 95 LYS F O 1
ATOM 10802 N N . ASP F 1 54 ? -15.314 -4.143 114.598 1.00 22.39 96 ASP F N 1
ATOM 10803 C CA . ASP F 1 54 ? -14.753 -3.118 113.708 1.00 22.64 96 ASP F CA 1
ATOM 10804 C C . ASP F 1 54 ? -13.426 -3.634 113.128 1.00 24.95 96 ASP F C 1
ATOM 10805 O O . ASP F 1 54 ? -12.832 -4.574 113.682 1.00 24.79 96 ASP F O 1
ATOM 10814 N N . THR F 1 55 ? -12.959 -3.062 112.014 1.00 21.19 97 THR F N 1
ATOM 10815 C CA . THR F 1 55 ? -11.782 -3.595 111.355 1.00 22.69 97 THR F CA 1
ATOM 10816 C C . THR F 1 55 ? -10.804 -2.498 110.989 1.00 22.18 97 THR F C 1
ATOM 10817 O O . THR F 1 55 ? -11.183 -1.347 110.822 1.00 19.29 97 THR F O 1
ATOM 10845 N N . ASN F 1 57 ? -7.898 -2.020 108.097 1.00 19.20 99 ASN F N 1
ATOM 10846 C CA . ASN F 1 57 ? -7.406 -2.626 106.871 1.00 23.37 99 ASN F CA 1
ATOM 10847 C C . ASN F 1 57 ? -7.973 -4.046 106.703 1.00 28.04 99 ASN F C 1
ATOM 10848 O O . ASN F 1 57 ? -7.267 -4.952 106.249 1.00 25.30 99 ASN F O 1
ATOM 10859 N N . GLY F 1 58 ? -9.242 -4.213 107.079 1.00 23.72 100 GLY F N 1
ATOM 10860 C CA . GLY F 1 58 ? -9.967 -5.460 106.846 1.00 28.03 100 GLY F CA 1
ATOM 10861 C C . GLY F 1 58 ? -9.820 -6.552 107.892 1.00 28.92 100 GLY F C 1
ATOM 10862 O O . GLY F 1 58 ? -10.466 -7.593 107.805 1.00 33.32 100 GLY F O 1
ATOM 10866 N N . ASN F 1 59 ? -8.978 -6.329 108.884 1.00 26.31 101 ASN F N 1
ATOM 10867 C CA . ASN F 1 59 ? -8.786 -7.285 109.959 1.00 29.87 101 ASN F CA 1
ATOM 10868 C C . ASN F 1 59 ? -9.472 -6.812 111.216 1.00 29.57 101 ASN F C 1
ATOM 10869 O O . ASN F 1 59 ? -9.394 -5.633 111.559 1.00 25.73 101 ASN F O 1
ATOM 10880 N N . ALA F 1 60 ? -10.131 -7.738 111.908 1.00 27.05 102 ALA F N 1
ATOM 10881 C CA . ALA F 1 60 ? -10.829 -7.413 113.140 1.00 25.33 102 ALA F CA 1
ATOM 10882 C C . ALA F 1 60 ? -9.867 -6.739 114.075 1.00 29.24 102 ALA F C 1
ATOM 10883 O O . ALA F 1 60 ? -8.686 -7.121 114.162 1.00 27.39 102 ALA F O 1
ATOM 10890 N N . LEU F 1 61 ? -10.373 -5.740 114.783 1.00 21.98 103 LEU F N 1
ATOM 10891 C CA . LEU F 1 61 ? -9.602 -5.082 115.833 1.00 21.37 103 LEU F CA 1
ATOM 10892 C C . LEU F 1 61 ? -9.402 -6.100 116.930 1.00 28.73 103 LEU F C 1
ATOM 10893 O O . LEU F 1 61 ? -10.258 -6.954 117.137 1.00 28.73 103 LEU F O 1
ATOM 10909 N N . ARG F 1 62 ? -8.252 -6.040 117.591 1.00 26.94 104 ARG F N 1
ATOM 10910 C CA . ARG F 1 62 ? -8.012 -6.832 118.778 1.00 29.78 104 ARG F CA 1
ATOM 10911 C C . ARG F 1 62 ? -8.249 -5.968 119.995 1.00 30.22 104 ARG F C 1
ATOM 10912 O O . ARG F 1 62 ? -8.044 -4.750 119.935 1.00 22.29 104 ARG F O 1
ATOM 10933 N N . THR F 1 63 ? -8.666 -6.578 121.106 1.00 25.89 105 THR F N 1
ATOM 10934 C CA . THR F 1 63 ? -8.912 -5.814 122.317 1.00 30.45 105 THR F CA 1
ATOM 10935 C C . THR F 1 63 ? -7.676 -5.061 122.764 1.00 24.59 105 THR F C 1
ATOM 10936 O O . THR F 1 63 ? -7.796 -4.014 123.386 1.00 26.36 105 THR F O 1
ATOM 10947 N N . THR F 1 64 ? -6.478 -5.581 122.483 1.00 26.79 106 THR F N 1
ATOM 10948 C CA . THR F 1 64 ? -5.275 -4.876 122.926 1.00 26.47 106 THR F CA 1
ATOM 10949 C C . THR F 1 64 ? -5.116 -3.519 122.212 1.00 29.72 106 THR F C 1
ATOM 10950 O O . THR F 1 64 ? -4.364 -2.678 122.662 1.00 30.15 106 THR F O 1
ATOM 10961 N N . GLN F 1 65 ? -5.831 -3.328 121.106 1.00 26.07 107 GLN F N 1
ATOM 10962 C CA . GLN F 1 65 ? -5.763 -2.098 120.320 1.00 24.97 107 GLN F CA 1
ATOM 10963 C C . GLN F 1 65 ? -6.855 -1.111 120.683 1.00 25.46 107 GLN F C 1
ATOM 10964 O O . GLN F 1 65 ? -6.811 0.030 120.266 1.00 25.88 107 GLN F O 1
ATOM 10978 N N . ILE F 1 66 ? -7.873 -1.551 121.418 1.00 25.61 108 ILE F N 1
ATOM 10979 C CA . ILE F 1 66 ? -8.982 -0.654 121.743 1.00 22.27 108 ILE F CA 1
ATOM 10980 C C . ILE F 1 66 ? -8.854 -0.189 123.178 1.00 25.46 108 ILE F C 1
ATOM 10981 O O . ILE F 1 66 ? -8.872 -1.002 124.099 1.00 27.65 108 ILE F O 1
ATOM 10997 N N . LEU F 1 67 ? -8.728 1.119 123.358 1.00 23.03 109 LEU F N 1
ATOM 10998 C CA . LEU F 1 67 ? -8.433 1.711 124.650 1.00 26.00 109 LEU F CA 1
ATOM 10999 C C . LEU F 1 67 ? -9.416 2.850 124.956 1.00 28.00 109 LEU F C 1
ATOM 11000 O O . LEU F 1 67 ? -10.206 3.248 124.097 1.00 26.91 109 LEU F O 1
ATOM 11016 N N . ASN F 1 68 ? -9.329 3.369 126.184 1.00 28.82 110 ASN F N 1
ATOM 11017 C CA . ASN F 1 68 ? -10.141 4.489 126.653 1.00 28.41 110 ASN F CA 1
ATOM 11018 C C . ASN F 1 68 ? -11.640 4.255 126.428 1.00 31.30 110 ASN F C 1
ATOM 11019 O O . ASN F 1 68 ? -12.347 5.116 125.906 1.00 30.34 110 ASN F O 1
ATOM 11030 N N . ASN F 1 69 ? -12.101 3.068 126.799 1.00 31.31 111 ASN F N 1
ATOM 11031 C CA . ASN F 1 69 ? -13.514 2.723 126.695 1.00 38.19 111 ASN F CA 1
ATOM 11032 C C . ASN F 1 69 ? -14.039 2.835 125.265 1.00 38.29 111 ASN F C 1
ATOM 11033 O O . ASN F 1 69 ? -15.158 3.284 125.044 1.00 34.27 111 ASN F O 1
ATOM 11044 N N . GLY F 1 70 ? -13.230 2.407 124.299 1.00 31.86 112 GLY F N 1
ATOM 11045 C CA . GLY F 1 70 ? -13.653 2.384 122.912 1.00 24.17 112 GLY F CA 1
ATOM 11046 C C . GLY F 1 70 ? -13.393 3.663 122.139 1.00 22.68 112 GLY F C 1
ATOM 11047 O O . GLY F 1 70 ? -13.694 3.724 120.955 1.00 22.15 112 GLY F O 1
ATOM 11051 N N . LYS F 1 71 ? -12.802 4.665 122.781 1.00 21.40 113 LYS F N 1
ATOM 11052 C CA . LYS F 1 71 ? -12.586 5.958 122.154 1.00 23.59 113 LYS F CA 1
ATOM 11053 C C . LYS F 1 71 ? -11.275 6.016 121.349 1.00 22.20 113 LYS F C 1
ATOM 11054 O O . LYS F 1 71 ? -11.128 6.850 120.464 1.00 23.61 113 LYS F O 1
ATOM 11073 N N . THR F 1 72 ? -10.338 5.147 121.702 1.00 22.41 114 THR F N 1
ATOM 11074 C CA . THR F 1 72 ? -9.010 5.142 121.108 1.00 21.01 114 THR F CA 1
ATOM 11075 C C . THR F 1 72 ? -8.708 3.813 120.434 1.00 22.67 114 THR F C 1
ATOM 11076 O O . THR F 1 72 ? -8.962 2.733 121.012 1.00 21.22 114 THR F O 1
ATOM 11087 N N . VAL F 1 73 ? -8.192 3.868 119.198 1.00 18.64 115 VAL F N 1
ATOM 11088 C CA . VAL F 1 73 ? -7.784 2.636 118.489 1.00 18.19 115 VAL F CA 1
ATOM 11089 C C . VAL F 1 73 ? -6.308 2.844 118.154 1.00 20.68 115 VAL F C 1
ATOM 11090 O O . VAL F 1 73 ? -5.965 3.772 117.417 1.00 18.28 115 VAL F O 1
ATOM 11103 N N . ARG F 1 74 ? -5.445 2.015 118.713 1.00 19.40 116 ARG F N 1
ATOM 11104 C CA . ARG F 1 74 ? -4.009 2.301 118.666 1.00 22.43 116 ARG F CA 1
ATOM 11105 C C . ARG F 1 74 ? -3.224 1.175 118.052 1.00 26.46 116 ARG F C 1
ATOM 11106 O O . ARG F 1 74 ? -3.453 0.017 118.365 1.00 29.37 116 ARG F O 1
ATOM 11127 N N . VAL F 1 75 ? -2.292 1.528 117.174 1.00 20.89 117 VAL F N 1
ATOM 11128 C CA . VAL F 1 75 ? -1.399 0.553 116.551 1.00 23.49 117 VAL F CA 1
ATOM 11129 C C . VAL F 1 75 ? -0.016 0.916 117.104 1.00 22.90 117 VAL F C 1
ATOM 11130 O O . VAL F 1 75 ? 0.437 2.033 116.900 1.00 22.37 117 VAL F O 1
ATOM 11143 N N . PRO F 1 76 ? 0.615 0.016 117.871 1.00 22.39 118 PRO F N 1
ATOM 11144 C CA . PRO F 1 76 ? 1.869 0.361 118.534 1.00 24.04 118 PRO F CA 1
ATOM 11145 C C . PRO F 1 76 ? 3.046 0.490 117.573 1.00 20.62 118 PRO F C 1
ATOM 11146 O O . PRO F 1 76 ? 4.001 1.156 117.910 1.00 22.12 118 PRO F O 1
ATOM 11157 N N . LEU F 1 77 ? 2.985 -0.196 116.440 1.00 21.88 119 LEU F N 1
ATOM 11158 C CA . LEU F 1 77 ? 4.081 -0.191 115.466 1.00 20.20 119 LEU F CA 1
ATOM 11159 C C . LEU F 1 77 ? 3.446 -0.113 114.080 1.00 21.61 119 LEU F C 1
ATOM 11160 O O . LEU F 1 77 ? 3.033 -1.124 113.496 1.00 21.08 119 LEU F O 1
ATOM 11176 N N . ALA F 1 78 ? 3.351 1.124 113.595 1.00 17.76 120 ALA F N 1
ATOM 11177 C CA . ALA F 1 78 ? 2.604 1.482 112.415 1.00 19.21 120 ALA F CA 1
ATOM 11178 C C . ALA F 1 78 ? 3.544 1.914 111.307 1.00 18.90 120 ALA F C 1
ATOM 11179 O O . ALA F 1 78 ? 4.201 2.967 111.406 1.00 22.10 120 ALA F O 1
ATOM 11186 N N . LEU F 1 79 ? 3.577 1.126 110.229 1.00 16.23 121 LEU F N 1
ATOM 11187 C CA . LEU F 1 79 ? 4.510 1.335 109.147 1.00 17.41 121 LEU F CA 1
ATOM 11188 C C . LEU F 1 79 ? 4.038 2.375 108.142 1.00 16.61 121 LEU F C 1
ATOM 11189 O O . LEU F 1 79 ? 2.861 2.469 107.810 1.00 18.52 121 LEU F O 1
ATOM 11205 N N . ASP F 1 80 ? 4.997 3.131 107.621 1.00 13.65 122 ASP F N 1
ATOM 11206 C CA . ASP F 1 80 ? 4.792 3.909 106.438 1.00 16.67 122 ASP F CA 1
ATOM 11207 C C . ASP F 1 80 ? 6.140 4.010 105.757 1.00 13.72 122 ASP F C 1
ATOM 11208 O O . ASP F 1 80 ? 7.187 4.010 106.418 1.00 13.40 122 ASP F O 1
ATOM 11217 N N . LEU F 1 81 ? 6.106 4.116 104.440 1.00 14.81 123 LEU F N 1
ATOM 11218 C CA . LEU F 1 81 ? 7.294 4.353 103.636 1.00 15.26 123 LEU F CA 1
ATOM 11219 C C . LEU F 1 81 ? 6.872 5.201 102.457 1.00 16.55 123 LEU F C 1
ATOM 11220 O O . LEU F 1 81 ? 6.032 4.802 101.682 1.00 16.15 123 LEU F O 1
ATOM 11236 N N . LEU F 1 82 ? 7.419 6.406 102.375 1.00 14.23 124 LEU F N 1
ATOM 11237 C CA . LEU F 1 82 ? 7.129 7.330 101.277 1.00 17.77 124 LEU F CA 1
ATOM 11238 C C . LEU F 1 82 ? 5.639 7.523 101.023 1.00 18.97 124 LEU F C 1
ATOM 11239 O O . LEU F 1 82 ? 5.209 7.625 99.875 1.00 17.25 124 LEU F O 1
ATOM 11255 N N . GLY F 1 83 ? 4.865 7.565 102.099 1.00 17.53 125 GLY F N 1
ATOM 11256 C CA . GLY F 1 83 ? 3.435 7.837 102.027 1.00 20.14 125 GLY F CA 1
ATOM 11257 C C . GLY F 1 83 ? 2.608 6.725 101.405 1.00 18.21 125 GLY F C 1
ATOM 11258 O O . GLY F 1 83 ? 1.468 6.956 101.034 1.00 18.86 125 GLY F O 1
ATOM 11262 N N . ALA F 1 84 ? 3.182 5.521 101.285 1.00 16.25 126 ALA F N 1
ATOM 11263 C CA . ALA F 1 84 ? 2.450 4.336 100.788 1.00 19.19 126 ALA F CA 1
ATOM 11264 C C . ALA F 1 84 ? 1.488 3.721 101.820 1.00 19.01 126 ALA F C 1
ATOM 11265 O O . ALA F 1 84 ? 0.604 2.910 101.485 1.00 19.90 126 ALA F O 1
ATOM 11272 N N . GLY F 1 85 ? 1.650 4.107 103.076 1.00 17.68 127 GLY F N 1
ATOM 11273 C CA . GLY F 1 85 ? 0.947 3.443 104.154 1.00 17.11 127 GLY F CA 1
ATOM 11274 C C . GLY F 1 85 ? -0.465 3.991 104.269 1.00 19.82 127 GLY F C 1
ATOM 11275 O O . GLY F 1 85 ? -0.704 5.136 103.947 1.00 13.83 127 GLY F O 1
ATOM 11279 N N . GLU F 1 86 ? -1.381 3.162 104.736 1.00 17.79 128 GLU F N 1
ATOM 11280 C CA . GLU F 1 86 ? -2.773 3.598 104.925 1.00 17.48 128 GLU F CA 1
ATOM 11281 C C . GLU F 1 86 ? -3.410 2.764 106.024 1.00 21.60 128 GLU F C 1
ATOM 11282 O O . GLU F 1 86 ? -3.152 1.556 106.121 1.00 19.78 128 GLU F O 1
ATOM 11294 N N . PHE F 1 87 ? -4.246 3.412 106.843 1.00 16.24 129 PHE F N 1
ATOM 11295 C CA . PHE F 1 87 ? -4.955 2.771 107.926 1.00 13.20 129 PHE F CA 1
ATOM 11296 C C . PHE F 1 87 ? -6.427 3.116 107.752 1.00 17.27 129 PHE F C 1
ATOM 11297 O O . PHE F 1 87 ? -6.807 4.269 107.893 1.00 16.23 129 PHE F O 1
ATOM 11341 N N . LEU F 1 89 ? -10.005 2.384 109.090 1.00 16.52 131 LEU F N 1
ATOM 11342 C CA . LEU F 1 89 ? -10.767 1.913 110.227 1.00 15.57 131 LEU F CA 1
ATOM 11343 C C . LEU F 1 89 ? -12.237 1.933 109.823 1.00 20.15 131 LEU F C 1
ATOM 11344 O O . LEU F 1 89 ? -12.774 2.988 109.444 1.00 17.11 131 LEU F O 1
ATOM 11360 N N . LYS F 1 90 ? -12.842 0.760 109.838 1.00 18.60 132 LYS F N 1
ATOM 11361 C CA . LYS F 1 90 ? -14.264 0.608 109.509 1.00 20.20 132 LYS F CA 1
ATOM 11362 C C . LYS F 1 90 ? -15.024 0.354 110.791 1.00 20.38 132 LYS F C 1
ATOM 11363 O O . LYS F 1 90 ? -14.788 -0.661 111.488 1.00 20.01 132 LYS F O 1
ATOM 11382 N N . LEU F 1 91 ? -15.904 1.292 111.111 1.00 18.50 133 LEU F N 1
ATOM 11383 C CA . LEU F 1 91 ? -16.815 1.181 112.251 1.00 19.15 133 LEU F CA 1
ATOM 11384 C C . LEU F 1 91 ? -18.142 0.605 111.753 1.00 22.09 133 LEU F C 1
ATOM 11385 O O . LEU F 1 91 ? -18.889 1.283 111.034 1.00 18.54 133 LEU F O 1
ATOM 11401 N N . ASN F 1 92 ? -18.397 -0.649 112.106 1.00 22.65 134 ASN F N 1
ATOM 11402 C CA . ASN F 1 92 ? -19.466 -1.430 111.493 1.00 20.96 134 ASN F CA 1
ATOM 11403 C C . ASN F 1 92 ? -20.746 -1.449 112.340 1.00 24.98 134 ASN F C 1
ATOM 11404 O O . ASN F 1 92 ? -20.712 -1.692 113.544 1.00 19.95 134 ASN F O 1
ATOM 11415 N N . ASN F 1 93 ? -21.872 -1.221 111.675 1.00 22.87 135 ASN F N 1
ATOM 11416 C CA . ASN F 1 93 ? -23.186 -1.343 112.301 1.00 21.44 135 ASN F CA 1
ATOM 11417 C C . ASN F 1 93 ? -23.269 -0.605 113.623 1.00 21.65 135 ASN F C 1
ATOM 11418 O O . ASN F 1 93 ? -23.535 -1.194 114.678 1.00 24.80 135 ASN F O 1
ATOM 11429 N N . LYS F 1 94 ? -23.042 0.695 113.571 1.00 20.08 136 LYS F N 1
ATOM 11430 C CA . LYS F 1 94 ? -23.049 1.535 114.751 1.00 19.63 136 LYS F CA 1
ATOM 11431 C C . LYS F 1 94 ? -24.421 2.204 114.779 1.00 22.16 136 LYS F C 1
ATOM 11432 O O . LYS F 1 94 ? -24.991 2.425 113.739 1.00 21.31 136 LYS F O 1
ATOM 11451 N N . THR F 1 95 ? -24.910 2.549 115.961 1.00 23.14 137 THR F N 1
ATOM 11452 C CA . THR F 1 95 ? -26.073 3.430 116.069 1.00 23.11 137 THR F CA 1
ATOM 11453 C C . THR F 1 95 ? -25.592 4.828 116.025 1.00 18.60 137 THR F C 1
ATOM 11454 O O . THR F 1 95 ? -24.856 5.257 116.899 1.00 21.81 137 THR F O 1
ATOM 11465 N N . LEU F 1 96 ? -25.963 5.559 114.990 1.00 18.87 138 LEU F N 1
ATOM 11466 C CA . LEU F 1 96 ? -25.508 6.919 114.910 1.00 17.13 138 LEU F CA 1
ATOM 11467 C C . LEU F 1 96 ? -26.050 7.681 116.088 1.00 24.73 138 LEU F C 1
ATOM 11468 O O . LEU F 1 96 ? -27.194 7.432 116.517 1.00 26.15 138 LEU F O 1
ATOM 11484 N N . PRO F 1 97 ? -25.254 8.633 116.601 1.00 19.32 139 PRO F N 1
ATOM 11485 C CA . PRO F 1 97 ? -25.639 9.491 117.722 1.00 22.81 139 PRO F CA 1
ATOM 11486 C C . PRO F 1 97 ? -26.574 10.629 117.294 1.00 23.36 139 PRO F C 1
ATOM 11487 O O . PRO F 1 97 ? -27.053 10.651 116.149 1.00 20.39 139 PRO F O 1
ATOM 11498 N N . ALA F 1 98 ? -26.849 11.553 118.213 1.00 25.48 140 ALA F N 1
ATOM 11499 C CA . ALA F 1 98 ? -27.706 12.694 117.912 1.00 24.21 140 ALA F CA 1
ATOM 11500 C C . ALA F 1 98 ? -27.167 13.472 116.735 1.00 26.95 140 ALA F C 1
ATOM 11501 O O . ALA F 1 98 ? -25.945 13.553 116.522 1.00 25.64 140 ALA F O 1
ATOM 11508 N N . ALA F 1 99 ? -28.086 14.074 115.987 1.00 22.68 141 ALA F N 1
ATOM 11509 C CA . ALA F 1 99 ? -27.729 14.925 114.863 1.00 22.80 141 ALA F CA 1
ATOM 11510 C C . ALA F 1 99 ? -26.714 15.991 115.228 1.00 25.41 141 ALA F C 1
ATOM 11511 O O . ALA F 1 99 ? -26.772 16.617 116.292 1.00 21.13 141 ALA F O 1
ATOM 11518 N N . GLY F 1 100 ? -25.802 16.234 114.298 1.00 20.22 142 GLY F N 1
ATOM 11519 C CA . GLY F 1 100 ? -24.750 17.181 114.521 1.00 22.28 142 GLY F CA 1
ATOM 11520 C C . GLY F 1 100 ? -23.509 16.777 113.757 1.00 19.82 142 GLY F C 1
ATOM 11521 O O . GLY F 1 100 ? -23.514 15.795 112.996 1.00 19.87 142 GLY F O 1
ATOM 11525 N N . THR F 1 101 ? -22.455 17.545 113.981 1.00 22.61 143 THR F N 1
ATOM 11526 C CA . THR F 1 101 ? -21.180 17.353 113.297 1.00 22.70 143 THR F CA 1
ATOM 11527 C C . THR F 1 101 ? -20.193 16.698 114.267 1.00 25.14 143 THR F C 1
ATOM 11528 O O . THR F 1 101 ? -20.066 17.132 115.411 1.00 23.73 143 THR F O 1
ATOM 11539 N N . TYR F 1 102 ? -19.514 15.646 113.812 1.00 19.88 144 TYR F N 1
ATOM 11540 C CA . TYR F 1 102 ? -18.643 14.857 114.666 1.00 18.71 144 TYR F CA 1
ATOM 11541 C C . TYR F 1 102 ? -17.266 14.795 113.990 1.00 17.93 144 TYR F C 1
ATOM 11542 O O . TYR F 1 102 ? -17.186 14.509 112.797 1.00 17.24 144 TYR F O 1
ATOM 11560 N N . THR F 1 103 ? -16.224 15.062 114.767 1.00 21.37 145 THR F N 1
ATOM 11561 C CA . THR F 1 103 ? -14.860 15.163 114.254 1.00 20.42 145 THR F CA 1
ATOM 11562 C C . THR F 1 103 ? -13.986 14.017 114.765 1.00 21.85 145 THR F C 1
ATOM 11563 O O . THR F 1 103 ? -13.910 13.768 115.978 1.00 19.97 145 THR F O 1
ATOM 11574 N N . PHE F 1 104 ? -13.311 13.345 113.828 1.00 18.65 146 PHE F N 1
ATOM 11575 C CA . PHE F 1 104 ? -12.443 12.229 114.140 1.00 15.97 146 PHE F CA 1
ATOM 11576 C C . PHE F 1 104 ? -11.004 12.701 113.966 1.00 15.59 146 PHE F C 1
ATOM 11577 O O . PHE F 1 104 ? -10.758 13.625 113.199 1.00 14.75 146 PHE F O 1
ATOM 11594 N N . ARG F 1 105 ? -10.083 12.056 114.672 1.00 17.77 147 ARG F N 1
ATOM 11595 C CA . ARG F 1 105 ? -8.673 12.423 114.580 1.00 14.68 147 ARG F CA 1
ATOM 11596 C C . ARG F 1 105 ? -7.850 11.130 114.481 1.00 15.70 147 ARG F C 1
ATOM 11597 O O . ARG F 1 105 ? -8.221 10.060 115.014 1.00 16.14 147 ARG F O 1
ATOM 11618 N N . ALA F 1 106 ? -6.736 11.244 113.758 1.00 16.59 148 ALA F N 1
ATOM 11619 C CA . ALA F 1 106 ? -5.744 10.182 113.674 1.00 16.02 148 ALA F CA 1
ATOM 11620 C C . ALA F 1 106 ? -4.370 10.863 113.674 1.00 13.52 148 ALA F C 1
ATOM 11621 O O . ALA F 1 106 ? -4.233 11.989 113.195 1.00 15.95 148 ALA F O 1
ATOM 11628 N N . GLU F 1 107 ? -3.379 10.183 114.238 1.00 17.77 149 GLU F N 1
ATOM 11629 C CA . GLU F 1 107 ? -2.088 10.814 114.504 1.00 17.78 149 GLU F CA 1
ATOM 11630 C C . GLU F 1 107 ? -0.997 9.768 114.596 1.00 18.73 149 GLU F C 1
ATOM 11631 O O . GLU F 1 107 ? -1.191 8.681 115.137 1.00 16.90 149 GLU F O 1
ATOM 11643 N N . ASN F 1 108 ? 0.172 10.128 114.087 1.00 17.25 150 ASN F N 1
ATOM 11644 C CA . ASN F 1 108 ? 1.377 9.364 114.370 1.00 19.40 150 ASN F CA 1
ATOM 11645 C C . ASN F 1 108 ? 2.061 10.048 115.538 1.00 17.77 150 ASN F C 1
ATOM 11646 O O . ASN F 1 108 ? 2.463 11.198 115.440 1.00 19.63 150 ASN F O 1
ATOM 11657 N N . LYS F 1 109 ? 2.169 9.322 116.633 1.00 17.46 151 LYS F N 1
ATOM 11658 C CA . LYS F 1 109 ? 2.596 9.858 117.916 1.00 21.23 151 LYS F CA 1
ATOM 11659 C C . LYS F 1 109 ? 4.082 9.662 118.224 1.00 24.15 151 LYS F C 1
ATOM 11660 O O . LYS F 1 109 ? 4.589 10.252 119.161 1.00 22.70 151 LYS F O 1
ATOM 11679 N N . SER F 1 110 ? 4.769 8.837 117.441 1.00 18.54 152 SER F N 1
ATOM 11680 C CA . SER F 1 110 ? 6.210 8.621 117.642 1.00 17.68 152 SER F CA 1
ATOM 11681 C C . SER F 1 110 ? 6.872 8.121 116.354 1.00 18.77 152 SER F C 1
ATOM 11682 O O . SER F 1 110 ? 6.201 7.684 115.437 1.00 16.25 152 SER F O 1
ATOM 11690 N N . LEU F 1 111 ? 8.190 8.231 116.296 1.00 17.70 153 LEU F N 1
ATOM 11691 C CA . LEU F 1 111 ? 8.998 7.603 115.251 1.00 15.82 153 LEU F CA 1
ATOM 11692 C C . LEU F 1 111 ? 8.457 7.772 113.820 1.00 18.92 153 LEU F C 1
ATOM 11693 O O . LEU F 1 111 ? 8.214 6.800 113.100 1.00 15.80 153 LEU F O 1
ATOM 11709 N N . SER F 1 112 ? 8.300 9.027 113.399 1.00 15.92 154 SER F N 1
ATOM 11710 C CA . SER F 1 112 ? 7.863 9.350 112.041 1.00 12.46 154 SER F CA 1
ATOM 11711 C C . SER F 1 112 ? 8.634 10.541 111.527 1.00 17.58 154 SER F C 1
ATOM 11712 O O . SER F 1 112 ? 8.922 11.474 112.284 1.00 15.90 154 SER F O 1
ATOM 11720 N N . ILE F 1 113 ? 8.930 10.514 110.233 1.00 15.82 155 ILE F N 1
ATOM 11721 C CA . ILE F 1 113 ? 9.516 11.634 109.532 1.00 13.61 155 ILE F CA 1
ATOM 11722 C C . ILE F 1 113 ? 8.436 12.309 108.691 1.00 16.12 155 ILE F C 1
ATOM 11723 O O . ILE F 1 113 ? 7.790 11.659 107.881 1.00 17.01 155 ILE F O 1
ATOM 11739 N N . GLY F 1 114 ? 8.252 13.607 108.899 1.00 16.57 156 GLY F N 1
ATOM 11740 C CA . GLY F 1 114 ? 7.245 14.363 108.186 1.00 13.43 156 GLY F CA 1
ATOM 11741 C C . GLY F 1 114 ? 6.988 15.758 108.722 1.00 17.83 156 GLY F C 1
ATOM 11742 O O . GLY F 1 114 ? 7.633 16.209 109.662 1.00 17.73 156 GLY F O 1
ATOM 11746 N N . ASN F 1 115 ? 6.068 16.469 108.077 1.00 15.16 157 ASN F N 1
ATOM 11747 C CA . ASN F 1 115 ? 5.898 17.871 108.362 1.00 13.32 157 ASN F CA 1
ATOM 11748 C C . ASN F 1 115 ? 4.744 18.136 109.306 1.00 19.03 157 ASN F C 1
ATOM 11749 O O . ASN F 1 115 ? 4.722 19.153 109.992 1.00 17.63 157 ASN F O 1
ATOM 11786 N N . PHE F 1 117 ? 1.897 15.516 111.657 1.00 13.56 159 PHE F N 1
ATOM 11787 C CA . PHE F 1 117 ? 1.644 14.145 111.991 1.00 13.19 159 PHE F CA 1
ATOM 11788 C C . PHE F 1 117 ? 0.255 13.783 112.469 1.00 17.19 159 PHE F C 1
ATOM 11789 O O . PHE F 1 117 ? 0.073 12.716 113.055 1.00 17.24 159 PHE F O 1
ATOM 11806 N N . TYR F 1 118 ? -0.698 14.678 112.283 1.00 16.21 160 TYR F N 1
ATOM 11807 C CA . TYR F 1 118 ? -2.064 14.361 112.665 1.00 16.76 160 TYR F CA 1
ATOM 11808 C C . TYR F 1 118 ? -2.996 14.971 111.645 1.00 17.10 160 TYR F C 1
ATOM 11809 O O . TYR F 1 118 ? -2.606 15.844 110.869 1.00 17.03 160 TYR F O 1
ATOM 11827 N N . ALA F 1 119 ? -4.245 14.505 111.668 1.00 17.71 161 ALA F N 1
ATOM 11828 C CA . ALA F 1 119 ? -5.239 14.999 110.757 1.00 14.75 161 ALA F CA 1
ATOM 11829 C C . ALA F 1 119 ? -6.605 14.762 111.393 1.00 17.46 161 ALA F C 1
ATOM 11830 O O . ALA F 1 119 ? -6.789 13.828 112.180 1.00 16.90 161 ALA F O 1
ATOM 11837 N N . GLU F 1 120 ? -7.541 15.597 111.002 1.00 15.71 162 GLU F N 1
ATOM 11838 C CA . GLU F 1 120 ? -8.911 15.487 111.499 1.00 15.29 162 GLU F CA 1
ATOM 11839 C C . GLU F 1 120 ? -9.859 15.576 110.324 1.00 18.79 162 GLU F C 1
ATOM 11840 O O . GLU F 1 120 ? -9.528 16.141 109.287 1.00 18.81 162 GLU F O 1
ATOM 11852 N N . ALA F 1 121 ? -11.063 15.023 110.487 1.00 16.87 163 ALA F N 1
ATOM 11853 C CA . ALA F 1 121 ? -12.071 15.061 109.430 1.00 18.58 163 ALA F CA 1
ATOM 11854 C C . ALA F 1 121 ? -13.420 14.813 110.105 1.00 17.06 163 ALA F C 1
ATOM 11855 O O . ALA F 1 121 ? -13.498 14.105 111.097 1.00 15.89 163 ALA F O 1
ATOM 11862 N N . SER F 1 122 ? -14.479 15.371 109.551 1.00 19.16 164 SER F N 1
ATOM 11863 C CA . SER F 1 122 ? -15.756 15.306 110.233 1.00 18.62 164 SER F CA 1
ATOM 11864 C C . SER F 1 122 ? -16.851 14.669 109.372 1.00 21.69 164 SER F C 1
ATOM 11865 O O . SER F 1 122 ? -16.706 14.524 108.165 1.00 20.79 164 SER F O 1
ATOM 11873 N N . ILE F 1 123 ? -17.932 14.250 110.027 1.00 19.97 165 ILE F N 1
ATOM 11874 C CA . ILE F 1 123 ? -19.126 13.799 109.330 1.00 18.62 165 ILE F CA 1
ATOM 11875 C C . ILE F 1 123 ? -20.321 14.533 109.923 1.00 21.39 165 ILE F C 1
ATOM 11876 O O . ILE F 1 123 ? -20.252 14.997 111.059 1.00 20.55 165 ILE F O 1
ATOM 11892 N N . ASP F 1 124 ? -21.390 14.640 109.140 1.00 21.71 166 ASP F N 1
ATOM 11893 C CA . ASP F 1 124 ? -22.646 15.241 109.607 1.00 20.77 166 ASP F CA 1
ATOM 11894 C C . ASP F 1 124 ? -23.670 14.147 109.760 1.00 19.66 166 ASP F C 1
ATOM 11895 O O . ASP F 1 124 ? -23.945 13.400 108.817 1.00 17.71 166 ASP F O 1
ATOM 11904 N N . VAL F 1 125 ? -24.218 14.039 110.963 1.00 19.59 167 VAL F N 1
ATOM 11905 C CA . VAL F 1 125 ? -25.313 13.107 111.219 1.00 20.64 167 VAL F CA 1
ATOM 11906 C C . VAL F 1 125 ? -26.596 13.915 111.083 1.00 18.26 167 VAL F C 1
ATOM 11907 O O . VAL F 1 125 ? -26.720 14.973 111.698 1.00 20.09 167 VAL F O 1
ATOM 11920 N N . ALA F 1 126 ? -27.553 13.415 110.300 1.00 23.39 168 ALA F N 1
ATOM 11921 C CA . ALA F 1 126 ? -28.756 14.208 109.949 1.00 21.37 168 ALA F CA 1
ATOM 11922 C C . ALA F 1 126 ? -29.876 14.076 110.998 1.00 20.24 168 ALA F C 1
ATOM 11923 O O . ALA F 1 126 ? -29.937 13.102 111.738 1.00 18.34 168 ALA F O 1
ATOM 11930 N N . LYS F 1 127 ? -30.768 15.065 111.048 1.00 20.05 169 LYS F N 1
ATOM 11931 C CA . LYS F 1 127 ? -31.965 15.000 111.906 1.00 24.65 169 LYS F CA 1
ATOM 11932 C C . LYS F 1 127 ? -33.026 14.015 111.397 1.00 18.24 169 LYS F C 1
ATOM 11933 O O . LYS F 1 127 ? -33.146 13.818 110.192 1.00 21.13 169 LYS F O 1
ATOM 11952 N N . ARG F 1 128 ? -33.822 13.432 112.310 1.00 20.80 170 ARG F N 1
ATOM 11953 C CA . ARG F 1 128 ? -34.929 12.560 111.957 1.00 22.94 170 ARG F CA 1
ATOM 11954 C C . ARG F 1 128 ? -36.009 13.345 111.175 1.00 22.23 170 ARG F C 1
ATOM 11955 O O . ARG F 1 128 ? -36.788 12.773 110.409 1.00 24.44 170 ARG F O 1
ATOM 11976 N N . SER F 1 129 ? -36.131 14.630 111.456 1.00 20.44 171 SER F N 1
ATOM 11977 C CA . SER F 1 129 ? -37.114 15.432 110.740 1.00 22.04 171 SER F CA 1
ATOM 11978 C C . SER F 1 129 ? -36.423 16.581 110.056 1.00 22.00 171 SER F C 1
ATOM 11979 O O . SER F 1 129 ? -35.633 17.261 110.694 1.00 25.12 171 SER F O 1
ATOM 11987 N N . THR F 1 130 ? -36.703 16.762 108.760 1.00 22.68 172 THR F N 1
ATOM 11988 C CA . THR F 1 130 ? -36.083 17.784 107.918 1.00 28.81 172 THR F CA 1
ATOM 11989 C C . THR F 1 130 ? -37.130 18.504 107.073 1.00 24.49 172 THR F C 1
ATOM 11990 O O . THR F 1 130 ? -38.335 18.176 107.204 1.00 26.56 172 THR F O 1
ATOM 12001 N N . GLY G 1 1 ? 2.215 2.658 93.978 1.00 44.06 43 GLY G N 1
ATOM 12002 C CA . GLY G 1 1 ? 1.016 2.200 93.273 1.00 40.66 43 GLY G CA 1
ATOM 12003 C C . GLY G 1 1 ? 0.760 0.706 93.486 1.00 38.97 43 GLY G C 1
ATOM 12004 O O . GLY G 1 1 ? 0.759 0.249 94.630 1.00 37.79 43 GLY G O 1
ATOM 12007 N N . PRO G 1 2 ? 0.536 -0.059 92.399 1.00 30.43 44 PRO G N 1
ATOM 12008 C CA . PRO G 1 2 ? 0.553 -1.521 92.534 1.00 29.68 44 PRO G CA 1
ATOM 12009 C C . PRO G 1 2 ? 1.909 -2.035 93.004 1.00 24.98 44 PRO G C 1
ATOM 12010 O O . PRO G 1 2 ? 2.962 -1.468 92.619 1.00 23.89 44 PRO G O 1
ATOM 12021 N N . LEU G 1 3 ? 1.868 -3.086 93.822 1.00 26.28 45 LEU G N 1
ATOM 12022 C CA . LEU G 1 3 ? 3.074 -3.692 94.431 1.00 21.74 45 LEU G CA 1
ATOM 12023 C C . LEU G 1 3 ? 3.476 -5.021 93.818 1.00 23.78 45 LEU G C 1
ATOM 12024 O O . LEU G 1 3 ? 2.689 -5.688 93.168 1.00 25.10 45 LEU G O 1
ATOM 12040 N N . GLY G 1 4 ? 4.732 -5.408 94.021 1.00 21.66 46 GLY G N 1
ATOM 12041 C CA . GLY G 1 4 ? 5.257 -6.610 93.392 1.00 22.67 46 GLY G CA 1
ATOM 12042 C C . GLY G 1 4 ? 4.940 -7.856 94.212 1.00 22.48 46 GLY G C 1
ATOM 12043 O O . GLY G 1 4 ? 4.318 -7.790 95.267 1.00 24.10 46 GLY G O 1
ATOM 12047 N N . SER G 1 5 ? 5.326 -8.993 93.674 1.00 17.88 47 SER G N 1
ATOM 12048 C CA . SER G 1 5 ? 5.149 -10.277 94.350 1.00 19.74 47 SER G CA 1
ATOM 12049 C C . SER G 1 5 ? 6.448 -10.852 94.899 1.00 18.47 47 SER G C 1
ATOM 12050 O O . SER G 1 5 ? 7.503 -10.648 94.327 1.00 15.97 47 SER G O 1
ATOM 12058 N N . ALA G 1 6 ? 6.332 -11.606 95.993 1.00 16.15 48 ALA G N 1
ATOM 12059 C CA . ALA G 1 6 ? 7.448 -12.353 96.562 1.00 16.73 48 ALA G CA 1
ATOM 12060 C C . ALA G 1 6 ? 7.981 -13.384 95.605 1.00 17.77 48 ALA G C 1
ATOM 12061 O O . ALA G 1 6 ? 7.273 -13.873 94.733 1.00 16.52 48 ALA G O 1
ATOM 12068 N N . SER G 1 7 ? 9.244 -13.737 95.777 1.00 16.22 49 SER G N 1
ATOM 12069 C CA . SER G 1 7 ? 9.843 -14.791 94.980 1.00 17.36 49 SER G CA 1
ATOM 12070 C C . SER G 1 7 ? 10.545 -15.815 95.880 1.00 16.44 49 SER G C 1
ATOM 12071 O O . SER G 1 7 ? 11.033 -15.492 96.957 1.00 15.38 49 SER G O 1
ATOM 12079 N N . LEU G 1 8 ? 10.550 -17.063 95.446 1.00 15.34 50 LEU G N 1
ATOM 12080 C CA . LEU G 1 8 ? 11.246 -18.138 96.141 1.00 16.22 50 LEU G CA 1
ATOM 12081 C C . LEU G 1 8 ? 11.945 -18.975 95.091 1.00 20.79 50 LEU G C 1
ATOM 12082 O O . LEU G 1 8 ? 11.369 -19.236 94.037 1.00 15.65 50 LEU G O 1
ATOM 12098 N N . PHE G 1 9 ? 13.208 -19.312 95.361 1.00 14.18 51 PHE G N 1
ATOM 12099 C CA . PHE G 1 9 ? 13.982 -20.252 94.545 1.00 14.35 51 PHE G CA 1
ATOM 12100 C C . PHE G 1 9 ? 14.336 -21.442 95.401 1.00 18.92 51 PHE G C 1
ATOM 12101 O O . PHE G 1 9 ? 14.690 -21.304 96.569 1.00 16.56 51 PHE G O 1
ATOM 12118 N N . ALA G 1 10 ? 14.251 -22.631 94.811 1.00 16.75 52 ALA G N 1
ATOM 12119 C CA . ALA G 1 10 ? 14.533 -23.860 95.534 1.00 18.43 52 ALA G CA 1
ATOM 12120 C C . ALA G 1 10 ? 15.524 -24.611 94.644 1.00 20.83 52 ALA G C 1
ATOM 12121 O O . ALA G 1 10 ? 15.230 -24.936 93.504 1.00 22.26 52 ALA G O 1
ATOM 12128 N N A THR G 1 11 ? 16.737 -24.820 95.134 0.13 20.20 53 THR G N 1
ATOM 12129 N N B THR G 1 11 ? 16.692 -24.861 95.205 0.87 20.07 53 THR G N 1
ATOM 12130 C CA A THR G 1 11 ? 17.776 -25.377 94.278 0.13 22.38 53 THR G CA 1
ATOM 12131 C CA B THR G 1 11 ? 17.855 -25.263 94.446 0.87 22.21 53 THR G CA 1
ATOM 12132 C C A THR G 1 11 ? 18.685 -26.354 95.005 0.13 22.70 53 THR G C 1
ATOM 12133 C C B THR G 1 11 ? 18.539 -26.449 95.159 0.87 22.55 53 THR G C 1
ATOM 12134 O O A THR G 1 11 ? 19.308 -26.030 96.015 0.13 21.11 53 THR G O 1
ATOM 12135 O O B THR G 1 11 ? 18.864 -26.362 96.322 0.87 20.28 53 THR G O 1
ATOM 12156 N N . ILE G 1 12 ? 18.754 -27.560 94.463 1.00 23.73 54 ILE G N 1
ATOM 12157 C CA . ILE G 1 12 ? 19.625 -28.580 94.990 1.00 21.69 54 ILE G CA 1
ATOM 12158 C C . ILE G 1 12 ? 21.039 -28.188 94.636 1.00 25.65 54 ILE G C 1
ATOM 12159 O O . ILE G 1 12 ? 21.413 -28.167 93.461 1.00 27.61 54 ILE G O 1
ATOM 12176 N N . THR G 1 13 ? 21.821 -27.870 95.657 1.00 20.24 55 THR G N 1
ATOM 12177 C CA . THR G 1 13 ? 23.134 -27.286 95.432 1.00 27.02 55 THR G CA 1
ATOM 12178 C C . THR G 1 13 ? 24.207 -28.335 95.560 1.00 35.67 55 THR G C 1
ATOM 12179 O O . THR G 1 13 ? 25.323 -28.122 95.117 1.00 28.07 55 THR G O 1
ATOM 12190 N N . GLY G 1 14 ? 23.857 -29.480 96.139 1.00 29.83 56 GLY G N 1
ATOM 12191 C CA . GLY G 1 14 ? 24.792 -30.588 96.218 1.00 33.10 56 GLY G CA 1
ATOM 12192 C C . GLY G 1 14 ? 25.044 -31.204 94.863 1.00 27.44 56 GLY G C 1
ATOM 12193 O O . GLY G 1 14 ? 24.259 -31.043 93.924 1.00 30.98 56 GLY G O 1
ATOM 12197 N N . ALA G 1 15 ? 26.161 -31.913 94.747 1.00 33.28 57 ALA G N 1
ATOM 12198 C CA . ALA G 1 15 ? 26.541 -32.529 93.486 1.00 32.06 57 ALA G CA 1
ATOM 12199 C C . ALA G 1 15 ? 25.481 -33.553 93.048 1.00 32.43 57 ALA G C 1
ATOM 12200 O O . ALA G 1 15 ? 25.169 -33.668 91.858 1.00 33.98 57 ALA G O 1
ATOM 12207 N N . SER G 1 16 ? 24.905 -34.282 94.000 1.00 32.98 58 SER G N 1
ATOM 12208 C CA . SER G 1 16 ? 23.885 -35.281 93.651 1.00 27.02 58 SER G CA 1
ATOM 12209 C C . SER G 1 16 ? 22.458 -34.737 93.751 1.00 23.45 58 SER G C 1
ATOM 12210 O O . SER G 1 16 ? 22.132 -34.054 94.704 1.00 25.37 58 SER G O 1
ATOM 12245 N N . THR G 1 18 ? 20.042 -37.171 93.106 1.00 26.16 60 THR G N 1
ATOM 12246 C CA . THR G 1 18 ? 19.417 -38.490 93.000 1.00 24.96 60 THR G CA 1
ATOM 12247 C C . THR G 1 18 ? 18.738 -38.923 94.284 1.00 22.05 60 THR G C 1
ATOM 12248 O O . THR G 1 18 ? 19.288 -38.763 95.368 1.00 24.98 60 THR G O 1
ATOM 12259 N N . GLU G 1 19 ? 17.560 -39.520 94.152 1.00 22.95 61 GLU G N 1
ATOM 12260 C CA . GLU G 1 19 ? 16.845 -40.066 95.304 1.00 24.30 61 GLU G CA 1
ATOM 12261 C C . GLU G 1 19 ? 17.743 -40.928 96.196 1.00 28.69 61 GLU G C 1
ATOM 12262 O O . GLU G 1 19 ? 18.638 -41.651 95.700 1.00 24.84 61 GLU G O 1
ATOM 12274 N N . TRP G 1 20 ? 17.467 -40.846 97.501 1.00 25.70 62 TRP G N 1
ATOM 12275 C CA . TRP G 1 20 ? 18.114 -41.644 98.544 1.00 28.72 62 TRP G CA 1
ATOM 12276 C C . TRP G 1 20 ? 19.629 -41.479 98.538 1.00 28.04 62 TRP G C 1
ATOM 12277 O O . TRP G 1 20 ? 20.380 -42.391 98.892 1.00 27.42 62 TRP G O 1
ATOM 12298 N N . SER G 1 21 ? 20.089 -40.302 98.114 1.00 26.44 63 SER G N 1
ATOM 12299 C CA . SER G 1 21 ? 21.489 -39.940 98.241 1.00 21.06 63 SER G CA 1
ATOM 12300 C C . SER G 1 21 ? 21.625 -38.651 99.043 1.00 27.82 63 SER G C 1
ATOM 12301 O O . SER G 1 21 ? 20.651 -37.918 99.204 1.00 25.96 63 SER G O 1
ATOM 12309 N N . PHE G 1 22 ? 22.827 -38.383 99.542 1.00 26.58 64 PHE G N 1
ATOM 12310 C CA . PHE G 1 22 ? 23.087 -37.175 100.348 1.00 29.62 64 PHE G CA 1
ATOM 12311 C C . PHE G 1 22 ? 23.174 -35.963 99.447 1.00 26.70 64 PHE G C 1
ATOM 12312 O O . PHE G 1 22 ? 23.814 -36.014 98.398 1.00 22.42 64 PHE G O 1
ATOM 12329 N N . SER G 1 23 ? 22.513 -34.867 99.836 1.00 27.33 65 SER G N 1
ATOM 12330 C CA . SER G 1 23 ? 22.706 -33.610 99.125 1.00 24.80 65 SER G CA 1
ATOM 12331 C C . SER G 1 23 ? 22.310 -32.410 100.007 1.00 23.43 65 SER G C 1
ATOM 12332 O O . SER G 1 23 ? 21.971 -32.562 101.194 1.00 23.01 65 SER G O 1
ATOM 12340 N N . ASP G 1 24 ? 22.389 -31.221 99.421 1.00 27.97 66 ASP G N 1
ATOM 12341 C CA . ASP G 1 24 ? 22.031 -29.983 100.111 1.00 21.30 66 ASP G CA 1
ATOM 12342 C C . ASP G 1 24 ? 20.984 -29.293 99.274 1.00 21.16 66 ASP G C 1
ATOM 12343 O O . ASP G 1 24 ? 21.039 -29.333 98.044 1.00 24.00 66 ASP G O 1
ATOM 12352 N N . ILE G 1 25 ? 20.069 -28.606 99.946 1.00 22.52 67 ILE G N 1
ATOM 12353 C CA . ILE G 1 25 ? 19.033 -27.838 99.286 1.00 19.15 67 ILE G CA 1
ATOM 12354 C C . ILE G 1 25 ? 19.066 -26.401 99.858 1.00 22.85 67 ILE G C 1
ATOM 12355 O O . ILE G 1 25 ? 19.124 -26.223 101.066 1.00 21.70 67 ILE G O 1
ATOM 12371 N N . GLU G 1 26 ? 19.004 -25.395 98.991 1.00 21.29 68 GLU G N 1
ATOM 12372 C CA . GLU G 1 26 ? 19.015 -23.998 99.452 1.00 19.95 68 GLU G CA 1
ATOM 12373 C C . GLU G 1 26 ? 17.762 -23.327 98.968 1.00 18.38 68 GLU G C 1
ATOM 12374 O O . GLU G 1 26 ? 17.392 -23.462 97.786 1.00 19.34 68 GLU G O 1
ATOM 12386 N N . LEU G 1 27 ? 17.070 -22.652 99.884 1.00 18.75 69 LEU G N 1
ATOM 12387 C CA . LEU G 1 27 ? 15.805 -22.005 99.571 1.00 16.02 69 LEU G CA 1
ATOM 12388 C C . LEU G 1 27 ? 16.026 -20.498 99.731 1.00 20.08 69 LEU G C 1
ATOM 12389 O O . LEU G 1 27 ? 16.379 -20.041 100.820 1.00 21.66 69 LEU G O 1
ATOM 12405 N N . THR G 1 28 ? 15.876 -19.746 98.644 1.00 18.93 70 THR G N 1
ATOM 12406 C CA . THR G 1 28 ? 16.154 -18.312 98.665 1.00 17.11 70 THR G CA 1
ATOM 12407 C C . THR G 1 28 ? 14.845 -17.540 98.514 1.00 15.60 70 THR G C 1
ATOM 12408 O O . THR G 1 28 ? 14.195 -17.598 97.458 1.00 15.38 70 THR G O 1
ATOM 12419 N N . TYR G 1 29 ? 14.481 -16.834 99.586 1.00 14.49 71 TYR G N 1
ATOM 12420 C CA . TYR G 1 29 ? 13.226 -16.102 99.661 1.00 14.73 71 TYR G CA 1
ATOM 12421 C C . TYR G 1 29 ? 13.438 -14.582 99.695 1.00 12.81 71 TYR G C 1
ATOM 12422 O O . TYR G 1 29 ? 14.207 -14.089 100.526 1.00 13.92 71 TYR G O 1
ATOM 12440 N N . ARG G 1 30 ? 12.741 -13.885 98.808 1.00 13.68 72 ARG G N 1
ATOM 12441 C CA . ARG G 1 30 ? 12.593 -12.414 98.849 1.00 16.89 72 ARG G CA 1
ATOM 12442 C C . ARG G 1 30 ? 11.136 -12.072 98.954 1.00 15.57 72 ARG G C 1
ATOM 12443 O O . ARG G 1 30 ? 10.386 -12.253 97.997 1.00 14.79 72 ARG G O 1
ATOM 12464 N N . PRO G 1 31 ? 10.716 -11.619 100.132 1.00 15.97 73 PRO G N 1
ATOM 12465 C CA . PRO G 1 31 ? 9.333 -11.205 100.312 1.00 15.25 73 PRO G CA 1
ATOM 12466 C C . PRO G 1 31 ? 8.954 -10.034 99.401 1.00 14.78 73 PRO G C 1
ATOM 12467 O O . PRO G 1 31 ? 7.765 -9.811 99.113 1.00 18.10 73 PRO G O 1
ATOM 12478 N N . ASN G 1 32 ? 9.960 -9.280 98.978 1.00 14.42 74 ASN G N 1
ATOM 12479 C CA . ASN G 1 32 ? 9.835 -8.267 97.927 1.00 16.17 74 ASN G CA 1
ATOM 12480 C C . ASN G 1 32 ? 8.798 -7.185 98.253 1.00 16.29 74 ASN G C 1
ATOM 12481 O O . ASN G 1 32 ? 7.854 -6.908 97.487 1.00 15.79 74 ASN G O 1
ATOM 12492 N N . THR G 1 33 ? 8.990 -6.566 99.404 1.00 16.76 75 THR G N 1
ATOM 12493 C CA . THR G 1 33 ? 8.054 -5.558 99.897 1.00 16.85 75 THR G CA 1
ATOM 12494 C C . THR G 1 33 ? 8.730 -4.202 100.039 1.00 17.16 75 THR G C 1
ATOM 12495 O O . THR G 1 33 ? 9.942 -4.111 100.074 1.00 15.05 75 THR G O 1
ATOM 12506 N N . LEU G 1 34 ? 7.926 -3.153 100.149 1.00 16.53 76 LEU G N 1
ATOM 12507 C CA . LEU G 1 34 ? 8.453 -1.824 100.422 1.00 15.69 76 LEU G CA 1
ATOM 12508 C C . LEU G 1 34 ? 9.042 -1.751 101.816 1.00 16.98 76 LEU G C 1
ATOM 12509 O O . LEU G 1 34 ? 10.122 -1.198 102.008 1.00 15.84 76 LEU G O 1
ATOM 12525 N N . LEU G 1 35 ? 8.311 -2.284 102.787 1.00 14.38 77 LEU G N 1
ATOM 12526 C CA . LEU G 1 35 ? 8.732 -2.319 104.175 1.00 15.76 77 LEU G CA 1
ATOM 12527 C C . LEU G 1 35 ? 7.970 -3.442 104.903 1.00 16.47 77 LEU G C 1
ATOM 12528 O O . LEU G 1 35 ? 6.731 -3.530 104.813 1.00 19.82 77 LEU G O 1
ATOM 12544 N N . SER G 1 36 ? 8.709 -4.289 105.613 1.00 15.48 78 SER G N 1
ATOM 12545 C CA . SER G 1 36 ? 8.142 -5.348 106.443 1.00 15.08 78 SER G CA 1
ATOM 12546 C C . SER G 1 36 ? 8.944 -5.524 107.713 1.00 17.91 78 SER G C 1
ATOM 12547 O O . SER G 1 36 ? 10.171 -5.457 107.683 1.00 16.04 78 SER G O 1
ATOM 12555 N N . LEU G 1 37 ? 8.259 -5.778 108.821 1.00 16.83 79 LEU G N 1
ATOM 12556 C CA . LEU G 1 37 ? 8.915 -6.087 110.095 1.00 14.49 79 LEU G CA 1
ATOM 12557 C C . LEU G 1 37 ? 8.077 -7.162 110.756 1.00 16.41 79 LEU G C 1
ATOM 12558 O O . LEU G 1 37 ? 6.887 -6.959 110.966 1.00 15.71 79 LEU G O 1
ATOM 12574 N N . GLY G 1 38 ? 8.686 -8.299 111.063 1.00 16.72 80 GLY G N 1
ATOM 12575 C CA . GLY G 1 38 ? 7.966 -9.360 111.726 1.00 17.65 80 GLY G CA 1
ATOM 12576 C C . GLY G 1 38 ? 8.180 -10.730 111.130 1.00 16.83 80 GLY G C 1
ATOM 12577 O O . GLY G 1 38 ? 9.208 -11.026 110.519 1.00 15.46 80 GLY G O 1
ATOM 12581 N N . VAL G 1 39 ? 7.197 -11.596 111.338 1.00 17.63 81 VAL G N 1
ATOM 12582 C CA . VAL G 1 39 ? 7.361 -13.007 111.028 1.00 16.59 81 VAL G CA 1
ATOM 12583 C C . VAL G 1 39 ? 7.390 -13.340 109.547 1.00 15.59 81 VAL G C 1
ATOM 12584 O O . VAL G 1 39 ? 6.485 -12.944 108.807 1.00 18.84 81 VAL G O 1
ATOM 12614 N N . GLU G 1 41 ? 8.020 -17.125 107.252 1.00 19.18 83 GLU G N 1
ATOM 12615 C CA . GLU G 1 41 ? 7.958 -18.561 107.560 1.00 18.74 83 GLU G CA 1
ATOM 12616 C C . GLU G 1 41 ? 8.110 -19.422 106.309 1.00 20.62 83 GLU G C 1
ATOM 12617 O O . GLU G 1 41 ? 7.438 -19.199 105.305 1.00 20.22 83 GLU G O 1
ATOM 12629 N N . PHE G 1 42 ? 9.025 -20.388 106.377 1.00 21.45 84 PHE G N 1
ATOM 12630 C CA . PHE G 1 42 ? 9.231 -21.363 105.327 1.00 16.98 84 PHE G CA 1
ATOM 12631 C C . PHE G 1 42 ? 8.434 -22.610 105.716 1.00 21.34 84 PHE G C 1
ATOM 12632 O O . PHE G 1 42 ? 8.394 -22.959 106.907 1.00 20.15 84 PHE G O 1
ATOM 12649 N N . THR G 1 43 ? 7.814 -23.260 104.726 1.00 21.40 85 THR G N 1
ATOM 12650 C CA . THR G 1 43 ? 7.109 -24.544 104.913 1.00 20.90 85 THR G CA 1
ATOM 12651 C C . THR G 1 43 ? 7.717 -25.616 104.003 1.00 22.22 85 THR G C 1
ATOM 12652 O O . THR G 1 43 ? 7.890 -25.403 102.799 1.00 20.59 85 THR G O 1
ATOM 12663 N N . LEU G 1 44 ? 8.105 -26.743 104.590 1.00 21.24 86 LEU G N 1
ATOM 12664 C CA . LEU G 1 44 ? 8.804 -27.778 103.834 1.00 20.83 86 LEU G CA 1
ATOM 12665 C C . LEU G 1 44 ? 7.804 -28.904 103.532 1.00 24.86 86 LEU G C 1
ATOM 12666 O O . LEU G 1 44 ? 6.952 -29.202 104.362 1.00 23.59 86 LEU G O 1
ATOM 12682 N N . PRO G 1 45 ? 7.909 -29.522 102.350 1.00 19.73 87 PRO G N 1
ATOM 12683 C CA . PRO G 1 45 ? 6.984 -30.616 102.062 1.00 20.43 87 PRO G CA 1
ATOM 12684 C C . PRO G 1 45 ? 7.470 -31.918 102.705 1.00 20.75 87 PRO G C 1
ATOM 12685 O O . PRO G 1 45 ? 8.667 -32.102 103.007 1.00 20.34 87 PRO G O 1
ATOM 12696 N N . SER G 1 46 ? 6.541 -32.852 102.883 1.00 25.12 88 SER G N 1
ATOM 12697 C CA . SER G 1 46 ? 6.899 -34.185 103.359 1.00 23.38 88 SER G CA 1
ATOM 12698 C C . SER G 1 46 ? 8.095 -34.757 102.574 1.00 21.78 88 SER G C 1
ATOM 12699 O O . SER G 1 46 ? 8.139 -34.655 101.343 1.00 25.06 88 SER G O 1
ATOM 12707 N N . GLY G 1 47 ? 9.083 -35.329 103.272 1.00 22.03 89 GLY G N 1
ATOM 12708 C CA . GLY G 1 47 ? 10.350 -35.706 102.664 1.00 24.13 89 GLY G CA 1
ATOM 12709 C C . GLY G 1 47 ? 11.552 -34.882 103.111 1.00 23.60 89 GLY G C 1
ATOM 12710 O O . GLY G 1 47 ? 12.720 -35.292 102.963 1.00 23.42 89 GLY G O 1
ATOM 12714 N N . PHE G 1 48 ? 11.261 -33.708 103.665 1.00 24.03 90 PHE G N 1
ATOM 12715 C CA . PHE G 1 48 ? 12.291 -32.755 104.107 1.00 25.61 90 PHE G CA 1
ATOM 12716 C C . PHE G 1 48 ? 11.939 -32.186 105.481 1.00 23.41 90 PHE G C 1
ATOM 12717 O O . PHE G 1 48 ? 10.810 -31.829 105.724 1.00 24.50 90 PHE G O 1
ATOM 12734 N N . THR G 1 49 ? 12.915 -32.140 106.385 1.00 25.06 91 THR G N 1
ATOM 12735 C CA . THR G 1 49 ? 12.715 -31.511 107.670 1.00 26.09 91 THR G CA 1
ATOM 12736 C C . THR G 1 49 ? 13.964 -30.721 107.982 1.00 22.79 91 THR G C 1
ATOM 12737 O O . THR G 1 49 ? 15.030 -30.996 107.442 1.00 25.53 91 THR G O 1
ATOM 12748 N N . ALA G 1 50 ? 13.793 -29.728 108.849 1.00 26.01 92 ALA G N 1
ATOM 12749 C CA . ALA G 1 50 ? 14.862 -28.849 109.266 1.00 26.75 92 ALA G CA 1
ATOM 12750 C C . ALA G 1 50 ? 15.293 -29.251 110.670 1.00 26.40 92 ALA G C 1
ATOM 12751 O O . ALA G 1 50 ? 14.461 -29.640 111.489 1.00 27.95 92 ALA G O 1
ATOM 12758 N N . ASN G 1 51 ? 16.583 -29.129 110.940 1.00 26.46 93 ASN G N 1
ATOM 12759 C CA . ASN G 1 51 ? 17.084 -29.264 112.300 1.00 31.81 93 ASN G CA 1
ATOM 12760 C C . ASN G 1 51 ? 18.128 -28.200 112.575 1.00 30.26 93 ASN G C 1
ATOM 12761 O O . ASN G 1 51 ? 18.409 -27.355 111.714 1.00 28.83 93 ASN G O 1
ATOM 12772 N N . THR G 1 52 ? 18.722 -28.230 113.763 1.00 29.69 94 THR G N 1
ATOM 12773 C CA . THR G 1 52 ? 19.662 -27.180 114.157 1.00 30.50 94 THR G CA 1
ATOM 12774 C C . THR G 1 52 ? 21.016 -27.233 113.465 1.00 29.67 94 THR G C 1
ATOM 12775 O O . THR G 1 52 ? 21.884 -26.416 113.765 1.00 33.69 94 THR G O 1
ATOM 12786 N N . LYS G 1 53 ? 21.228 -28.183 112.555 1.00 26.70 95 LYS G N 1
ATOM 12787 C CA . LYS G 1 53 ? 22.412 -28.154 111.701 1.00 27.49 95 LYS G CA 1
ATOM 12788 C C . LYS G 1 53 ? 22.137 -27.468 110.356 1.00 22.17 95 LYS G C 1
ATOM 12789 O O . LYS G 1 53 ? 23.032 -27.321 109.527 1.00 25.58 95 LYS G O 1
ATOM 12808 N N . ASP G 1 54 ? 20.891 -27.097 110.133 1.00 24.83 96 ASP G N 1
ATOM 12809 C CA . ASP G 1 54 ? 20.540 -26.352 108.936 1.00 23.11 96 ASP G CA 1
ATOM 12810 C C . ASP G 1 54 ? 20.747 -24.883 109.299 1.00 24.20 96 ASP G C 1
ATOM 12811 O O . ASP G 1 54 ? 20.944 -24.573 110.475 1.00 22.27 96 ASP G O 1
ATOM 12820 N N . THR G 1 55 ? 20.742 -23.991 108.312 1.00 23.11 97 THR G N 1
ATOM 12821 C CA . THR G 1 55 ? 21.139 -22.604 108.580 1.00 21.35 97 THR G CA 1
ATOM 12822 C C . THR G 1 55 ? 20.179 -21.607 107.911 1.00 21.56 97 THR G C 1
ATOM 12823 O O . THR G 1 55 ? 19.549 -21.928 106.901 1.00 17.53 97 THR G O 1
ATOM 12851 N N . ASN G 1 57 ? 20.655 -17.764 106.539 1.00 17.34 99 ASN G N 1
ATOM 12852 C CA . ASN G 1 57 ? 21.632 -16.743 106.238 1.00 16.25 99 ASN G CA 1
ATOM 12853 C C . ASN G 1 57 ? 22.970 -17.083 106.891 1.00 22.78 99 ASN G C 1
ATOM 12854 O O . ASN G 1 57 ? 23.645 -16.219 107.431 1.00 18.02 99 ASN G O 1
ATOM 12865 N N . GLY G 1 58 ? 23.330 -18.362 106.829 1.00 20.53 100 GLY G N 1
ATOM 12866 C CA . GLY G 1 58 ? 24.648 -18.814 107.241 1.00 21.29 100 GLY G CA 1
ATOM 12867 C C . GLY G 1 58 ? 24.766 -19.165 108.714 1.00 24.14 100 GLY G C 1
ATOM 12868 O O . GLY G 1 58 ? 25.796 -19.648 109.170 1.00 28.33 100 GLY G O 1
ATOM 12872 N N . ASN G 1 59 ? 23.725 -18.928 109.477 1.00 21.14 101 ASN G N 1
ATOM 12873 C CA . ASN G 1 59 ? 23.766 -19.189 110.900 1.00 25.49 101 ASN G CA 1
ATOM 12874 C C . ASN G 1 59 ? 22.848 -20.355 111.291 1.00 24.15 101 ASN G C 1
ATOM 12875 O O . ASN G 1 59 ? 21.704 -20.431 110.856 1.00 21.77 101 ASN G O 1
ATOM 12886 N N . ALA G 1 60 ? 23.336 -21.247 112.142 1.00 23.38 102 ALA G N 1
ATOM 12887 C CA . ALA G 1 60 ? 22.529 -22.383 112.605 1.00 23.67 102 ALA G CA 1
ATOM 12888 C C . ALA G 1 60 ? 21.146 -22.006 113.094 1.00 22.56 102 ALA G C 1
ATOM 12889 O O . ALA G 1 60 ? 20.966 -21.058 113.849 1.00 21.59 102 ALA G O 1
ATOM 12896 N N . LEU G 1 61 ? 20.143 -22.763 112.657 1.00 21.36 103 LEU G N 1
ATOM 12897 C CA . LEU G 1 61 ? 18.808 -22.600 113.171 1.00 21.44 103 LEU G CA 1
ATOM 12898 C C . LEU G 1 61 ? 18.763 -22.852 114.672 1.00 28.35 103 LEU G C 1
ATOM 12899 O O . LEU G 1 61 ? 19.472 -23.719 115.193 1.00 28.16 103 LEU G O 1
ATOM 12915 N N . ARG G 1 62 ? 17.915 -22.090 115.356 1.00 31.03 104 ARG G N 1
ATOM 12916 C CA . ARG G 1 62 ? 17.624 -22.336 116.757 1.00 31.16 104 ARG G CA 1
ATOM 12917 C C . ARG G 1 62 ? 16.404 -23.238 116.854 1.00 33.01 104 ARG G C 1
ATOM 12918 O O . ARG G 1 62 ? 15.511 -23.193 116.008 1.00 26.61 104 ARG G O 1
ATOM 12939 N N . THR G 1 63 ? 16.363 -24.036 117.915 1.00 35.31 105 THR G N 1
ATOM 12940 C CA . THR G 1 63 ? 15.211 -24.868 118.206 1.00 33.39 105 THR G CA 1
ATOM 12941 C C . THR G 1 63 ? 13.886 -24.145 118.125 1.00 29.00 105 THR G C 1
ATOM 12942 O O . THR G 1 63 ? 12.929 -24.676 117.552 1.00 31.75 105 THR G O 1
ATOM 12953 N N . THR G 1 64 ? 13.814 -22.941 118.693 1.00 32.33 106 THR G N 1
ATOM 12954 C CA . THR G 1 64 ? 12.573 -22.163 118.694 1.00 33.68 106 THR G CA 1
ATOM 12955 C C . THR G 1 64 ? 12.104 -21.713 117.308 1.00 28.39 106 THR G C 1
ATOM 12956 O O . THR G 1 64 ? 10.926 -21.364 117.130 1.00 30.01 106 THR G O 1
ATOM 12967 N N . GLN G 1 65 ? 13.011 -21.715 116.331 1.00 29.57 107 GLN G N 1
ATOM 12968 C CA . GLN G 1 65 ? 12.662 -21.393 114.935 1.00 27.45 107 GLN G CA 1
ATOM 12969 C C . GLN G 1 65 ? 12.033 -22.568 114.172 1.00 28.46 107 GLN G C 1
ATOM 12970 O O . GLN G 1 65 ? 11.443 -22.385 113.093 1.00 25.33 107 GLN G O 1
ATOM 12984 N N . ILE G 1 66 ? 12.194 -23.774 114.707 1.00 26.98 108 ILE G N 1
ATOM 12985 C CA . ILE G 1 66 ? 11.789 -25.000 113.996 1.00 29.79 108 ILE G CA 1
ATOM 12986 C C . ILE G 1 66 ? 10.516 -25.524 114.638 1.00 30.40 108 ILE G C 1
ATOM 12987 O O . ILE G 1 66 ? 10.520 -25.872 115.823 1.00 31.83 108 ILE G O 1
ATOM 13003 N N . LEU G 1 67 ? 9.431 -25.536 113.867 1.00 27.84 109 LEU G N 1
ATOM 13004 C CA . LEU G 1 67 ? 8.112 -25.887 114.370 1.00 27.38 109 LEU G CA 1
ATOM 13005 C C . LEU G 1 67 ? 7.447 -27.013 113.560 1.00 31.06 109 LEU G C 1
ATOM 13006 O O . LEU G 1 67 ? 7.938 -27.428 112.509 1.00 28.00 109 LEU G O 1
ATOM 13022 N N . ASN G 1 68 ? 6.325 -27.498 114.071 1.00 30.47 110 ASN G N 1
ATOM 13023 C CA . ASN G 1 68 ? 5.501 -28.476 113.376 1.00 33.66 110 ASN G CA 1
ATOM 13024 C C . ASN G 1 68 ? 6.335 -29.644 112.902 1.00 33.15 110 ASN G C 1
ATOM 13025 O O . ASN G 1 68 ? 6.307 -30.022 111.733 1.00 30.24 110 ASN G O 1
ATOM 13036 N N . ASN G 1 69 ? 7.108 -30.185 113.838 1.00 37.05 111 ASN G N 1
ATOM 13037 C CA . ASN G 1 69 ? 7.909 -31.379 113.606 1.00 36.75 111 ASN G CA 1
ATOM 13038 C C . ASN G 1 69 ? 8.889 -31.211 112.465 1.00 36.94 111 ASN G C 1
ATOM 13039 O O . ASN G 1 69 ? 9.035 -32.094 111.620 1.00 30.97 111 ASN G O 1
ATOM 13050 N N . GLY G 1 70 ? 9.543 -30.057 112.425 1.00 30.44 112 GLY G N 1
ATOM 13051 C CA . GLY G 1 70 ? 10.579 -29.836 111.442 1.00 28.86 112 GLY G CA 1
ATOM 13052 C C . GLY G 1 70 ? 10.094 -29.388 110.074 1.00 22.36 112 GLY G C 1
ATOM 13053 O O . GLY G 1 70 ? 10.930 -29.203 109.189 1.00 24.26 112 GLY G O 1
ATOM 13057 N N . LYS G 1 71 ? 8.788 -29.211 109.893 1.00 19.98 113 LYS G N 1
ATOM 13058 C CA . LYS G 1 71 ? 8.238 -28.801 108.599 1.00 25.60 113 LYS G CA 1
ATOM 13059 C C . LYS G 1 71 ? 8.164 -27.260 108.420 1.00 22.43 113 LYS G C 1
ATOM 13060 O O . LYS G 1 71 ? 7.950 -26.785 107.298 1.00 23.42 113 LYS G O 1
ATOM 13079 N N . THR G 1 72 ? 8.268 -26.518 109.522 1.00 22.91 114 THR G N 1
ATOM 13080 C CA . THR G 1 72 ? 8.119 -25.050 109.499 1.00 21.83 114 THR G CA 1
ATOM 13081 C C . THR G 1 72 ? 9.389 -24.415 110.058 1.00 25.15 114 THR G C 1
ATOM 13082 O O . THR G 1 72 ? 9.883 -24.830 111.103 1.00 24.30 114 THR G O 1
ATOM 13093 N N . VAL G 1 73 ? 9.945 -23.429 109.347 1.00 23.06 115 VAL G N 1
ATOM 13094 C CA . VAL G 1 73 ? 11.083 -22.684 109.854 1.00 18.87 115 VAL G CA 1
ATOM 13095 C C . VAL G 1 73 ? 10.718 -21.200 109.836 1.00 23.47 115 VAL G C 1
ATOM 13096 O O . VAL G 1 73 ? 10.310 -20.667 108.804 1.00 20.39 115 VAL G O 1
ATOM 13109 N N . ARG G 1 74 ? 10.822 -20.572 110.995 1.00 20.63 116 ARG G N 1
ATOM 13110 C CA . ARG G 1 74 ? 10.376 -19.185 111.210 1.00 21.52 116 ARG G CA 1
ATOM 13111 C C . ARG G 1 74 ? 11.546 -18.215 111.406 1.00 22.50 116 ARG G C 1
ATOM 13112 O O . ARG G 1 74 ? 12.529 -18.534 112.067 1.00 17.79 116 ARG G O 1
ATOM 13133 N N . VAL G 1 75 ? 11.416 -17.022 110.829 1.00 20.33 117 VAL G N 1
ATOM 13134 C CA . VAL G 1 75 ? 12.276 -15.897 111.169 1.00 18.07 117 VAL G CA 1
ATOM 13135 C C . VAL G 1 75 ? 11.325 -14.920 111.837 1.00 16.03 117 VAL G C 1
ATOM 13136 O O . VAL G 1 75 ? 10.535 -14.290 111.165 1.00 17.06 117 VAL G O 1
ATOM 13149 N N . PRO G 1 76 ? 11.365 -14.826 113.161 1.00 17.08 118 PRO G N 1
ATOM 13150 C CA . PRO G 1 76 ? 10.293 -14.095 113.867 1.00 19.53 118 PRO G CA 1
ATOM 13151 C C . PRO G 1 76 ? 10.351 -12.570 113.759 1.00 17.95 118 PRO G C 1
ATOM 13152 O O . PRO G 1 76 ? 9.310 -11.916 113.840 1.00 17.67 118 PRO G O 1
ATOM 13163 N N . LEU G 1 77 ? 11.547 -12.019 113.574 1.00 16.12 119 LEU G N 1
ATOM 13164 C CA . LEU G 1 77 ? 11.731 -10.577 113.417 1.00 17.97 119 LEU G CA 1
ATOM 13165 C C . LEU G 1 77 ? 12.600 -10.281 112.196 1.00 18.67 119 LEU G C 1
ATOM 13166 O O . LEU G 1 77 ? 13.734 -9.766 112.304 1.00 16.45 119 LEU G O 1
ATOM 13182 N N . ALA G 1 78 ? 12.037 -10.615 111.040 1.00 14.10 120 ALA G N 1
ATOM 13183 C CA . ALA G 1 78 ? 12.611 -10.298 109.756 1.00 20.25 120 ALA G CA 1
ATOM 13184 C C . ALA G 1 78 ? 12.409 -8.811 109.449 1.00 16.61 120 ALA G C 1
ATOM 13185 O O . ALA G 1 78 ? 11.506 -8.187 109.977 1.00 14.63 120 ALA G O 1
ATOM 13192 N N . LEU G 1 79 ? 13.262 -8.264 108.603 1.00 17.05 121 LEU G N 1
ATOM 13193 C CA . LEU G 1 79 ? 13.105 -6.902 108.130 1.00 16.05 121 LEU G CA 1
ATOM 13194 C C . LEU G 1 79 ? 13.270 -6.894 106.612 1.00 17.12 121 LEU G C 1
ATOM 13195 O O . LEU G 1 79 ? 14.147 -7.575 106.059 1.00 16.66 121 LEU G O 1
ATOM 13211 N N . ASP G 1 80 ? 12.423 -6.116 105.940 1.00 14.20 122 ASP G N 1
ATOM 13212 C CA . ASP G 1 80 ? 12.529 -5.917 104.505 1.00 13.34 122 ASP G CA 1
ATOM 13213 C C . ASP G 1 80 ? 12.373 -4.434 104.226 1.00 15.91 122 ASP G C 1
ATOM 13214 O O . ASP G 1 80 ? 11.644 -3.727 104.943 1.00 14.21 122 ASP G O 1
ATOM 13223 N N . LEU G 1 81 ? 13.090 -3.985 103.198 1.00 11.90 123 LEU G N 1
ATOM 13224 C CA . LEU G 1 81 ? 13.076 -2.603 102.733 1.00 14.98 123 LEU G CA 1
ATOM 13225 C C . LEU G 1 81 ? 13.353 -2.584 101.242 1.00 16.19 123 LEU G C 1
ATOM 13226 O O . LEU G 1 81 ? 14.369 -3.103 100.765 1.00 15.44 123 LEU G O 1
ATOM 13242 N N . LEU G 1 82 ? 12.407 -2.041 100.498 1.00 14.33 124 LEU G N 1
ATOM 13243 C CA . LEU G 1 82 ? 12.538 -1.910 99.049 1.00 17.55 124 LEU G CA 1
ATOM 13244 C C . LEU G 1 82 ? 12.896 -3.203 98.317 1.00 17.11 124 LEU G C 1
ATOM 13245 O O . LEU G 1 82 ? 13.503 -3.171 97.237 1.00 18.05 124 LEU G O 1
ATOM 13261 N N . GLY G 1 83 ? 12.489 -4.340 98.863 1.00 17.40 125 GLY G N 1
ATOM 13262 C CA . GLY G 1 83 ? 12.717 -5.594 98.187 1.00 16.76 125 GLY G CA 1
ATOM 13263 C C . GLY G 1 83 ? 14.159 -6.037 98.229 1.00 18.91 125 GLY G C 1
ATOM 13264 O O . GLY G 1 83 ? 14.575 -6.914 97.457 1.00 17.25 125 GLY G O 1
ATOM 13268 N N . ALA G 1 84 ? 14.924 -5.465 99.158 1.00 16.21 126 ALA G N 1
ATOM 13269 C CA . ALA G 1 84 ? 16.354 -5.769 99.271 1.00 17.98 126 ALA G CA 1
ATOM 13270 C C . ALA G 1 84 ? 16.618 -6.872 100.270 1.00 17.29 126 ALA G C 1
ATOM 13271 O O . ALA G 1 84 ? 17.706 -7.466 100.302 1.00 18.57 126 ALA G O 1
ATOM 13278 N N . GLY G 1 85 ? 15.622 -7.162 101.088 1.00 15.59 127 GLY G N 1
ATOM 13279 C CA . GLY G 1 85 ? 15.725 -8.225 102.066 1.00 13.52 127 GLY G CA 1
ATOM 13280 C C . GLY G 1 85 ? 15.728 -9.632 101.435 1.00 16.43 127 GLY G C 1
ATOM 13281 O O . GLY G 1 85 ? 15.124 -9.871 100.410 1.00 13.42 127 GLY G O 1
ATOM 13285 N N . GLU G 1 86 ? 16.438 -10.560 102.051 1.00 14.46 128 GLU G N 1
ATOM 13286 C CA . GLU G 1 86 ? 16.581 -11.907 101.500 1.00 14.70 128 GLU G CA 1
ATOM 13287 C C . GLU G 1 86 ? 16.898 -12.886 102.600 1.00 18.97 128 GLU G C 1
ATOM 13288 O O . GLU G 1 86 ? 17.726 -12.600 103.468 1.00 16.41 128 GLU G O 1
ATOM 13300 N N . PHE G 1 87 ? 16.252 -14.047 102.528 1.00 14.53 129 PHE G N 1
ATOM 13301 C CA . PHE G 1 87 ? 16.392 -15.105 103.513 1.00 15.27 129 PHE G CA 1
ATOM 13302 C C . PHE G 1 87 ? 16.792 -16.387 102.784 1.00 18.75 129 PHE G C 1
ATOM 13303 O O . PHE G 1 87 ? 16.094 -16.842 101.881 1.00 18.24 129 PHE G O 1
ATOM 13347 N N . LEU G 1 89 ? 17.555 -20.218 103.428 1.00 19.06 131 LEU G N 1
ATOM 13348 C CA . LEU G 1 89 ? 17.455 -21.398 104.282 1.00 17.52 131 LEU G CA 1
ATOM 13349 C C . LEU G 1 89 ? 18.206 -22.550 103.601 1.00 22.64 131 LEU G C 1
ATOM 13350 O O . LEU G 1 89 ? 17.889 -22.939 102.485 1.00 19.57 131 LEU G O 1
ATOM 13366 N N . LYS G 1 90 ? 19.256 -23.038 104.245 1.00 20.58 132 LYS G N 1
ATOM 13367 C CA . LYS G 1 90 ? 20.056 -24.095 103.647 1.00 23.06 132 LYS G CA 1
ATOM 13368 C C . LYS G 1 90 ? 19.854 -25.377 104.450 1.00 23.45 132 LYS G C 1
ATOM 13369 O O . LYS G 1 90 ? 20.105 -25.416 105.646 1.00 21.90 132 LYS G O 1
ATOM 13388 N N . LEU G 1 91 ? 19.335 -26.392 103.774 1.00 23.87 133 LEU G N 1
ATOM 13389 C CA . LEU G 1 91 ? 19.104 -27.714 104.352 1.00 20.65 133 LEU G CA 1
ATOM 13390 C C . LEU G 1 91 ? 20.345 -28.533 104.003 1.00 20.77 133 LEU G C 1
ATOM 13391 O O . LEU G 1 91 ? 20.599 -28.840 102.830 1.00 19.86 133 LEU G O 1
ATOM 13407 N N . ASN G 1 92 ? 21.157 -28.800 105.021 1.00 22.22 134 ASN G N 1
ATOM 13408 C CA . ASN G 1 92 ? 22.473 -29.407 104.851 1.00 21.48 134 ASN G CA 1
ATOM 13409 C C . ASN G 1 92 ? 22.460 -30.930 105.060 1.00 22.18 134 ASN G C 1
ATOM 13410 O O . ASN G 1 92 ? 21.893 -31.397 106.038 1.00 21.73 134 ASN G O 1
ATOM 13421 N N . ASN G 1 93 ? 23.128 -31.643 104.163 1.00 26.05 135 ASN G N 1
ATOM 13422 C CA . ASN G 1 93 ? 23.404 -33.083 104.321 1.00 30.98 135 ASN G CA 1
ATOM 13423 C C . ASN G 1 93 ? 22.109 -33.839 104.559 1.00 25.06 135 ASN G C 1
ATOM 13424 O O . ASN G 1 93 ? 21.952 -34.527 105.558 1.00 28.01 135 ASN G O 1
ATOM 13435 N N . LYS G 1 94 ? 21.163 -33.658 103.647 1.00 21.41 136 LYS G N 1
ATOM 13436 C CA . LYS G 1 94 ? 19.881 -34.334 103.739 1.00 20.32 136 LYS G CA 1
ATOM 13437 C C . LYS G 1 94 ? 19.944 -35.558 102.836 1.00 23.79 136 LYS G C 1
ATOM 13438 O O . LYS G 1 94 ? 20.613 -35.550 101.799 1.00 26.16 136 LYS G O 1
ATOM 13457 N N . THR G 1 95 ? 19.268 -36.617 103.252 1.00 22.54 137 THR G N 1
ATOM 13458 C CA . THR G 1 95 ? 19.020 -37.738 102.363 1.00 20.70 137 THR G CA 1
ATOM 13459 C C . THR G 1 95 ? 17.833 -37.385 101.525 1.00 16.16 137 THR G C 1
ATOM 13460 O O . THR G 1 95 ? 16.723 -37.235 102.038 1.00 21.81 137 THR G O 1
ATOM 13471 N N . LEU G 1 96 ? 18.049 -37.206 100.234 1.00 19.76 138 LEU G N 1
ATOM 13472 C CA . LEU G 1 96 ? 16.943 -36.878 99.365 1.00 20.36 138 LEU G CA 1
ATOM 13473 C C . LEU G 1 96 ? 15.931 -38.005 99.391 1.00 26.87 138 LEU G C 1
ATOM 13474 O O . LEU G 1 96 ? 16.291 -39.179 99.473 1.00 24.08 138 LEU G O 1
ATOM 13490 N N . PRO G 1 97 ? 14.649 -37.650 99.335 1.00 22.49 139 PRO G N 1
ATOM 13491 C CA . PRO G 1 97 ? 13.574 -38.636 99.331 1.00 25.24 139 PRO G CA 1
ATOM 13492 C C . PRO G 1 97 ? 13.356 -39.278 97.960 1.00 24.89 139 PRO G C 1
ATOM 13493 O O . PRO G 1 97 ? 14.190 -39.125 97.066 1.00 23.69 139 PRO G O 1
ATOM 13504 N N . ALA G 1 98 ? 12.235 -39.986 97.801 1.00 25.91 140 ALA G N 1
ATOM 13505 C CA . ALA G 1 98 ? 11.940 -40.677 96.551 1.00 26.69 140 ALA G CA 1
ATOM 13506 C C . ALA G 1 98 ? 11.859 -39.714 95.368 1.00 28.42 140 ALA G C 1
ATOM 13507 O O . ALA G 1 98 ? 11.439 -38.573 95.525 1.00 24.51 140 ALA G O 1
ATOM 13514 N N . ALA G 1 99 ? 12.253 -40.192 94.187 1.00 24.25 141 ALA G N 1
ATOM 13515 C CA . ALA G 1 99 ? 12.197 -39.393 92.968 1.00 25.68 141 ALA G CA 1
ATOM 13516 C C . ALA G 1 99 ? 10.820 -38.774 92.790 1.00 28.05 141 ALA G C 1
ATOM 13517 O O . ALA G 1 99 ? 9.793 -39.388 93.111 1.00 23.29 141 ALA G O 1
ATOM 13524 N N . GLY G 1 100 ? 10.814 -37.528 92.308 1.00 22.35 142 GLY G N 1
ATOM 13525 C CA . GLY G 1 100 ? 9.592 -36.795 92.121 1.00 24.09 142 GLY G CA 1
ATOM 13526 C C . GLY G 1 100 ? 9.819 -35.294 92.311 1.00 25.47 142 GLY G C 1
ATOM 13527 O O . GLY G 1 100 ? 10.953 -34.829 92.458 1.00 22.99 142 GLY G O 1
ATOM 13531 N N . THR G 1 101 ? 8.726 -34.549 92.313 1.00 24.10 143 THR G N 1
ATOM 13532 C CA . THR G 1 101 ? 8.800 -33.092 92.393 1.00 29.73 143 THR G CA 1
ATOM 13533 C C . THR G 1 101 ? 8.318 -32.669 93.770 1.00 27.31 143 THR G C 1
ATOM 13534 O O . THR G 1 101 ? 7.301 -33.173 94.268 1.00 26.80 143 THR G O 1
ATOM 13545 N N . TYR G 1 102 ? 9.090 -31.796 94.414 1.00 19.02 144 TYR G N 1
ATOM 13546 C CA . TYR G 1 102 ? 8.808 -31.381 95.782 1.00 19.81 144 TYR G CA 1
ATOM 13547 C C . TYR G 1 102 ? 8.680 -29.874 95.818 1.00 19.71 144 TYR G C 1
ATOM 13548 O O . TYR G 1 102 ? 9.563 -29.203 95.312 1.00 21.22 144 TYR G O 1
ATOM 13566 N N . THR G 1 103 ? 7.608 -29.377 96.430 1.00 19.96 145 THR G N 1
ATOM 13567 C CA . THR G 1 103 ? 7.312 -27.936 96.442 1.00 20.08 145 THR G CA 1
ATOM 13568 C C . THR G 1 103 ? 7.471 -27.317 97.831 1.00 21.52 145 THR G C 1
ATOM 13569 O O . THR G 1 103 ? 6.985 -27.849 98.810 1.00 18.51 145 THR G O 1
ATOM 13580 N 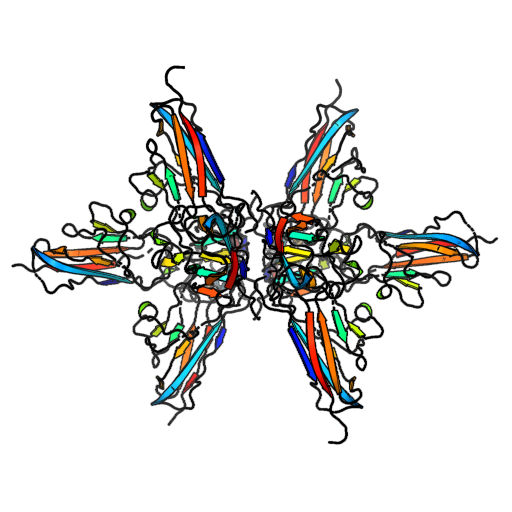N . PHE G 1 104 ? 8.211 -26.205 97.901 1.00 21.56 146 PHE G N 1
ATOM 13581 C CA . PHE G 1 104 ? 8.485 -25.502 99.150 1.00 18.96 146 PHE G CA 1
ATOM 13582 C C . PHE G 1 104 ? 7.730 -24.180 99.115 1.00 20.26 146 PHE G C 1
ATOM 13583 O O . PHE G 1 104 ? 7.463 -23.659 98.040 1.00 17.13 146 PHE G O 1
ATOM 13600 N N . ARG G 1 105 ? 7.385 -23.656 100.282 1.00 19.24 147 ARG G N 1
ATOM 13601 C CA . ARG G 1 105 ? 6.630 -22.408 100.353 1.00 21.34 147 ARG G CA 1
ATOM 13602 C C . ARG G 1 105 ? 7.307 -21.474 101.340 1.00 19.67 147 ARG G C 1
ATOM 13603 O O . ARG G 1 105 ? 7.922 -21.925 102.306 1.00 19.16 147 ARG G O 1
ATOM 13624 N N . ALA G 1 106 ? 7.203 -20.172 101.076 1.00 17.99 148 ALA G N 1
ATOM 13625 C CA . ALA G 1 106 ? 7.663 -19.167 102.002 1.00 17.06 148 ALA G CA 1
ATOM 13626 C C . ALA G 1 106 ? 6.596 -18.081 102.037 1.00 18.47 148 ALA G C 1
ATOM 13627 O O . ALA G 1 106 ? 6.057 -17.687 100.999 1.00 17.59 148 ALA G O 1
ATOM 13634 N N . GLU G 1 107 ? 6.298 -17.616 103.237 1.00 19.24 149 GLU G N 1
ATOM 13635 C CA . GLU G 1 107 ? 5.180 -16.728 103.438 1.00 18.46 149 GLU G CA 1
ATOM 13636 C C . GLU G 1 107 ? 5.525 -15.544 104.340 1.00 18.00 149 GLU G C 1
ATOM 13637 O O . GLU G 1 107 ? 6.304 -15.659 105.278 1.00 18.63 149 GLU G O 1
ATOM 13649 N N . ASN G 1 108 ? 4.886 -14.422 104.061 1.00 19.00 150 ASN G N 1
ATOM 13650 C CA . ASN G 1 108 ? 5.140 -13.182 104.808 1.00 19.93 150 ASN G CA 1
ATOM 13651 C C . ASN G 1 108 ? 3.962 -12.950 105.774 1.00 16.96 150 ASN G C 1
ATOM 13652 O O . ASN G 1 108 ? 2.809 -12.751 105.344 1.00 18.09 150 ASN G O 1
ATOM 13663 N N . LYS G 1 109 ? 4.239 -13.059 107.066 1.00 15.64 151 LYS G N 1
ATOM 13664 C CA . LYS G 1 109 ? 3.219 -12.916 108.138 1.00 18.82 151 LYS G CA 1
ATOM 13665 C C . LYS G 1 109 ? 3.542 -11.727 109.022 1.00 19.81 151 LYS G C 1
ATOM 13666 O O . LYS G 1 109 ? 3.198 -11.699 110.205 1.00 20.06 151 LYS G O 1
ATOM 13685 N N . SER G 1 110 ? 4.235 -10.755 108.441 1.00 17.83 152 SER G N 1
ATOM 13686 C CA . SER G 1 110 ? 4.792 -9.629 109.201 1.00 17.77 152 SER G CA 1
ATOM 13687 C C . SER G 1 110 ? 3.876 -8.416 109.093 1.00 19.32 152 SER G C 1
ATOM 13688 O O . SER G 1 110 ? 2.931 -8.426 108.312 1.00 18.24 152 SER G O 1
ATOM 13696 N N . LEU G 1 111 ? 4.162 -7.365 109.858 1.00 16.98 153 LEU G N 1
ATOM 13697 C CA . LEU G 1 111 ? 3.648 -6.036 109.537 1.00 17.62 153 LEU G CA 1
ATOM 13698 C C . LEU G 1 111 ? 4.269 -5.608 108.207 1.00 19.98 153 LEU G C 1
ATOM 13699 O O . LEU G 1 111 ? 5.489 -5.563 108.059 1.00 18.05 153 LEU G O 1
ATOM 13715 N N . SER G 1 112 ? 3.451 -5.273 107.226 1.00 15.55 154 SER G N 1
ATOM 13716 C CA . SER G 1 112 ? 3.998 -5.125 105.900 1.00 16.29 154 SER G CA 1
ATOM 13717 C C . SER G 1 112 ? 3.267 -4.100 105.044 1.00 22.25 154 SER G C 1
ATOM 13718 O O . SER G 1 112 ? 2.035 -4.046 105.028 1.00 21.86 154 SER G O 1
ATOM 13726 N N . ILE G 1 113 ? 4.046 -3.293 104.344 1.00 16.65 155 ILE G N 1
ATOM 13727 C CA . ILE G 1 113 ? 3.559 -2.536 103.207 1.00 17.39 155 ILE G CA 1
ATOM 13728 C C . ILE G 1 113 ? 4.050 -3.276 101.976 1.00 20.99 155 ILE G C 1
ATOM 13729 O O . ILE G 1 113 ? 5.236 -3.217 101.607 1.00 17.27 155 ILE G O 1
ATOM 13745 N N . GLY G 1 114 ? 3.168 -4.039 101.364 1.00 17.73 156 GLY G N 1
ATOM 13746 C CA . GLY G 1 114 ? 3.635 -5.010 100.387 1.00 18.41 156 GLY G CA 1
ATOM 13747 C C . GLY G 1 114 ? 2.564 -6.017 100.103 1.00 23.77 156 GLY G C 1
ATOM 13748 O O . GLY G 1 114 ? 1.554 -6.032 100.794 1.00 23.17 156 GLY G O 1
ATOM 13752 N N . ASN G 1 115 ? 2.792 -6.857 99.098 1.00 21.63 157 ASN G N 1
ATOM 13753 C CA . ASN G 1 115 ? 1.921 -8.008 98.848 1.00 23.29 157 ASN G CA 1
ATOM 13754 C C . ASN G 1 115 ? 2.407 -9.209 99.651 1.00 20.34 157 ASN G C 1
ATOM 13755 O O . ASN G 1 115 ? 3.514 -9.673 99.445 1.00 22.45 157 ASN G O 1
ATOM 13793 N N . PHE G 1 117 ? 1.242 -12.287 99.753 1.00 24.62 159 PHE G N 1
ATOM 13794 C CA . PHE G 1 117 ? 0.920 -13.612 99.239 1.00 25.45 159 PHE G CA 1
ATOM 13795 C C . PHE G 1 117 ? 2.175 -14.494 99.224 1.00 22.70 159 PHE G C 1
ATOM 13796 O O . PHE G 1 117 ? 3.271 -14.028 98.913 1.00 18.07 159 PHE G O 1
ATOM 13813 N N . TYR G 1 118 ? 2.019 -15.759 99.596 1.00 21.68 160 TYR G N 1
ATOM 13814 C CA . TYR G 1 118 ? 3.159 -16.678 99.614 1.00 20.47 160 TYR G CA 1
ATOM 13815 C C . TYR G 1 118 ? 3.830 -16.884 98.260 1.00 19.82 160 TYR G C 1
ATOM 13816 O O . TYR G 1 118 ? 3.253 -16.614 97.215 1.00 22.39 160 TYR G O 1
ATOM 13834 N N . ALA G 1 119 ? 5.088 -17.338 98.299 1.00 19.75 161 ALA G N 1
ATOM 13835 C CA . ALA G 1 119 ? 5.835 -17.710 97.119 1.00 19.19 161 ALA G CA 1
ATOM 13836 C C . ALA G 1 119 ? 6.145 -19.212 97.199 1.00 21.03 161 ALA G C 1
ATOM 13837 O O . ALA G 1 119 ? 6.332 -19.773 98.293 1.00 18.47 161 ALA G O 1
ATOM 13844 N N . GLU G 1 120 ? 6.183 -19.861 96.048 1.00 20.18 162 GLU G N 1
ATOM 13845 C CA . GLU G 1 120 ? 6.519 -21.290 96.002 1.00 19.94 162 GLU G CA 1
ATOM 13846 C C . GLU G 1 120 ? 7.581 -21.581 94.971 1.00 22.95 162 GLU G C 1
ATOM 13847 O O . GLU G 1 120 ? 7.814 -20.795 94.037 1.00 20.03 162 GLU G O 1
ATOM 13859 N N . ALA G 1 121 ? 8.240 -22.722 95.151 1.00 19.45 163 ALA G N 1
ATOM 13860 C CA . ALA G 1 121 ? 9.244 -23.173 94.212 1.00 19.54 163 ALA G CA 1
ATOM 13861 C C . ALA G 1 121 ? 9.461 -24.668 94.434 1.00 19.49 163 ALA G C 1
ATOM 13862 O O . ALA G 1 121 ? 9.280 -25.169 95.542 1.00 18.72 163 ALA G O 1
ATOM 13869 N N . SER G 1 122 ? 9.924 -25.353 93.403 1.00 20.81 164 SER G N 1
ATOM 13870 C CA . SER G 1 122 ? 10.011 -26.814 93.458 1.00 20.81 164 SER G CA 1
ATOM 13871 C C . SER G 1 122 ? 11.389 -27.281 93.053 1.00 24.49 164 SER G C 1
ATOM 13872 O O . SER G 1 122 ? 12.157 -26.545 92.408 1.00 22.16 164 SER G O 1
ATOM 13880 N N . ILE G 1 123 ? 11.721 -28.495 93.483 1.00 22.85 165 ILE G N 1
ATOM 13881 C CA . ILE G 1 123 ? 12.900 -29.176 93.002 1.00 20.07 165 ILE G CA 1
ATOM 13882 C C . ILE G 1 123 ? 12.445 -30.529 92.441 1.00 23.27 165 ILE G C 1
ATOM 13883 O O . ILE G 1 123 ? 11.414 -31.059 92.859 1.00 23.83 165 ILE G O 1
ATOM 13899 N N . ASP G 1 124 ? 13.250 -31.080 91.541 1.00 25.51 166 ASP G N 1
ATOM 13900 C CA . ASP G 1 124 ? 13.053 -32.446 91.007 1.00 25.51 166 ASP G CA 1
ATOM 13901 C C . ASP G 1 124 ? 14.184 -33.329 91.514 1.00 21.21 166 ASP G C 1
ATOM 13902 O O . ASP G 1 124 ? 15.357 -33.087 91.237 1.00 24.24 166 ASP G O 1
ATOM 13911 N N . VAL G 1 125 ? 13.808 -34.350 92.264 1.00 24.24 167 VAL G N 1
ATOM 13912 C CA . VAL G 1 125 ? 14.711 -35.390 92.689 1.00 21.83 167 VAL G CA 1
ATOM 13913 C C . VAL G 1 125 ? 14.649 -36.515 91.628 1.00 27.59 167 VAL G C 1
ATOM 13914 O O . VAL G 1 125 ? 13.565 -36.988 91.286 1.00 28.02 167 VAL G O 1
ATOM 13927 N N . ALA G 1 126 ? 15.811 -36.913 91.111 1.00 27.67 168 ALA G N 1
ATOM 13928 C CA . ALA G 1 126 ? 15.911 -37.843 89.978 1.00 29.94 168 ALA G CA 1
ATOM 13929 C C . ALA G 1 126 ? 15.921 -39.289 90.438 1.00 29.94 168 ALA G C 1
ATOM 13930 O O . ALA G 1 126 ? 16.288 -39.580 91.566 1.00 26.81 168 ALA G O 1
ATOM 13937 N N . LYS G 1 127 ? 15.495 -40.197 89.563 1.00 34.57 169 LYS G N 1
ATOM 13938 C CA . LYS G 1 127 ? 15.511 -41.625 89.871 1.00 38.45 169 LYS G CA 1
ATOM 13939 C C . LYS G 1 127 ? 16.921 -42.197 89.903 1.00 34.65 169 LYS G C 1
ATOM 13940 O O . LYS G 1 127 ? 17.759 -41.826 89.078 1.00 41.09 169 LYS G O 1
ATOM 13959 N N . ARG G 1 128 ? 17.169 -43.084 90.874 1.00 38.39 170 ARG G N 1
ATOM 13960 C CA . ARG G 1 128 ? 18.342 -43.964 90.895 1.00 41.13 170 ARG G CA 1
ATOM 13961 C C . ARG G 1 128 ? 18.458 -44.603 89.501 1.00 39.02 170 ARG G C 1
ATOM 13962 O O . ARG G 1 128 ? 19.499 -44.502 88.854 1.00 45.77 170 ARG G O 1
ATOM 13983 N N . GLY H 1 1 ? 31.807 7.525 105.219 1.00 40.80 43 GLY H N 1
ATOM 13984 C CA . GLY H 1 1 ? 32.974 8.341 105.532 1.00 35.89 43 GLY H CA 1
ATOM 13985 C C . GLY H 1 1 ? 32.624 9.422 106.542 1.00 25.79 43 GLY H C 1
ATOM 13986 O O . GLY H 1 1 ? 31.859 9.173 107.471 1.00 25.23 43 GLY H O 1
ATOM 13989 N N . PRO H 1 2 ? 33.193 10.612 106.371 1.00 25.07 44 PRO H N 1
ATOM 13990 C CA . PRO H 1 2 ? 32.927 11.735 107.272 1.00 21.40 44 PRO H CA 1
ATOM 13991 C C . PRO H 1 2 ? 31.445 12.130 107.222 1.00 16.79 44 PRO H C 1
ATOM 13992 O O . PRO H 1 2 ? 30.781 11.963 106.184 1.00 18.74 44 PRO H O 1
ATOM 14003 N N . LEU H 1 3 ? 30.956 12.662 108.335 1.00 18.57 45 LEU H N 1
ATOM 14004 C CA . LEU H 1 3 ? 29.572 13.082 108.464 1.00 21.05 45 LEU H CA 1
ATOM 14005 C C . LEU H 1 3 ? 29.415 14.599 108.410 1.00 19.91 45 LEU H C 1
ATOM 14006 O O . LEU H 1 3 ? 30.352 15.353 108.666 1.00 19.59 45 LEU H O 1
ATOM 14022 N N . GLY H 1 4 ? 28.205 15.038 108.087 1.00 18.28 46 GLY H N 1
ATOM 14023 C CA . GLY H 1 4 ? 27.897 16.459 108.116 1.00 17.80 46 GLY H CA 1
ATOM 14024 C C . GLY H 1 4 ? 27.455 16.897 109.509 1.00 20.72 46 GLY H C 1
ATOM 14025 O O . GLY H 1 4 ? 27.580 16.145 110.482 1.00 21.94 46 GLY H O 1
ATOM 14029 N N . SER H 1 5 ? 26.898 18.102 109.607 1.00 17.90 47 SER H N 1
ATOM 14030 C CA . SER H 1 5 ? 26.509 18.615 110.907 1.00 16.41 47 SER H CA 1
ATOM 14031 C C . SER H 1 5 ? 25.058 19.047 110.881 1.00 15.26 47 SER H C 1
ATOM 14032 O O . SER H 1 5 ? 24.527 19.374 109.829 1.00 15.57 47 SER H O 1
ATOM 14040 N N . ALA H 1 6 ? 24.463 19.073 112.054 1.00 16.82 48 ALA H N 1
ATOM 14041 C CA . ALA H 1 6 ? 23.087 19.563 112.231 1.00 16.85 48 ALA H CA 1
ATOM 14042 C C . ALA H 1 6 ? 22.971 21.055 111.915 1.00 18.53 48 ALA H C 1
ATOM 14043 O O . ALA H 1 6 ? 23.944 21.808 111.960 1.00 16.22 48 ALA H O 1
ATOM 14050 N N . SER H 1 7 ? 21.767 21.495 111.595 1.00 16.57 49 SER H N 1
ATOM 14051 C CA . SER H 1 7 ? 21.519 22.902 111.361 1.00 16.28 49 SER H CA 1
ATOM 14052 C C . SER H 1 7 ? 20.294 23.360 112.127 1.00 16.45 49 SER H C 1
ATOM 14053 O O . SER H 1 7 ? 19.343 22.608 112.313 1.00 14.81 49 SER H O 1
ATOM 14061 N N . LEU H 1 8 ? 20.339 24.615 112.558 1.00 17.29 50 LEU H N 1
ATOM 14062 C CA . LEU H 1 8 ? 19.191 25.251 113.195 1.00 19.56 50 LEU H CA 1
ATOM 14063 C C . LEU H 1 8 ? 19.030 26.630 112.564 1.00 18.01 50 LEU H C 1
ATOM 14064 O O . LEU H 1 8 ? 20.019 27.340 112.322 1.00 16.21 50 LEU H O 1
ATOM 14080 N N . PHE H 1 9 ? 17.793 26.969 112.224 1.00 15.58 51 PHE H N 1
ATOM 14081 C CA . PHE H 1 9 ? 17.443 28.324 111.825 1.00 19.07 51 PHE H CA 1
ATOM 14082 C C . PHE H 1 9 ? 16.438 28.890 112.823 1.00 18.56 51 PHE H C 1
ATOM 14083 O O . PHE H 1 9 ? 15.548 28.185 113.316 1.00 18.31 51 PHE H O 1
ATOM 14100 N N . ALA H 1 10 ? 16.602 30.169 113.135 1.00 17.54 52 ALA H N 1
ATOM 14101 C CA . ALA H 1 10 ? 15.678 30.852 114.041 1.00 18.64 52 ALA H CA 1
ATOM 14102 C C . ALA H 1 10 ? 15.247 32.128 113.371 1.00 24.03 52 ALA H C 1
ATOM 14103 O O . ALA H 1 10 ? 16.089 32.946 112.941 1.00 19.80 52 ALA H O 1
ATOM 14110 N N A THR H 1 11 ? 13.941 32.311 113.215 0.20 22.46 53 THR H N 1
ATOM 14111 N N B THR H 1 11 ? 13.929 32.295 113.296 0.80 22.44 53 THR H N 1
ATOM 14112 C CA A THR H 1 11 ? 13.448 33.452 112.456 0.20 24.10 53 THR H CA 1
ATOM 14113 C CA B THR H 1 11 ? 13.319 33.327 112.491 0.80 24.12 53 THR H CA 1
ATOM 14114 C C A THR H 1 11 ? 12.127 33.986 112.996 0.20 23.33 53 THR H C 1
ATOM 14115 C C B THR H 1 11 ? 12.174 33.950 113.265 0.80 23.31 53 THR H C 1
ATOM 14116 O O A THR H 1 11 ? 11.150 33.250 113.148 0.20 21.75 53 THR H O 1
ATOM 14117 O O B THR H 1 11 ? 11.358 33.220 113.841 0.80 19.25 53 THR H O 1
ATOM 14138 N N . ILE H 1 12 ? 12.121 35.282 113.285 1.00 21.14 54 ILE H N 1
ATOM 14139 C CA . ILE H 1 12 ? 10.920 35.981 113.741 1.00 26.34 54 ILE H CA 1
ATOM 14140 C C . ILE H 1 12 ? 9.998 36.051 112.528 1.00 25.17 54 ILE H C 1
ATOM 14141 O O . ILE H 1 12 ? 10.315 36.683 111.529 1.00 29.96 54 ILE H O 1
ATOM 14158 N N . THR H 1 13 ? 8.884 35.344 112.598 1.00 27.03 55 THR H N 1
ATOM 14159 C CA . THR H 1 13 ? 7.986 35.255 111.458 1.00 29.63 55 THR H CA 1
ATOM 14160 C C . THR H 1 13 ? 6.796 36.213 111.597 1.00 35.45 55 THR H C 1
ATOM 14161 O O . THR H 1 13 ? 6.106 36.484 110.622 1.00 30.69 55 THR H O 1
ATOM 14172 N N . GLY H 1 14 ? 6.558 36.709 112.802 1.00 28.99 56 GLY H N 1
ATOM 14173 C CA . GLY H 1 14 ? 5.519 37.712 113.009 1.00 34.83 56 GLY H CA 1
ATOM 14174 C C . GLY H 1 14 ? 5.852 39.025 112.319 1.00 35.48 56 GLY H C 1
ATOM 14175 O O . GLY H 1 14 ? 6.984 39.259 111.890 1.00 35.87 56 GLY H O 1
ATOM 14179 N N . ALA H 1 15 ? 4.855 39.892 112.220 1.00 44.27 57 ALA H N 1
ATOM 14180 C CA . ALA H 1 15 ? 5.022 41.210 111.616 1.00 47.45 57 ALA H CA 1
ATOM 14181 C C . ALA H 1 15 ? 6.104 42.050 112.304 1.00 44.64 57 ALA H C 1
ATOM 14182 O O . ALA H 1 15 ? 6.888 42.739 111.645 1.00 44.85 57 ALA H O 1
ATOM 14189 N N . SER H 1 16 ? 6.144 42.003 113.630 1.00 37.77 58 SER H N 1
ATOM 14190 C CA . SER H 1 16 ? 7.068 42.851 114.368 1.00 36.97 58 SER H CA 1
ATOM 14191 C C . SER H 1 16 ? 8.327 42.114 114.829 1.00 33.10 58 SER H C 1
ATOM 14192 O O . SER H 1 16 ? 8.263 40.952 115.253 1.00 33.59 58 SER H O 1
ATOM 14227 N N . THR H 1 18 ? 10.212 44.058 116.967 1.00 30.34 60 THR H N 1
ATOM 14228 C CA . THR H 1 18 ? 10.551 45.057 117.979 1.00 25.40 60 THR H CA 1
ATOM 14229 C C . THR H 1 18 ? 10.332 44.608 119.413 1.00 23.47 60 THR H C 1
ATOM 14230 O O . THR H 1 18 ? 9.308 43.993 119.754 1.00 30.01 60 THR H O 1
ATOM 14241 N N . GLU H 1 19 ? 11.307 44.949 120.247 1.00 23.00 61 GLU H N 1
ATOM 14242 C CA . GLU H 1 19 ? 11.273 44.645 121.652 1.00 24.15 61 GLU H CA 1
ATOM 14243 C C . GLU H 1 19 ? 9.958 45.068 122.250 1.00 30.76 61 GLU H C 1
ATOM 14244 O O . GLU H 1 19 ? 9.467 46.171 121.963 1.00 27.97 61 GLU H O 1
ATOM 14256 N N . TRP H 1 20 ? 9.406 44.181 123.080 1.00 30.97 62 TRP H N 1
ATOM 14257 C CA . TRP H 1 20 ? 8.179 44.416 123.857 1.00 29.27 62 TRP H CA 1
ATOM 14258 C C . TRP H 1 20 ? 6.879 44.348 123.047 1.00 32.47 62 TRP H C 1
ATOM 14259 O O . TRP H 1 20 ? 5.795 44.578 123.586 1.00 35.72 62 TRP H O 1
ATOM 14280 N N . SER H 1 21 ? 6.980 43.993 121.768 1.00 30.17 63 SER H N 1
ATOM 14281 C CA . SER H 1 21 ? 5.801 43.818 120.925 1.00 29.11 63 SER H CA 1
ATOM 14282 C C . SER H 1 21 ? 5.520 42.322 120.700 1.00 34.98 63 SER H C 1
ATOM 14283 O O . SER H 1 21 ? 6.398 41.474 120.902 1.00 30.10 63 SER H O 1
ATOM 14291 N N . PHE H 1 22 ? 4.296 42.001 120.293 1.00 28.08 64 PHE H N 1
ATOM 14292 C CA . PHE H 1 22 ? 3.889 40.616 120.083 1.00 31.07 64 PHE H CA 1
ATOM 14293 C C . PHE H 1 22 ? 4.426 40.123 118.749 1.00 30.14 64 PHE H C 1
ATOM 14294 O O . PHE H 1 22 ? 4.410 40.856 117.755 1.00 30.83 64 PHE H O 1
ATOM 14311 N N . SER H 1 23 ? 4.911 38.878 118.729 1.00 29.74 65 SER H N 1
ATOM 14312 C CA . SER H 1 23 ? 5.384 38.284 117.485 1.00 30.03 65 SER H CA 1
ATOM 14313 C C . SER H 1 23 ? 5.409 36.763 117.599 1.00 24.94 65 SER H C 1
ATOM 14314 O O . SER H 1 23 ? 5.002 36.216 118.617 1.00 25.49 65 SER H O 1
ATOM 14322 N N . ASP H 1 24 ? 5.862 36.097 116.540 1.00 27.02 66 ASP H N 1
ATOM 14323 C CA . ASP H 1 24 ? 5.983 34.636 116.514 1.00 25.07 66 ASP H CA 1
ATOM 14324 C C . ASP H 1 24 ? 7.427 34.317 116.136 1.00 24.09 66 ASP H C 1
ATOM 14325 O O . ASP H 1 24 ? 8.028 35.044 115.336 1.00 24.99 66 ASP H O 1
ATOM 14334 N N . ILE H 1 25 ? 7.971 33.262 116.728 1.00 20.64 67 ILE H N 1
ATOM 14335 C CA . ILE H 1 25 ? 9.345 32.842 116.436 1.00 19.69 67 ILE H CA 1
ATOM 14336 C C . ILE H 1 25 ? 9.296 31.387 115.985 1.00 21.26 67 ILE H C 1
ATOM 14337 O O . ILE H 1 25 ? 8.647 30.579 116.626 1.00 19.73 67 ILE H O 1
ATOM 14353 N N . GLU H 1 26 ? 9.942 31.076 114.864 1.00 19.20 68 GLU H N 1
ATOM 14354 C CA . GLU H 1 26 ? 9.987 29.702 114.375 1.00 21.51 68 GLU H CA 1
ATOM 14355 C C . GLU H 1 26 ? 11.429 29.188 114.298 1.00 20.10 68 GLU H C 1
ATOM 14356 O O . GLU H 1 26 ? 12.296 29.838 113.713 1.00 19.73 68 GLU H O 1
ATOM 14368 N N . LEU H 1 27 ? 11.651 28.029 114.912 1.00 18.18 69 LEU H N 1
ATOM 14369 C CA . LEU H 1 27 ? 12.949 27.392 114.997 1.00 16.84 69 LEU H CA 1
ATOM 14370 C C . LEU H 1 27 ? 12.874 26.130 114.135 1.00 20.53 69 LEU H C 1
ATOM 14371 O O . LEU H 1 27 ? 12.008 25.294 114.353 1.00 20.94 69 LEU H O 1
ATOM 14387 N N . THR H 1 28 ? 13.744 26.031 113.138 1.00 17.11 70 THR H N 1
ATOM 14388 C CA . THR H 1 28 ? 13.741 24.901 112.212 1.00 15.52 70 THR H CA 1
ATOM 14389 C C . THR H 1 28 ? 15.036 24.117 112.374 1.00 17.54 70 THR H C 1
ATOM 14390 O O . THR H 1 28 ? 16.121 24.628 112.067 1.00 16.42 70 THR H O 1
ATOM 14401 N N . TYR H 1 29 ? 14.899 22.902 112.877 1.00 15.01 71 TYR H N 1
ATOM 14402 C CA . TYR H 1 29 ? 16.016 22.043 113.212 1.00 16.49 71 TYR H CA 1
ATOM 14403 C C . TYR H 1 29 ? 16.090 20.829 112.291 1.00 16.74 71 TYR H C 1
ATOM 14404 O O . TYR H 1 29 ? 15.111 20.086 112.150 1.00 16.77 71 TYR H O 1
ATOM 14422 N N . ARG H 1 30 ? 17.265 20.616 111.707 1.00 14.00 72 ARG H N 1
ATOM 14423 C CA . ARG H 1 30 ? 17.575 19.383 110.991 1.00 16.07 72 ARG H CA 1
ATOM 14424 C C . ARG H 1 30 ? 18.771 18.720 111.657 1.00 15.84 72 ARG H C 1
ATOM 14425 O O . ARG H 1 30 ? 19.906 19.250 111.608 1.00 14.54 72 ARG H O 1
ATOM 14446 N N . PRO H 1 31 ? 18.525 17.589 112.340 1.00 17.57 73 PRO H N 1
ATOM 14447 C CA . PRO H 1 31 ? 19.668 16.917 112.992 1.00 17.95 73 PRO H CA 1
ATOM 14448 C C . PRO H 1 31 ? 20.704 16.433 111.955 1.00 15.61 73 PRO H C 1
ATOM 14449 O O . PRO H 1 31 ? 21.906 16.257 112.272 1.00 17.10 73 PRO H O 1
ATOM 14460 N N . ASN H 1 32 ? 20.245 16.260 110.722 1.00 14.36 74 ASN H N 1
ATOM 14461 C CA . ASN H 1 32 ? 21.122 15.968 109.567 1.00 16.45 74 ASN H CA 1
ATOM 14462 C C . ASN H 1 32 ? 21.978 14.735 109.751 1.00 16.07 74 ASN H C 1
ATOM 14463 O O . ASN H 1 32 ? 23.205 14.777 109.561 1.00 15.72 74 ASN H O 1
ATOM 14474 N N . THR H 1 33 ? 21.340 13.619 110.077 1.00 13.85 75 THR H N 1
ATOM 14475 C CA . THR H 1 33 ? 22.078 12.382 110.314 1.00 14.59 75 THR H CA 1
ATOM 14476 C C . THR H 1 33 ? 21.685 11.306 109.308 1.00 15.92 75 THR H C 1
ATOM 14477 O O . THR H 1 33 ? 20.691 11.408 108.604 1.00 13.30 75 THR H O 1
ATOM 14488 N N . LEU H 1 34 ? 22.494 10.264 109.229 1.00 15.38 76 LEU H N 1
ATOM 14489 C CA . LEU H 1 34 ? 22.159 9.111 108.416 1.00 14.69 76 LEU H CA 1
ATOM 14490 C C . LEU H 1 34 ? 20.937 8.387 108.967 1.00 17.63 76 LEU H C 1
ATOM 14491 O O . LEU H 1 34 ? 20.013 8.049 108.219 1.00 15.56 76 LEU H O 1
ATOM 14507 N N . LEU H 1 35 ? 20.939 8.157 110.270 1.00 15.09 77 LEU H N 1
ATOM 14508 C CA . LEU H 1 35 ? 19.849 7.475 110.954 1.00 19.47 77 LEU H CA 1
ATOM 14509 C C . LEU H 1 35 ? 19.882 7.882 112.429 1.00 17.93 77 LEU H C 1
ATOM 14510 O O . LEU H 1 35 ? 20.937 7.829 113.062 1.00 19.65 77 LEU H O 1
ATOM 14526 N N . SER H 1 36 ? 18.746 8.336 112.961 1.00 14.12 78 SER H N 1
ATOM 14527 C CA . SER H 1 36 ? 18.595 8.622 114.388 1.00 17.89 78 SER H CA 1
ATOM 14528 C C . SER H 1 36 ? 17.225 8.164 114.896 1.00 17.35 78 SER H C 1
ATOM 14529 O O . SER H 1 36 ? 16.211 8.279 114.210 1.00 17.62 78 SER H O 1
ATOM 14537 N N . LEU H 1 37 ? 17.201 7.716 116.137 1.00 18.62 79 LEU H N 1
ATOM 14538 C CA . LEU H 1 37 ? 15.977 7.294 116.786 1.00 16.07 79 LEU H CA 1
ATOM 14539 C C . LEU H 1 37 ? 16.065 7.589 118.276 1.00 15.66 79 LEU H C 1
ATOM 14540 O O . LEU H 1 37 ? 16.937 7.050 118.972 1.00 16.39 79 LEU H O 1
ATOM 14556 N N . GLY H 1 38 ? 15.231 8.517 118.758 1.00 15.93 80 GLY H N 1
ATOM 14557 C CA . GLY H 1 38 ? 15.246 8.879 120.162 1.00 17.00 80 GLY H CA 1
ATOM 14558 C C . GLY H 1 38 ? 15.069 10.372 120.419 1.00 18.04 80 GLY H C 1
ATOM 14559 O O . GLY H 1 38 ? 14.482 11.115 119.626 1.00 15.43 80 GLY H O 1
ATOM 14563 N N . VAL H 1 39 ? 15.628 10.805 121.541 1.00 15.81 81 VAL H N 1
ATOM 14564 C CA . VAL H 1 39 ? 15.424 12.154 122.055 1.00 18.49 81 VAL H CA 1
ATOM 14565 C C . VAL H 1 39 ? 16.142 13.245 121.263 1.00 20.15 81 VAL H C 1
ATOM 14566 O O . VAL H 1 39 ? 17.349 13.165 120.979 1.00 19.59 81 VAL H O 1
ATOM 14596 N N . GLU H 1 41 ? 16.159 17.701 121.472 1.00 15.01 83 GLU H N 1
ATOM 14597 C CA . GLU H 1 41 ? 15.830 18.720 122.473 1.00 19.94 83 GLU H CA 1
ATOM 14598 C C . GLU H 1 41 ? 16.229 20.138 122.057 1.00 21.11 83 GLU H C 1
ATOM 14599 O O . GLU H 1 41 ? 17.346 20.382 121.606 1.00 20.40 83 GLU H O 1
ATOM 14611 N N . PHE H 1 42 ? 15.294 21.063 122.222 1.00 19.50 84 PHE H N 1
ATOM 14612 C CA . PHE H 1 42 ? 15.491 22.470 121.937 1.00 20.04 84 PHE H CA 1
ATOM 14613 C C . PHE H 1 42 ? 15.687 23.174 123.286 1.00 22.17 84 PHE H C 1
ATOM 14614 O O . PHE H 1 42 ? 15.038 22.813 124.276 1.00 20.07 84 PHE H O 1
ATOM 14631 N N . THR H 1 43 ? 16.569 24.171 123.316 1.00 19.91 85 THR H N 1
ATOM 14632 C CA . THR H 1 43 ? 16.810 24.966 124.521 1.00 22.68 85 THR H CA 1
ATOM 14633 C C . THR H 1 43 ? 16.625 26.424 124.172 1.00 24.22 85 THR H C 1
ATOM 14634 O O . THR H 1 43 ? 17.215 26.901 123.194 1.00 21.26 85 THR H O 1
ATOM 14645 N N . LEU H 1 44 ? 15.806 27.125 124.964 1.00 18.52 86 LEU H N 1
ATOM 14646 C CA . LEU H 1 44 ? 15.450 28.494 124.683 1.00 20.43 86 LEU H CA 1
ATOM 14647 C C . LEU H 1 44 ? 16.248 29.405 125.630 1.00 24.06 86 LEU H C 1
ATOM 14648 O O . LEU H 1 44 ? 16.455 29.050 126.781 1.00 23.55 86 LEU H O 1
ATOM 14664 N N . PRO H 1 45 ? 16.698 30.569 125.136 1.00 19.41 87 PRO H N 1
ATOM 14665 C CA . PRO H 1 45 ? 17.438 31.518 125.976 1.00 24.72 87 PRO H CA 1
ATOM 14666 C C . PRO H 1 45 ? 16.510 32.322 126.918 1.00 25.65 87 PRO H C 1
ATOM 14667 O O . PRO H 1 45 ? 15.323 32.470 126.629 1.00 19.29 87 PRO H O 1
ATOM 14678 N N . SER H 1 46 ? 17.045 32.816 128.033 1.00 25.44 88 SER H N 1
ATOM 14679 C CA . SER H 1 46 ? 16.287 33.736 128.880 1.00 27.34 88 SER H CA 1
ATOM 14680 C C . SER H 1 46 ? 15.647 34.781 128.008 1.00 20.96 88 SER H C 1
ATOM 14681 O O . SER H 1 46 ? 16.297 35.371 127.145 1.00 25.20 88 SER H O 1
ATOM 14689 N N . GLY H 1 47 ? 14.365 35.015 128.251 1.00 26.12 89 GLY H N 1
ATOM 14690 C CA . GLY H 1 47 ? 13.578 35.942 127.463 1.00 22.32 89 GLY H CA 1
ATOM 14691 C C . GLY H 1 47 ? 12.483 35.244 126.684 1.00 27.11 89 GLY H C 1
ATOM 14692 O O . GLY H 1 47 ? 11.550 35.883 126.225 1.00 27.51 89 GLY H O 1
ATOM 14696 N N . PHE H 1 48 ? 12.608 33.923 126.510 1.00 25.74 90 PHE H N 1
ATOM 14697 C CA . PHE H 1 48 ? 11.631 33.136 125.744 1.00 25.21 90 PHE H CA 1
ATOM 14698 C C . PHE H 1 48 ? 11.354 31.860 126.487 1.00 24.69 90 PHE H C 1
ATOM 14699 O O . PHE H 1 48 ? 12.283 31.233 126.994 1.00 25.81 90 PHE H O 1
ATOM 14716 N N . THR H 1 49 ? 10.089 31.458 126.550 1.00 22.91 91 THR H N 1
ATOM 14717 C CA . THR H 1 49 ? 9.741 30.146 127.118 1.00 26.68 91 THR H CA 1
ATOM 14718 C C . THR H 1 49 ? 8.620 29.523 126.306 1.00 26.63 91 THR H C 1
ATOM 14719 O O . THR H 1 49 ? 7.913 30.230 125.585 1.00 23.26 91 THR H O 1
ATOM 14730 N N . ALA H 1 50 ? 8.468 28.203 126.443 1.00 25.96 92 ALA H N 1
ATOM 14731 C CA . ALA H 1 50 ? 7.474 27.434 125.715 1.00 24.30 92 ALA H CA 1
ATOM 14732 C C . ALA H 1 50 ? 6.295 27.097 126.613 1.00 23.25 92 ALA H C 1
ATOM 14733 O O . ALA H 1 50 ? 6.462 26.844 127.806 1.00 23.52 92 ALA H O 1
ATOM 14740 N N . ASN H 1 51 ? 5.106 27.063 126.026 1.00 23.82 93 ASN H N 1
ATOM 14741 C CA . ASN H 1 51 ? 3.949 26.511 126.709 1.00 26.67 93 ASN H CA 1
ATOM 14742 C C . ASN H 1 51 ? 3.109 25.687 125.736 1.00 24.29 93 ASN H C 1
ATOM 14743 O O . ASN H 1 51 ? 3.494 25.513 124.585 1.00 22.15 93 ASN H O 1
ATOM 14754 N N . THR H 1 52 ? 1.918 25.246 126.158 1.00 26.61 94 THR H N 1
ATOM 14755 C CA . THR H 1 52 ? 1.141 24.325 125.336 1.00 25.45 94 THR H CA 1
ATOM 14756 C C . THR H 1 52 ? 0.359 24.965 124.198 1.00 25.38 94 THR H C 1
ATOM 14757 O O . THR H 1 52 ? -0.339 24.271 123.442 1.00 25.90 94 THR H O 1
ATOM 14768 N N . LYS H 1 53 ? 0.491 26.269 124.058 1.00 22.94 95 LYS H N 1
ATOM 14769 C CA . LYS H 1 53 ? -0.029 26.976 122.897 1.00 24.75 95 LYS H CA 1
ATOM 14770 C C . LYS H 1 53 ? 1.024 27.059 121.777 1.00 23.30 95 LYS H C 1
ATOM 14771 O O . LYS H 1 53 ? 0.735 27.471 120.662 1.00 25.31 95 LYS H O 1
ATOM 14790 N N . ASP H 1 54 ? 2.245 26.636 122.074 1.00 23.74 96 ASP H N 1
ATOM 14791 C CA . ASP H 1 54 ? 3.288 26.611 121.058 1.00 20.18 96 ASP H CA 1
ATOM 14792 C C . ASP H 1 54 ? 3.202 25.236 120.395 1.00 23.18 96 ASP H C 1
ATOM 14793 O O . ASP H 1 54 ? 2.558 24.337 120.934 1.00 19.64 96 ASP H O 1
ATOM 14802 N N . THR H 1 55 ? 3.818 25.080 119.226 1.00 20.69 97 THR H N 1
ATOM 14803 C CA . THR H 1 55 ? 3.619 23.869 118.440 1.00 18.69 97 THR H CA 1
ATOM 14804 C C . THR H 1 55 ? 4.950 23.255 117.965 1.00 17.59 97 THR H C 1
ATOM 14805 O O . THR H 1 55 ? 5.935 23.973 117.781 1.00 17.01 97 THR H O 1
ATOM 14833 N N . ASN H 1 57 ? 5.972 20.920 114.698 1.00 14.46 99 ASN H N 1
ATOM 14834 C CA . ASN H 1 57 ? 5.439 20.396 113.439 1.00 14.86 99 ASN H CA 1
ATOM 14835 C C . ASN H 1 57 ? 3.907 20.535 113.378 1.00 19.64 99 ASN H C 1
ATOM 14836 O O . ASN H 1 57 ? 3.178 19.611 112.972 1.00 17.52 99 ASN H O 1
ATOM 14847 N N . GLY H 1 58 ? 3.437 21.706 113.787 1.00 17.85 100 GLY H N 1
ATOM 14848 C CA . GLY H 1 58 ? 2.023 22.037 113.668 1.00 21.41 100 GLY H CA 1
ATOM 14849 C C . GLY H 1 58 ? 1.099 21.499 114.735 1.00 21.08 100 GLY H C 1
ATOM 14850 O O . GLY H 1 58 ? -0.107 21.755 114.694 1.00 24.02 100 GLY H O 1
ATOM 14854 N N . ASN H 1 59 ? 1.624 20.783 115.707 1.00 19.66 101 ASN H N 1
ATOM 14855 C CA . ASN H 1 59 ? 0.780 20.200 116.755 1.00 22.61 101 ASN H CA 1
ATOM 14856 C C . ASN H 1 59 ? 1.159 20.767 118.110 1.00 22.25 101 ASN H C 1
ATOM 14857 O O . ASN H 1 59 ? 2.349 20.883 118.428 1.00 17.38 101 ASN H O 1
ATOM 14868 N N . ALA H 1 60 ? 0.162 21.142 118.914 1.00 18.68 102 ALA H N 1
ATOM 14869 C CA . ALA H 1 60 ? 0.439 21.723 120.230 1.00 21.31 102 ALA H CA 1
ATOM 14870 C C . ALA H 1 60 ? 1.376 20.858 121.087 1.00 18.44 102 ALA H C 1
ATOM 14871 O O . ALA H 1 60 ? 1.235 19.631 121.162 1.00 20.83 102 ALA H O 1
ATOM 14878 N N . LEU H 1 61 ? 2.324 21.512 121.749 1.00 21.22 103 LEU H N 1
ATOM 14879 C CA . LEU H 1 61 ? 3.211 20.854 122.688 1.00 21.97 103 LEU H CA 1
ATOM 14880 C C . LEU H 1 61 ? 2.436 20.234 123.824 1.00 27.81 103 LEU H C 1
ATOM 14881 O O . LEU H 1 61 ? 1.436 20.799 124.282 1.00 24.25 103 LEU H O 1
ATOM 14897 N N . ARG H 1 62 ? 2.923 19.093 124.301 1.00 26.94 104 ARG H N 1
ATOM 14898 C CA . ARG H 1 62 ? 2.361 18.478 125.487 1.00 28.33 104 ARG H CA 1
ATOM 14899 C C . ARG H 1 62 ? 3.160 18.916 126.697 1.00 31.64 104 ARG H C 1
ATOM 14900 O O . ARG H 1 62 ? 4.357 19.155 126.609 1.00 25.31 104 ARG H O 1
ATOM 14921 N N . THR H 1 63 ? 2.486 19.010 127.835 1.00 27.26 105 THR H N 1
ATOM 14922 C CA . THR H 1 63 ? 3.131 19.387 129.076 1.00 29.56 105 THR H CA 1
ATOM 14923 C C . THR H 1 63 ? 4.384 18.548 129.367 1.00 28.06 105 THR H C 1
ATOM 14924 O O . THR H 1 63 ? 5.405 19.080 129.814 1.00 26.89 105 THR H O 1
ATOM 14935 N N . THR H 1 64 ? 4.316 17.249 129.098 1.00 25.08 106 THR H N 1
ATOM 14936 C CA . THR H 1 64 ? 5.458 16.382 129.333 1.00 28.71 106 THR H CA 1
ATOM 14937 C C . THR H 1 64 ? 6.651 16.694 128.421 1.00 26.41 106 THR H C 1
ATOM 14938 O O . THR H 1 64 ? 7.765 16.256 128.701 1.00 28.74 106 THR H O 1
ATOM 14949 N N . GLN H 1 65 ? 6.420 17.440 127.344 1.00 26.01 107 GLN H N 1
ATOM 14950 C CA . GLN H 1 65 ? 7.501 17.827 126.422 1.00 24.92 107 GLN H CA 1
ATOM 14951 C C . GLN H 1 65 ? 8.229 19.100 126.858 1.00 27.69 107 GLN H C 1
ATOM 14952 O O . GLN H 1 65 ? 9.330 19.412 126.368 1.00 25.71 107 GLN H O 1
ATOM 14966 N N . ILE H 1 66 ? 7.596 19.862 127.744 1.00 26.58 108 ILE H N 1
ATOM 14967 C CA . ILE H 1 66 ? 8.159 21.133 128.188 1.00 24.39 108 ILE H CA 1
ATOM 14968 C C . ILE H 1 66 ? 8.799 20.967 129.549 1.00 30.17 108 ILE H C 1
ATOM 14969 O O . ILE H 1 66 ? 8.144 20.570 130.516 1.00 30.69 108 ILE H O 1
ATOM 14985 N N . LEU H 1 67 ? 10.094 21.239 129.623 1.00 26.51 109 LEU H N 1
ATOM 14986 C CA . LEU H 1 67 ? 10.832 20.996 130.848 1.00 29.17 109 LEU H CA 1
ATOM 14987 C C . LEU H 1 67 ? 11.610 22.226 131.283 1.00 29.22 109 LEU H C 1
ATOM 14988 O O . LEU H 1 67 ? 11.736 23.191 130.531 1.00 25.87 109 LEU H O 1
ATOM 15004 N N . ASN H 1 68 ? 12.172 22.159 132.484 1.00 33.86 110 ASN H N 1
ATOM 15005 C CA . ASN H 1 68 ? 13.046 23.216 133.004 1.00 33.74 110 ASN H CA 1
ATOM 15006 C C . ASN H 1 68 ? 12.385 24.587 132.934 1.00 31.50 110 ASN H C 1
ATOM 15007 O O . ASN H 1 68 ? 12.921 25.535 132.364 1.00 30.68 110 ASN H O 1
ATOM 15018 N N . ASN H 1 69 ? 11.198 24.654 133.523 1.00 33.81 111 ASN H N 1
ATOM 15019 C CA . ASN H 1 69 ? 10.381 25.862 133.568 1.00 38.66 111 ASN H CA 1
ATOM 15020 C C . ASN H 1 69 ? 10.225 26.549 132.216 1.00 36.45 111 ASN H C 1
ATOM 15021 O O . ASN H 1 69 ? 10.343 27.764 132.118 1.00 32.72 111 ASN H O 1
ATOM 15032 N N . GLY H 1 70 ? 9.959 25.771 131.173 1.00 27.66 112 GLY H N 1
ATOM 15033 C CA . GLY H 1 70 ? 9.649 26.354 129.876 1.00 26.69 112 GLY H CA 1
ATOM 15034 C C . GLY H 1 70 ? 10.843 26.617 128.981 1.00 21.45 112 GLY H C 1
ATOM 15035 O O . GLY H 1 70 ? 10.671 27.091 127.855 1.00 26.01 112 GLY H O 1
ATOM 15039 N N . LYS H 1 71 ? 12.037 26.275 129.455 1.00 23.30 113 LYS H N 1
ATOM 15040 C CA . LYS H 1 71 ? 13.273 26.524 128.728 1.00 26.10 113 LYS H CA 1
ATOM 15041 C C . LYS H 1 71 ? 13.668 25.400 127.776 1.00 27.01 113 LYS H C 1
ATOM 15042 O O . LYS H 1 71 ? 14.453 25.613 126.858 1.00 23.71 113 LYS H O 1
ATOM 15061 N N . THR H 1 72 ? 13.144 24.207 128.015 1.00 23.25 114 THR H N 1
ATOM 15062 C CA . THR H 1 72 ? 13.516 23.020 127.248 1.00 24.68 114 THR H CA 1
ATOM 15063 C C . THR H 1 72 ? 12.273 22.386 126.597 1.00 25.19 114 THR H C 1
ATOM 15064 O O . THR H 1 72 ? 11.235 22.259 127.235 1.00 25.86 114 THR H O 1
ATOM 15075 N N . VAL H 1 73 ? 12.388 21.995 125.331 1.00 21.55 115 VAL H N 1
ATOM 15076 C CA . VAL H 1 73 ? 11.308 21.327 124.628 1.00 18.75 115 VAL H CA 1
ATOM 15077 C C . VAL H 1 73 ? 11.861 20.070 123.993 1.00 21.60 115 VAL H C 1
ATOM 15078 O O . VAL H 1 73 ? 12.797 20.133 123.200 1.00 20.43 115 VAL H O 1
ATOM 15091 N N . ARG H 1 74 ? 11.277 18.937 124.356 1.00 19.35 116 ARG H N 1
ATOM 15092 C CA . ARG H 1 74 ? 11.772 17.626 123.967 1.00 23.71 116 ARG H CA 1
ATOM 15093 C C . ARG H 1 74 ? 10.848 16.950 122.964 1.00 25.10 116 ARG H C 1
ATOM 15094 O O . ARG H 1 74 ? 9.634 17.082 123.052 1.00 22.73 116 ARG H O 1
ATOM 15115 N N . VAL H 1 75 ? 11.449 16.268 121.984 1.00 19.86 117 VAL H N 1
ATOM 15116 C CA . VAL H 1 75 ? 10.754 15.328 121.116 1.00 19.79 117 VAL H CA 1
ATOM 15117 C C . VAL H 1 75 ? 11.323 13.963 121.511 1.00 21.20 117 VAL H C 1
ATOM 15118 O O . VAL H 1 75 ? 12.452 13.648 121.182 1.00 18.21 117 VAL H O 1
ATOM 15131 N N . PRO H 1 76 ? 10.578 13.181 122.293 1.00 20.77 118 PRO H N 1
ATOM 15132 C CA . PRO H 1 76 ? 11.211 12.002 122.901 1.00 22.37 118 PRO H CA 1
ATOM 15133 C C . PRO H 1 76 ? 11.524 10.851 121.940 1.00 23.57 118 PRO H C 1
ATOM 15134 O O . PRO H 1 76 ? 12.494 10.114 122.166 1.00 21.90 118 PRO H O 1
ATOM 15145 N N . LEU H 1 77 ? 10.740 10.704 120.881 1.00 17.81 119 LEU H N 1
ATOM 15146 C CA . LEU H 1 77 ? 10.962 9.596 119.944 1.00 16.62 119 LEU H CA 1
ATOM 15147 C C . LEU H 1 77 ? 10.983 10.137 118.527 1.00 18.55 119 LEU H C 1
ATOM 15148 O O . LEU H 1 77 ? 10.147 9.811 117.687 1.00 18.59 119 LEU H O 1
ATOM 15164 N N . ALA H 1 78 ? 11.940 11.018 118.278 1.00 15.99 120 ALA H N 1
ATOM 15165 C CA . ALA H 1 78 ? 12.166 11.552 116.957 1.00 17.08 120 ALA H CA 1
ATOM 15166 C C . ALA H 1 78 ? 12.789 10.463 116.067 1.00 16.68 120 ALA H C 1
ATOM 15167 O O . ALA H 1 78 ? 13.422 9.521 116.570 1.00 18.61 120 ALA H O 1
ATOM 15174 N N . LEU H 1 79 ? 12.646 10.643 114.764 1.00 16.81 121 LEU H N 1
ATOM 15175 C CA . LEU H 1 79 ? 13.234 9.782 113.749 1.00 17.21 121 LEU H CA 1
ATOM 15176 C C . LEU H 1 79 ? 13.916 10.651 112.701 1.00 17.65 121 LEU H C 1
ATOM 15177 O O . LEU H 1 79 ? 13.380 11.685 112.290 1.00 16.05 121 LEU H O 1
ATOM 15193 N N . ASP H 1 80 ? 15.103 10.233 112.270 1.00 15.32 122 ASP H N 1
ATOM 15194 C CA . ASP H 1 80 ? 15.808 10.897 111.171 1.00 17.76 122 ASP H CA 1
ATOM 15195 C C . ASP H 1 80 ? 16.370 9.825 110.231 1.00 14.30 122 ASP H C 1
ATOM 15196 O O . ASP H 1 80 ? 16.744 8.736 110.671 1.00 15.52 122 ASP H O 1
ATOM 15205 N N . LEU H 1 81 ? 16.387 10.150 108.944 1.00 14.92 123 LEU H N 1
ATOM 15206 C CA . LEU H 1 81 ? 16.901 9.269 107.901 1.00 17.30 123 LEU H CA 1
ATOM 15207 C C . LEU H 1 81 ? 17.452 10.133 106.772 1.00 17.73 123 LEU H C 1
ATOM 15208 O O . LEU H 1 81 ? 16.742 10.968 106.228 1.00 13.61 123 LEU H O 1
ATOM 15224 N N . LEU H 1 82 ? 18.730 9.940 106.449 1.00 16.39 124 LEU H N 1
ATOM 15225 C CA . LEU H 1 82 ? 19.389 10.628 105.359 1.00 18.73 124 LEU H CA 1
ATOM 15226 C C . LEU H 1 82 ? 19.239 12.133 105.438 1.00 18.53 124 LEU H C 1
ATOM 15227 O O . LEU H 1 82 ? 19.227 12.812 104.413 1.00 19.32 124 LEU H O 1
ATOM 15243 N N . GLY H 1 83 ? 19.140 12.655 106.657 1.00 15.61 125 GLY H N 1
ATOM 15244 C CA . GLY H 1 83 ? 19.080 14.087 106.862 1.00 17.43 125 GLY H CA 1
ATOM 15245 C C . GLY H 1 83 ? 17.782 14.668 106.342 1.00 22.78 125 GLY H C 1
ATOM 15246 O O . GLY H 1 83 ? 17.689 15.868 106.117 1.00 18.82 125 GLY H O 1
ATOM 15250 N N . ALA H 1 84 ? 16.767 13.827 106.203 1.00 18.38 126 ALA H N 1
ATOM 15251 C CA . ALA H 1 84 ? 15.453 14.287 105.733 1.00 17.11 126 ALA H CA 1
ATOM 15252 C C . ALA H 1 84 ? 14.511 14.733 106.844 1.00 19.78 126 ALA H C 1
ATOM 15253 O O . ALA H 1 84 ? 13.482 15.369 106.583 1.00 21.32 126 ALA H O 1
ATOM 15260 N N . GLY H 1 85 ? 14.844 14.380 108.079 1.00 17.09 127 GLY H N 1
ATOM 15261 C CA . GLY H 1 85 ? 14.023 14.729 109.223 1.00 15.34 127 GLY H CA 1
ATOM 15262 C C . GLY H 1 85 ? 14.116 16.212 109.544 1.00 15.82 127 GLY H C 1
ATOM 15263 O O . GLY H 1 85 ? 15.172 16.835 109.398 1.00 16.83 127 GLY H O 1
ATOM 15267 N N . GLU H 1 86 ? 13.003 16.780 109.983 1.00 16.97 128 GLU H N 1
ATOM 15268 C CA . GLU H 1 86 ? 12.979 18.205 110.356 1.00 14.20 128 GLU H CA 1
ATOM 15269 C C . GLU H 1 86 ? 11.969 18.444 111.450 1.00 19.14 128 GLU H C 1
ATOM 15270 O O . GLU H 1 86 ? 10.871 17.861 111.436 1.00 16.24 128 GLU H O 1
ATOM 15282 N N . PHE H 1 87 ? 12.335 19.318 112.392 1.00 16.14 129 PHE H N 1
ATOM 15283 C CA . PHE H 1 87 ? 11.481 19.669 113.522 1.00 17.89 129 PHE H CA 1
ATOM 15284 C C . PHE H 1 87 ? 11.308 21.186 113.549 1.00 18.27 129 PHE H C 1
ATOM 15285 O O . PHE H 1 87 ? 12.291 21.917 113.555 1.00 17.01 129 PHE H O 1
ATOM 15329 N N . LEU H 1 89 ? 9.682 24.141 115.645 1.00 19.08 131 LEU H N 1
ATOM 15330 C CA . LEU H 1 89 ? 9.100 24.592 116.907 1.00 22.88 131 LEU H CA 1
ATOM 15331 C C . LEU H 1 89 ? 8.681 26.015 116.689 1.00 21.32 131 LEU H C 1
ATOM 15332 O O . LEU H 1 89 ? 9.503 26.870 116.373 1.00 18.65 131 LEU H O 1
ATOM 15348 N N . LYS H 1 90 ? 7.378 26.267 116.836 1.00 21.54 132 LYS H N 1
ATOM 15349 C CA . LYS H 1 90 ? 6.838 27.609 116.658 1.00 19.37 132 LYS H CA 1
ATOM 15350 C C . LYS H 1 90 ? 6.366 28.188 118.004 1.00 21.79 132 LYS H C 1
ATOM 15351 O O . LYS H 1 90 ? 5.536 27.607 118.694 1.00 19.77 132 LYS H O 1
ATOM 15370 N N . LEU H 1 91 ? 6.952 29.311 118.380 1.00 20.49 133 LEU H N 1
ATOM 15371 C CA . LEU H 1 91 ? 6.591 30.012 119.590 1.00 19.46 133 LEU H CA 1
ATOM 15372 C C . LEU H 1 91 ? 5.597 31.083 119.174 1.00 23.42 133 LEU H C 1
ATOM 15373 O O . LEU H 1 91 ? 5.947 31.998 118.442 1.00 21.90 133 LEU H O 1
ATOM 15389 N N . ASN H 1 92 ? 4.353 30.901 119.616 1.00 22.68 134 ASN H N 1
ATOM 15390 C CA . ASN H 1 92 ? 3.189 31.653 119.155 1.00 22.87 134 ASN H CA 1
ATOM 15391 C C . ASN H 1 92 ? 2.811 32.823 120.067 1.00 24.15 134 ASN H C 1
ATOM 15392 O O . ASN H 1 92 ? 2.634 32.655 121.279 1.00 23.46 134 ASN H O 1
ATOM 15403 N N . ASN H 1 93 ? 2.733 33.994 119.462 1.00 29.48 135 ASN H N 1
ATOM 15404 C CA . ASN H 1 93 ? 2.224 35.204 120.123 1.00 29.51 135 ASN H CA 1
ATOM 15405 C C . ASN H 1 93 ? 2.978 35.496 121.409 1.00 31.55 135 ASN H C 1
ATOM 15406 O O . ASN H 1 93 ? 2.404 35.580 122.492 1.00 30.77 135 ASN H O 1
ATOM 15417 N N . LYS H 1 94 ? 4.293 35.625 121.270 1.00 25.87 136 LYS H N 1
ATOM 15418 C CA . LYS H 1 94 ? 5.170 35.899 122.388 1.00 25.11 136 LYS H CA 1
ATOM 15419 C C . LYS H 1 94 ? 5.391 37.405 122.435 1.00 26.66 136 LYS H C 1
ATOM 15420 O O . LYS H 1 94 ? 5.387 38.081 121.395 1.00 28.25 136 LYS H O 1
ATOM 15439 N N . THR H 1 95 ? 5.586 37.920 123.637 1.00 25.74 137 THR H N 1
ATOM 15440 C CA . THR H 1 95 ? 6.063 39.277 123.801 1.00 30.50 137 THR H CA 1
ATOM 15441 C C . THR H 1 95 ? 7.573 39.257 123.698 1.00 25.00 137 THR H C 1
ATOM 15442 O O . THR H 1 95 ? 8.249 38.688 124.549 1.00 26.47 137 THR H O 1
ATOM 15453 N N . LEU H 1 96 ? 8.098 39.845 122.635 1.00 25.09 138 LEU H N 1
ATOM 15454 C CA . LEU H 1 96 ? 9.538 39.903 122.451 1.00 23.17 138 LEU H CA 1
ATOM 15455 C C . LEU H 1 96 ? 10.183 40.604 123.636 1.00 30.59 138 LEU H C 1
ATOM 15456 O O . LEU H 1 96 ? 9.652 41.603 124.152 1.00 28.54 138 LEU H O 1
ATOM 15472 N N . PRO H 1 97 ? 11.328 40.078 124.090 1.00 28.49 139 PRO H N 1
ATOM 15473 C CA . PRO H 1 97 ? 12.043 40.715 125.186 1.00 25.53 139 PRO H CA 1
ATOM 15474 C C . PRO H 1 97 ? 12.837 41.947 124.723 1.00 23.64 139 PRO H C 1
ATOM 15475 O O . PRO H 1 97 ? 12.635 42.451 123.605 1.00 24.74 139 PRO H O 1
ATOM 15486 N N . ALA H 1 98 ? 13.725 42.425 125.590 1.00 24.94 140 ALA H N 1
ATOM 15487 C CA . ALA H 1 98 ? 14.512 43.641 125.319 1.00 26.07 140 ALA H CA 1
ATOM 15488 C C . ALA H 1 98 ? 15.393 43.478 124.076 1.00 32.37 140 ALA H C 1
ATOM 15489 O O . ALA H 1 98 ? 15.863 42.360 123.759 1.00 27.99 140 ALA H O 1
ATOM 15496 N N . ALA H 1 99 ? 15.587 44.585 123.362 1.00 26.92 141 ALA H N 1
ATOM 15497 C CA . ALA H 1 99 ? 16.431 44.591 122.175 1.00 27.16 141 ALA H CA 1
ATOM 15498 C C . ALA H 1 99 ? 17.737 43.867 122.459 1.00 29.34 141 ALA H C 1
ATOM 15499 O O . ALA H 1 99 ? 18.319 43.985 123.555 1.00 23.79 141 ALA H O 1
ATOM 15506 N N . GLY H 1 100 ? 18.208 43.119 121.462 1.00 24.92 142 GLY H N 1
ATOM 15507 C CA . GLY H 1 100 ? 19.418 42.347 121.611 1.00 28.60 142 GLY H CA 1
ATOM 15508 C C . GLY H 1 100 ? 19.412 41.087 120.757 1.00 24.50 142 GLY H C 1
ATOM 15509 O O . GLY H 1 100 ? 18.484 40.826 119.988 1.00 21.29 142 GLY H O 1
ATOM 15513 N N . THR H 1 101 ? 20.470 40.307 120.914 1.00 22.51 143 THR H N 1
ATOM 15514 C CA . THR H 1 101 ? 20.639 39.060 120.165 1.00 23.86 143 THR H CA 1
ATOM 15515 C C . THR H 1 101 ? 20.375 37.887 121.084 1.00 24.88 143 THR H C 1
ATOM 15516 O O . THR H 1 101 ? 20.953 37.813 122.169 1.00 26.98 143 THR H O 1
ATOM 15527 N N . TYR H 1 102 ? 19.526 36.958 120.633 1.00 21.72 144 TYR H N 1
ATOM 15528 C CA . TYR H 1 102 ? 19.105 35.813 121.419 1.00 19.60 144 TYR H CA 1
ATOM 15529 C C . TYR H 1 102 ? 19.419 34.515 120.666 1.00 20.76 144 TYR H C 1
ATOM 15530 O O . TYR H 1 102 ? 19.095 34.395 119.486 1.00 20.13 144 TYR H O 1
ATOM 15548 N N . THR H 1 103 ? 20.068 33.594 121.358 1.00 22.23 145 THR H N 1
ATOM 15549 C CA . THR H 1 103 ? 20.589 32.378 120.742 1.00 22.23 145 THR H CA 1
ATOM 15550 C C . THR H 1 103 ? 19.819 31.152 121.222 1.00 21.78 145 THR H C 1
ATOM 15551 O O . THR H 1 103 ? 19.637 30.945 122.422 1.00 21.61 145 THR H O 1
ATOM 15562 N N . PHE H 1 104 ? 19.362 30.346 120.260 1.00 19.67 146 PHE H N 1
ATOM 15563 C CA . PHE H 1 104 ? 18.611 29.126 120.536 1.00 16.54 146 PHE H CA 1
ATOM 15564 C C . PHE H 1 104 ? 19.489 27.918 120.218 1.00 18.47 146 PHE H C 1
ATOM 15565 O O . PHE H 1 104 ? 20.401 28.010 119.401 1.00 19.35 146 PHE H O 1
ATOM 15582 N N . ARG H 1 105 ? 19.207 26.799 120.866 1.00 20.33 147 ARG H N 1
ATOM 15583 C CA . ARG H 1 105 ? 19.981 25.584 120.657 1.00 19.08 147 ARG H CA 1
ATOM 15584 C C . ARG H 1 105 ? 19.072 24.417 120.403 1.00 20.00 147 ARG H C 1
ATOM 15585 O O . ARG H 1 105 ? 17.977 24.337 120.966 1.00 20.66 147 ARG H O 1
ATOM 15606 N N . ALA H 1 106 ? 19.554 23.483 119.587 1.00 18.71 148 ALA H N 1
ATOM 15607 C CA . ALA H 1 106 ? 18.899 22.217 119.418 1.00 16.07 148 ALA H CA 1
ATOM 15608 C C . ALA H 1 106 ? 19.954 21.119 119.337 1.00 17.68 148 ALA H C 1
ATOM 15609 O O . ALA H 1 106 ? 21.005 21.285 118.705 1.00 17.87 148 ALA H O 1
ATOM 15616 N N . GLU H 1 107 ? 19.652 20.027 120.014 1.00 14.76 149 GLU H N 1
ATOM 15617 C CA . GLU H 1 107 ? 20.595 18.942 120.200 1.00 20.14 149 GLU H CA 1
ATOM 15618 C C . GLU H 1 107 ? 19.992 17.573 120.004 1.00 18.00 149 GLU H C 1
ATOM 15619 O O . GLU H 1 107 ? 18.855 17.290 120.400 1.00 19.89 149 GLU H O 1
ATOM 15631 N N . ASN H 1 108 ? 20.809 16.714 119.424 1.00 17.13 150 ASN H N 1
ATOM 15632 C CA . ASN H 1 108 ? 20.455 15.331 119.183 1.00 14.83 150 ASN H CA 1
ATOM 15633 C C . ASN H 1 108 ? 20.960 14.440 120.334 1.00 16.35 150 ASN H C 1
ATOM 15634 O O . ASN H 1 108 ? 22.159 14.258 120.519 1.00 18.14 150 ASN H O 1
ATOM 15645 N N . LYS H 1 109 ? 20.035 13.911 121.125 1.00 14.96 151 LYS H N 1
ATOM 15646 C CA . LYS H 1 109 ? 20.369 13.053 122.254 1.00 19.45 151 LYS H CA 1
ATOM 15647 C C . LYS H 1 109 ? 19.902 11.615 122.002 1.00 21.27 151 LYS H C 1
ATOM 15648 O O . LYS H 1 109 ? 19.623 10.853 122.927 1.00 19.56 151 LYS H O 1
ATOM 15667 N N . SER H 1 110 ? 19.824 11.254 120.730 1.00 16.36 152 SER H N 1
ATOM 15668 C CA . SER H 1 110 ? 19.211 9.989 120.330 1.00 18.43 152 SER H CA 1
ATOM 15669 C C . SER H 1 110 ? 20.256 8.897 120.046 1.00 19.66 152 SER H C 1
ATOM 15670 O O . SER H 1 110 ? 21.451 9.147 120.076 1.00 19.88 152 SER H O 1
ATOM 15678 N N . LEU H 1 111 ? 19.801 7.673 119.793 1.00 17.85 153 LEU H N 1
ATOM 15679 C CA . LEU H 1 111 ? 20.642 6.677 119.141 1.00 19.02 153 LEU H CA 1
ATOM 15680 C C . LEU H 1 111 ? 20.877 7.211 117.755 1.00 20.22 153 LEU H C 1
ATOM 15681 O O . LEU H 1 111 ? 19.917 7.514 117.027 1.00 19.10 153 LEU H O 1
ATOM 15697 N N . SER H 1 112 ? 22.124 7.317 117.345 1.00 17.15 154 SER H N 1
ATOM 15698 C CA . SER H 1 112 ? 22.372 7.986 116.094 1.00 17.49 154 SER H CA 1
ATOM 15699 C C . SER H 1 112 ? 23.615 7.509 115.386 1.00 20.06 154 SER H C 1
ATOM 15700 O O . SER H 1 112 ? 24.671 7.277 116.001 1.00 18.71 154 SER H O 1
ATOM 15708 N N . ILE H 1 113 ? 23.472 7.377 114.077 1.00 18.67 155 ILE H N 1
ATOM 15709 C CA . ILE H 1 113 ? 24.626 7.314 113.188 1.00 19.89 155 ILE H CA 1
ATOM 15710 C C . ILE H 1 113 ? 24.672 8.689 112.552 1.00 21.09 155 ILE H C 1
ATOM 15711 O O . ILE H 1 113 ? 23.849 9.021 111.688 1.00 17.78 155 ILE H O 1
ATOM 15727 N N . GLY H 1 114 ? 25.608 9.519 113.006 1.00 17.63 156 GLY H N 1
ATOM 15728 C CA . GLY H 1 114 ? 25.618 10.918 112.614 1.00 17.54 156 GLY H CA 1
ATOM 15729 C C . GLY H 1 114 ? 26.291 11.776 113.676 1.00 18.52 156 GLY H C 1
ATOM 15730 O O . GLY H 1 114 ? 26.649 11.291 114.752 1.00 20.19 156 GLY H O 1
ATOM 15734 N N . ASN H 1 115 ? 26.491 13.041 113.365 1.00 18.77 157 ASN H N 1
ATOM 15735 C CA . ASN H 1 115 ? 27.140 13.954 114.295 1.00 19.73 157 ASN H CA 1
ATOM 15736 C C . ASN H 1 115 ? 26.091 14.517 115.236 1.00 21.05 157 ASN H C 1
ATOM 15737 O O . ASN H 1 115 ? 25.209 15.250 114.801 1.00 21.13 157 ASN H O 1
ATOM 15775 N N . PHE H 1 117 ? 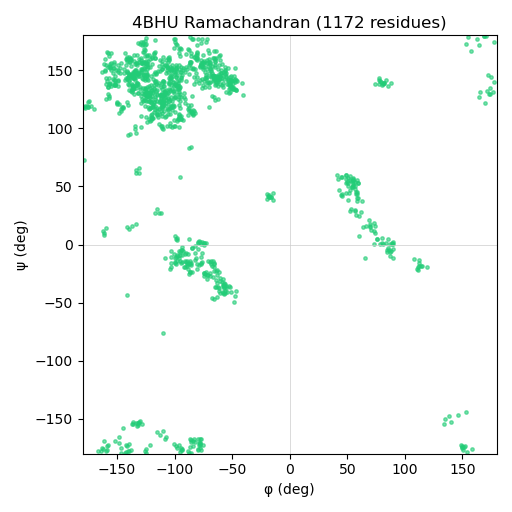26.433 16.662 117.655 1.00 19.32 159 PHE H N 1
ATOM 15776 C CA . PHE H 1 117 ? 26.743 17.961 118.225 1.00 21.95 159 PHE H CA 1
ATOM 15777 C C . PHE H 1 117 ? 25.603 18.963 118.012 1.00 20.80 159 PHE H C 1
ATOM 15778 O O . PHE H 1 117 ? 24.950 18.965 116.961 1.00 17.46 159 PHE H O 1
ATOM 15795 N N . TYR H 1 118 ? 25.373 19.819 119.003 1.00 20.43 160 TYR H N 1
ATOM 15796 C CA . TYR H 1 118 ? 24.241 20.751 118.905 1.00 19.09 160 TYR H CA 1
ATOM 15797 C C . TYR H 1 118 ? 24.399 21.760 117.788 1.00 20.49 160 TYR H C 1
ATOM 15798 O O . TYR H 1 118 ? 25.501 21.993 117.277 1.00 18.32 160 TYR H O 1
ATOM 15816 N N . ALA H 1 119 ? 23.264 22.341 117.399 1.00 17.28 161 ALA H N 1
ATOM 15817 C CA . ALA H 1 119 ? 23.203 23.404 116.407 1.00 14.60 161 ALA H CA 1
ATOM 15818 C C . ALA H 1 119 ? 22.644 24.617 117.110 1.00 20.03 161 ALA H C 1
ATOM 15819 O O . ALA H 1 119 ? 21.815 24.468 118.018 1.00 19.59 161 ALA H O 1
ATOM 15826 N N . GLU H 1 120 ? 23.105 25.798 116.703 1.00 18.46 162 GLU H N 1
ATOM 15827 C CA . GLU H 1 120 ? 22.605 27.057 117.266 1.00 23.95 162 GLU H CA 1
ATOM 15828 C C . GLU H 1 120 ? 22.219 28.055 116.198 1.00 20.39 162 GLU H C 1
ATOM 15829 O O . GLU H 1 120 ? 22.704 27.999 115.078 1.00 20.51 162 GLU H O 1
ATOM 15841 N N . ALA H 1 121 ? 21.341 28.989 116.563 1.00 18.52 163 ALA H N 1
ATOM 15842 C CA . ALA H 1 121 ? 20.898 30.059 115.674 1.00 18.22 163 ALA H CA 1
ATOM 15843 C C . ALA H 1 121 ? 20.424 31.199 116.565 1.00 17.32 163 ALA H C 1
ATOM 15844 O O . ALA H 1 121 ? 19.973 30.960 117.685 1.00 18.52 163 ALA H O 1
ATOM 15851 N N . SER H 1 122 ? 20.507 32.407 116.050 1.00 20.74 164 SER H N 1
ATOM 15852 C CA . SER H 1 122 ? 20.153 33.596 116.841 1.00 21.88 164 SER H CA 1
ATOM 15853 C C . SER H 1 122 ? 19.138 34.456 116.091 1.00 23.35 164 SER H C 1
ATOM 15854 O O . SER H 1 122 ? 18.991 34.351 114.872 1.00 24.88 164 SER H O 1
ATOM 15862 N N . ILE H 1 123 ? 18.396 35.265 116.841 1.00 23.34 165 ILE H N 1
ATOM 15863 C CA . ILE H 1 123 ? 17.562 36.298 116.262 1.00 23.31 165 ILE H CA 1
ATOM 15864 C C . ILE H 1 123 ? 17.960 37.631 116.891 1.00 25.73 165 ILE H C 1
ATOM 15865 O O . ILE H 1 123 ? 18.487 37.662 118.004 1.00 24.58 165 ILE H O 1
ATOM 15881 N N . ASP H 1 124 ? 17.715 38.714 116.168 1.00 23.52 166 ASP H N 1
ATOM 15882 C CA . ASP H 1 124 ? 17.982 40.051 116.698 1.00 21.84 166 ASP H CA 1
ATOM 15883 C C . ASP H 1 124 ? 16.628 40.734 116.941 1.00 23.06 166 ASP H C 1
ATOM 15884 O O . ASP H 1 124 ? 15.808 40.861 116.032 1.00 22.73 166 ASP H O 1
ATOM 15893 N N . VAL H 1 125 ? 16.404 41.162 118.171 1.00 22.63 167 VAL H N 1
ATOM 15894 C CA . VAL H 1 125 ? 15.210 41.926 118.498 1.00 26.19 167 VAL H CA 1
ATOM 15895 C C . VAL H 1 125 ? 15.614 43.404 118.463 1.00 26.83 167 VAL H C 1
ATOM 15896 O O . VAL H 1 125 ? 16.603 43.790 119.081 1.00 27.90 167 VAL H O 1
ATOM 15909 N N . ALA H 1 126 ? 14.838 44.212 117.737 1.00 29.81 168 ALA H N 1
ATOM 15910 C CA . ALA H 1 126 ? 15.194 45.604 117.472 1.00 30.65 168 ALA H CA 1
ATOM 15911 C C . ALA H 1 126 ? 14.717 46.539 118.580 1.00 30.97 168 ALA H C 1
ATOM 15912 O O . ALA H 1 126 ? 13.762 46.223 119.288 1.00 27.08 168 ALA H O 1
ATOM 15919 N N . LYS H 1 127 ? 15.390 47.685 118.730 1.00 27.65 169 LYS H N 1
ATOM 15920 C CA . LYS H 1 127 ? 14.983 48.705 119.706 1.00 32.50 169 LYS H CA 1
ATOM 15921 C C . LYS H 1 127 ? 13.731 49.408 119.189 1.00 28.18 169 LYS H C 1
ATOM 15922 O O . LYS H 1 127 ? 13.556 49.525 117.992 1.00 32.55 169 LYS H O 1
ATOM 15941 N N . ARG H 1 128 ? 12.856 49.853 120.086 1.00 32.36 170 ARG H N 1
ATOM 15942 C CA . ARG H 1 128 ? 11.793 50.782 119.697 1.00 33.78 170 ARG H CA 1
ATOM 15943 C C . ARG H 1 128 ? 12.410 52.108 119.256 1.00 31.96 170 ARG H C 1
ATOM 15944 O O . ARG H 1 128 ? 11.937 52.702 118.284 1.00 46.44 170 ARG H O 1
ATOM 15965 N N . SER I 2 5 ? 20.718 0.447 61.343 1.00 62.63 47 SER I N 1
ATOM 15966 C CA . SER I 2 5 ? 21.458 0.903 62.517 1.00 58.86 47 SER I CA 1
ATOM 15967 C C . SER I 2 5 ? 21.483 2.435 62.592 1.00 49.70 47 SER I C 1
ATOM 15968 O O . SER I 2 5 ? 20.572 3.100 62.082 1.00 50.43 47 SER I O 1
ATOM 15975 N N . ALA I 2 6 ? 22.500 2.993 63.254 1.00 49.04 48 ALA I N 1
ATOM 15976 C CA . ALA I 2 6 ? 22.629 4.444 63.375 1.00 44.74 48 ALA I CA 1
ATOM 15977 C C . ALA I 2 6 ? 22.718 5.066 61.996 1.00 41.13 48 ALA I C 1
ATOM 15978 O O . ALA I 2 6 ? 23.278 4.466 61.071 1.00 47.26 48 ALA I O 1
ATOM 15985 N N . SER I 2 7 ? 22.162 6.261 61.855 1.00 43.54 49 SER I N 1
ATOM 15986 C CA . SER I 2 7 ? 22.242 6.988 60.598 1.00 47.35 49 SER I CA 1
ATOM 15987 C C . SER I 2 7 ? 22.867 8.374 60.795 1.00 45.43 49 SER I C 1
ATOM 15988 O O . SER I 2 7 ? 22.825 8.945 61.889 1.00 42.43 49 SER I O 1
ATOM 15996 N N . LEU I 2 8 ? 23.453 8.904 59.725 1.00 43.83 50 LEU I N 1
ATOM 15997 C CA . LEU I 2 8 ? 23.941 10.278 59.720 1.00 36.62 50 LEU I CA 1
ATOM 15998 C C . LEU I 2 8 ? 23.426 10.980 58.490 1.00 39.37 50 LEU I C 1
ATOM 15999 O O . LEU I 2 8 ? 23.450 10.441 57.380 1.00 38.26 50 LEU I O 1
ATOM 16015 N N . PHE I 2 9 ? 22.931 12.184 58.704 1.00 34.52 51 PHE I N 1
ATOM 16016 C CA . PHE I 2 9 ? 22.468 13.026 57.626 1.00 40.25 51 PHE I CA 1
ATOM 16017 C C . PHE I 2 9 ? 23.414 14.210 57.522 1.00 42.32 51 PHE I C 1
ATOM 16018 O O . PHE I 2 9 ? 23.681 14.886 58.517 1.00 39.19 51 PHE I O 1
ATOM 16035 N N . ALA I 2 10 ? 23.909 14.445 56.311 1.00 41.99 52 ALA I N 1
ATOM 16036 C CA . ALA I 2 10 ? 24.814 15.550 56.032 1.00 41.01 52 ALA I CA 1
ATOM 16037 C C . ALA I 2 10 ? 24.182 16.426 54.965 1.00 38.31 52 ALA I C 1
ATOM 16038 O O . ALA I 2 10 ? 23.928 15.978 53.858 1.00 41.30 52 ALA I O 1
ATOM 16045 N N A THR I 2 11 ? 23.936 17.684 55.304 0.36 38.36 53 THR I N 1
ATOM 16046 N N B THR I 2 11 ? 23.917 17.677 55.300 0.64 38.28 53 THR I N 1
ATOM 16047 C CA A THR I 2 11 ? 23.212 18.570 54.410 0.36 41.27 53 THR I CA 1
ATOM 16048 C CA B THR I 2 11 ? 23.240 18.555 54.368 0.64 41.26 53 THR I CA 1
ATOM 16049 C C A THR I 2 11 ? 23.780 19.984 54.433 0.36 40.54 53 THR I C 1
ATOM 16050 C C B THR I 2 11 ? 23.789 19.971 54.426 0.64 40.51 53 THR I C 1
ATOM 16051 O O A THR I 2 11 ? 24.053 20.535 55.498 0.36 39.97 53 THR I O 1
ATOM 16052 O O B THR I 2 11 ? 24.052 20.510 55.498 0.64 39.95 53 THR I O 1
ATOM 16073 N N . ILE I 2 12 ? 23.952 20.573 53.253 1.00 43.01 54 ILE I N 1
ATOM 16074 C CA . ILE I 2 12 ? 24.278 21.983 53.156 1.00 41.01 54 ILE I CA 1
ATOM 16075 C C . ILE I 2 12 ? 22.964 22.744 53.226 1.00 42.16 54 ILE I C 1
ATOM 16076 O O . ILE I 2 12 ? 22.112 22.577 52.363 1.00 47.46 54 ILE I O 1
ATOM 16093 N N . THR I 2 13 ? 22.803 23.582 54.244 1.00 42.90 55 THR I N 1
ATOM 16094 C CA . THR I 2 13 ? 21.513 24.204 54.523 1.00 49.91 55 THR I CA 1
ATOM 16095 C C . THR I 2 13 ? 21.449 25.690 54.203 1.00 50.84 55 THR I C 1
ATOM 16096 O O . THR I 2 13 ? 20.365 26.275 54.207 1.00 50.86 55 THR I O 1
ATOM 16107 N N . GLY I 2 14 ? 22.597 26.305 53.934 1.00 46.90 56 GLY I N 1
ATOM 16108 C CA . GLY I 2 14 ? 22.634 27.719 53.598 1.00 50.13 56 GLY I CA 1
ATOM 16109 C C . GLY I 2 14 ? 22.247 27.974 52.148 1.00 50.92 56 GLY I C 1
ATOM 16110 O O . GLY I 2 14 ? 22.011 27.040 51.377 1.00 47.11 56 GLY I O 1
ATOM 16114 N N . ALA I 2 15 ? 22.191 29.250 51.776 1.00 55.09 57 ALA I N 1
ATOM 16115 C CA . ALA I 2 15 ? 21.858 29.649 50.408 1.00 58.64 57 ALA I CA 1
ATOM 16116 C C . ALA I 2 15 ? 22.654 28.877 49.349 1.00 58.32 57 ALA I C 1
ATOM 16117 O O . ALA I 2 15 ? 22.084 28.336 48.399 1.00 55.52 57 ALA I O 1
ATOM 16124 N N . SER I 2 16 ? 23.970 28.814 49.532 1.00 56.32 58 SER I N 1
ATOM 16125 C CA . SER I 2 16 ? 24.876 28.391 48.467 1.00 47.16 58 SER I CA 1
ATOM 16126 C C . SER I 2 16 ? 25.481 27.012 48.699 1.00 48.98 58 SER I C 1
ATOM 16127 O O . SER I 2 16 ? 25.798 26.648 49.828 1.00 51.44 58 SER I O 1
ATOM 16161 N N . THR I 2 18 ? 28.129 26.218 46.585 1.00 46.76 60 THR I N 1
ATOM 16162 C CA . THR I 2 18 ? 29.243 26.345 45.636 1.00 50.25 60 THR I CA 1
ATOM 16163 C C . THR I 2 18 ? 30.603 26.651 46.291 1.00 44.60 60 THR I C 1
ATOM 16164 O O . THR I 2 18 ? 30.718 27.473 47.213 1.00 40.89 60 THR I O 1
ATOM 16175 N N . GLU I 2 19 ? 31.620 25.949 45.800 1.00 41.15 61 GLU I N 1
ATOM 16176 C CA . GLU I 2 19 ? 32.975 26.074 46.315 1.00 46.52 61 GLU I CA 1
ATOM 16177 C C . GLU I 2 19 ? 33.326 27.526 46.619 1.00 43.15 61 GLU I C 1
ATOM 16178 O O . GLU I 2 19 ? 33.117 28.408 45.791 1.00 46.86 61 GLU I O 1
ATOM 16190 N N . TRP I 2 20 ? 33.824 27.745 47.832 1.00 42.39 62 TRP I N 1
ATOM 16191 C CA . TRP I 2 20 ? 34.378 29.020 48.292 1.00 41.58 62 TRP I CA 1
ATOM 16192 C C . TRP I 2 20 ? 33.323 30.032 48.722 1.00 45.95 62 TRP I C 1
ATOM 16193 O O . TRP I 2 20 ? 33.667 31.140 49.132 1.00 44.02 62 TRP I O 1
ATOM 16214 N N . SER I 2 21 ? 32.046 29.655 48.663 1.00 50.03 63 SER I N 1
ATOM 16215 C CA . SER I 2 21 ? 30.987 30.527 49.176 1.00 53.43 63 SER I CA 1
ATOM 16216 C C . SER I 2 21 ? 30.687 30.274 50.655 1.00 54.91 63 SER I C 1
ATOM 16217 O O . SER I 2 21 ? 30.904 29.169 51.158 1.00 52.31 63 SER I O 1
ATOM 16225 N N . PHE I 2 22 ? 30.196 31.306 51.344 1.00 51.96 64 PHE I N 1
ATOM 16226 C CA . PHE I 2 22 ? 29.722 31.158 52.721 1.00 53.15 64 PHE I CA 1
ATOM 16227 C C . PHE I 2 22 ? 28.378 30.427 52.766 1.00 55.76 64 PHE I C 1
ATOM 16228 O O . PHE I 2 22 ? 27.468 30.717 51.979 1.00 48.12 64 PHE I O 1
ATOM 16245 N N . SER I 2 23 ? 28.251 29.481 53.692 1.00 51.91 65 SER I N 1
ATOM 16246 C CA . SER I 2 23 ? 27.023 28.702 53.818 1.00 48.24 65 SER I CA 1
ATOM 16247 C C . SER I 2 23 ? 26.971 28.042 55.199 1.00 48.04 65 SER I C 1
ATOM 16248 O O . SER I 2 23 ? 27.757 28.388 56.084 1.00 45.90 65 SER I O 1
ATOM 16256 N N . ASP I 2 24 ? 26.029 27.118 55.380 1.00 46.64 66 ASP I N 1
ATOM 16257 C CA . ASP I 2 24 ? 25.873 26.396 56.638 1.00 39.62 66 ASP I CA 1
ATOM 16258 C C . ASP I 2 24 ? 25.727 24.923 56.338 1.00 41.91 66 ASP I C 1
ATOM 16259 O O . ASP I 2 24 ? 25.162 24.541 55.297 1.00 40.16 66 ASP I O 1
ATOM 16268 N N . ILE I 2 25 ? 26.231 24.096 57.255 1.00 34.99 67 ILE I N 1
ATOM 16269 C CA . ILE I 2 25 ? 26.116 22.660 57.129 1.00 36.70 67 ILE I CA 1
ATOM 16270 C C . ILE I 2 25 ? 25.463 22.093 58.396 1.00 39.21 67 ILE I C 1
ATOM 16271 O O . ILE I 2 25 ? 25.673 22.604 59.509 1.00 34.04 67 ILE I O 1
ATOM 16287 N N . GLU I 2 26 ? 24.654 21.053 58.209 1.00 34.79 68 GLU I N 1
ATOM 16288 C CA . GLU I 2 26 ? 24.043 20.350 59.334 1.00 33.67 68 GLU I CA 1
ATOM 16289 C C . GLU I 2 26 ? 24.406 18.896 59.304 1.00 35.57 68 GLU I C 1
ATOM 16290 O O . GLU I 2 26 ? 24.145 18.190 58.316 1.00 35.82 68 GLU I O 1
ATOM 16302 N N . LEU I 2 27 ? 25.001 18.439 60.401 1.00 29.38 69 LEU I N 1
ATOM 16303 C CA . LEU I 2 27 ? 25.223 17.022 60.595 1.00 34.10 69 LEU I CA 1
ATOM 16304 C C . LEU I 2 27 ? 24.301 16.531 61.709 1.00 37.31 69 LEU I C 1
ATOM 16305 O O . LEU I 2 27 ? 24.360 17.020 62.853 1.00 31.20 69 LEU I O 1
ATOM 16321 N N . THR I 2 28 ? 23.444 15.576 61.361 1.00 34.08 70 THR I N 1
ATOM 16322 C CA . THR I 2 28 ? 22.454 15.053 62.305 1.00 34.85 70 THR I CA 1
ATOM 16323 C C . THR I 2 28 ? 22.603 13.556 62.494 1.00 37.66 70 THR I C 1
ATOM 16324 O O . THR I 2 28 ? 22.305 12.774 61.596 1.00 37.51 70 THR I O 1
ATOM 16335 N N . TYR I 2 29 ? 23.100 13.165 63.663 1.00 33.06 71 TYR I N 1
ATOM 16336 C CA . TYR I 2 29 ? 23.298 11.760 63.976 1.00 36.02 71 TYR I CA 1
ATOM 16337 C C . TYR I 2 29 ? 22.071 11.290 64.717 1.00 35.95 71 TYR I C 1
ATOM 16338 O O . TYR I 2 29 ? 21.649 11.902 65.706 1.00 31.56 71 TYR I O 1
ATOM 16356 N N . ARG I 2 30 ? 21.486 10.216 64.219 1.00 36.47 72 ARG I N 1
ATOM 16357 C CA . ARG I 2 30 ? 20.315 9.641 64.859 1.00 42.54 72 ARG I CA 1
ATOM 16358 C C . ARG I 2 30 ? 20.581 8.206 65.176 1.00 37.75 72 ARG I C 1
ATOM 16359 O O . ARG I 2 30 ? 20.620 7.368 64.278 1.00 42.69 72 ARG I O 1
ATOM 16380 N N . PRO I 2 31 ? 20.812 7.907 66.457 1.00 36.15 73 PRO I N 1
ATOM 16381 C CA . PRO I 2 31 ? 20.823 6.482 66.733 1.00 36.89 73 PRO I CA 1
ATOM 16382 C C . PRO I 2 31 ? 19.387 6.093 66.456 1.00 45.44 73 PRO I C 1
ATOM 16383 O O . PRO I 2 31 ? 18.463 6.874 66.711 1.00 50.49 73 PRO I O 1
ATOM 16394 N N . ASP I 2 32 ? 19.157 4.950 65.870 1.00 47.14 74 ASP I N 1
ATOM 16395 C CA . ASP I 2 32 ? 17.769 4.606 65.663 1.00 56.21 74 ASP I CA 1
ATOM 16396 C C . ASP I 2 32 ? 17.384 3.672 66.801 1.00 52.71 74 ASP I C 1
ATOM 16397 O O . ASP I 2 32 ? 16.208 3.445 67.072 1.00 60.64 74 ASP I O 1
ATOM 16406 N N . THR I 2 33 ? 18.414 3.184 67.484 1.00 47.40 75 THR I N 1
ATOM 16407 C CA . THR I 2 33 ? 18.306 2.698 68.847 1.00 47.54 75 THR I CA 1
ATOM 16408 C C . THR I 2 33 ? 18.475 3.882 69.815 1.00 49.99 75 THR I C 1
ATOM 16409 O O . THR I 2 33 ? 18.477 5.042 69.406 1.00 52.46 75 THR I O 1
ATOM 16420 N N . LEU I 2 34 ? 18.617 3.590 71.099 1.00 38.66 76 LEU I N 1
ATOM 16421 C CA . LEU I 2 34 ? 19.024 4.599 72.057 1.00 39.76 76 LEU I CA 1
ATOM 16422 C C . LEU I 2 34 ? 20.550 4.631 72.074 1.00 35.37 76 LEU I C 1
ATOM 16423 O O . LEU I 2 34 ? 21.193 3.639 71.770 1.00 32.87 76 LEU I O 1
ATOM 16439 N N . LEU I 2 35 ? 21.124 5.743 72.492 1.00 31.68 77 LEU I N 1
ATOM 16440 C CA . LEU I 2 35 ? 22.563 5.789 72.692 1.00 34.40 77 LEU I CA 1
ATOM 16441 C C . LEU I 2 35 ? 22.930 4.870 73.849 1.00 34.16 77 LEU I C 1
ATOM 16442 O O . LEU I 2 35 ? 22.160 4.733 74.800 1.00 27.98 77 LEU I O 1
ATOM 16458 N N . SER I 2 36 ? 24.094 4.234 73.753 1.00 27.95 78 SER I N 1
ATOM 16459 C CA . SER I 2 36 ? 24.719 3.578 74.895 1.00 30.11 78 SER I CA 1
ATOM 16460 C C . SER I 2 36 ? 25.723 4.531 75.578 1.00 25.30 78 SER I C 1
ATOM 16461 O O . SER I 2 36 ? 26.041 5.588 75.038 1.00 28.22 78 SER I O 1
ATOM 16469 N N . LEU I 2 37 ? 26.188 4.168 76.769 1.00 23.56 79 LEU I N 1
ATOM 16470 C CA . LEU I 2 37 ? 27.190 4.949 77.473 1.00 26.63 79 LEU I CA 1
ATOM 16471 C C . LEU I 2 37 ? 28.405 5.079 76.587 1.00 26.39 79 LEU I C 1
ATOM 16472 O O . LEU I 2 37 ? 28.763 4.144 75.890 1.00 25.10 79 LEU I O 1
ATOM 16488 N N . GLY I 2 38 ? 29.043 6.236 76.623 1.00 27.85 80 GLY I N 1
ATOM 16489 C CA . GLY I 2 38 ? 30.228 6.440 75.815 1.00 30.93 80 GLY I CA 1
ATOM 16490 C C . GLY I 2 38 ? 30.455 7.890 75.446 1.00 32.32 80 GLY I C 1
ATOM 16491 O O . GLY I 2 38 ? 30.183 8.790 76.241 1.00 27.78 80 GLY I O 1
ATOM 16495 N N . VAL I 2 39 ? 30.955 8.099 74.227 1.00 31.22 81 VAL I N 1
ATOM 16496 C CA . VAL I 2 39 ? 31.324 9.424 73.748 1.00 33.94 81 VAL I CA 1
ATOM 16497 C C . VAL I 2 39 ? 30.824 9.614 72.331 1.00 33.86 81 VAL I C 1
ATOM 16498 O O . VAL I 2 39 ? 31.128 8.823 71.443 1.00 39.35 81 VAL I O 1
ATOM 16528 N N . GLU I 2 41 ? 30.993 11.243 68.880 1.00 31.57 83 GLU I N 1
ATOM 16529 C CA . GLU I 2 41 ? 32.121 11.818 68.137 1.00 29.87 83 GLU I CA 1
ATOM 16530 C C . GLU I 2 41 ? 31.813 12.026 66.643 1.00 32.16 83 GLU I C 1
ATOM 16531 O O . GLU I 2 41 ? 31.370 11.100 65.945 1.00 27.84 83 GLU I O 1
ATOM 16543 N N . PHE I 2 42 ? 32.038 13.256 66.183 1.00 26.76 84 PHE I N 1
ATOM 16544 C CA . PHE I 2 42 ? 31.852 13.633 64.789 1.00 27.98 84 PHE I CA 1
ATOM 16545 C C . PHE I 2 42 ? 33.239 13.862 64.209 1.00 28.12 84 PHE I C 1
ATOM 16546 O O . PHE I 2 42 ? 34.079 14.473 64.860 1.00 27.41 84 PHE I O 1
ATOM 16563 N N . THR I 2 43 ? 33.470 13.363 62.997 1.00 29.81 85 THR I N 1
ATOM 16564 C CA . THR I 2 43 ? 34.737 13.565 62.282 1.00 30.84 85 THR I CA 1
ATOM 16565 C C . THR I 2 43 ? 34.451 14.330 60.984 1.00 29.39 85 THR I C 1
ATOM 16566 O O . THR I 2 43 ? 33.632 13.917 60.158 1.00 31.18 85 THR I O 1
ATOM 16577 N N . LEU I 2 44 ? 35.099 15.473 60.836 1.00 27.82 86 LEU I N 1
ATOM 16578 C CA . LEU I 2 44 ? 34.881 16.320 59.670 1.00 31.93 86 LEU I CA 1
ATOM 16579 C C . LEU I 2 44 ? 36.017 16.079 58.675 1.00 33.53 86 LEU I C 1
ATOM 16580 O O . LEU I 2 44 ? 37.150 15.815 59.081 1.00 30.65 86 LEU I O 1
ATOM 16596 N N . PRO I 2 45 ? 35.719 16.166 57.372 1.00 35.38 87 PRO I N 1
ATOM 16597 C CA . PRO I 2 45 ? 36.794 15.956 56.394 1.00 35.64 87 PRO I CA 1
ATOM 16598 C C . PRO I 2 45 ? 37.606 17.233 56.186 1.00 34.78 87 PRO I C 1
ATOM 16599 O O . PRO I 2 45 ? 37.139 18.328 56.546 1.00 28.56 87 PRO I O 1
ATOM 16610 N N . SER I 2 46 ? 38.819 17.110 55.641 1.00 34.80 88 SER I N 1
ATOM 16611 C CA . SER I 2 46 ? 39.655 18.294 55.430 1.00 35.17 88 SER I CA 1
ATOM 16612 C C . SER I 2 46 ? 38.863 19.236 54.541 1.00 27.99 88 SER I C 1
ATOM 16613 O O . SER I 2 46 ? 38.239 18.801 53.579 1.00 32.53 88 SER I O 1
ATOM 16621 N N . GLY I 2 47 ? 38.866 20.513 54.895 1.00 32.60 89 GLY I N 1
ATOM 16622 C CA . GLY I 2 47 ? 38.008 21.493 54.255 1.00 38.24 89 GLY I CA 1
ATOM 16623 C C . GLY I 2 47 ? 36.926 22.002 55.191 1.00 35.65 89 GLY I C 1
ATOM 16624 O O . GLY I 2 47 ? 36.389 23.087 54.987 1.00 33.14 89 GLY I O 1
ATOM 16628 N N . PHE I 2 48 ? 36.604 21.225 56.229 1.00 31.16 90 PHE I N 1
ATOM 16629 C CA . PHE I 2 48 ? 35.651 21.665 57.250 1.00 31.93 90 PHE I CA 1
ATOM 16630 C C . PHE I 2 48 ? 36.239 21.622 58.653 1.00 28.09 90 PHE I C 1
ATOM 16631 O O . PHE I 2 48 ? 37.039 20.736 58.980 1.00 31.71 90 PHE I O 1
ATOM 16648 N N . THR I 2 49 ? 35.845 22.583 59.478 1.00 32.73 91 THR I N 1
ATOM 16649 C CA . THR I 2 49 ? 36.305 22.633 60.859 1.00 32.96 91 THR I CA 1
ATOM 16650 C C . THR I 2 49 ? 35.218 23.193 61.732 1.00 32.61 91 THR I C 1
ATOM 16651 O O . THR I 2 49 ? 34.360 23.938 61.257 1.00 34.47 91 THR I O 1
ATOM 16662 N N . ALA I 2 50 ? 35.282 22.864 63.023 1.00 33.95 92 ALA I N 1
ATOM 16663 C CA . ALA I 2 50 ? 34.320 23.362 63.992 1.00 32.86 92 ALA I CA 1
ATOM 16664 C C . ALA I 2 50 ? 35.020 24.317 64.919 1.00 29.95 92 ALA I C 1
ATOM 16665 O O . ALA I 2 50 ? 36.224 24.181 65.172 1.00 30.36 92 ALA I O 1
ATOM 16672 N N . ASN I 2 51 ? 34.252 25.272 65.434 1.00 31.40 93 ASN I N 1
ATOM 16673 C CA . ASN I 2 51 ? 34.727 26.192 66.452 1.00 34.45 93 ASN I CA 1
ATOM 16674 C C . ASN I 2 51 ? 33.579 26.467 67.407 1.00 36.90 93 ASN I C 1
ATOM 16675 O O . ASN I 2 51 ? 32.485 25.919 67.236 1.00 36.09 93 ASN I O 1
ATOM 16686 N N . THR I 2 52 ? 33.826 27.304 68.409 1.00 34.85 94 THR I N 1
ATOM 16687 C CA . THR I 2 52 ? 32.871 27.529 69.492 1.00 38.06 94 THR I CA 1
ATOM 16688 C C . THR I 2 52 ? 31.675 28.391 69.099 1.00 35.85 94 THR I C 1
ATOM 16689 O O . THR I 2 52 ? 30.830 28.671 69.942 1.00 40.15 94 THR I O 1
ATOM 16700 N N . LYS I 2 53 ? 31.614 28.824 67.837 1.00 37.85 95 LYS I N 1
ATOM 16701 C CA . LYS I 2 53 ? 30.414 29.492 67.317 1.00 42.09 95 LYS I CA 1
ATOM 16702 C C . LYS I 2 53 ? 29.467 28.445 66.736 1.00 39.55 95 LYS I C 1
ATOM 16703 O O . LYS I 2 53 ? 28.304 28.720 66.467 1.00 35.75 95 LYS I O 1
ATOM 16722 N N . ASP I 2 54 ? 29.974 27.236 66.532 1.00 35.50 96 ASP I N 1
ATOM 16723 C CA . ASP I 2 54 ? 29.122 26.144 66.093 1.00 35.67 96 ASP I CA 1
ATOM 16724 C C . ASP I 2 54 ? 28.383 25.573 67.296 1.00 31.49 96 ASP I C 1
ATOM 16725 O O . ASP I 2 54 ? 28.725 25.867 68.434 1.00 31.61 96 ASP I O 1
ATOM 16734 N N . THR I 2 55 ? 27.360 24.769 67.052 1.00 30.65 97 THR I N 1
ATOM 16735 C CA . THR I 2 55 ? 26.517 24.316 68.138 1.00 33.41 97 THR I CA 1
ATOM 16736 C C . THR I 2 55 ? 26.196 22.845 67.997 1.00 30.17 97 THR I C 1
ATOM 16737 O O . THR I 2 55 ? 26.160 22.298 66.886 1.00 31.54 97 THR I O 1
ATOM 16765 N N . ASN I 2 57 ? 23.076 20.383 69.310 1.00 35.33 99 ASN I N 1
ATOM 16766 C CA . ASN I 2 57 ? 21.714 20.519 69.836 1.00 38.04 99 ASN I CA 1
ATOM 16767 C C . ASN I 2 57 ? 21.431 21.914 70.416 1.00 37.51 99 ASN I C 1
ATOM 16768 O O . ASN I 2 57 ? 20.845 22.045 71.490 1.00 39.03 99 ASN I O 1
ATOM 16779 N N . GLY I 2 58 ? 21.859 22.955 69.709 1.00 35.03 100 GLY I N 1
ATOM 16780 C CA . GLY I 2 58 ? 21.546 24.324 70.101 1.00 33.93 100 GLY I CA 1
ATOM 16781 C C . GLY I 2 58 ? 22.472 24.946 71.138 1.00 40.11 100 GLY I C 1
ATOM 16782 O O . GLY I 2 58 ? 22.367 26.143 71.438 1.00 43.99 100 GLY I O 1
ATOM 16786 N N . ASN I 2 59 ? 23.388 24.151 71.686 1.00 37.46 101 ASN I N 1
ATOM 16787 C CA . ASN I 2 59 ? 24.387 24.657 72.628 1.00 35.25 101 ASN I CA 1
ATOM 16788 C C . ASN I 2 59 ? 25.734 24.896 71.915 1.00 37.04 101 ASN I C 1
ATOM 16789 O O . ASN I 2 59 ? 26.170 24.071 71.115 1.00 35.17 101 ASN I O 1
ATOM 16800 N N . ALA I 2 60 ? 26.397 26.009 72.205 1.00 34.84 102 ALA I N 1
ATOM 16801 C CA . ALA I 2 60 ? 27.699 26.281 71.594 1.00 33.96 102 ALA I CA 1
ATOM 16802 C C . ALA I 2 60 ? 28.713 25.210 72.006 1.00 35.17 102 ALA I C 1
ATOM 16803 O O . ALA I 2 60 ? 28.707 24.749 73.144 1.00 32.33 102 ALA I O 1
ATOM 16810 N N . LEU I 2 61 ? 29.586 24.817 71.084 1.00 35.12 103 LEU I N 1
ATOM 16811 C CA . LEU I 2 61 ? 30.629 23.875 71.423 1.00 34.27 103 LEU I CA 1
ATOM 16812 C C . LEU I 2 61 ? 31.607 24.513 72.391 1.00 39.33 103 LEU I C 1
ATOM 16813 O O . LEU I 2 61 ? 31.872 25.712 72.326 1.00 35.87 103 LEU I O 1
ATOM 16829 N N . ARG I 2 62 ? 32.162 23.688 73.274 1.00 35.33 104 ARG I N 1
ATOM 16830 C CA . ARG I 2 62 ? 33.179 24.129 74.211 1.00 35.08 104 ARG I CA 1
ATOM 16831 C C . ARG I 2 62 ? 34.529 23.742 73.639 1.00 35.04 104 ARG I C 1
ATOM 16832 O O . ARG I 2 62 ? 34.646 22.788 72.858 1.00 31.96 104 ARG I O 1
ATOM 16853 N N . THR I 2 63 ? 35.561 24.475 74.038 1.00 36.08 105 THR I N 1
ATOM 16854 C CA . THR I 2 63 ? 36.894 24.257 73.502 1.00 34.05 105 THR I CA 1
ATOM 16855 C C . THR I 2 63 ? 37.368 22.810 73.704 1.00 34.63 105 THR I C 1
ATOM 16856 O O . THR I 2 63 ? 37.982 22.222 72.814 1.00 36.65 105 THR I O 1
ATOM 16867 N N . THR I 2 64 ? 37.071 22.227 74.863 1.00 33.90 106 THR I N 1
ATOM 16868 C CA . THR I 2 64 ? 37.504 20.859 75.163 1.00 36.51 106 THR I CA 1
ATOM 16869 C C . THR I 2 64 ? 36.781 19.838 74.295 1.00 31.08 106 THR I C 1
ATOM 16870 O O . THR I 2 64 ? 37.162 18.677 74.237 1.00 32.65 106 THR I O 1
ATOM 16881 N N . GLN I 2 65 ? 35.713 20.267 73.643 1.00 31.93 107 GLN I N 1
ATOM 16882 C CA . GLN I 2 65 ? 34.954 19.385 72.765 1.00 27.15 107 GLN I CA 1
ATOM 16883 C C . GLN I 2 65 ? 35.465 19.363 71.336 1.00 31.68 107 GLN I C 1
ATOM 16884 O O . GLN I 2 65 ? 35.021 18.549 70.520 1.00 27.94 107 GLN I O 1
ATOM 16898 N N . ILE I 2 66 ? 36.396 20.253 71.025 1.00 30.07 108 ILE I N 1
ATOM 16899 C CA . ILE I 2 66 ? 36.920 20.351 69.670 1.00 31.94 108 ILE I CA 1
ATOM 16900 C C . ILE I 2 66 ? 38.411 20.019 69.676 1.00 32.51 108 ILE I C 1
ATOM 16901 O O . ILE I 2 66 ? 39.176 20.602 70.446 1.00 33.58 108 ILE I O 1
ATOM 16917 N N . LEU I 2 67 ? 38.827 19.087 68.830 1.00 30.25 109 LEU I N 1
ATOM 16918 C CA . LEU I 2 67 ? 40.255 18.809 68.712 1.00 39.86 109 LEU I CA 1
ATOM 16919 C C . LEU I 2 67 ? 40.650 18.369 67.300 1.00 38.25 109 LEU I C 1
ATOM 16920 O O . LEU I 2 67 ? 39.848 18.434 66.370 1.00 29.94 109 LEU I O 1
ATOM 16936 N N . ASN I 2 68 ? 41.891 17.910 67.139 1.00 37.32 110 ASN I N 1
ATOM 16937 C CA . ASN I 2 68 ? 42.337 17.437 65.832 1.00 36.65 110 ASN I CA 1
ATOM 16938 C C . ASN I 2 68 ? 42.202 18.573 64.809 1.00 37.91 110 ASN I C 1
ATOM 16939 O O . ASN I 2 68 ? 41.710 18.386 63.692 1.00 32.26 110 ASN I O 1
ATOM 16950 N N . ASN I 2 69 ? 42.643 19.755 65.223 1.00 34.67 111 ASN I N 1
ATOM 16951 C CA . ASN I 2 69 ? 42.650 20.937 64.364 1.00 41.19 111 ASN I CA 1
ATOM 16952 C C . ASN I 2 69 ? 41.252 21.266 63.848 1.00 40.16 111 ASN I C 1
ATOM 16953 O O . ASN I 2 69 ? 41.052 21.532 62.659 1.00 39.99 111 ASN I O 1
ATOM 16964 N N . GLY I 2 70 ? 40.287 21.222 64.762 1.00 39.77 112 GLY I N 1
ATOM 16965 C CA . GLY I 2 70 ? 38.903 21.551 64.458 1.00 36.64 112 GLY I CA 1
ATOM 16966 C C . GLY I 2 70 ? 38.120 20.494 63.695 1.00 30.46 112 GLY I C 1
ATOM 16967 O O . GLY I 2 70 ? 36.971 20.731 63.345 1.00 29.71 112 GLY I O 1
ATOM 16971 N N . LYS I 2 71 ? 38.707 19.327 63.452 1.00 30.11 113 LYS I N 1
ATOM 16972 C CA . LYS I 2 71 ? 38.044 18.305 62.637 1.00 29.41 113 LYS I CA 1
ATOM 16973 C C . LYS I 2 71 ? 37.306 17.228 63.438 1.00 32.03 113 LYS I C 1
ATOM 16974 O O . LYS I 2 71 ? 36.588 16.411 62.855 1.00 29.42 113 LYS I O 1
ATOM 16993 N N . THR I 2 72 ? 37.507 17.212 64.750 1.00 27.41 114 THR I N 1
ATOM 16994 C CA . THR I 2 72 ? 36.846 16.233 65.624 1.00 27.76 114 THR I CA 1
ATOM 16995 C C . THR I 2 72 ? 36.030 16.936 66.686 1.00 27.36 114 THR I C 1
ATOM 16996 O O . THR I 2 72 ? 36.520 17.822 67.382 1.00 31.45 114 THR I O 1
ATOM 17007 N N . VAL I 2 73 ? 34.779 16.529 66.825 1.00 30.25 115 VAL I N 1
ATOM 17008 C CA . VAL I 2 73 ? 33.928 17.071 67.872 1.00 26.21 115 VAL I CA 1
ATOM 17009 C C . VAL I 2 73 ? 33.490 15.905 68.742 1.00 28.20 115 VAL I C 1
ATOM 17010 O O . VAL I 2 73 ? 32.899 14.943 68.248 1.00 27.82 115 VAL I O 1
ATOM 17023 N N . ARG I 2 74 ? 33.804 16.010 70.030 1.00 28.45 116 ARG I N 1
ATOM 17024 C CA . ARG I 2 74 ? 33.646 14.927 70.997 1.00 28.39 116 ARG I CA 1
ATOM 17025 C C . ARG I 2 74 ? 32.827 15.385 72.197 1.00 35.34 116 ARG I C 1
ATOM 17026 O O . ARG I 2 74 ? 33.174 16.377 72.859 1.00 33.23 116 ARG I O 1
ATOM 17047 N N . VAL I 2 75 ? 31.746 14.658 72.475 1.00 28.44 117 VAL I N 1
ATOM 17048 C CA . VAL I 2 75 ? 30.899 14.937 73.627 1.00 30.22 117 VAL I CA 1
ATOM 17049 C C . VAL I 2 75 ? 30.673 13.670 74.433 1.00 26.44 117 VAL I C 1
ATOM 17050 O O . VAL I 2 75 ? 29.881 12.804 74.031 1.00 27.00 117 VAL I O 1
ATOM 17063 N N . PRO I 2 76 ? 31.411 13.536 75.539 1.00 32.59 118 PRO I N 1
ATOM 17064 C CA . PRO I 2 76 ? 31.226 12.376 76.397 1.00 28.82 118 PRO I CA 1
ATOM 17065 C C . PRO I 2 76 ? 29.812 12.447 76.948 1.00 30.68 118 PRO I C 1
ATOM 17066 O O . PRO I 2 76 ? 29.316 13.539 77.275 1.00 27.70 118 PRO I O 1
ATOM 17077 N N . LEU I 2 77 ? 29.158 11.289 76.986 1.00 29.34 119 LEU I N 1
ATOM 17078 C CA . LEU I 2 77 ? 27.731 11.219 77.240 1.00 28.98 119 LEU I CA 1
ATOM 17079 C C . LEU I 2 77 ? 27.464 11.203 78.752 1.00 27.54 119 LEU I C 1
ATOM 17080 O O . LEU I 2 77 ? 27.310 10.145 79.368 1.00 30.12 119 LEU I O 1
ATOM 17096 N N . ALA I 2 78 ? 27.429 12.391 79.343 1.00 25.62 120 ALA I N 1
ATOM 17097 C CA . ALA I 2 78 ? 26.888 12.568 80.690 1.00 26.06 120 ALA I CA 1
ATOM 17098 C C . ALA I 2 78 ? 25.413 12.145 80.760 1.00 23.18 120 ALA I C 1
ATOM 17099 O O . ALA I 2 78 ? 24.710 12.061 79.748 1.00 21.80 120 ALA I O 1
ATOM 17106 N N . LEU I 2 79 ? 24.923 11.936 81.973 1.00 23.61 121 LEU I N 1
ATOM 17107 C CA . LEU I 2 79 ? 23.586 11.373 82.150 1.00 22.14 121 LEU I CA 1
ATOM 17108 C C . LEU I 2 79 ? 22.524 12.235 81.485 1.00 22.14 121 LEU I C 1
ATOM 17109 O O . LEU I 2 79 ? 21.548 11.734 80.954 1.00 26.63 121 LEU I O 1
ATOM 17125 N N . ASP I 2 80 ? 22.719 13.543 81.501 1.00 26.84 122 ASP I N 1
ATOM 17126 C CA . ASP I 2 80 ? 21.688 14.444 80.985 1.00 28.17 122 ASP I CA 1
ATOM 17127 C C . ASP I 2 80 ? 21.657 14.462 79.452 1.00 30.58 122 ASP I C 1
ATOM 17128 O O . ASP I 2 80 ? 20.752 15.027 78.858 1.00 27.46 122 ASP I O 1
ATOM 17137 N N . LEU I 2 81 ? 22.628 13.810 78.819 1.00 26.21 123 LEU I N 1
ATOM 17138 C CA . LEU I 2 81 ? 22.698 13.771 77.344 1.00 30.84 123 LEU I CA 1
ATOM 17139 C C . LEU I 2 81 ? 22.243 12.438 76.740 1.00 26.59 123 LEU I C 1
ATOM 17140 O O . LEU I 2 81 ? 21.860 12.383 75.573 1.00 28.59 123 LEU I O 1
ATOM 17156 N N . LEU I 2 82 ? 22.264 11.373 77.541 1.00 29.90 124 LEU I N 1
ATOM 17157 C CA . LEU I 2 82 ? 22.109 10.010 77.033 1.00 25.51 124 LEU I CA 1
ATOM 17158 C C . LEU I 2 82 ? 20.826 9.776 76.250 1.00 30.33 124 LEU I C 1
ATOM 17159 O O . LEU I 2 82 ? 20.813 9.023 75.273 1.00 25.26 124 LEU I O 1
ATOM 17175 N N . GLY I 2 83 ? 19.739 10.415 76.681 1.00 23.19 125 GLY I N 1
ATOM 17176 C CA . GLY I 2 83 ? 18.432 10.101 76.154 1.00 20.81 125 GLY I CA 1
ATOM 17177 C C . GLY I 2 83 ? 18.054 10.741 74.840 1.00 26.31 125 GLY I C 1
ATOM 17178 O O . GLY I 2 83 ? 16.962 10.494 74.287 1.00 24.45 125 GLY I O 1
ATOM 17182 N N . ALA I 2 84 ? 18.961 11.551 74.315 1.00 24.45 126 ALA I N 1
ATOM 17183 C CA . ALA I 2 84 ? 18.642 12.368 73.167 1.00 25.88 126 ALA I CA 1
ATOM 17184 C C . ALA I 2 84 ? 18.295 11.501 71.970 1.00 25.84 126 ALA I C 1
ATOM 17185 O O . ALA I 2 84 ? 18.967 10.506 71.699 1.00 25.15 126 ALA I O 1
ATOM 17192 N N . GLY I 2 85 ? 17.241 11.884 71.261 1.00 23.93 127 GLY I N 1
ATOM 17193 C CA . GLY I 2 85 ? 16.840 11.198 70.042 1.00 31.73 127 GLY I CA 1
ATOM 17194 C C . GLY I 2 85 ? 17.767 11.511 68.861 1.00 32.04 127 GLY I C 1
ATOM 17195 O O . GLY I 2 85 ? 17.854 10.735 67.902 1.00 30.50 127 GLY I O 1
ATOM 17199 N N . GLU I 2 86 ? 18.438 12.662 68.917 1.00 31.66 128 GLU I N 1
ATOM 17200 C CA . GLU I 2 86 ? 19.423 13.010 67.886 1.00 32.84 128 GLU I CA 1
ATOM 17201 C C . GLU I 2 86 ? 20.497 13.945 68.415 1.00 35.72 128 GLU I C 1
ATOM 17202 O O . GLU I 2 86 ? 20.293 14.657 69.398 1.00 32.46 128 GLU I O 1
ATOM 17214 N N . PHE I 2 87 ? 21.658 13.912 67.761 1.00 32.20 129 PHE I N 1
ATOM 17215 C CA . PHE I 2 87 ? 22.695 14.897 67.992 1.00 31.53 129 PHE I CA 1
ATOM 17216 C C . PHE I 2 87 ? 22.901 15.656 66.695 1.00 31.16 129 PHE I C 1
ATOM 17217 O O . PHE I 2 87 ? 23.331 15.081 65.694 1.00 32.34 129 PHE I O 1
ATOM 17261 N N . LEU I 2 89 ? 24.790 18.603 64.881 1.00 32.84 131 LEU I N 1
ATOM 17262 C CA . LEU I 2 89 ? 25.922 19.521 64.847 1.00 28.94 131 LEU I CA 1
ATOM 17263 C C . LEU I 2 89 ? 25.666 20.579 63.756 1.00 29.64 131 LEU I C 1
ATOM 17264 O O . LEU I 2 89 ? 25.541 20.240 62.581 1.00 30.85 131 LEU I O 1
ATOM 17280 N N . LYS I 2 90 ? 25.554 21.844 64.152 1.00 33.23 132 LYS I N 1
ATOM 17281 C CA . LYS I 2 90 ? 25.404 22.938 63.188 1.00 34.22 132 LYS I CA 1
ATOM 17282 C C . LYS I 2 90 ? 26.731 23.654 62.956 1.00 32.51 132 LYS I C 1
ATOM 17283 O O . LYS I 2 90 ? 27.273 24.250 63.877 1.00 32.91 132 LYS I O 1
ATOM 17302 N N . LEU I 2 91 ? 27.262 23.544 61.736 1.00 36.97 133 LEU I N 1
ATOM 17303 C CA . LEU I 2 91 ? 28.460 24.286 61.330 1.00 32.91 133 LEU I CA 1
ATOM 17304 C C . LEU I 2 91 ? 27.964 25.566 60.679 1.00 32.59 133 LEU I C 1
ATOM 17305 O O . LEU I 2 91 ? 27.427 25.535 59.575 1.00 39.72 133 LEU I O 1
ATOM 17321 N N . ASN I 2 92 ? 28.119 26.679 61.379 1.00 36.13 134 ASN I N 1
ATOM 17322 C CA . ASN I 2 92 ? 27.533 27.946 60.954 1.00 36.74 134 ASN I CA 1
ATOM 17323 C C . ASN I 2 92 ? 28.504 28.902 60.244 1.00 44.41 134 ASN I C 1
ATOM 17324 O O . ASN I 2 92 ? 29.663 29.063 60.657 1.00 39.94 134 ASN I O 1
ATOM 17335 N N . ASN I 2 93 ? 28.024 29.540 59.175 1.00 45.18 135 ASN I N 1
ATOM 17336 C CA . ASN I 2 93 ? 28.790 30.611 58.539 1.00 49.31 135 ASN I CA 1
ATOM 17337 C C . ASN I 2 93 ? 30.192 30.136 58.144 1.00 40.94 135 ASN I C 1
ATOM 17338 O O . ASN I 2 93 ? 31.183 30.699 58.582 1.00 43.58 135 ASN I O 1
ATOM 17349 N N . LYS I 2 94 ? 30.256 29.087 57.328 1.00 46.08 136 LYS I N 1
ATOM 17350 C CA . LYS I 2 94 ? 31.521 28.490 56.908 1.00 44.41 136 LYS I CA 1
ATOM 17351 C C . LYS I 2 94 ? 31.857 28.826 55.452 1.00 47.44 136 LYS I C 1
ATOM 17352 O O . LYS I 2 94 ? 30.963 29.043 54.640 1.00 47.21 136 LYS I O 1
ATOM 17371 N N . THR I 2 95 ? 33.150 28.820 55.125 1.00 44.71 137 THR I N 1
ATOM 17372 C CA . THR I 2 95 ? 33.599 28.867 53.737 1.00 39.63 137 THR I CA 1
ATOM 17373 C C . THR I 2 95 ? 33.656 27.468 53.132 1.00 40.09 137 THR I C 1
ATOM 17374 O O . THR I 2 95 ? 34.455 26.635 53.549 1.00 45.30 137 THR I O 1
ATOM 17385 N N . LEU I 2 96 ? 32.809 27.187 52.153 1.00 35.95 138 LEU I N 1
ATOM 17386 C CA . LEU I 2 96 ? 32.848 25.876 51.531 1.00 40.99 138 LEU I CA 1
ATOM 17387 C C . LEU I 2 96 ? 34.178 25.679 50.798 1.00 42.05 138 LEU I C 1
ATOM 17388 O O . LEU I 2 96 ? 34.633 26.572 50.101 1.00 42.23 138 LEU I O 1
ATOM 17404 N N . PRO I 2 97 ? 34.786 24.493 50.928 1.00 43.95 139 PRO I N 1
ATOM 17405 C CA . PRO I 2 97 ? 36.080 24.206 50.294 1.00 38.94 139 PRO I CA 1
ATOM 17406 C C . PRO I 2 97 ? 35.973 23.917 48.789 1.00 48.04 139 PRO I C 1
ATOM 17407 O O . PRO I 2 97 ? 34.879 23.952 48.212 1.00 41.69 139 PRO I O 1
ATOM 17418 N N . ALA I 2 98 ? 37.107 23.592 48.169 1.00 39.66 140 ALA I N 1
ATOM 17419 C CA . ALA I 2 98 ? 37.132 23.259 46.742 1.00 46.20 140 ALA I CA 1
ATOM 17420 C C . ALA I 2 98 ? 36.038 22.254 46.366 1.00 46.21 140 ALA I C 1
ATOM 17421 O O . ALA I 2 98 ? 35.615 21.439 47.178 1.00 43.99 140 ALA I O 1
ATOM 17428 N N . ALA I 2 99 ? 35.584 22.317 45.121 1.00 45.40 141 ALA I N 1
ATOM 17429 C CA . ALA I 2 99 ? 34.535 21.435 44.657 1.00 40.94 141 ALA I CA 1
ATOM 17430 C C . ALA I 2 99 ? 34.942 19.969 44.740 1.00 47.07 141 ALA I C 1
ATOM 17431 O O . ALA I 2 99 ? 36.103 19.600 44.489 1.00 38.35 141 ALA I O 1
ATOM 17438 N N . GLY I 2 100 ? 33.962 19.140 45.104 1.00 37.41 142 GLY I N 1
ATOM 17439 C CA . GLY I 2 100 ? 34.168 17.718 45.293 1.00 41.43 142 GLY I CA 1
ATOM 17440 C C . GLY I 2 100 ? 33.130 17.143 46.257 1.00 39.57 142 GLY I C 1
ATOM 17441 O O . GLY I 2 100 ? 32.277 17.861 46.779 1.00 36.04 142 GLY I O 1
ATOM 17445 N N . THR I 2 101 ? 33.194 15.839 46.481 1.00 44.54 143 THR I N 1
ATOM 17446 C CA . THR I 2 101 ? 32.341 15.216 47.481 1.00 47.52 143 THR I CA 1
ATOM 17447 C C . THR I 2 101 ? 33.128 15.122 48.787 1.00 46.48 143 THR I C 1
ATOM 17448 O O . THR I 2 101 ? 34.309 14.747 48.786 1.00 39.05 143 THR I O 1
ATOM 17459 N N . TYR I 2 102 ? 32.462 15.474 49.890 1.00 45.13 144 TYR I N 1
ATOM 17460 C CA . TYR I 2 102 ? 33.065 15.465 51.221 1.00 39.32 144 TYR I CA 1
ATOM 17461 C C . TYR I 2 102 ? 32.249 14.587 52.166 1.00 42.11 144 TYR I C 1
ATOM 17462 O O . TYR I 2 102 ? 31.025 14.765 52.291 1.00 41.89 144 TYR I O 1
ATOM 17480 N N . THR I 2 103 ? 32.936 13.655 52.821 1.00 35.67 145 THR I N 1
ATOM 17481 C CA . THR I 2 103 ? 32.295 12.671 53.680 1.00 40.64 145 THR I CA 1
ATOM 17482 C C . THR I 2 103 ? 32.520 12.955 55.166 1.00 37.99 145 THR I C 1
ATOM 17483 O O . THR I 2 103 ? 33.653 13.160 55.621 1.00 36.09 145 THR I O 1
ATOM 17494 N N . PHE I 2 104 ? 31.414 12.955 55.902 1.00 40.24 146 PHE I N 1
ATOM 17495 C CA . PHE I 2 104 ? 31.405 13.160 57.339 1.00 32.01 146 PHE I CA 1
ATOM 17496 C C . PHE I 2 104 ? 31.091 11.835 58.019 1.00 37.84 146 PHE I C 1
ATOM 17497 O O . PHE I 2 104 ? 30.346 11.011 57.481 1.00 34.08 146 PHE I O 1
ATOM 17514 N N . ARG I 2 105 ? 31.660 11.655 59.206 1.00 33.94 147 ARG I N 1
ATOM 17515 C CA . ARG I 2 105 ? 31.517 10.429 59.979 1.00 35.85 147 ARG I CA 1
ATOM 17516 C C . ARG I 2 105 ? 31.058 10.792 61.387 1.00 35.43 147 ARG I C 1
ATOM 17517 O O . ARG I 2 105 ? 31.326 11.882 61.898 1.00 29.04 147 ARG I O 1
ATOM 17538 N N . ALA I 2 106 ? 30.337 9.878 62.008 1.00 35.87 148 ALA I N 1
ATOM 17539 C CA . ALA I 2 106 ? 29.880 10.099 63.367 1.00 33.14 148 ALA I CA 1
ATOM 17540 C C . ALA I 2 106 ? 29.626 8.738 63.970 1.00 39.86 148 ALA I C 1
ATOM 17541 O O . ALA I 2 106 ? 29.116 7.838 63.302 1.00 37.95 148 ALA I O 1
ATOM 17548 N N . GLU I 2 107 ? 30.036 8.575 65.217 1.00 38.71 149 GLU I N 1
ATOM 17549 C CA . GLU I 2 107 ? 29.813 7.329 65.916 1.00 43.82 149 GLU I CA 1
ATOM 17550 C C . GLU I 2 107 ? 29.726 7.565 67.411 1.00 42.67 149 GLU I C 1
ATOM 17551 O O . GLU I 2 107 ? 30.242 8.560 67.945 1.00 32.21 149 GLU I O 1
ATOM 17563 N N . ASN I 2 108 ? 29.076 6.626 68.083 1.00 39.72 150 ASN I N 1
ATOM 17564 C CA . ASN I 2 108 ? 29.067 6.612 69.526 1.00 36.61 150 ASN I CA 1
ATOM 17565 C C . ASN I 2 108 ? 30.151 5.670 70.006 1.00 43.68 150 ASN I C 1
ATOM 17566 O O . ASN I 2 108 ? 29.972 4.454 69.969 1.00 44.83 150 ASN I O 1
ATOM 17577 N N . LYS I 2 109 ? 31.286 6.223 70.426 1.00 35.79 151 LYS I N 1
ATOM 17578 C CA . LYS I 2 109 ? 32.379 5.399 70.935 1.00 47.15 151 LYS I CA 1
ATOM 17579 C C . LYS I 2 109 ? 31.981 4.803 72.279 1.00 46.45 151 LYS I C 1
ATOM 17580 O O . LYS I 2 109 ? 31.731 5.540 73.234 1.00 44.20 151 LYS I O 1
ATOM 17599 N N . SER I 2 110 ? 31.925 3.476 72.347 1.00 44.68 152 SER I N 1
ATOM 17600 C CA . SER I 2 110 ? 31.596 2.766 73.583 1.00 49.94 152 SER I CA 1
ATOM 17601 C C . SER I 2 110 ? 32.580 1.625 73.843 1.00 59.45 152 SER I C 1
ATOM 17602 O O . SER I 2 110 ? 33.302 1.188 72.937 1.00 55.12 152 SER I O 1
ATOM 17610 N N . LEU I 2 111 ? 32.588 1.144 75.083 1.00 57.88 153 LEU I N 1
ATOM 17611 C CA . LEU I 2 111 ? 33.299 -0.084 75.437 1.00 66.83 153 LEU I CA 1
ATOM 17612 C C . LEU I 2 111 ? 32.336 -1.277 75.413 1.00 67.33 153 LEU I C 1
ATOM 17613 O O . LEU I 2 111 ? 32.149 -1.966 76.420 1.00 72.20 153 LEU I O 1
ATOM 17629 N N . SER I 2 112 ? 31.720 -1.511 74.259 1.00 70.63 154 SER I N 1
ATOM 17630 C CA . SER I 2 112 ? 30.806 -2.633 74.091 1.00 57.70 154 SER I CA 1
ATOM 17631 C C . SER I 2 112 ? 31.436 -3.675 73.170 1.00 63.93 154 SER I C 1
ATOM 17632 O O . SER I 2 112 ? 32.158 -3.329 72.234 1.00 63.00 154 SER I O 1
ATOM 17640 N N . TYR I 2 118 ? 28.942 3.280 63.941 1.00 58.46 160 TYR I N 1
ATOM 17641 C CA . TYR I 2 118 ? 29.535 4.118 62.903 1.00 53.86 160 TYR I CA 1
ATOM 17642 C C . TYR I 2 118 ? 28.539 4.449 61.793 1.00 54.20 160 TYR I C 1
ATOM 17643 O O . TYR I 2 118 ? 27.865 3.554 61.276 1.00 50.98 160 TYR I O 1
ATOM 17661 N N . ALA I 2 119 ? 28.446 5.731 61.429 1.00 41.55 161 ALA I N 1
ATOM 17662 C CA . ALA I 2 119 ? 27.569 6.167 60.331 1.00 40.10 161 ALA I CA 1
ATOM 17663 C C . ALA I 2 119 ? 28.267 7.233 59.470 1.00 45.57 161 ALA I C 1
ATOM 17664 O O . ALA I 2 119 ? 29.207 7.885 59.936 1.00 39.79 161 ALA I O 1
ATOM 17671 N N . GLU I 2 120 ? 27.784 7.402 58.236 1.00 42.86 162 GLU I N 1
ATOM 17672 C CA . GLU I 2 120 ? 28.395 8.282 57.231 1.00 44.13 162 GLU I CA 1
ATOM 17673 C C . GLU I 2 120 ? 27.377 8.971 56.363 1.00 45.72 162 GLU I C 1
ATOM 17674 O O . GLU I 2 120 ? 26.306 8.436 56.099 1.00 42.10 162 GLU I O 1
ATOM 17686 N N . ALA I 2 121 ? 27.739 10.150 55.875 1.00 43.45 163 ALA I N 1
ATOM 17687 C CA . ALA I 2 121 ? 26.925 10.845 54.897 1.00 37.88 163 ALA I CA 1
ATOM 17688 C C . ALA I 2 121 ? 27.808 11.875 54.201 1.00 42.83 163 ALA I C 1
ATOM 17689 O O . ALA I 2 121 ? 28.741 12.398 54.807 1.00 43.03 163 ALA I O 1
ATOM 17696 N N . SER I 2 122 ? 27.503 12.161 52.934 1.00 44.80 164 SER I N 1
ATOM 17697 C CA . SER I 2 122 ? 28.343 13.037 52.108 1.00 46.91 164 SER I CA 1
ATOM 17698 C C . SER I 2 122 ? 27.583 14.249 51.626 1.00 42.76 164 SER I C 1
ATOM 17699 O O . SER I 2 122 ? 26.356 14.220 51.546 1.00 46.48 164 SER I O 1
ATOM 17707 N N . ILE I 2 123 ? 28.314 15.317 51.319 1.00 41.79 165 ILE I N 1
ATOM 17708 C CA . ILE I 2 123 ? 27.756 16.465 50.602 1.00 46.52 165 ILE I CA 1
ATOM 17709 C C . ILE I 2 123 ? 28.548 16.758 49.308 1.00 48.19 165 ILE I C 1
ATOM 17710 O O . ILE I 2 123 ? 29.742 16.455 49.207 1.00 44.53 165 ILE I O 1
ATOM 17726 N N . ASP I 2 124 ? 27.863 17.342 48.328 1.00 48.55 166 ASP I N 1
ATOM 17727 C CA . ASP I 2 124 ? 28.488 17.767 47.079 1.00 47.61 166 ASP I CA 1
ATOM 17728 C C . ASP I 2 124 ? 28.712 19.276 47.126 1.00 42.03 166 ASP I C 1
ATOM 17729 O O . ASP I 2 124 ? 27.757 20.044 47.253 1.00 43.26 166 ASP I O 1
ATOM 17738 N N . VAL I 2 125 ? 29.967 19.713 47.042 1.00 49.71 167 VAL I N 1
ATOM 17739 C CA . VAL I 2 125 ? 30.253 21.143 46.918 1.00 41.07 167 VAL I CA 1
ATOM 17740 C C . VAL I 2 125 ? 30.424 21.474 45.429 1.00 45.56 167 VAL I C 1
ATOM 17741 O O . VAL I 2 125 ? 31.253 20.875 44.746 1.00 41.28 167 VAL I O 1
ATOM 17754 N N . ALA I 2 126 ? 29.638 22.419 44.923 1.00 48.51 168 ALA I N 1
ATOM 17755 C CA . ALA I 2 126 ? 29.578 22.632 43.477 1.00 55.23 168 ALA I CA 1
ATOM 17756 C C . ALA I 2 126 ? 30.715 23.511 42.944 1.00 52.99 168 ALA I C 1
ATOM 17757 O O . ALA I 2 126 ? 31.065 24.517 43.557 1.00 46.15 168 ALA I O 1
ATOM 17764 N N . LYS I 2 127 ? 31.270 23.106 41.795 1.00 56.67 169 LYS I N 1
ATOM 17765 C CA . LYS I 2 127 ? 32.164 23.946 40.988 1.00 54.43 169 LYS I CA 1
ATOM 17766 C C . LYS I 2 127 ? 31.510 25.269 40.624 1.00 55.92 169 LYS I C 1
ATOM 17767 O O . LYS I 2 127 ? 30.374 25.297 40.148 1.00 57.37 169 LYS I O 1
ATOM 17786 N N . ARG I 2 128 ? 32.235 26.363 40.832 1.00 56.89 170 ARG I N 1
ATOM 17787 C CA . ARG I 2 128 ? 31.770 27.679 40.414 1.00 60.30 170 ARG I CA 1
ATOM 17788 C C . ARG I 2 128 ? 32.203 27.965 38.973 1.00 59.84 170 ARG I C 1
ATOM 17789 O O . ARG I 2 128 ? 31.384 27.937 38.054 1.00 58.97 170 ARG I O 1
ATOM 17810 N N . SER J 1 5 ? 13.673 -20.814 127.575 1.00 61.94 47 SER J N 1
ATOM 17811 C CA . SER J 1 5 ? 12.340 -20.518 128.086 1.00 49.93 47 SER J CA 1
ATOM 17812 C C . SER J 1 5 ? 12.402 -19.245 128.925 1.00 45.16 47 SER J C 1
ATOM 17813 O O . SER J 1 5 ? 13.434 -18.915 129.523 1.00 43.99 47 SER J O 1
ATOM 17820 N N . ALA J 1 6 ? 11.285 -18.536 128.968 1.00 43.29 48 ALA J N 1
ATOM 17821 C CA . ALA J 1 6 ? 11.182 -17.303 129.746 1.00 41.97 48 ALA J CA 1
ATOM 17822 C C . ALA J 1 6 ? 11.225 -17.601 131.235 1.00 39.06 48 ALA J C 1
ATOM 17823 O O . ALA J 1 6 ? 10.895 -18.715 131.668 1.00 39.21 48 ALA J O 1
ATOM 17830 N N . SER J 1 7 ? 11.634 -16.599 132.008 1.00 37.43 49 SER J N 1
ATOM 17831 C CA . SER J 1 7 ? 11.586 -16.666 133.460 1.00 33.95 49 SER J CA 1
ATOM 17832 C C . SER J 1 7 ? 10.789 -15.488 134.059 1.00 39.40 49 SER J C 1
ATOM 17833 O O . SER J 1 7 ? 10.733 -14.372 133.504 1.00 37.66 49 SER J O 1
ATOM 17841 N N . LEU J 1 8 ? 10.146 -15.764 135.184 1.00 33.91 50 LEU J N 1
ATOM 17842 C CA . LEU J 1 8 ? 9.505 -14.734 135.995 1.00 32.79 50 LEU J CA 1
ATOM 17843 C C . LEU J 1 8 ? 9.933 -14.949 137.429 1.00 37.91 50 LEU J C 1
ATOM 17844 O O . LEU J 1 8 ? 9.886 -16.075 137.940 1.00 39.03 50 LEU J O 1
ATOM 17860 N N . PHE J 1 9 ? 10.384 -13.877 138.065 1.00 34.30 51 PHE J N 1
ATOM 17861 C CA . PHE J 1 9 ? 10.696 -13.897 139.476 1.00 34.16 51 PHE J CA 1
ATOM 17862 C C . PHE J 1 9 ? 9.672 -13.038 140.190 1.00 40.80 51 PHE J C 1
ATOM 17863 O O . PHE J 1 9 ? 9.371 -11.936 139.735 1.00 32.13 51 PHE J O 1
ATOM 17880 N N . ALA J 1 10 ? 9.121 -13.548 141.290 1.00 36.13 52 ALA J N 1
ATOM 17881 C CA . ALA J 1 10 ? 8.186 -12.768 142.091 1.00 38.33 52 ALA J CA 1
ATOM 17882 C C . ALA J 1 10 ? 8.690 -12.722 143.525 1.00 38.57 52 ALA J C 1
ATOM 17883 O O . ALA J 1 10 ? 8.978 -13.761 144.124 1.00 36.58 52 ALA J O 1
ATOM 17890 N N A THR J 1 11 ? 8.832 -11.526 144.086 0.33 37.67 53 THR J N 1
ATOM 17891 N N B THR J 1 11 ? 8.779 -11.509 144.057 0.67 37.63 53 THR J N 1
ATOM 17892 C CA A THR J 1 11 ? 9.356 -11.413 145.447 0.33 40.06 53 THR J CA 1
ATOM 17893 C CA B THR J 1 11 ? 9.344 -11.285 145.375 0.67 40.15 53 THR J CA 1
ATOM 17894 C C A THR J 1 11 ? 8.806 -10.219 146.228 0.33 38.80 53 THR J C 1
ATOM 17895 C C B THR J 1 11 ? 8.563 -10.228 146.149 0.67 38.85 53 THR J C 1
ATOM 17896 O O A THR J 1 11 ? 8.853 -9.077 145.769 0.33 36.33 53 THR J O 1
ATOM 17897 O O B THR J 1 11 ? 8.199 -9.190 145.601 0.67 36.68 53 THR J O 1
ATOM 17918 N N . ILE J 1 12 ? 8.302 -10.499 147.425 1.00 37.11 54 ILE J N 1
ATOM 17919 C CA . ILE J 1 12 ? 7.847 -9.455 148.324 1.00 39.00 54 ILE J CA 1
ATOM 17920 C C . ILE J 1 12 ? 9.091 -8.734 148.822 1.00 38.19 54 ILE J C 1
ATOM 17921 O O . ILE J 1 12 ? 9.917 -9.335 149.507 1.00 41.81 54 ILE J O 1
ATOM 17938 N N . THR J 1 13 ? 9.231 -7.458 148.468 1.00 35.73 55 THR J N 1
ATOM 17939 C CA . THR J 1 13 ? 10.443 -6.699 148.766 1.00 38.48 55 THR J CA 1
ATOM 17940 C C . THR J 1 13 ? 10.294 -5.729 149.938 1.00 43.88 55 THR J C 1
ATOM 17941 O O . THR J 1 13 ? 11.275 -5.155 150.397 1.00 41.35 55 THR J O 1
ATOM 17952 N N . GLY J 1 14 ? 9.071 -5.507 150.402 1.00 42.25 56 GLY J N 1
ATOM 17953 C CA . GLY J 1 14 ? 8.873 -4.670 151.571 1.00 43.35 56 GLY J CA 1
ATOM 17954 C C . GLY J 1 14 ? 9.268 -5.435 152.825 1.00 43.89 56 GLY J C 1
ATOM 17955 O O . GLY J 1 14 ? 9.349 -6.657 152.801 1.00 44.73 56 GLY J O 1
ATOM 17959 N N . ALA J 1 15 ? 9.486 -4.732 153.929 1.00 47.86 57 ALA J N 1
ATOM 17960 C CA . ALA J 1 15 ? 9.885 -5.401 155.163 1.00 49.58 57 ALA J CA 1
ATOM 17961 C C . ALA J 1 15 ? 8.903 -6.506 155.574 1.00 50.77 57 ALA J C 1
ATOM 17962 O O . ALA J 1 15 ? 9.328 -7.555 156.071 1.00 49.33 57 ALA J O 1
ATOM 17969 N N . SER J 1 16 ? 7.602 -6.289 155.358 1.00 42.23 58 SER J N 1
ATOM 17970 C CA . SER J 1 16 ? 6.594 -7.245 155.814 1.00 43.53 58 SER J CA 1
ATOM 17971 C C . SER J 1 16 ? 6.094 -8.217 154.735 1.00 41.48 58 SER J C 1
ATOM 17972 O O . SER J 1 16 ? 5.860 -7.845 153.583 1.00 41.09 58 SER J O 1
ATOM 18007 N N . THR J 1 18 ? 3.475 -10.291 155.831 1.00 42.38 60 THR J N 1
ATOM 18008 C CA . THR J 1 18 ? 2.294 -10.815 156.528 1.00 42.28 60 THR J CA 1
ATOM 18009 C C . THR J 1 18 ? 0.970 -10.293 155.991 1.00 36.81 60 THR J C 1
ATOM 18010 O O . THR J 1 18 ? 0.850 -9.118 155.629 1.00 39.47 60 THR J O 1
ATOM 18021 N N . GLU J 1 19 ? -0.011 -11.197 155.948 1.00 37.02 61 GLU J N 1
ATOM 18022 C CA . GLU J 1 19 ? -1.368 -10.890 155.496 1.00 41.83 61 GLU J CA 1
ATOM 18023 C C . GLU J 1 19 ? -1.819 -9.526 156.042 1.00 39.83 61 GLU J C 1
ATOM 18024 O O . GLU J 1 19 ? -1.501 -9.168 157.171 1.00 38.34 61 GLU J O 1
ATOM 18036 N N . TRP J 1 20 ? -2.503 -8.748 155.199 1.00 41.02 62 TRP J N 1
ATOM 18037 C CA . TRP J 1 20 ? -3.054 -7.434 155.574 1.00 39.33 62 TRP J CA 1
ATOM 18038 C C . TRP J 1 20 ? -2.040 -6.374 156.037 1.00 38.88 62 TRP J C 1
ATOM 18039 O O . TRP J 1 20 ? -2.420 -5.281 156.449 1.00 38.18 62 TRP J O 1
ATOM 18060 N N . SER J 1 21 ? -0.748 -6.659 155.924 1.00 38.06 63 SER J N 1
ATOM 18061 C CA . SER J 1 21 ? 0.239 -5.620 156.185 1.00 36.31 63 SER J CA 1
ATOM 18062 C C . SER J 1 21 ? 0.543 -4.828 154.911 1.00 38.86 63 SER J C 1
ATOM 18063 O O . SER J 1 21 ? 0.178 -5.228 153.800 1.00 39.17 63 SER J O 1
ATOM 18071 N N . PHE J 1 22 ? 1.232 -3.712 155.114 1.00 39.21 64 PHE J N 1
ATOM 18072 C CA . PHE J 1 22 ? 1.657 -2.775 154.076 1.00 38.71 64 PHE J CA 1
ATOM 18073 C C . PHE J 1 22 ? 3.029 -3.190 153.516 1.00 43.28 64 PHE J C 1
ATOM 18074 O O . PHE J 1 22 ? 3.996 -3.241 154.270 1.00 35.01 64 PHE J O 1
ATOM 18091 N N . SER J 1 23 ? 3.129 -3.475 152.214 1.00 40.10 65 SER J N 1
ATOM 18092 C CA . SER J 1 23 ? 4.403 -3.949 151.649 1.00 35.32 65 SER J CA 1
ATOM 18093 C C . SER J 1 23 ? 4.598 -3.591 150.158 1.00 37.70 65 SER J C 1
ATOM 18094 O O . SER J 1 23 ? 3.850 -2.776 149.611 1.00 37.31 65 SER J O 1
ATOM 18102 N N . ASP J 1 24 ? 5.623 -4.187 149.534 1.00 35.58 66 ASP J N 1
ATOM 18103 C CA . ASP J 1 24 ? 5.949 -3.982 148.112 1.00 38.83 66 ASP J CA 1
ATOM 18104 C C . ASP J 1 24 ? 6.242 -5.331 147.439 1.00 38.97 66 ASP J C 1
ATOM 18105 O O . ASP J 1 24 ? 6.848 -6.220 148.047 1.00 35.03 66 ASP J O 1
ATOM 18114 N N . ILE J 1 25 ? 5.798 -5.487 146.197 1.00 35.82 67 ILE J N 1
ATOM 18115 C CA . ILE J 1 25 ? 6.076 -6.689 145.424 1.00 30.97 67 ILE J CA 1
ATOM 18116 C C . ILE J 1 25 ? 6.838 -6.313 144.168 1.00 36.20 67 ILE J C 1
ATOM 18117 O O . ILE J 1 25 ? 6.592 -5.259 143.582 1.00 34.23 67 ILE J O 1
ATOM 18133 N N . GLU J 1 26 ? 7.753 -7.188 143.756 1.00 32.21 68 GLU J N 1
ATOM 18134 C CA . GLU J 1 26 ? 8.528 -6.977 142.541 1.00 34.43 68 GLU J CA 1
ATOM 18135 C C . GLU J 1 26 ? 8.397 -8.188 141.624 1.00 36.92 68 GLU J C 1
ATOM 18136 O O . GLU J 1 26 ? 8.661 -9.316 142.048 1.00 34.29 68 GLU J O 1
ATOM 18148 N N . LEU J 1 27 ? 7.961 -7.953 140.384 1.00 31.86 69 LEU J N 1
ATOM 18149 C CA . LEU J 1 27 ? 7.807 -9.008 139.382 1.00 30.28 69 LEU J CA 1
ATOM 18150 C C . LEU J 1 27 ? 8.736 -8.751 138.184 1.00 36.89 69 LEU J C 1
ATOM 18151 O O . LEU J 1 27 ? 8.564 -7.783 137.448 1.00 33.92 69 LEU J O 1
ATOM 18167 N N . THR J 1 28 ? 9.714 -9.626 137.998 1.00 30.66 70 THR J N 1
ATOM 18168 C CA . THR J 1 28 ? 10.755 -9.432 136.979 1.00 31.70 70 THR J CA 1
ATOM 18169 C C . THR J 1 28 ? 10.640 -10.541 135.922 1.00 34.19 70 THR J C 1
ATOM 18170 O O . THR J 1 28 ? 10.854 -11.723 136.206 1.00 30.81 70 THR J O 1
ATOM 18181 N N . TYR J 1 29 ? 10.238 -10.157 134.719 1.00 29.25 71 TYR J N 1
ATOM 18182 C CA . TYR J 1 29 ? 10.105 -11.094 133.619 1.00 29.97 71 TYR J CA 1
ATOM 18183 C C . TYR J 1 29 ? 11.305 -10.981 132.680 1.00 35.39 71 TYR J C 1
ATOM 18184 O O . TYR J 1 29 ? 11.703 -9.870 132.283 1.00 31.80 71 TYR J O 1
ATOM 18202 N N . ARG J 1 30 ? 11.865 -12.136 132.335 1.00 30.69 72 ARG J N 1
ATOM 18203 C CA . ARG J 1 30 ? 13.000 -12.217 131.432 1.00 35.42 72 ARG J CA 1
ATOM 18204 C C . ARG J 1 30 ? 12.723 -13.221 130.341 1.00 33.94 72 ARG J C 1
ATOM 18205 O O . ARG J 1 30 ? 12.665 -14.428 130.592 1.00 40.51 72 ARG J O 1
ATOM 18226 N N . PRO J 1 31 ? 12.549 -12.737 129.109 1.00 30.01 73 PRO J N 1
ATOM 18227 C CA . PRO J 1 31 ? 12.203 -13.704 128.063 1.00 33.51 73 PRO J CA 1
ATOM 18228 C C . PRO J 1 31 ? 13.337 -14.695 127.767 1.00 39.15 73 PRO J C 1
ATOM 18229 O O . PRO J 1 31 ? 13.059 -15.803 127.318 1.00 38.76 73 PRO J O 1
ATOM 18240 N N . ASN J 1 32 ? 14.589 -14.297 127.987 1.00 36.62 74 ASN J N 1
ATOM 18241 C CA . ASN J 1 32 ? 15.734 -15.194 127.777 1.00 43.17 74 ASN J CA 1
ATOM 18242 C C . ASN J 1 32 ? 15.956 -15.604 126.324 1.00 47.05 74 ASN J C 1
ATOM 18243 O O . ASN J 1 32 ? 16.964 -16.225 125.994 1.00 55.36 74 ASN J O 1
ATOM 18254 N N . THR J 1 33 ? 14.978 -15.311 125.482 1.00 40.57 75 THR J N 1
ATOM 18255 C CA . THR J 1 33 ? 15.153 -15.242 124.047 1.00 41.10 75 THR J CA 1
ATOM 18256 C C . THR J 1 33 ? 14.653 -13.837 123.744 1.00 37.96 75 THR J C 1
ATOM 18257 O O . THR J 1 33 ? 14.173 -13.138 124.640 1.00 34.16 75 THR J O 1
ATOM 18268 N N . LEU J 1 34 ? 14.728 -13.426 122.492 1.00 27.31 76 LEU J N 1
ATOM 18269 C CA . LEU J 1 34 ? 14.163 -12.136 122.104 1.00 30.64 76 LEU J CA 1
ATOM 18270 C C . LEU J 1 34 ? 12.646 -12.198 122.089 1.00 27.57 76 LEU J C 1
ATOM 18271 O O . LEU J 1 34 ? 12.072 -13.191 121.658 1.00 30.90 76 LEU J O 1
ATOM 18287 N N . LEU J 1 35 ? 12.008 -11.115 122.517 1.00 27.46 77 LEU J N 1
ATOM 18288 C CA . LEU J 1 35 ? 10.572 -10.961 122.337 1.00 28.11 77 LEU J CA 1
ATOM 18289 C C . LEU J 1 35 ? 10.242 -10.871 120.845 1.00 28.50 77 LEU J C 1
ATOM 18290 O O . LEU J 1 35 ? 11.008 -10.318 120.058 1.00 25.92 77 LEU J O 1
ATOM 18306 N N . SER J 1 36 ? 9.108 -11.413 120.440 1.00 25.19 78 SER J N 1
ATOM 18307 C CA . SER J 1 36 ? 8.597 -11.093 119.129 1.00 24.65 78 SER J CA 1
ATOM 18308 C C . SER J 1 36 ? 7.492 -10.027 119.235 1.00 27.39 78 SER J C 1
ATOM 18309 O O . SER J 1 36 ? 7.133 -9.596 120.329 1.00 26.76 78 SER J O 1
ATOM 18317 N N . LEU J 1 37 ? 6.979 -9.599 118.088 1.00 21.36 79 LEU J N 1
ATOM 18318 C CA . LEU J 1 37 ? 5.948 -8.579 118.037 1.00 23.72 79 LEU J CA 1
ATOM 18319 C C . LEU J 1 37 ? 4.779 -9.055 118.868 1.00 28.59 79 LEU J C 1
ATOM 18320 O O . LEU J 1 37 ? 4.522 -10.254 118.942 1.00 27.84 79 LEU J O 1
ATOM 18336 N N . GLY J 1 38 ? 4.074 -8.117 119.478 1.00 26.90 80 GLY J N 1
ATOM 18337 C CA . GLY J 1 38 ? 2.963 -8.457 120.347 1.00 32.07 80 GLY J CA 1
ATOM 18338 C C . GLY J 1 38 ? 2.814 -7.508 121.518 1.00 30.24 80 GLY J C 1
ATOM 18339 O O . GLY J 1 38 ? 3.088 -6.309 121.425 1.00 24.60 80 GLY J O 1
ATOM 18343 N N . VAL J 1 39 ? 2.365 -8.060 122.635 1.00 27.72 81 VAL J N 1
ATOM 18344 C CA . VAL J 1 39 ? 1.994 -7.259 123.791 1.00 31.11 81 VAL J CA 1
ATOM 18345 C C . VAL J 1 39 ? 2.366 -8.031 125.032 1.00 38.20 81 VAL J C 1
ATOM 18346 O O . VAL J 1 39 ? 1.806 -9.093 125.311 1.00 42.18 81 VAL J O 1
ATOM 18376 N N . GLU J 1 41 ? 2.243 -9.028 128.712 1.00 33.98 83 GLU J N 1
ATOM 18377 C CA . GLU J 1 41 ? 1.097 -9.039 129.610 1.00 31.67 83 GLU J CA 1
ATOM 18378 C C . GLU J 1 41 ? 1.440 -9.749 130.910 1.00 33.77 83 GLU J C 1
ATOM 18379 O O . GLU J 1 41 ? 1.872 -10.900 130.898 1.00 31.49 83 GLU J O 1
ATOM 18391 N N . PHE J 1 42 ? 1.290 -9.025 132.017 1.00 30.12 84 PHE J N 1
ATOM 18392 C CA . PHE J 1 42 ? 1.356 -9.596 133.357 1.00 32.33 84 PHE J CA 1
ATOM 18393 C C . PHE J 1 42 ? -0.057 -9.894 133.844 1.00 31.55 84 PHE J C 1
ATOM 18394 O O . PHE J 1 42 ? -0.960 -9.074 133.659 1.00 27.28 84 PHE J O 1
ATOM 18411 N N . THR J 1 43 ? -0.238 -11.061 134.461 1.00 32.77 85 THR J N 1
ATOM 18412 C CA . THR J 1 43 ? -1.471 -11.377 135.168 1.00 31.78 85 THR J CA 1
ATOM 18413 C C . THR J 1 43 ? -1.210 -11.505 136.666 1.00 31.45 85 THR J C 1
ATOM 18414 O O . THR J 1 43 ? -0.369 -12.306 137.108 1.00 28.25 85 THR J O 1
ATOM 18425 N N . LEU J 1 44 ? -1.924 -10.688 137.438 1.00 33.25 86 LEU J N 1
ATOM 18426 C CA . LEU J 1 44 ? -1.847 -10.731 138.891 1.00 32.42 86 LEU J CA 1
ATOM 18427 C C . LEU J 1 44 ? -2.988 -11.642 139.397 1.00 29.45 86 LEU J C 1
ATOM 18428 O O . LEU J 1 44 ? -4.094 -11.638 138.849 1.00 29.52 86 LEU J O 1
ATOM 18444 N N . PRO J 1 45 ? -2.723 -12.415 140.453 1.00 28.06 87 PRO J N 1
ATOM 18445 C CA . PRO J 1 45 ? -3.776 -13.254 141.021 1.00 33.29 87 PRO J CA 1
ATOM 18446 C C . PRO J 1 45 ? -4.730 -12.422 141.861 1.00 35.27 87 PRO J C 1
ATOM 18447 O O . PRO J 1 45 ? -4.339 -11.348 142.369 1.00 31.11 87 PRO J O 1
ATOM 18458 N N . SER J 1 46 ? -5.969 -12.896 141.990 1.00 32.67 88 SER J N 1
ATOM 18459 C CA . SER J 1 46 ? -6.969 -12.192 142.779 1.00 34.39 88 SER J CA 1
ATOM 18460 C C . SER J 1 46 ? -6.365 -11.914 144.158 1.00 35.76 88 SER J C 1
ATOM 18461 O O . SER J 1 46 ? -5.773 -12.806 144.782 1.00 32.63 88 SER J O 1
ATOM 18469 N N . GLY J 1 47 ? -6.484 -10.666 144.604 1.00 32.68 89 GLY J N 1
ATOM 18470 C CA . GLY J 1 47 ? -5.878 -10.219 145.844 1.00 28.54 89 GLY J CA 1
ATOM 18471 C C . GLY J 1 47 ? -4.762 -9.210 145.617 1.00 33.89 89 GLY J C 1
ATOM 18472 O O . GLY J 1 47 ? -4.330 -8.539 146.560 1.00 31.87 89 GLY J O 1
ATOM 18476 N N . PHE J 1 48 ? -4.275 -9.117 144.376 1.00 31.70 90 PHE J N 1
ATOM 18477 C CA . PHE J 1 48 ? -3.303 -8.087 144.001 1.00 30.97 90 PHE J CA 1
ATOM 18478 C C . PHE J 1 48 ? -3.840 -7.270 142.830 1.00 31.66 90 PHE J C 1
ATOM 18479 O O . PHE J 1 48 ? -4.524 -7.802 141.948 1.00 27.64 90 PHE J O 1
ATOM 18496 N N . THR J 1 49 ? -3.565 -5.969 142.851 1.00 28.32 91 THR J N 1
ATOM 18497 C CA . THR J 1 49 ? -3.944 -5.085 141.755 1.00 35.54 91 THR J CA 1
ATOM 18498 C C . THR J 1 49 ? -2.837 -4.064 141.511 1.00 32.94 91 THR J C 1
ATOM 18499 O O . THR J 1 49 ? -2.026 -3.808 142.395 1.00 31.08 91 THR J O 1
ATOM 18510 N N . ALA J 1 50 ? -2.808 -3.501 140.305 1.00 28.83 92 ALA J N 1
ATOM 18511 C CA . ALA J 1 50 ? -1.872 -2.436 139.970 1.00 31.40 92 ALA J CA 1
ATOM 18512 C C . ALA J 1 50 ? -2.625 -1.131 139.791 1.00 31.19 92 ALA J C 1
ATOM 18513 O O . ALA J 1 50 ? -3.816 -1.128 139.466 1.00 27.82 92 ALA J O 1
ATOM 18520 N N . ASN J 1 51 ? -1.927 -0.023 139.994 1.00 27.08 93 ASN J N 1
ATOM 18521 C CA . ASN J 1 51 ? -2.460 1.282 139.669 1.00 30.16 93 ASN J CA 1
ATOM 18522 C C . ASN J 1 51 ? -1.389 2.169 139.059 1.00 32.61 93 ASN J C 1
ATOM 18523 O O . ASN J 1 51 ? -0.239 1.736 138.859 1.00 30.39 93 ASN J O 1
ATOM 18534 N N . THR J 1 52 ? -1.752 3.422 138.770 1.00 30.74 94 THR J N 1
ATOM 18535 C CA . THR J 1 52 ? -0.870 4.274 137.968 1.00 32.47 94 THR J CA 1
ATOM 18536 C C . THR J 1 52 ? 0.298 4.838 138.749 1.00 35.90 94 THR J C 1
ATOM 18537 O O . THR J 1 52 ? 1.093 5.589 138.194 1.00 32.97 94 THR J O 1
ATOM 18548 N N . LYS J 1 53 ? 0.408 4.474 140.023 1.00 32.08 95 LYS J N 1
ATOM 18549 C CA . LYS J 1 53 ? 1.612 4.811 140.800 1.00 37.14 95 LYS J CA 1
ATOM 18550 C C . LYS J 1 53 ? 2.646 3.673 140.788 1.00 36.91 95 LYS J C 1
ATOM 18551 O O . LYS J 1 53 ? 3.813 3.884 141.125 1.00 38.42 95 LYS J O 1
ATOM 18570 N N . ASP J 1 54 ? 2.222 2.470 140.400 1.00 33.14 96 ASP J N 1
ATOM 18571 C CA . ASP J 1 54 ? 3.163 1.382 140.166 1.00 30.49 96 ASP J CA 1
ATOM 18572 C C . ASP J 1 54 ? 3.984 1.661 138.896 1.00 32.37 96 ASP J C 1
ATOM 18573 O O . ASP J 1 54 ? 3.633 2.553 138.108 1.00 31.90 96 ASP J O 1
ATOM 18582 N N . THR J 1 55 ? 5.094 0.944 138.709 1.00 27.23 97 THR J N 1
ATOM 18583 C CA . THR J 1 55 ? 5.996 1.250 137.595 1.00 32.64 97 THR J CA 1
ATOM 18584 C C . THR J 1 55 ? 6.417 0.016 136.818 1.00 34.05 97 THR J C 1
ATOM 18585 O O . THR J 1 55 ? 6.403 -1.099 137.331 1.00 30.40 97 THR J O 1
ATOM 18613 N N . ASN J 1 57 ? 9.673 -0.980 134.391 1.00 32.23 99 ASN J N 1
ATOM 18614 C CA . ASN J 1 57 ? 11.019 -0.535 134.080 1.00 31.24 99 ASN J CA 1
ATOM 18615 C C . ASN J 1 57 ? 11.291 0.911 134.478 1.00 38.17 99 ASN J C 1
ATOM 18616 O O . ASN J 1 57 ? 11.936 1.654 133.743 1.00 36.78 99 ASN J O 1
ATOM 18627 N N . GLY J 1 58 ? 10.811 1.300 135.657 1.00 38.11 100 GLY J N 1
ATOM 18628 C CA . GLY J 1 58 ? 11.041 2.643 136.162 1.00 38.00 100 GLY J CA 1
ATOM 18629 C C . GLY J 1 58 ? 10.030 3.689 135.723 1.00 39.14 100 GLY J C 1
ATOM 18630 O O . GLY J 1 58 ? 10.088 4.824 136.186 1.00 40.12 100 GLY J O 1
ATOM 18634 N N . ASN J 1 59 ? 9.120 3.324 134.823 1.00 33.56 101 ASN J N 1
ATOM 18635 C CA . ASN J 1 59 ? 8.085 4.244 134.353 1.00 36.09 101 ASN J CA 1
ATOM 18636 C C . ASN J 1 59 ? 6.706 3.949 134.932 1.00 36.64 101 ASN J C 1
ATOM 18637 O O . ASN J 1 59 ? 6.255 2.789 134.947 1.00 34.00 101 ASN J O 1
ATOM 18648 N N . ALA J 1 60 ? 6.042 5.002 135.392 1.00 33.76 102 ALA J N 1
ATOM 18649 C CA . ALA J 1 60 ? 4.668 4.904 135.890 1.00 32.85 102 ALA J CA 1
ATOM 18650 C C . ALA J 1 60 ? 3.765 4.224 134.869 1.00 35.88 102 ALA J C 1
ATOM 18651 O O . ALA J 1 60 ? 3.842 4.499 133.665 1.00 30.84 102 ALA J O 1
ATOM 18658 N N . LEU J 1 61 ? 2.902 3.342 135.352 1.00 31.83 103 LEU J N 1
ATOM 18659 C CA . LEU J 1 61 ? 1.950 2.675 134.487 1.00 29.19 103 LEU J CA 1
ATOM 18660 C C . LEU J 1 61 ? 0.968 3.713 134.012 1.00 33.29 103 LEU J C 1
ATOM 18661 O O . LEU J 1 61 ? 0.596 4.614 134.762 1.00 37.15 103 LEU J O 1
ATOM 18677 N N . ARG J 1 62 ? 0.528 3.570 132.770 1.00 32.92 104 ARG J N 1
ATOM 18678 C CA . ARG J 1 62 ? -0.538 4.405 132.252 1.00 34.20 104 ARG J CA 1
ATOM 18679 C C . ARG J 1 62 ? -1.853 3.667 132.450 1.00 34.41 104 ARG J C 1
ATOM 18680 O O . ARG J 1 62 ? -1.884 2.439 132.500 1.00 32.13 104 ARG J O 1
ATOM 18701 N N . THR J 1 63 ? -2.934 4.428 132.570 1.00 34.49 105 THR J N 1
ATOM 18702 C CA . THR J 1 63 ? -4.265 3.881 132.787 1.00 31.77 105 THR J CA 1
ATOM 18703 C C . THR J 1 63 ? -4.648 2.912 131.679 1.00 30.92 105 THR J C 1
ATOM 18704 O O . THR J 1 63 ? -5.301 1.897 131.930 1.00 32.67 105 THR J O 1
ATOM 18715 N N . THR J 1 64 ? -4.209 3.203 130.453 1.00 28.78 106 THR J N 1
ATOM 18716 C CA . THR J 1 64 ? -4.475 2.315 129.319 1.00 30.90 106 THR J CA 1
ATOM 18717 C C . THR J 1 64 ? -3.749 0.969 129.439 1.00 27.32 106 THR J C 1
ATOM 18718 O O . THR J 1 64 ? -4.069 0.015 128.719 1.00 31.61 106 THR J O 1
ATOM 18729 N N . GLN J 1 65 ? -2.780 0.875 130.337 1.00 26.55 107 GLN J N 1
ATOM 18730 C CA . GLN J 1 65 ? -2.023 -0.382 130.479 1.00 31.27 107 GLN J CA 1
ATOM 18731 C C . GLN J 1 65 ? -2.593 -1.305 131.554 1.00 29.56 107 GLN J C 1
ATOM 18732 O O . GLN J 1 65 ? -2.080 -2.411 131.762 1.00 28.93 107 GLN J O 1
ATOM 18746 N N . ILE J 1 66 ? -3.640 -0.854 132.238 1.00 31.70 108 ILE J N 1
ATOM 18747 C CA . ILE J 1 66 ? -4.202 -1.614 133.3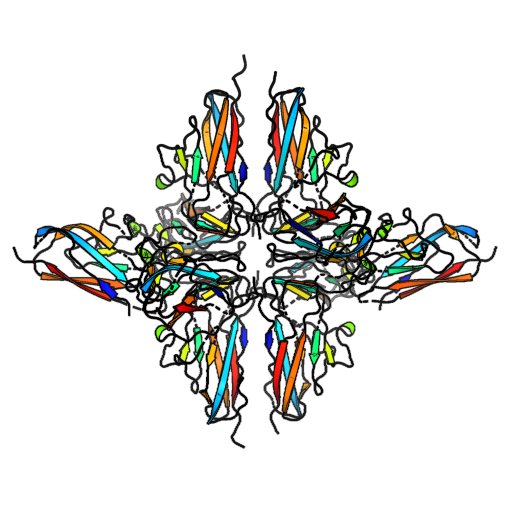52 1.00 31.96 108 ILE J CA 1
ATOM 18748 C C . ILE J 1 66 ? -5.659 -1.942 133.079 1.00 33.36 108 ILE J C 1
ATOM 18749 O O . ILE J 1 66 ? -6.461 -1.041 132.831 1.00 33.32 108 ILE J O 1
ATOM 18765 N N . LEU J 1 67 ? -6.020 -3.216 133.136 1.00 29.55 109 LEU J N 1
ATOM 18766 C CA . LEU J 1 67 ? -7.428 -3.585 133.021 1.00 36.99 109 LEU J CA 1
ATOM 18767 C C . LEU J 1 67 ? -7.760 -4.850 133.827 1.00 35.82 109 LEU J C 1
ATOM 18768 O O . LEU J 1 67 ? -6.971 -5.279 134.676 1.00 31.89 109 LEU J O 1
ATOM 18784 N N . ASN J 1 68 ? -8.929 -5.438 133.569 1.00 37.24 110 ASN J N 1
ATOM 18785 C CA . ASN J 1 68 ? -9.329 -6.654 134.281 1.00 33.58 110 ASN J CA 1
ATOM 18786 C C . ASN J 1 68 ? -9.314 -6.372 135.789 1.00 37.26 110 ASN J C 1
ATOM 18787 O O . ASN J 1 68 ? -8.741 -7.125 136.581 1.00 29.18 110 ASN J O 1
ATOM 18798 N N . ASN J 1 69 ? -9.924 -5.247 136.163 1.00 37.94 111 ASN J N 1
ATOM 18799 C CA . ASN J 1 69 ? -10.088 -4.884 137.561 1.00 41.07 111 ASN J CA 1
ATOM 18800 C C . ASN J 1 69 ? -8.726 -4.816 138.234 1.00 33.32 111 ASN J C 1
ATOM 18801 O O . ASN J 1 69 ? -8.536 -5.293 139.355 1.00 31.09 111 ASN J O 1
ATOM 18812 N N . GLY J 1 70 ? -7.768 -4.217 137.537 1.00 33.16 112 GLY J N 1
ATOM 18813 C CA . GLY J 1 70 ? -6.445 -4.020 138.101 1.00 26.78 112 GLY J CA 1
ATOM 18814 C C . GLY J 1 70 ? -5.514 -5.220 138.109 1.00 28.32 112 GLY J C 1
ATOM 18815 O O . GLY J 1 70 ? -4.378 -5.108 138.579 1.00 28.38 112 GLY J O 1
ATOM 18819 N N . LYS J 1 71 ? -5.971 -6.356 137.587 1.00 30.12 113 LYS J N 1
ATOM 18820 C CA . LYS J 1 71 ? -5.200 -7.598 137.647 1.00 31.96 113 LYS J CA 1
ATOM 18821 C C . LYS J 1 71 ? -4.363 -7.864 136.401 1.00 32.32 113 LYS J C 1
ATOM 18822 O O . LYS J 1 71 ? -3.542 -8.785 136.375 1.00 30.40 113 LYS J O 1
ATOM 18841 N N . THR J 1 72 ? -4.573 -7.070 135.364 1.00 31.03 114 THR J N 1
ATOM 18842 C CA . THR J 1 72 ? -3.832 -7.255 134.129 1.00 30.62 114 THR J CA 1
ATOM 18843 C C . THR J 1 72 ? -3.080 -5.984 133.781 1.00 29.00 114 THR J C 1
ATOM 18844 O O . THR J 1 72 ? -3.653 -4.906 133.756 1.00 28.79 114 THR J O 1
ATOM 18855 N N . VAL J 1 73 ? -1.789 -6.126 133.515 1.00 28.10 115 VAL J N 1
ATOM 18856 C CA . VAL J 1 73 ? -0.975 -5.022 133.050 1.00 29.41 115 VAL J CA 1
ATOM 18857 C C . VAL J 1 73 ? -0.384 -5.401 131.698 1.00 32.21 115 VAL J C 1
ATOM 18858 O O . VAL J 1 73 ? 0.290 -6.430 131.570 1.00 28.31 115 VAL J O 1
ATOM 18871 N N . ARG J 1 74 ? -0.650 -4.560 130.704 1.00 29.06 116 ARG J N 1
ATOM 18872 C CA . ARG J 1 74 ? -0.237 -4.790 129.328 1.00 29.96 116 ARG J CA 1
ATOM 18873 C C . ARG J 1 74 ? 0.734 -3.738 128.868 1.00 35.56 116 ARG J C 1
ATOM 18874 O O . ARG J 1 74 ? 0.582 -2.565 129.188 1.00 34.55 116 ARG J O 1
ATOM 18895 N N . VAL J 1 75 ? 1.725 -4.165 128.102 1.00 32.36 117 VAL J N 1
ATOM 18896 C CA . VAL J 1 75 ? 2.638 -3.240 127.471 1.00 34.44 117 VAL J CA 1
ATOM 18897 C C . VAL J 1 75 ? 2.798 -3.659 126.014 1.00 29.39 117 VAL J C 1
ATOM 18898 O O . VAL J 1 75 ? 3.562 -4.565 125.715 1.00 27.82 117 VAL J O 1
ATOM 18911 N N . PRO J 1 76 ? 2.028 -3.031 125.114 1.00 33.80 118 PRO J N 1
ATOM 18912 C CA . PRO J 1 76 ? 2.196 -3.314 123.688 1.00 26.10 118 PRO J CA 1
ATOM 18913 C C . PRO J 1 76 ? 3.621 -2.993 123.302 1.00 28.84 118 PRO J C 1
ATOM 18914 O O . PRO J 1 76 ? 4.183 -1.986 123.748 1.00 30.85 118 PRO J O 1
ATOM 18925 N N . LEU J 1 77 ? 4.217 -3.873 122.508 1.00 25.43 119 LEU J N 1
ATOM 18926 C CA . LEU J 1 77 ? 5.635 -3.786 122.217 1.00 26.21 119 LEU J CA 1
ATOM 18927 C C . LEU J 1 77 ? 5.907 -2.866 121.010 1.00 30.51 119 LEU J C 1
ATOM 18928 O O . LEU J 1 77 ? 6.065 -3.324 119.868 1.00 27.94 119 LEU J O 1
ATOM 18944 N N . ALA J 1 78 ? 5.951 -1.567 121.287 1.00 26.99 120 ALA J N 1
ATOM 18945 C CA . ALA J 1 78 ? 6.431 -0.570 120.328 1.00 24.52 120 ALA J CA 1
ATOM 18946 C C . ALA J 1 78 ? 7.887 -0.877 119.989 1.00 23.50 120 ALA J C 1
ATOM 18947 O O . ALA J 1 78 ? 8.577 -1.560 120.747 1.00 21.91 120 ALA J O 1
ATOM 18954 N N . LEU J 1 79 ? 8.373 -0.322 118.881 1.00 25.57 121 LEU J N 1
ATOM 18955 C CA . LEU J 1 79 ? 9.715 -0.652 118.402 1.00 21.18 121 LEU J CA 1
ATOM 18956 C C . LEU J 1 79 ? 10.801 -0.388 119.435 1.00 24.29 121 LEU J C 1
ATOM 18957 O O . LEU J 1 79 ? 11.784 -1.117 119.523 1.00 28.40 121 LEU J O 1
ATOM 18973 N N . ASP J 1 80 ? 10.626 0.636 120.245 1.00 25.20 122 ASP J N 1
ATOM 18974 C CA . ASP J 1 80 ? 11.640 1.002 121.223 1.00 24.94 122 ASP J CA 1
ATOM 18975 C C . ASP J 1 80 ? 11.668 0.080 122.467 1.00 29.00 122 ASP J C 1
ATOM 18976 O O . ASP J 1 80 ? 12.606 0.127 123.265 1.00 30.08 122 ASP J O 1
ATOM 18985 N N . LEU J 1 81 ? 10.658 -0.779 122.608 1.00 27.10 123 LEU J N 1
ATOM 18986 C CA . LEU J 1 81 ? 10.572 -1.697 123.749 1.00 26.74 123 LEU J CA 1
ATOM 18987 C C . LEU J 1 81 ? 10.978 -3.125 123.366 1.00 25.68 123 LEU J C 1
ATOM 18988 O O . LEU J 1 81 ? 11.323 -3.944 124.232 1.00 29.00 123 LEU J O 1
ATOM 19004 N N . LEU J 1 82 ? 10.955 -3.425 122.070 1.00 25.76 124 LEU J N 1
ATOM 19005 C CA . LEU J 1 82 ? 11.086 -4.810 121.612 1.00 23.78 124 LEU J CA 1
ATOM 19006 C C . LEU J 1 82 ? 12.330 -5.528 122.066 1.00 24.19 124 LEU J C 1
ATOM 19007 O O . LEU J 1 82 ? 12.301 -6.729 122.328 1.00 25.70 124 LEU J O 1
ATOM 19023 N N . GLY J 1 83 ? 13.443 -4.801 122.118 1.00 22.81 125 GLY J N 1
ATOM 19024 C CA . GLY J 1 83 ? 14.709 -5.420 122.419 1.00 21.64 125 GLY J CA 1
ATOM 19025 C C . GLY J 1 83 ? 15.027 -5.524 123.891 1.00 22.52 125 GLY J C 1
ATOM 19026 O O . GLY J 1 83 ? 16.096 -5.968 124.239 1.00 23.12 125 GLY J O 1
ATOM 19030 N N . ALA J 1 84 ? 14.106 -5.138 124.771 1.00 23.81 126 ALA J N 1
ATOM 19031 C CA . ALA J 1 84 ? 14.419 -5.181 126.203 1.00 24.73 126 ALA J CA 1
ATOM 19032 C C . ALA J 1 84 ? 14.753 -6.599 126.674 1.00 26.17 126 ALA J C 1
ATOM 19033 O O . ALA J 1 84 ? 14.089 -7.568 126.281 1.00 25.07 126 ALA J O 1
ATOM 19040 N N . GLY J 1 85 ? 15.775 -6.725 127.523 1.00 23.13 127 GLY J N 1
ATOM 19041 C CA . GLY J 1 85 ? 16.098 -8.005 128.122 1.00 29.76 127 GLY J CA 1
ATOM 19042 C C . GLY J 1 85 ? 15.223 -8.335 129.330 1.00 29.48 127 GLY J C 1
ATOM 19043 O O . GLY J 1 85 ? 15.208 -9.482 129.798 1.00 31.81 127 GLY J O 1
ATOM 19047 N N . GLU J 1 86 ? 14.473 -7.354 129.822 1.00 31.87 128 GLU J N 1
ATOM 19048 C CA . GLU J 1 86 ? 13.762 -7.510 131.084 1.00 32.87 128 GLU J CA 1
ATOM 19049 C C . GLU J 1 86 ? 12.599 -6.530 131.245 1.00 35.25 128 GLU J C 1
ATOM 19050 O O . GLU J 1 86 ? 12.647 -5.377 130.797 1.00 29.15 128 GLU J O 1
ATOM 19062 N N . PHE J 1 87 ? 11.528 -7.021 131.860 1.00 30.42 129 PHE J N 1
ATOM 19063 C CA . PHE J 1 87 ? 10.384 -6.185 132.214 1.00 31.34 129 PHE J CA 1
ATOM 19064 C C . PHE J 1 87 ? 10.140 -6.347 133.703 1.00 32.25 129 PHE J C 1
ATOM 19065 O O . PHE J 1 87 ? 9.757 -7.425 134.154 1.00 31.26 129 PHE J O 1
ATOM 19109 N N . LEU J 1 89 ? 8.105 -5.125 136.905 1.00 29.46 131 LEU J N 1
ATOM 19110 C CA . LEU J 1 89 ? 6.908 -4.479 137.396 1.00 30.27 131 LEU J CA 1
ATOM 19111 C C . LEU J 1 89 ? 7.019 -4.323 138.908 1.00 29.74 131 LEU J C 1
ATOM 19112 O O . LEU J 1 89 ? 7.164 -5.308 139.627 1.00 30.98 131 LEU J O 1
ATOM 19128 N N . LYS J 1 90 ? 6.997 -3.079 139.370 1.00 31.18 132 LYS J N 1
ATOM 19129 C CA . LYS J 1 90 ? 7.020 -2.780 140.801 1.00 34.31 132 LYS J CA 1
ATOM 19130 C C . LYS J 1 90 ? 5.630 -2.410 141.308 1.00 33.72 132 LYS J C 1
ATOM 19131 O O . LYS J 1 90 ? 5.042 -1.405 140.890 1.00 31.38 132 LYS J O 1
ATOM 19150 N N . LEU J 1 91 ? 5.110 -3.250 142.199 1.00 31.11 133 LEU J N 1
ATOM 19151 C CA . LEU J 1 91 ? 3.839 -2.993 142.857 1.00 31.33 133 LEU J CA 1
ATOM 19152 C C . LEU J 1 91 ? 4.165 -2.389 144.215 1.00 33.03 133 LEU J C 1
ATOM 19153 O O . LEU J 1 91 ? 4.659 -3.086 145.117 1.00 32.81 133 LEU J O 1
ATOM 19169 N N . ASN J 1 92 ? 3.927 -1.087 144.339 1.00 31.59 134 ASN J N 1
ATOM 19170 C CA . ASN J 1 92 ? 4.336 -0.330 145.524 1.00 36.62 134 ASN J CA 1
ATOM 19171 C C . ASN J 1 92 ? 3.198 -0.035 146.513 1.00 40.17 134 ASN J C 1
ATOM 19172 O O . ASN J 1 92 ? 2.049 0.203 146.114 1.00 34.26 134 ASN J O 1
ATOM 19183 N N . ASN J 1 93 ? 3.537 -0.037 147.802 1.00 39.52 135 ASN J N 1
ATOM 19184 C CA . ASN J 1 93 ? 2.610 0.360 148.860 1.00 38.19 135 ASN J CA 1
ATOM 19185 C C . ASN J 1 93 ? 1.277 -0.349 148.767 1.00 38.68 135 ASN J C 1
ATOM 19186 O O . ASN J 1 93 ? 0.217 0.280 148.663 1.00 37.63 135 ASN J O 1
ATOM 19197 N N . LYS J 1 94 ? 1.342 -1.672 148.790 1.00 35.97 136 LYS J N 1
ATOM 19198 C CA . LYS J 1 94 ? 0.161 -2.496 148.690 1.00 34.04 136 LYS J CA 1
ATOM 19199 C C . LYS J 1 94 ? -0.201 -3.032 150.067 1.00 39.00 136 LYS J C 1
ATOM 19200 O O . LYS J 1 94 ? 0.664 -3.253 150.928 1.00 34.96 136 LYS J O 1
ATOM 19219 N N . THR J 1 95 ? -1.490 -3.244 150.269 1.00 35.97 137 THR J N 1
ATOM 19220 C CA . THR J 1 95 ? -1.956 -4.046 151.382 1.00 31.90 137 THR J CA 1
ATOM 19221 C C . THR J 1 95 ? -2.008 -5.483 150.922 1.00 36.32 137 THR J C 1
ATOM 19222 O O . THR J 1 95 ? -2.781 -5.827 150.018 1.00 35.09 137 THR J O 1
ATOM 19233 N N . LEU J 1 96 ? -1.190 -6.326 151.545 1.00 28.62 138 LEU J N 1
ATOM 19234 C CA . LEU J 1 96 ? -1.174 -7.751 151.204 1.00 32.00 138 LEU J CA 1
ATOM 19235 C C . LEU J 1 96 ? -2.491 -8.436 151.559 1.00 34.44 138 LEU J C 1
ATOM 19236 O O . LEU J 1 96 ? -3.115 -8.109 152.557 1.00 38.53 138 LEU J O 1
ATOM 19252 N N . PRO J 1 97 ? -2.920 -9.390 150.725 1.00 30.95 139 PRO J N 1
ATOM 19253 C CA . PRO J 1 97 ? -4.172 -10.127 150.908 1.00 33.75 139 PRO J CA 1
ATOM 19254 C C . PRO J 1 97 ? -4.049 -11.210 151.994 1.00 35.30 139 PRO J C 1
ATOM 19255 O O . PRO J 1 97 ? -3.065 -11.210 152.747 1.00 32.07 139 PRO J O 1
ATOM 19266 N N . ALA J 1 98 ? -5.035 -12.104 152.066 1.00 36.53 140 ALA J N 1
ATOM 19267 C CA . ALA J 1 98 ? -5.069 -13.153 153.081 1.00 38.60 140 ALA J CA 1
ATOM 19268 C C . ALA J 1 98 ? -3.940 -14.157 152.863 1.00 40.43 140 ALA J C 1
ATOM 19269 O O . ALA J 1 98 ? -3.471 -14.341 151.732 1.00 34.68 140 ALA J O 1
ATOM 19276 N N . ALA J 1 99 ? -3.518 -14.811 153.944 1.00 39.01 141 ALA J N 1
ATOM 19277 C CA . ALA J 1 99 ? -2.391 -15.740 153.887 1.00 35.47 141 ALA J CA 1
ATOM 19278 C C . ALA J 1 99 ? -2.621 -16.816 152.837 1.00 37.35 141 ALA J C 1
ATOM 19279 O O . ALA J 1 99 ? -3.753 -17.276 152.601 1.00 33.62 141 ALA J O 1
ATOM 19286 N N . GLY J 1 100 ? -1.547 -17.218 152.180 1.00 34.89 142 GLY J N 1
ATOM 19287 C CA . GLY J 1 100 ? -1.661 -18.263 151.184 1.00 35.34 142 GLY J CA 1
ATOM 19288 C C . GLY J 1 100 ? -0.582 -18.114 150.136 1.00 38.44 142 GLY J C 1
ATOM 19289 O O . GLY J 1 100 ? 0.319 -17.271 150.255 1.00 35.43 142 GLY J O 1
ATOM 19293 N N . THR J 1 101 ? -0.672 -18.941 149.106 1.00 37.03 143 THR J N 1
ATOM 19294 C CA . THR J 1 101 ? 0.277 -18.876 148.009 1.00 40.86 143 THR J CA 1
ATOM 19295 C C . THR J 1 101 ? -0.393 -18.214 146.820 1.00 37.14 143 THR J C 1
ATOM 19296 O O . THR J 1 101 ? -1.517 -18.557 146.464 1.00 40.95 143 THR J O 1
ATOM 19307 N N . TYR J 1 102 ? 0.304 -17.258 146.216 1.00 34.01 144 TYR J N 1
ATOM 19308 C CA . TYR J 1 102 ? -0.248 -16.494 145.105 1.00 36.13 144 TYR J CA 1
ATOM 19309 C C . TYR J 1 102 ? 0.678 -16.615 143.903 1.00 37.00 144 TYR J C 1
ATOM 19310 O O . TYR J 1 102 ? 1.876 -16.368 144.013 1.00 36.50 144 TYR J O 1
ATOM 19328 N N . THR J 1 103 ? 0.106 -16.994 142.765 1.00 36.38 145 THR J N 1
ATOM 19329 C CA . THR J 1 103 ? 0.869 -17.223 141.555 1.00 37.20 145 THR J CA 1
ATOM 19330 C C . THR J 1 103 ? 0.685 -16.096 140.556 1.00 36.23 145 THR J C 1
ATOM 19331 O O . THR J 1 103 ? -0.437 -15.774 140.169 1.00 32.14 145 THR J O 1
ATOM 19342 N N . PHE J 1 104 ? 1.810 -15.507 140.159 1.00 32.76 146 PHE J N 1
ATOM 19343 C CA . PHE J 1 104 ? 1.845 -14.473 139.128 1.00 31.22 146 PHE J CA 1
ATOM 19344 C C . PHE J 1 104 ? 2.285 -15.073 137.792 1.00 33.56 146 PHE J C 1
ATOM 19345 O O . PHE J 1 104 ? 3.064 -16.016 137.761 1.00 31.90 146 PHE J O 1
ATOM 19362 N N . ARG J 1 105 ? 1.783 -14.511 136.700 1.00 33.16 147 ARG J N 1
ATOM 19363 C CA . ARG J 1 105 ? 2.049 -15.017 135.365 1.00 28.89 147 ARG J CA 1
ATOM 19364 C C . ARG J 1 105 ? 2.393 -13.871 134.411 1.00 34.64 147 ARG J C 1
ATOM 19365 O O . ARG J 1 105 ? 1.941 -12.733 134.579 1.00 29.74 147 ARG J O 1
ATOM 19386 N N . ALA J 1 106 ? 3.215 -14.170 133.417 1.00 33.76 148 ALA J N 1
ATOM 19387 C CA . ALA J 1 106 ? 3.550 -13.167 132.414 1.00 34.50 148 ALA J CA 1
ATOM 19388 C C . ALA J 1 106 ? 3.815 -13.851 131.089 1.00 37.29 148 ALA J C 1
ATOM 19389 O O . ALA J 1 106 ? 4.423 -14.922 131.046 1.00 34.29 148 ALA J O 1
ATOM 19396 N N . GLU J 1 107 ? 3.366 -13.227 130.011 1.00 33.47 149 GLU J N 1
ATOM 19397 C CA . GLU J 1 107 ? 3.629 -13.762 128.691 1.00 39.58 149 GLU J CA 1
ATOM 19398 C C . GLU J 1 107 ? 3.608 -12.705 127.599 1.00 39.68 149 GLU J C 1
ATOM 19399 O O . GLU J 1 107 ? 3.115 -11.588 127.800 1.00 33.37 149 GLU J O 1
ATOM 19411 N N . ASN J 1 108 ? 4.156 -13.097 126.450 1.00 39.97 150 ASN J N 1
ATOM 19412 C CA . ASN J 1 108 ? 4.218 -12.275 125.240 1.00 38.63 150 ASN J CA 1
ATOM 19413 C C . ASN J 1 108 ? 3.092 -12.723 124.338 1.00 41.30 150 ASN J C 1
ATOM 19414 O O . ASN J 1 108 ? 3.178 -13.759 123.686 1.00 45.91 150 ASN J O 1
ATOM 19425 N N . LYS J 1 109 ? 2.015 -11.961 124.315 1.00 42.10 151 LYS J N 1
ATOM 19426 C CA . LYS J 1 109 ? 0.859 -12.328 123.516 1.00 50.19 151 LYS J CA 1
ATOM 19427 C C . LYS J 1 109 ? 1.041 -11.843 122.084 1.00 48.96 151 LYS J C 1
ATOM 19428 O O . LYS J 1 109 ? 1.334 -10.678 121.861 1.00 44.67 151 LYS J O 1
ATOM 19447 N N . SER J 1 110 ? 0.880 -12.746 121.122 1.00 51.85 152 SER J N 1
ATOM 19448 C CA . SER J 1 110 ? 0.932 -12.372 119.716 1.00 58.11 152 SER J CA 1
ATOM 19449 C C . SER J 1 110 ? -0.102 -13.143 118.897 1.00 63.23 152 SER J C 1
ATOM 19450 O O . SER J 1 110 ? -0.516 -14.242 119.274 1.00 60.50 152 SER J O 1
ATOM 19458 N N . PHE J 1 117 ? 5.473 -16.264 125.408 1.00 48.55 159 PHE J N 1
ATOM 19459 C CA . PHE J 1 117 ? 6.651 -16.837 126.062 1.00 53.04 159 PHE J CA 1
ATOM 19460 C C . PHE J 1 117 ? 6.388 -16.950 127.569 1.00 46.19 159 PHE J C 1
ATOM 19461 O O . PHE J 1 117 ? 6.938 -16.203 128.390 1.00 39.28 159 PHE J O 1
ATOM 19477 N N . TYR J 1 118 ? 5.538 -17.910 127.910 1.00 40.97 160 TYR J N 1
ATOM 19478 C CA . TYR J 1 118 ? 4.916 -17.969 129.222 1.00 41.09 160 TYR J CA 1
ATOM 19479 C C . TYR J 1 118 ? 5.891 -18.253 130.362 1.00 41.05 160 TYR J C 1
ATOM 19480 O O . TYR J 1 118 ? 6.825 -19.055 130.229 1.00 39.37 160 TYR J O 1
ATOM 19498 N N . ALA J 1 119 ? 5.662 -17.579 131.484 1.00 35.12 161 ALA J N 1
ATOM 19499 C CA . ALA J 1 119 ? 6.408 -17.817 132.707 1.00 35.63 161 ALA J CA 1
ATOM 19500 C C . ALA J 1 119 ? 5.499 -17.567 133.914 1.00 38.71 161 ALA J C 1
ATOM 19501 O O . ALA J 1 119 ? 4.552 -16.776 133.836 1.00 36.23 161 ALA J O 1
ATOM 19508 N N . GLU J 1 120 ? 5.780 -18.258 135.020 1.00 33.39 162 GLU J N 1
ATOM 19509 C CA . GLU J 1 120 ? 5.021 -18.055 136.255 1.00 35.00 162 GLU J CA 1
ATOM 19510 C C . GLU J 1 120 ? 5.915 -18.143 137.478 1.00 34.95 162 GLU J C 1
ATOM 19511 O O . GLU J 1 120 ? 6.990 -18.762 137.447 1.00 32.97 162 GLU J O 1
ATOM 19523 N N . ALA J 1 121 ? 5.470 -17.482 138.540 1.00 32.36 163 ALA J N 1
ATOM 19524 C CA . ALA J 1 121 ? 6.177 -17.480 139.817 1.00 38.60 163 ALA J CA 1
ATOM 19525 C C . ALA J 1 121 ? 5.194 -17.178 140.940 1.00 41.17 163 ALA J C 1
ATOM 19526 O O . ALA J 1 121 ? 4.197 -16.483 140.725 1.00 35.96 163 ALA J O 1
ATOM 19533 N N . SER J 1 122 ? 5.482 -17.680 142.137 1.00 40.28 164 SER J N 1
ATOM 19534 C CA . SER J 1 122 ? 4.576 -17.479 143.266 1.00 38.96 164 SER J CA 1
ATOM 19535 C C . SER J 1 122 ? 5.281 -16.800 144.433 1.00 41.18 164 SER J C 1
ATOM 19536 O O . SER J 1 122 ? 6.516 -16.814 144.537 1.00 35.70 164 SER J O 1
ATOM 19544 N N . ILE J 1 123 ? 4.478 -16.172 145.288 1.00 38.36 165 ILE J N 1
ATOM 19545 C CA . ILE J 1 123 ? 4.939 -15.685 146.579 1.00 38.25 165 ILE J CA 1
ATOM 19546 C C . ILE J 1 123 ? 4.031 -16.265 147.675 1.00 38.98 165 ILE J C 1
ATOM 19547 O O . ILE J 1 123 ? 2.910 -16.740 147.403 1.00 35.45 165 ILE J O 1
ATOM 19563 N N . ASP J 1 124 ? 4.527 -16.222 148.907 1.00 32.50 166 ASP J N 1
ATOM 19564 C CA . ASP J 1 124 ? 3.830 -16.814 150.035 1.00 40.25 166 ASP J CA 1
ATOM 19565 C C . ASP J 1 124 ? 3.547 -15.658 150.959 1.00 35.49 166 ASP J C 1
ATOM 19566 O O . ASP J 1 124 ? 4.461 -14.944 151.373 1.00 33.51 166 ASP J O 1
ATOM 19575 N N . VAL J 1 125 ? 2.270 -15.456 151.261 1.00 33.78 167 VAL J N 1
ATOM 19576 C CA . VAL J 1 125 ? 1.890 -14.413 152.192 1.00 33.56 167 VAL J CA 1
ATOM 19577 C C . VAL J 1 125 ? 1.638 -15.064 153.548 1.00 33.65 167 VAL J C 1
ATOM 19578 O O . VAL J 1 125 ? 0.864 -16.028 153.662 1.00 37.64 167 VAL J O 1
ATOM 19591 N N . ALA J 1 126 ? 2.299 -14.529 154.565 1.00 31.45 168 ALA J N 1
ATOM 19592 C CA . ALA J 1 126 ? 2.358 -15.185 155.870 1.00 39.25 168 ALA J CA 1
ATOM 19593 C C . ALA J 1 126 ? 1.112 -14.930 156.704 1.00 44.48 168 ALA J C 1
ATOM 19594 O O . ALA J 1 126 ? 0.503 -13.860 156.615 1.00 44.49 168 ALA J O 1
ATOM 19601 N N . LYS J 1 127 ? 0.749 -15.917 157.524 1.00 44.81 169 LYS J N 1
ATOM 19602 C CA . LYS J 1 127 ? -0.315 -15.763 158.519 1.00 45.63 169 LYS J CA 1
ATOM 19603 C C . LYS J 1 127 ? 0.131 -14.784 159.615 1.00 45.05 169 LYS J C 1
ATOM 19604 O O . LYS J 1 127 ? 1.309 -14.679 159.908 1.00 46.35 169 LYS J O 1
ATOM 19623 N N . ARG J 1 128 ? -0.803 -14.053 160.213 1.00 50.99 170 ARG J N 1
ATOM 19624 C CA . ARG J 1 128 ? -0.451 -13.168 161.325 1.00 56.07 170 ARG J CA 1
ATOM 19625 C C . ARG J 1 128 ? -0.158 -13.984 162.591 1.00 55.98 170 ARG J C 1
ATOM 19626 O O . ARG J 1 128 ? 0.613 -13.554 163.454 1.00 55.39 170 ARG J O 1
#